Protein AF-0000000082274124 (afdb_homodimer)

Organism: NCBI:txid303405

Solvent-accessible surface area (backbone atoms only — not comparable to full-atom values): 58061 Å² total; per-residue (Å²): 136,85,80,81,84,80,82,82,83,84,85,79,74,84,73,84,72,84,70,80,84,78,76,75,82,74,79,77,74,85,68,82,72,81,80,71,84,67,80,76,71,78,72,73,79,70,74,73,76,70,66,66,64,64,64,65,63,67,66,60,66,73,63,77,67,81,76,77,70,46,85,46,71,41,86,37,71,44,46,75,88,63,61,28,41,79,73,55,61,56,21,56,36,36,30,37,36,34,62,90,28,45,43,42,59,69,52,86,64,82,61,70,56,60,49,100,53,14,58,25,37,35,40,34,40,37,40,38,100,39,46,44,70,63,52,60,73,48,31,34,37,58,52,50,46,17,53,54,55,1,17,27,42,37,34,42,39,24,72,61,25,72,78,11,55,60,62,93,61,65,83,57,64,40,72,67,44,45,53,49,51,51,51,55,50,48,53,50,50,21,58,75,67,58,27,77,73,30,51,25,37,26,27,21,46,30,70,8,3,36,46,10,47,47,42,25,46,53,33,47,77,68,22,62,21,19,39,15,21,21,20,45,46,33,61,40,21,68,90,56,22,66,89,66,76,35,55,43,39,40,43,28,30,43,45,32,52,61,40,51,72,41,85,62,24,46,58,45,52,49,51,47,39,50,52,39,43,65,32,63,82,38,69,67,44,43,51,47,48,31,60,67,46,20,36,66,52,73,70,52,37,43,96,36,47,26,29,50,49,51,36,24,56,64,51,33,38,37,58,33,34,65,50,64,55,95,84,34,53,45,34,38,55,58,53,43,34,52,53,60,61,48,93,61,91,64,49,70,68,56,32,48,27,52,40,30,25,54,52,63,68,52,46,71,87,60,67,51,51,70,74,62,84,66,51,62,76,47,64,74,90,53,37,65,39,74,61,57,61,11,50,34,15,22,31,54,52,47,64,67,52,26,27,34,42,87,34,88,87,55,29,15,83,43,76,45,53,37,80,77,38,45,65,55,53,42,48,49,22,34,74,74,69,54,25,26,61,35,57,52,53,56,22,72,59,58,34,32,59,44,32,48,51,65,41,50,30,31,36,35,33,28,12,64,43,10,34,56,30,60,34,45,71,46,68,86,41,20,52,96,55,16,64,82,43,42,36,46,61,45,78,25,72,85,20,13,54,35,47,69,38,27,44,76,54,93,58,52,52,70,62,48,54,52,48,43,51,50,49,50,53,52,51,51,48,54,51,43,53,51,46,52,54,56,53,61,73,74,105,138,85,80,82,84,80,80,85,84,84,89,76,90,82,83,84,79,90,74,84,89,83,85,78,83,72,90,75,76,82,86,85,76,81,83,72,83,66,76,70,77,82,70,84,74,87,81,79,80,70,68,69,64,65,68,68,63,68,69,60,68,74,64,79,68,81,78,76,69,46,83,46,72,41,85,37,70,45,46,75,86,63,60,28,41,78,75,53,59,54,22,56,35,37,30,37,36,33,62,90,28,45,44,43,61,70,53,85,64,83,61,69,57,60,50,99,54,14,57,28,37,34,41,33,39,38,39,37,102,41,45,44,70,63,52,60,74,49,31,32,38,58,52,49,48,18,52,55,58,1,16,28,41,37,36,42,38,22,72,62,26,72,79,11,55,59,61,93,60,65,84,58,65,39,72,66,45,46,52,47,50,53,52,55,50,47,54,49,50,21,58,77,67,58,27,77,72,31,50,26,37,28,28,20,46,30,70,9,3,37,48,10,46,47,42,24,48,54,33,46,75,70,22,61,22,19,40,16,20,20,20,44,46,34,61,40,22,66,90,56,23,66,90,68,76,36,56,43,40,40,43,28,30,44,44,33,52,61,40,50,72,42,86,62,24,44,58,46,51,49,52,49,39,49,51,40,44,68,31,61,82,39,71,68,44,43,50,48,49,32,60,66,46,19,38,67,53,72,70,52,37,46,96,38,47,26,40,55,49,50,43,24,56,65,54,34,37,38,58,32,33,64,50,64,56,95,87,35,54,45,34,38,53,59,52,43,34,52,53,62,60,47,93,60,88,63,49,71,68,57,33,49,24,51,39,30,24,56,50,63,68,53,44,72,86,60,67,51,51,69,74,62,82,63,50,81,57,75,60,72,92,52,41,65,38,72,63,56,60,10,49,34,15,21,31,54,51,46,64,69,52,25,27,34,43,87,35,88,87,55,28,16,83,43,76,45,52,38,79,77,39,44,64,57,53,42,48,51,24,34,74,74,69,55,24,27,60,36,57,52,52,56,24,74,60,59,35,32,60,44,32,48,52,64,43,50,30,30,34,36,33,27,12,66,43,10,32,54,29,61,35,48,72,46,69,86,40,20,52,95,56,17,65,82,41,43,36,46,61,45,79,24,72,87,21,13,54,35,47,67,38,28,45,75,54,92,59,53,52,69,61,49,55,52,48,43,51,51,51,50,54,52,53,50,49,53,50,43,52,50,48,53,55,55,51,60,74,74,105

InterPro domains:
  IPR008758 Peptidase S28 [PF05577] (116-518)

Structure (mmCIF, N/CA/C/O backbone):
data_AF-0000000082274124-model_v1
#
loop_
_entity.id
_entity.type
_entity.pdbx_description
1 polymer 'Serine carboxypeptidase S28'
#
loop_
_atom_site.group_PDB
_atom_site.id
_atom_site.type_symbol
_atom_site.label_atom_id
_atom_site.label_alt_id
_atom_site.label_comp_id
_atom_site.label_asym_id
_atom_site.label_entity_id
_atom_site.label_seq_id
_atom_site.pdbx_PDB_ins_code
_atom_site.Cartn_x
_atom_site.Cartn_y
_atom_site.Cartn_z
_atom_site.occupancy
_atom_site.B_iso_or_equiv
_atom_site.auth_seq_id
_atom_site.auth_comp_id
_atom_site.auth_asym_id
_atom_site.auth_atom_id
_atom_site.pdbx_PDB_model_num
ATOM 1 N N . MET A 1 1 ? -43.094 31.969 -15.344 1 19.77 1 MET A N 1
ATOM 2 C CA . MET A 1 1 ? -43.844 32.781 -14.367 1 19.77 1 MET A CA 1
ATOM 3 C C . MET A 1 1 ? -43.281 32.531 -12.961 1 19.77 1 MET A C 1
ATOM 5 O O . MET A 1 1 ? -43.062 31.391 -12.555 1 19.77 1 MET A O 1
ATOM 9 N N . TRP A 1 2 ? -42.719 33.625 -12.305 1 19.61 2 TRP A N 1
ATOM 10 C CA . TRP A 1 2 ? -41.656 33.969 -11.367 1 19.61 2 TRP A CA 1
ATOM 11 C C . TRP A 1 2 ? -42.125 33.812 -9.93 1 19.61 2 TRP A C 1
ATOM 13 O O . TRP A 1 2 ? -42.531 34.812 -9.305 1 19.61 2 TRP A O 1
ATOM 23 N N . PRO A 1 3 ? -43.062 32.812 -9.648 1 21.52 3 PRO A N 1
ATOM 24 C CA . PRO A 1 3 ? -43.875 33.094 -8.461 1 21.52 3 PRO A CA 1
ATOM 25 C C . PRO A 1 3 ? -43.031 33.156 -7.18 1 21.52 3 PRO A C 1
ATOM 27 O O . PRO A 1 3 ? -41.938 32.594 -7.125 1 21.52 3 PRO A O 1
ATOM 30 N N . VAL A 1 4 ? -43.469 34.094 -6.215 1 22.03 4 VAL A N 1
ATOM 31 C CA . VAL A 1 4 ? -43.125 34.844 -5.031 1 22.03 4 VAL A CA 1
ATOM 32 C C . VAL A 1 4 ? -43.062 33.938 -3.814 1 22.03 4 VAL A C 1
ATOM 34 O O . VAL A 1 4 ? -44 33.188 -3.527 1 22.03 4 VAL A O 1
ATOM 37 N N . PRO A 1 5 ? -41.875 33.625 -3.184 1 21.23 5 PRO A N 1
ATOM 38 C CA . PRO A 1 5 ? -41.344 32.688 -2.195 1 21.23 5 PRO A CA 1
ATOM 39 C C . PRO A 1 5 ? -41.812 32.969 -0.777 1 21.23 5 PRO A C 1
ATOM 41 O O . PRO A 1 5 ? -41.594 34.062 -0.252 1 21.23 5 PRO A O 1
ATOM 44 N N . VAL A 1 6 ? -43.094 32.531 -0.421 1 19.53 6 VAL A N 1
ATOM 45 C CA . VAL A 1 6 ? -43.75 33 0.798 1 19.53 6 VAL A CA 1
ATOM 46 C C . VAL A 1 6 ? -42.938 32.562 2.018 1 19.53 6 VAL A C 1
ATOM 48 O O . VAL A 1 6 ? -42.406 31.453 2.055 1 19.53 6 VAL A O 1
ATOM 51 N N . LEU A 1 7 ? -42.781 33.406 3.09 1 18.77 7 LEU A N 1
ATOM 52 C CA . LEU A 1 7 ? -41.906 33.781 4.219 1 18.77 7 LEU A CA 1
ATOM 53 C C . LEU A 1 7 ? -42.281 32.969 5.461 1 18.77 7 LEU A C 1
ATOM 55 O O . LEU A 1 7 ? -43.344 33.188 6.051 1 18.77 7 LEU A O 1
ATOM 59 N N . ILE A 1 8 ? -42.406 31.547 5.391 1 19.94 8 ILE A N 1
ATOM 60 C CA . ILE A 1 8 ? -43.125 30.938 6.512 1 19.94 8 ILE A CA 1
ATOM 61 C C . ILE A 1 8 ? -42.375 31.234 7.812 1 19.94 8 ILE A C 1
ATOM 63 O O . ILE A 1 8 ? -41.125 31.172 7.859 1 19.94 8 ILE A O 1
ATOM 67 N N . PRO A 1 9 ? -43.125 31.531 8.977 1 18.2 9 PRO A N 1
ATOM 68 C CA . PRO A 1 9 ? -42.969 32.156 10.289 1 18.2 9 PRO A CA 1
ATOM 69 C C . PRO A 1 9 ? -42.125 31.328 11.242 1 18.2 9 PRO A C 1
ATOM 71 O O . PRO A 1 9 ? -42 30.109 11.07 1 18.2 9 PRO A O 1
ATOM 74 N N . GLY A 1 10 ? -41.188 31.953 12.125 1 17.36 10 GLY A N 1
ATOM 75 C CA . GLY A 1 10 ? -40 31.875 12.969 1 17.36 10 GLY A CA 1
ATOM 76 C C . GLY A 1 10 ? -40.281 31.281 14.336 1 17.36 10 GLY A C 1
ATOM 77 O O . GLY A 1 10 ? -40.938 31.906 15.164 1 17.36 10 GLY A O 1
ATOM 78 N N . ILE A 1 11 ? -40.906 29.984 14.445 1 19.11 11 ILE A N 1
ATOM 79 C CA . ILE A 1 11 ? -41.406 29.453 15.703 1 19.11 11 ILE A CA 1
ATOM 80 C C . ILE A 1 11 ? -40.312 29.5 16.766 1 19.11 11 ILE A C 1
ATOM 82 O O . ILE A 1 11 ? -39.188 29.016 16.516 1 19.11 11 ILE A O 1
ATOM 86 N N . MET A 1 12 ? -40.469 30.344 17.844 1 15.99 12 MET A N 1
ATOM 87 C CA . MET A 1 12 ? -39.781 30.891 19 1 15.99 12 MET A CA 1
ATOM 88 C C . MET A 1 12 ? -39.375 29.781 19.969 1 15.99 12 MET A C 1
ATOM 90 O O . MET A 1 12 ? -40.094 28.797 20.141 1 15.99 12 MET A O 1
ATOM 94 N N . ALA A 1 13 ? -38.062 29.688 20.484 1 17.36 13 ALA A N 1
ATOM 95 C CA . ALA A 1 13 ? -37 28.922 21.172 1 17.36 13 ALA A CA 1
ATOM 96 C C . ALA A 1 13 ? -37.219 28.953 22.688 1 17.36 13 ALA A C 1
ATOM 98 O O . ALA A 1 13 ? -36.344 28.562 23.453 1 17.36 13 ALA A O 1
ATOM 99 N N . SER A 1 14 ? -38.531 28.906 23.219 1 15.7 14 SER A N 1
ATOM 100 C CA . SER A 1 14 ? -38.5 29.328 24.625 1 15.7 14 SER A CA 1
ATOM 101 C C . SER A 1 14 ? -37.625 28.375 25.453 1 15.7 14 SER A C 1
ATOM 103 O O . SER A 1 14 ? -37.812 27.156 25.375 1 15.7 14 SER A O 1
ATOM 105 N N . PHE A 1 15 ? -36.438 28.797 25.984 1 16.84 15 PHE A N 1
ATOM 106 C CA . PHE A 1 15 ? -35.219 28.344 26.703 1 16.84 15 PHE A CA 1
ATOM 107 C C . PHE A 1 15 ? -35.562 28.062 28.172 1 16.84 15 PHE A C 1
ATOM 109 O O . PHE A 1 15 ? -35.219 28.859 29.047 1 16.84 15 PHE A O 1
ATOM 116 N N . LEU A 1 16 ? -36.844 27.469 28.453 1 16.12 16 LEU A N 1
ATOM 117 C CA . LEU A 1 16 ? -37.125 27.562 29.875 1 16.12 16 LEU A CA 1
ATOM 118 C C . LEU A 1 16 ? -36 26.953 30.703 1 16.12 16 LEU A C 1
ATOM 120 O O . LEU A 1 16 ? -35.438 25.922 30.312 1 16.12 16 LEU A O 1
ATOM 124 N N . GLY A 1 17 ? -35.406 27.672 31.781 1 15.88 17 GLY A N 1
ATOM 125 C CA . GLY A 1 17 ? -34.312 27.922 32.719 1 15.88 17 GLY A CA 1
ATOM 126 C C . GLY A 1 17 ? -34.25 26.891 33.812 1 15.88 17 GLY A C 1
ATOM 127 O O . GLY A 1 17 ? -33.281 26.859 34.594 1 15.88 17 GLY A O 1
ATOM 128 N N . LEU A 1 18 ? -35.312 25.938 33.938 1 16.47 18 LEU A N 1
ATOM 129 C CA . LEU A 1 18 ? -35.531 25.797 35.375 1 16.47 18 LEU A CA 1
ATOM 130 C C . LEU A 1 18 ? -34.375 25.062 36.062 1 16.47 18 LEU A C 1
ATOM 132 O O . LEU A 1 18 ? -33.938 24.031 35.562 1 16.47 18 LEU A O 1
ATOM 136 N N . PHE A 1 19 ? -33.594 25.75 36.969 1 16.72 19 PHE A N 1
ATOM 137 C CA . PHE A 1 19 ? -32.375 25.672 37.75 1 16.72 19 PHE A CA 1
ATOM 138 C C . PHE A 1 19 ? -32.5 24.625 38.875 1 16.72 19 PHE A C 1
ATOM 140 O O . PHE A 1 19 ? -31.531 24.359 39.594 1 16.72 19 PHE A O 1
ATOM 147 N N . PRO A 1 20 ? -33.25 23.531 38.656 1 16.44 20 PRO A N 1
ATOM 148 C CA . PRO A 1 20 ? -33.594 23.125 40.031 1 16.44 20 PRO A CA 1
ATOM 149 C C . PRO A 1 20 ? -32.375 22.891 40.906 1 16.44 20 PRO A C 1
ATOM 151 O O . PRO A 1 20 ? -31.281 22.672 40.375 1 16.44 20 PRO A O 1
ATOM 154 N N . SER A 1 21 ? -32.594 22.953 42.281 1 16.28 21 SER A N 1
ATOM 155 C CA . SER A 1 21 ? -32.031 23.156 43.625 1 16.28 21 SER A CA 1
ATOM 156 C C . SER A 1 21 ? -31.094 22.016 44 1 16.28 21 SER A C 1
ATOM 158 O O . SER A 1 21 ? -31.266 20.891 43.531 1 16.28 21 SER A O 1
ATOM 160 N N . ILE A 1 22 ? -30.016 22.344 44.688 1 17.33 22 ILE A N 1
ATOM 161 C CA . ILE A 1 22 ? -28.625 22.078 45.031 1 17.33 22 ILE A CA 1
ATOM 162 C C . ILE A 1 22 ? -28.578 21.031 46.125 1 17.33 22 ILE A C 1
ATOM 164 O O . ILE A 1 22 ? -27.5 20.516 46.469 1 17.33 22 ILE A O 1
ATOM 168 N N . PRO A 1 23 ? -29.734 20.234 46.344 1 15.87 23 PRO A N 1
ATOM 169 C CA . PRO A 1 23 ? -29.641 20.062 47.812 1 15.87 23 PRO A CA 1
ATOM 170 C C . PRO A 1 23 ? -28.375 19.344 48.25 1 15.87 23 PRO A C 1
ATOM 172 O O . PRO A 1 23 ? -27.734 18.672 47.438 1 15.87 23 PRO A O 1
ATOM 175 N N . GLU A 1 24 ? -28.016 19.484 49.594 1 15.72 24 GLU A N 1
ATOM 176 C CA . GLU A 1 24 ? -26.953 19.578 50.562 1 15.72 24 GLU A CA 1
ATOM 177 C C . GLU A 1 24 ? -26.453 18.203 51 1 15.72 24 GLU A C 1
ATOM 179 O O . GLU A 1 24 ? -25.469 18.078 51.719 1 15.72 24 GLU A O 1
ATOM 184 N N . LYS A 1 25 ? -27 17.094 50.344 1 17.03 25 LYS A N 1
ATOM 185 C CA . LYS A 1 25 ? -27.062 16.031 51.344 1 17.03 25 LYS A CA 1
ATOM 186 C C . LYS A 1 25 ? -25.688 15.781 51.969 1 17.03 25 LYS A C 1
ATOM 188 O O . LYS A 1 25 ? -24.672 15.812 51.281 1 17.03 25 LYS A O 1
ATOM 193 N N . HIS A 1 26 ? -25.562 15.867 53.312 1 16.11 26 HIS A N 1
ATOM 194 C CA . HIS A 1 26 ? -24.656 15.945 54.438 1 16.11 26 HIS A CA 1
ATOM 195 C C . HIS A 1 26 ? -23.75 14.711 54.5 1 16.11 26 HIS A C 1
ATOM 197 O O . HIS A 1 26 ? -24.203 13.625 54.875 1 16.11 26 HIS A O 1
ATOM 203 N N . VAL A 1 27 ? -23.172 14.391 53.469 1 17.12 27 VAL A N 1
ATOM 204 C CA . VAL A 1 27 ? -22.438 13.133 53.562 1 17.12 27 VAL A CA 1
ATOM 205 C C . VAL A 1 27 ? -21.453 13.18 54.719 1 17.12 27 VAL A C 1
ATOM 207 O O . VAL A 1 27 ? -20.594 14.062 54.781 1 17.12 27 VAL A O 1
ATOM 210 N N . ASP A 1 28 ? -21.984 12.758 55.844 1 15.17 28 ASP A N 1
ATOM 211 C CA . ASP A 1 28 ? -21.391 12.68 57.156 1 15.17 28 ASP A CA 1
ATOM 212 C C . ASP A 1 28 ? -19.953 12.148 57.094 1 15.17 28 ASP A C 1
ATOM 214 O O . ASP A 1 28 ? -19.594 11.469 56.125 1 15.17 28 ASP A O 1
ATOM 218 N N . ASN A 1 29 ? -19.203 12.422 58.219 1 15.08 29 ASN A N 1
ATOM 219 C CA . ASN A 1 29 ? -17.938 12.82 58.812 1 15.08 29 ASN A CA 1
ATOM 220 C C . ASN A 1 29 ? -17 11.633 59 1 15.08 29 ASN A C 1
ATOM 222 O O . ASN A 1 29 ? -15.828 11.805 59.312 1 15.08 29 ASN A O 1
ATOM 226 N N . GLY A 1 30 ? -17.547 10.359 59.031 1 15.66 30 GLY A N 1
ATOM 227 C CA . GLY A 1 30 ? -16.906 9.703 60.156 1 15.66 30 GLY A CA 1
ATOM 228 C C . GLY A 1 30 ? -15.406 9.523 59.969 1 15.66 30 GLY A C 1
ATOM 229 O O . GLY A 1 30 ? -14.945 9.32 58.844 1 15.66 30 GLY A O 1
ATOM 230 N N . VAL A 1 31 ? -14.531 9.867 61.062 1 16.02 31 VAL A N 1
ATOM 231 C CA . VAL A 1 31 ? -13.203 10.273 61.5 1 16.02 31 VAL A CA 1
ATOM 232 C C . VAL A 1 31 ? -12.258 9.078 61.469 1 16.02 31 VAL A C 1
ATOM 234 O O . VAL A 1 31 ? -11.047 9.234 61.656 1 16.02 31 VAL A O 1
ATOM 237 N N . ALA A 1 32 ? -12.695 7.828 61.031 1 15.91 32 ALA A N 1
ATOM 238 C CA . ALA A 1 32 ? -11.992 6.883 61.906 1 15.91 32 ALA A CA 1
ATOM 239 C C . ALA A 1 32 ? -10.477 7.074 61.812 1 15.91 32 ALA A C 1
ATOM 241 O O . ALA A 1 32 ? -9.945 7.34 60.719 1 15.91 32 ALA A O 1
ATOM 242 N N . SER A 1 33 ? -9.766 7.16 62.938 1 15.59 33 SER A N 1
ATOM 243 C CA . SER A 1 33 ? -8.516 7.559 63.562 1 15.59 33 SER A CA 1
ATOM 244 C C . SER A 1 33 ? -7.355 6.676 63.125 1 15.59 33 SER A C 1
ATOM 246 O O . SER A 1 33 ? -6.234 6.816 63.625 1 15.59 33 SER A O 1
ATOM 248 N N . LEU A 1 34 ? -7.617 5.754 62.219 1 16.12 34 LEU A N 1
ATOM 249 C CA . LEU A 1 34 ? -6.715 4.66 62.531 1 16.12 34 LEU A CA 1
ATOM 250 C C . LEU A 1 34 ? -5.277 5.16 62.688 1 16.12 34 LEU A C 1
ATOM 252 O O . LEU A 1 34 ? -4.898 6.145 62.031 1 16.12 34 LEU A O 1
ATOM 256 N N . VAL A 1 35 ? -4.461 4.285 63.438 1 16.69 35 VAL A N 1
ATOM 257 C CA . VAL A 1 35 ? -3.338 4.145 64.375 1 16.69 35 VAL A CA 1
ATOM 258 C C . VAL A 1 35 ? -2.025 4.359 63.594 1 16.69 35 VAL A C 1
ATOM 260 O O . VAL A 1 35 ? -1.901 3.988 62.438 1 16.69 35 VAL A O 1
ATOM 263 N N . SER A 1 36 ? -1.12 5.062 64.188 1 15.86 36 SER A N 1
ATOM 264 C CA . SER A 1 36 ? 0.109 5.84 64.062 1 15.86 36 SER A CA 1
ATOM 265 C C . SER A 1 36 ? 1.305 4.941 63.781 1 15.86 36 SER A C 1
ATOM 267 O O . SER A 1 36 ? 2.449 5.402 63.812 1 15.86 36 SER A O 1
ATOM 269 N N . ARG A 1 37 ? 1.087 3.566 63.5 1 16.56 37 ARG A N 1
ATOM 270 C CA . ARG A 1 37 ? 2.301 2.879 63.938 1 16.56 37 ARG A CA 1
ATOM 271 C C . ARG A 1 37 ? 3.543 3.545 63.344 1 16.56 37 ARG A C 1
ATOM 273 O O . ARG A 1 37 ? 3.576 3.879 62.156 1 16.56 37 ARG A O 1
ATOM 280 N N . GLY A 1 38 ? 4.406 4.18 64.125 1 15.84 38 GLY A N 1
ATOM 281 C CA . GLY A 1 38 ? 5.527 5.105 64.125 1 15.84 38 GLY A CA 1
ATOM 282 C C . GLY A 1 38 ? 6.746 4.59 63.375 1 15.84 38 GLY A C 1
ATOM 283 O O . GLY A 1 38 ? 7.766 5.277 63.312 1 15.84 38 GLY A O 1
ATOM 284 N N . ASN A 1 39 ? 6.789 3.264 62.969 1 17.64 39 ASN A N 1
ATOM 285 C CA . ASN A 1 39 ? 8.156 2.799 63.188 1 17.64 39 ASN A CA 1
ATOM 286 C C . ASN A 1 39 ? 9.164 3.619 62.406 1 17.64 39 ASN A C 1
ATOM 288 O O . ASN A 1 39 ? 8.844 4.152 61.344 1 17.64 39 ASN A O 1
ATOM 292 N N . HIS A 1 40 ? 10.281 3.891 63.062 1 17.39 40 HIS A N 1
ATOM 293 C CA . HIS A 1 40 ? 11.438 4.781 63 1 17.39 40 HIS A CA 1
ATOM 294 C C . HIS A 1 40 ? 12.32 4.457 61.781 1 17.39 40 HIS A C 1
ATOM 296 O O . HIS A 1 40 ? 13.039 3.453 61.781 1 17.39 40 HIS A O 1
ATOM 302 N N . VAL A 1 41 ? 11.719 4.242 60.688 1 17.34 41 VAL A N 1
ATOM 303 C CA . VAL A 1 41 ? 12.68 3.822 59.688 1 17.34 41 VAL A CA 1
ATOM 304 C C . VAL A 1 41 ? 13.836 4.82 59.625 1 17.34 41 VAL A C 1
ATOM 306 O O . VAL A 1 41 ? 13.617 6.031 59.625 1 17.34 41 VAL A O 1
ATOM 309 N N . ARG A 1 42 ? 15.031 4.316 60.062 1 17.48 42 ARG A N 1
ATOM 310 C CA . ARG A 1 42 ? 16.359 4.938 60.094 1 17.48 42 ARG A CA 1
ATOM 311 C C . ARG A 1 42 ? 16.641 5.641 58.75 1 17.48 42 ARG A C 1
ATOM 313 O O . ARG A 1 42 ? 16.422 5.082 57.688 1 17.48 42 ARG A O 1
ATOM 320 N N . GLY A 1 43 ? 16.562 6.926 58.688 1 17.39 43 GLY A N 1
ATOM 321 C CA . GLY A 1 43 ? 16.656 7.875 57.594 1 17.39 43 GLY A CA 1
ATOM 322 C C . GLY A 1 43 ? 17.984 7.82 56.844 1 17.39 43 GLY A C 1
ATOM 323 O O . GLY A 1 43 ? 19 8.234 57.406 1 17.39 43 GLY A O 1
ATOM 324 N N . SER A 1 44 ? 18.469 6.562 56.5 1 19.2 44 SER A N 1
ATOM 325 C CA . SER A 1 44 ? 19.828 6.734 56 1 19.2 44 SER A CA 1
ATOM 326 C C . SER A 1 44 ? 19.938 7.914 55.062 1 19.2 44 SER A C 1
ATOM 328 O O . SER A 1 44 ? 18.984 8.211 54.312 1 19.2 44 SER A O 1
ATOM 330 N N . ASN A 1 45 ? 20.797 8.891 55.375 1 17.38 45 ASN A N 1
ATOM 331 C CA . ASN A 1 45 ? 21.109 10.18 54.781 1 17.38 45 ASN A CA 1
ATOM 332 C C . ASN A 1 45 ? 21.484 10.047 53.312 1 17.38 45 ASN A C 1
ATOM 334 O O . ASN A 1 45 ? 22.562 9.516 52.969 1 17.38 45 ASN A O 1
ATOM 338 N N . ARG A 1 46 ? 20.672 9.445 52.531 1 20.53 46 ARG A N 1
ATOM 339 C CA . ARG A 1 46 ? 21 9.422 51.125 1 20.53 46 ARG A CA 1
ATOM 340 C C . ARG A 1 46 ? 21.422 10.805 50.625 1 20.53 46 ARG A C 1
ATOM 342 O O . ARG A 1 46 ? 20.656 11.766 50.719 1 20.53 46 ARG A O 1
ATOM 349 N N . GLU A 1 47 ? 22.688 11.117 50.844 1 19.62 47 GLU A N 1
ATOM 350 C CA . GLU A 1 47 ? 23.234 12.328 50.219 1 19.62 47 GLU A CA 1
ATOM 351 C C . GLU A 1 47 ? 22.781 12.453 48.781 1 19.62 47 GLU A C 1
ATOM 353 O O . GLU A 1 47 ? 22.891 11.5 48 1 19.62 47 GLU A O 1
ATOM 358 N N . ASP A 1 48 ? 21.766 13.242 48.562 1 21.59 48 ASP A N 1
ATOM 359 C CA . ASP A 1 48 ? 21.141 13.594 47.312 1 21.59 48 ASP A CA 1
ATOM 360 C C . ASP A 1 48 ? 22.172 14.047 46.281 1 21.59 48 ASP A C 1
ATOM 362 O O . ASP A 1 48 ? 22.859 15.055 46.5 1 21.59 48 ASP A O 1
ATOM 366 N N . CYS A 1 49 ? 22.953 13.125 45.75 1 23.05 49 CYS A N 1
ATOM 367 C CA . CYS A 1 49 ? 23.938 13.523 44.719 1 23.05 49 CYS A CA 1
ATOM 368 C C . CYS A 1 49 ? 23.281 14.375 43.656 1 23.05 49 CYS A C 1
ATOM 370 O O . CYS A 1 49 ? 22.516 13.859 42.812 1 23.05 49 CYS A O 1
ATOM 372 N N . SER A 1 50 ? 22.922 15.57 44 1 24.44 50 SER A N 1
ATOM 373 C CA . SER A 1 50 ? 22.484 16.688 43.156 1 24.44 50 SER A CA 1
ATOM 374 C C . SER A 1 50 ? 23.406 16.906 42 1 24.44 50 SER A C 1
ATOM 376 O O . SER A 1 50 ? 23.359 17.953 41.344 1 24.44 50 SER A O 1
ATOM 378 N N . MET A 1 51 ? 24.453 16.109 41.906 1 24.52 51 MET A N 1
ATOM 379 C CA . MET A 1 51 ? 25.422 16.594 40.906 1 24.52 51 MET A CA 1
ATOM 380 C C . MET A 1 51 ? 24.812 16.562 39.5 1 24.52 51 MET A C 1
ATOM 382 O O . MET A 1 51 ? 25.5 16.891 38.531 1 24.52 51 MET A O 1
ATOM 386 N N . THR A 1 52 ? 23.812 15.727 39.375 1 26.39 52 THR A N 1
ATOM 387 C CA . THR A 1 52 ? 23.625 15.281 38 1 26.39 52 THR A CA 1
ATOM 388 C C . THR A 1 52 ? 23.094 16.406 37.125 1 26.39 52 THR A C 1
ATOM 390 O O . THR A 1 52 ? 22.875 16.219 35.938 1 26.39 52 THR A O 1
ATOM 393 N N . SER A 1 53 ? 22.641 17.484 37.781 1 27.81 53 SER A N 1
ATOM 394 C CA . SER A 1 53 ? 21.875 18.422 36.969 1 27.81 53 SER A CA 1
ATOM 395 C C . SER A 1 53 ? 22.766 19.156 35.969 1 27.81 53 SER A C 1
ATOM 397 O O . SER A 1 53 ? 22.312 19.609 34.938 1 27.81 53 SER A O 1
ATOM 399 N N . SER A 1 54 ? 24.016 19.516 36.531 1 27.12 54 SER A N 1
ATOM 400 C CA . SER A 1 54 ? 24.781 20.5 35.781 1 27.12 54 SER A CA 1
ATOM 401 C C . SER A 1 54 ? 25.328 19.922 34.469 1 27.12 54 SER A C 1
ATOM 403 O O . SER A 1 54 ? 25.688 20.656 33.562 1 27.12 54 SER A O 1
ATOM 405 N N . PHE A 1 55 ? 25.797 18.656 34.531 1 27.61 55 PHE A N 1
ATOM 406 C CA . PHE A 1 55 ? 26.484 18.094 33.375 1 27.61 55 PHE A CA 1
ATOM 407 C C . PHE A 1 55 ? 25.531 17.906 32.219 1 27.61 55 PHE A C 1
ATOM 409 O O . PHE A 1 55 ? 25.938 17.969 31.047 1 27.61 55 PHE A O 1
ATOM 416 N N . LEU A 1 56 ? 24.281 17.641 32.469 1 28.2 56 LEU A N 1
ATOM 417 C CA . LEU A 1 56 ? 23.328 17.469 31.391 1 28.2 56 LEU A CA 1
ATOM 418 C C . LEU A 1 56 ? 23.078 18.781 30.672 1 28.2 56 LEU A C 1
ATOM 420 O O . LEU A 1 56 ? 22.453 18.812 29.609 1 28.2 56 LEU A O 1
ATOM 424 N N . GLN A 1 57 ? 23.281 19.906 31.344 1 31.58 57 GLN A N 1
ATOM 425 C CA . GLN A 1 57 ? 23.062 21.203 30.719 1 31.58 57 GLN A CA 1
ATOM 426 C C . GLN A 1 57 ? 24.047 21.453 29.578 1 31.58 57 GLN A C 1
ATOM 428 O O . GLN A 1 57 ? 23.766 22.234 28.672 1 31.58 57 GLN A O 1
ATOM 433 N N . GLN A 1 58 ? 25.344 21.062 29.766 1 31.52 58 GLN A N 1
ATOM 434 C CA . GLN A 1 58 ? 26.406 21.438 28.828 1 31.52 58 GLN A CA 1
ATOM 435 C C . GLN A 1 58 ? 26.234 20.734 27.484 1 31.52 58 GLN A C 1
ATOM 437 O O . GLN A 1 58 ? 26.891 21.094 26.5 1 31.52 58 GLN A O 1
ATOM 442 N N . LEU A 1 59 ? 25.688 19.516 27.469 1 34.69 59 LEU A N 1
ATOM 443 C CA . LEU A 1 59 ? 25.938 18.734 26.266 1 34.69 59 LEU A CA 1
ATOM 444 C C . LEU A 1 59 ? 24.984 19.141 25.156 1 34.69 59 LEU A C 1
ATOM 446 O O . LEU A 1 59 ? 24.984 18.516 24.078 1 34.69 59 LEU A O 1
ATOM 450 N N . HIS A 1 60 ? 23.812 19.672 25.469 1 39.97 60 HIS A N 1
ATOM 451 C CA . HIS A 1 60 ? 23.125 19.891 24.188 1 39.97 60 HIS A CA 1
ATOM 452 C C . HIS A 1 60 ? 23.672 21.125 23.484 1 39.97 60 HIS A C 1
ATOM 454 O O . HIS A 1 60 ? 23.562 22.234 23.984 1 39.97 60 HIS A O 1
ATOM 460 N N . PRO A 1 61 ? 24.781 21.188 22.875 1 38 61 PRO A N 1
ATOM 461 C CA . PRO A 1 61 ? 25.094 22.406 22.125 1 38 61 PRO A CA 1
ATOM 462 C C . PRO A 1 61 ? 23.844 23.078 21.547 1 38 61 PRO A C 1
ATOM 464 O O . PRO A 1 61 ? 22.906 22.406 21.141 1 38 61 PRO A O 1
ATOM 467 N N . SER A 1 62 ? 23.344 24.125 22.094 1 44 62 SER A N 1
ATOM 468 C CA . SER A 1 62 ? 22.453 24.984 21.328 1 44 62 SER A CA 1
ATOM 469 C C . SER A 1 62 ? 22.734 24.906 19.844 1 44 62 SER A C 1
ATOM 471 O O . SER A 1 62 ? 23.734 25.438 19.359 1 44 62 SER A O 1
ATOM 473 N N . MET A 1 63 ? 22.688 23.859 19.188 1 49.12 63 MET A N 1
ATOM 474 C CA . MET A 1 63 ? 22.906 23.828 17.75 1 49.12 63 MET A CA 1
ATOM 475 C C . MET A 1 63 ? 22.047 24.875 17.047 1 49.12 63 MET A C 1
ATOM 477 O O . MET A 1 63 ? 20.906 24.594 16.672 1 49.12 63 MET A O 1
ATOM 481 N N . THR A 1 64 ? 22.078 26.109 17.391 1 55.38 64 THR A N 1
ATOM 482 C CA . THR A 1 64 ? 21.391 27.25 16.797 1 55.38 64 THR A CA 1
ATOM 483 C C . THR A 1 64 ? 21.672 27.328 15.297 1 55.38 64 THR A C 1
ATOM 485 O O . THR A 1 64 ? 20.984 28.047 14.57 1 55.38 64 THR A O 1
ATOM 488 N N . GLU A 1 65 ? 22.641 26.484 14.82 1 70.06 65 GLU A N 1
ATOM 489 C CA . GLU A 1 65 ? 22.906 26.766 13.406 1 70.06 65 GLU A CA 1
ATOM 490 C C . GLU A 1 65 ? 22.312 25.688 12.508 1 70.06 65 GLU A C 1
ATOM 492 O O . GLU A 1 65 ? 22.484 24.484 12.781 1 70.06 65 GLU A O 1
ATOM 497 N N . VAL A 1 66 ? 21.469 26.078 11.547 1 85.81 66 VAL A N 1
ATOM 498 C CA . VAL A 1 66 ? 20.906 25.219 10.508 1 85.81 66 VAL A CA 1
ATOM 499 C C . VAL A 1 66 ? 22.031 24.656 9.633 1 85.81 66 VAL A C 1
ATOM 501 O O . VAL A 1 66 ? 22.922 25.406 9.211 1 85.81 66 VAL A O 1
ATOM 504 N N . LEU A 1 67 ? 22.031 23.359 9.461 1 92.69 67 LEU A N 1
ATOM 505 C CA . LEU A 1 67 ? 23.047 22.703 8.648 1 92.69 67 LEU A CA 1
ATOM 506 C C . LEU A 1 67 ? 22.891 23.078 7.18 1 92.69 67 LEU A C 1
ATOM 508 O O . LEU A 1 67 ? 21.797 23.438 6.734 1 92.69 67 LEU A O 1
ATOM 512 N N . SER A 1 68 ? 24.047 23.094 6.504 1 95.38 68 SER A N 1
ATOM 513 C CA . SER A 1 68 ? 24 23.281 5.055 1 95.38 68 SER A CA 1
ATOM 514 C C . SER A 1 68 ? 23.453 22.031 4.355 1 95.38 68 SER A C 1
ATOM 516 O O . SER A 1 68 ? 23.359 20.969 4.961 1 95.38 68 SER A O 1
ATOM 518 N N . TYR A 1 69 ? 22.984 22.219 3.109 1 97.69 69 TYR A N 1
ATOM 519 C CA . TYR A 1 69 ? 22.531 21.109 2.289 1 97.69 69 TYR A CA 1
ATOM 520 C C . TYR A 1 69 ? 23 21.266 0.848 1 97.69 69 TYR A C 1
ATOM 522 O O . TYR A 1 69 ? 23.391 22.359 0.428 1 97.69 69 TYR A O 1
ATOM 530 N N . GLU A 1 70 ? 23.094 20.141 0.177 1 98.44 70 GLU A N 1
ATOM 531 C CA . GLU A 1 70 ? 23.25 20.109 -1.273 1 98.44 70 GLU A CA 1
ATOM 532 C C . GLU A 1 70 ? 21.906 19.828 -1.966 1 98.44 70 GLU A C 1
ATOM 534 O O . GLU A 1 70 ? 21.125 19 -1.513 1 98.44 70 GLU A O 1
ATOM 539 N N . THR A 1 71 ? 21.656 20.656 -2.998 1 98.56 71 THR A N 1
ATOM 540 C CA . THR A 1 71 ? 20.469 20.406 -3.816 1 98.56 71 THR A CA 1
ATOM 541 C C . THR A 1 71 ? 20.797 19.453 -4.965 1 98.56 71 THR A C 1
ATOM 543 O O . THR A 1 71 ? 21.734 19.688 -5.723 1 98.56 71 THR A O 1
ATOM 546 N N . ARG A 1 72 ? 19.984 18.375 -5.043 1 98.75 72 ARG A N 1
ATOM 547 C CA . ARG A 1 72 ? 20.156 17.391 -6.109 1 98.75 72 ARG A CA 1
ATOM 548 C C . ARG A 1 72 ? 18.828 17.125 -6.812 1 98.75 72 ARG A C 1
ATOM 550 O O . ARG A 1 72 ? 17.781 17.562 -6.355 1 98.75 72 ARG A O 1
ATOM 557 N N . TYR A 1 73 ? 18.953 16.562 -7.98 1 98.62 73 TYR A N 1
ATOM 558 C CA . TYR A 1 73 ? 17.781 16.188 -8.781 1 98.62 73 TYR A CA 1
ATOM 559 C C . TYR A 1 73 ? 17.875 14.727 -9.227 1 98.62 73 TYR A C 1
ATOM 561 O O . TYR A 1 73 ? 18.953 14.25 -9.602 1 98.62 73 TYR A O 1
ATOM 569 N N . TYR A 1 74 ? 16.828 13.961 -9.109 1 98.5 74 TYR A N 1
ATOM 570 C CA . TYR A 1 74 ? 16.688 12.57 -9.547 1 98.5 74 TYR A CA 1
ATOM 571 C C . TYR A 1 74 ? 15.641 12.445 -10.641 1 98.5 74 TYR A C 1
ATOM 573 O O . TYR A 1 74 ? 14.586 13.078 -10.57 1 98.5 74 TYR A O 1
ATOM 581 N N . ASN A 1 75 ? 15.984 11.734 -11.734 1 98.06 75 ASN A N 1
ATOM 582 C CA . ASN A 1 75 ? 15.008 11.461 -12.781 1 98.06 75 ASN A CA 1
ATOM 583 C C . ASN A 1 75 ? 13.992 10.406 -12.344 1 98.06 75 ASN A C 1
ATOM 585 O O . ASN A 1 75 ? 14.156 9.219 -12.633 1 98.06 75 ASN A O 1
ATOM 589 N N . ASN A 1 76 ? 12.891 10.875 -11.727 1 98.12 76 ASN A N 1
ATOM 590 C CA . ASN A 1 76 ? 11.914 10 -11.086 1 98.12 76 ASN A CA 1
ATOM 591 C C . ASN A 1 76 ? 10.75 9.688 -12.031 1 98.12 76 ASN A C 1
ATOM 593 O O . ASN A 1 76 ? 10.578 10.352 -13.047 1 98.12 76 ASN A O 1
ATOM 597 N N . THR A 1 77 ? 10.039 8.648 -11.758 1 96.44 77 THR A N 1
ATOM 598 C CA . THR A 1 77 ? 8.922 8.164 -12.562 1 96.44 77 THR A CA 1
ATOM 599 C C . THR A 1 77 ? 7.707 9.078 -12.414 1 96.44 77 THR A C 1
ATOM 601 O O . THR A 1 77 ? 7.375 9.492 -11.297 1 96.44 77 THR A O 1
ATOM 604 N N . VAL A 1 78 ? 7.039 9.43 -13.5 1 97.44 78 VAL A N 1
ATOM 605 C CA . VAL A 1 78 ? 5.855 10.281 -13.438 1 97.44 78 VAL A CA 1
ATOM 606 C C . VAL A 1 78 ? 4.668 9.469 -12.914 1 97.44 78 VAL A C 1
ATOM 608 O O . VAL A 1 78 ? 3.945 9.922 -12.023 1 97.44 78 VAL A O 1
ATOM 611 N N . ASP A 1 79 ? 4.457 8.32 -13.477 1 95.12 79 ASP A N 1
ATOM 612 C CA . ASP A 1 79 ? 3.352 7.449 -13.086 1 95.12 79 ASP A CA 1
ATOM 613 C C . ASP A 1 79 ? 3.865 6.109 -12.57 1 95.12 79 ASP A C 1
ATOM 615 O O . ASP A 1 79 ? 4.07 5.172 -13.344 1 95.12 79 ASP A O 1
ATOM 619 N N . HIS A 1 80 ? 3.963 6.02 -11.234 1 94.25 80 HIS A N 1
ATOM 620 C CA . HIS A 1 80 ? 4.473 4.812 -10.594 1 94.25 80 HIS A CA 1
ATOM 621 C C . HIS A 1 80 ? 3.469 3.67 -10.695 1 94.25 80 HIS A C 1
ATOM 623 O O . HIS A 1 80 ? 3.822 2.508 -10.484 1 94.25 80 HIS A O 1
ATOM 629 N N . LEU A 1 81 ? 2.254 3.955 -10.945 1 90.5 81 LEU A N 1
ATOM 630 C CA . LEU A 1 81 ? 1.178 2.973 -10.891 1 90.5 81 LEU A CA 1
ATOM 631 C C . LEU A 1 81 ? 0.953 2.338 -12.258 1 90.5 81 LEU A C 1
ATOM 633 O O . LEU A 1 81 ? 0.293 1.301 -12.367 1 90.5 81 LEU A O 1
ATOM 637 N N . ASN A 1 82 ? 1.539 2.945 -13.297 1 90.5 82 ASN A N 1
ATOM 638 C CA . ASN A 1 82 ? 1.538 2.4 -14.648 1 90.5 82 ASN A CA 1
ATOM 639 C C . ASN A 1 82 ? 2.816 2.764 -15.398 1 90.5 82 ASN A C 1
ATOM 641 O O . ASN A 1 82 ? 2.764 3.434 -16.438 1 90.5 82 ASN A O 1
ATOM 645 N N . PRO A 1 83 ? 3.936 2.227 -14.914 1 93.25 83 PRO A N 1
ATOM 646 C CA . PRO A 1 83 ? 5.215 2.561 -15.539 1 93.25 83 PRO A CA 1
ATOM 647 C C . PRO A 1 83 ? 5.582 1.612 -16.672 1 93.25 83 PRO A C 1
ATOM 649 O O . PRO A 1 83 ? 6.75 1.243 -16.828 1 93.25 83 PRO A O 1
ATOM 652 N N . PHE A 1 84 ? 4.641 1.157 -17.516 1 93.38 84 PHE A N 1
ATOM 653 C CA . PHE A 1 84 ? 4.887 -0.004 -18.359 1 93.38 84 PHE A CA 1
ATOM 654 C C . PHE A 1 84 ? 5.031 0.413 -19.812 1 93.38 84 PHE A C 1
ATOM 656 O O . PHE A 1 84 ? 5.316 -0.42 -20.672 1 93.38 84 PHE A O 1
ATOM 663 N N . SER A 1 85 ? 4.93 1.755 -20.031 1 90.12 85 SER A N 1
ATOM 664 C CA . SER A 1 85 ? 5.199 2.189 -21.406 1 90.12 85 SER A CA 1
ATOM 665 C C . SER A 1 85 ? 6.668 2.006 -21.766 1 90.12 85 SER A C 1
ATOM 667 O O . SER A 1 85 ? 7.512 1.831 -20.875 1 90.12 85 SER A O 1
ATOM 669 N N . GLU A 1 86 ? 7.039 1.908 -22.938 1 83.75 86 GLU A N 1
ATOM 670 C CA . GLU A 1 86 ? 8.406 1.676 -23.391 1 83.75 86 GLU A CA 1
ATOM 671 C C . GLU A 1 86 ? 9.344 2.773 -22.906 1 83.75 86 GLU A C 1
ATOM 673 O O . GLU A 1 86 ? 10.492 2.5 -22.547 1 83.75 86 GLU A O 1
ATOM 678 N N . ASP A 1 87 ? 8.859 3.926 -22.938 1 87.12 87 ASP A N 1
ATOM 679 C CA . ASP A 1 87 ? 9.602 5.066 -22.422 1 87.12 87 ASP A CA 1
ATOM 680 C C . ASP A 1 87 ? 8.758 5.867 -21.438 1 87.12 87 ASP A C 1
ATOM 682 O O . ASP A 1 87 ? 8.281 6.957 -21.766 1 87.12 87 ASP A O 1
ATOM 686 N N . PRO A 1 88 ? 8.68 5.23 -20.266 1 90.69 88 PRO A N 1
ATOM 687 C CA . PRO A 1 88 ? 7.812 5.934 -19.328 1 90.69 88 PRO A CA 1
ATOM 688 C C . PRO A 1 88 ? 8.328 7.332 -18.984 1 90.69 88 PRO A C 1
ATOM 690 O O . PRO A 1 88 ? 9.523 7.516 -18.75 1 90.69 88 PRO A O 1
ATOM 693 N N . PRO A 1 89 ? 7.402 8.281 -18.984 1 94.5 89 PRO A N 1
ATOM 694 C CA . PRO A 1 89 ? 7.809 9.648 -18.672 1 94.5 89 PRO A CA 1
ATOM 695 C C . PRO A 1 89 ? 8.461 9.773 -17.297 1 94.5 89 PRO A C 1
ATOM 697 O O . PRO A 1 89 ? 8.031 9.109 -16.344 1 94.5 89 PRO A O 1
ATOM 700 N N . ARG A 1 90 ? 9.453 10.578 -17.25 1 97.12 90 ARG A N 1
ATOM 701 C CA . ARG A 1 90 ? 10.172 10.883 -16.016 1 97.12 90 ARG A CA 1
ATOM 702 C C . ARG A 1 90 ? 10.203 12.391 -15.766 1 97.12 90 ARG A C 1
ATOM 704 O O . ARG A 1 90 ? 9.82 13.18 -16.641 1 97.12 90 ARG A O 1
ATOM 711 N N . PHE A 1 91 ? 10.508 12.789 -14.562 1 98.19 91 PHE A N 1
ATOM 712 C CA . PHE A 1 91 ? 10.609 14.211 -14.227 1 98.19 91 PHE A CA 1
ATOM 713 C C . PHE A 1 91 ? 11.773 14.461 -13.281 1 98.19 91 PHE A C 1
ATOM 715 O O . PHE A 1 91 ? 12.266 13.539 -12.633 1 98.19 91 PHE A O 1
ATOM 722 N N . SER A 1 92 ? 12.227 15.68 -13.297 1 98.5 92 SER A N 1
ATOM 723 C CA . SER A 1 92 ? 13.312 16.078 -12.406 1 98.5 92 SER A CA 1
ATOM 724 C C . SER A 1 92 ? 12.805 16.297 -10.984 1 98.5 92 SER A C 1
ATOM 726 O O . SER A 1 92 ? 12.148 17.297 -10.688 1 98.5 92 SER A O 1
ATOM 728 N N . HIS A 1 93 ? 13.109 15.367 -10.102 1 98.75 93 HIS A N 1
ATOM 729 C CA . HIS A 1 93 ? 12.664 15.359 -8.711 1 98.75 93 HIS A CA 1
ATOM 730 C C . HIS A 1 93 ? 13.727 15.945 -7.793 1 98.75 93 HIS A C 1
ATOM 732 O O . HIS A 1 93 ? 14.789 15.352 -7.602 1 98.75 93 HIS A O 1
ATOM 738 N N . ARG A 1 94 ? 13.422 17.094 -7.223 1 98.88 94 ARG A N 1
ATOM 739 C CA . ARG A 1 94 ? 14.375 17.781 -6.355 1 98.88 94 ARG A CA 1
ATOM 740 C C . ARG A 1 94 ? 14.414 17.141 -4.973 1 98.88 94 ARG A C 1
ATOM 742 O O . ARG A 1 94 ? 13.375 16.797 -4.414 1 98.88 94 ARG A O 1
ATOM 749 N N . TYR A 1 95 ? 15.609 17.016 -4.449 1 98.75 95 TYR A N 1
ATOM 750 C CA . TYR A 1 95 ? 15.789 16.625 -3.053 1 98.75 95 TYR A CA 1
ATOM 751 C C . TYR A 1 95 ? 17.016 17.297 -2.453 1 98.75 95 TYR A C 1
ATOM 753 O O . TYR A 1 95 ? 17.938 17.688 -3.176 1 98.75 95 TYR A O 1
ATOM 761 N N . LEU A 1 96 ? 16.953 17.562 -1.132 1 98.75 96 LEU A N 1
ATOM 762 C CA . LEU A 1 96 ? 18.078 18.094 -0.376 1 98.75 96 LEU A CA 1
ATOM 763 C C . LEU A 1 96 ? 18.797 16.984 0.378 1 98.75 96 LEU A C 1
ATOM 765 O O . LEU A 1 96 ? 18.156 16.047 0.876 1 98.75 96 LEU A O 1
ATOM 769 N N . ILE A 1 97 ? 20.125 17.078 0.414 1 98.5 97 ILE A N 1
ATOM 770 C CA . ILE A 1 97 ? 20.906 16.031 1.064 1 98.5 97 ILE A CA 1
ATOM 771 C C . ILE A 1 97 ? 22.047 16.672 1.866 1 98.5 97 ILE A C 1
ATOM 773 O O . ILE A 1 97 ? 22.562 17.719 1.489 1 98.5 97 ILE A O 1
ATOM 777 N N . ASN A 1 98 ? 22.328 16.172 3.041 1 98.38 98 ASN A N 1
ATOM 778 C CA . ASN A 1 98 ? 23.516 16.469 3.844 1 98.38 98 ASN A CA 1
ATOM 779 C C . ASN A 1 98 ? 24.188 15.203 4.352 1 98.38 98 ASN A C 1
ATOM 781 O O . ASN A 1 98 ? 23.594 14.438 5.105 1 98.38 98 ASN A O 1
ATOM 785 N N . ASP A 1 99 ? 25.375 14.953 3.873 1 97.12 99 ASP A N 1
ATOM 786 C CA . ASP A 1 99 ? 26.109 13.75 4.258 1 97.12 99 ASP A CA 1
ATOM 787 C C . ASP A 1 99 ? 27.328 14.094 5.109 1 97.12 99 ASP A C 1
ATOM 789 O O . ASP A 1 99 ? 28.219 13.258 5.277 1 97.12 99 ASP A O 1
ATOM 793 N N . THR A 1 100 ? 27.391 15.273 5.652 1 95.38 100 THR A N 1
ATOM 794 C CA . THR A 1 100 ? 28.531 15.773 6.402 1 95.38 100 THR A CA 1
ATOM 795 C C . THR A 1 100 ? 28.875 14.836 7.555 1 95.38 100 THR A C 1
ATOM 797 O O . THR A 1 100 ? 30.047 14.609 7.855 1 95.38 100 THR A O 1
ATOM 800 N N . PHE A 1 101 ? 27.875 14.25 8.164 1 92.69 101 PHE A N 1
ATOM 801 C CA . PHE A 1 101 ? 28.094 13.477 9.383 1 92.69 101 PHE A CA 1
ATOM 802 C C . PHE A 1 101 ? 27.844 11.992 9.133 1 92.69 101 PHE A C 1
ATOM 804 O O . PHE A 1 101 ? 27.953 11.18 10.047 1 92.69 101 PHE A O 1
ATOM 811 N N . PHE A 1 102 ? 27.531 11.648 7.957 1 93.06 102 PHE A N 1
ATOM 812 C CA . PHE A 1 102 ? 27.172 10.273 7.641 1 93.06 102 PHE A CA 1
ATOM 813 C C . PHE A 1 102 ? 28.312 9.32 7.957 1 93.06 102 PHE A C 1
ATOM 815 O O . PHE A 1 102 ? 29.406 9.438 7.402 1 93.06 102 PHE A O 1
ATOM 822 N N . GLY A 1 103 ? 28.062 8.523 8.859 1 87.75 103 GLY A N 1
ATOM 823 C CA . GLY A 1 103 ? 29.062 7.535 9.266 1 87.75 103 GLY A CA 1
ATOM 824 C C . GLY A 1 103 ? 30.031 8.055 10.312 1 87.75 103 GLY A C 1
ATOM 825 O O . GLY A 1 103 ? 30.922 7.332 10.742 1 87.75 103 GLY A O 1
ATOM 826 N N . LYS A 1 104 ? 29.891 9.25 10.617 1 83.62 104 LYS A N 1
ATOM 827 C CA . LYS A 1 104 ? 30.781 9.852 11.609 1 83.62 104 LYS A CA 1
ATOM 828 C C . LYS A 1 104 ? 30.094 9.961 12.969 1 83.62 104 LYS A C 1
ATOM 830 O O . LYS A 1 104 ? 29.234 10.82 13.164 1 83.62 104 LYS A O 1
ATOM 835 N N . ILE A 1 105 ? 30.188 8.844 13.734 1 70.38 105 ILE A N 1
ATOM 836 C CA . ILE A 1 105 ? 29.516 8.859 15.031 1 70.38 105 ILE A CA 1
ATOM 837 C C . ILE A 1 105 ? 30.344 9.672 16.031 1 70.38 105 ILE A C 1
ATOM 839 O O . ILE A 1 105 ? 31.562 9.492 16.125 1 70.38 105 ILE A O 1
ATOM 843 N N . SER A 1 106 ? 30 10.898 16.219 1 57.56 106 SER A N 1
ATOM 844 C CA . SER A 1 106 ? 30.75 11.766 17.125 1 57.56 106 SER A CA 1
ATOM 845 C C . SER A 1 106 ? 30.797 11.188 18.547 1 57.56 106 SER A C 1
ATOM 847 O O . SER A 1 106 ? 31.609 11.594 19.359 1 57.56 106 SER A O 1
ATOM 849 N N . HIS A 1 107 ? 29.688 10.656 19.031 1 53.12 107 HIS A N 1
ATOM 850 C CA . HIS A 1 107 ? 29.688 10.461 20.484 1 53.12 107 HIS A CA 1
ATOM 851 C C . HIS A 1 107 ? 29.969 9.008 20.844 1 53.12 107 HIS A C 1
ATOM 853 O O . HIS A 1 107 ? 29.75 8.109 20.031 1 53.12 107 HIS A O 1
ATOM 859 N N . ASP A 1 108 ? 30.812 8.875 21.906 1 47.5 108 ASP A N 1
ATOM 860 C CA . ASP A 1 108 ? 31.25 7.715 22.688 1 47.5 108 ASP A CA 1
ATOM 861 C C . ASP A 1 108 ? 30.094 6.746 22.906 1 47.5 108 ASP A C 1
ATOM 863 O O . ASP A 1 108 ? 30.188 5.828 23.734 1 47.5 108 ASP A O 1
ATOM 867 N N . ASP A 1 109 ? 28.906 7.188 22.453 1 51.09 109 ASP A N 1
ATOM 868 C CA . ASP A 1 109 ? 27.938 6.199 22.891 1 51.09 109 ASP A CA 1
ATOM 869 C C . ASP A 1 109 ? 28.062 4.898 22.109 1 51.09 109 ASP A C 1
ATOM 871 O O . ASP A 1 109 ? 28.172 4.922 20.875 1 51.09 109 ASP A O 1
ATOM 875 N N . ASN A 1 110 ? 28.797 4.02 22.641 1 47.84 110 ASN A N 1
ATOM 876 C CA . ASN A 1 110 ? 29.016 2.605 22.359 1 47.84 110 ASN A CA 1
ATOM 877 C C . ASN A 1 110 ? 27.906 2.035 21.469 1 47.84 110 ASN A C 1
ATOM 879 O O . ASN A 1 110 ? 27.438 0.918 21.703 1 47.84 110 ASN A O 1
ATOM 883 N N . ILE A 1 111 ? 27.266 2.941 20.797 1 55.22 111 ILE A N 1
ATOM 884 C CA . ILE A 1 111 ? 26.203 2.285 20.047 1 55.22 111 ILE A CA 1
ATOM 885 C C . ILE A 1 111 ? 26.766 1.688 18.75 1 55.22 111 ILE A C 1
ATOM 887 O O . ILE A 1 111 ? 27.391 2.396 17.953 1 55.22 111 ILE A O 1
ATOM 891 N N . ASP A 1 112 ? 27.016 0.59 18.828 1 59.34 112 ASP A N 1
ATOM 892 C CA . ASP A 1 112 ? 27.391 -0.196 17.656 1 59.34 112 ASP A CA 1
ATOM 893 C C . ASP A 1 112 ? 26.375 -0.027 16.531 1 59.34 112 ASP A C 1
ATOM 895 O O . ASP A 1 112 ? 25.516 -0.893 16.328 1 59.34 112 ASP A O 1
ATOM 899 N N . MET A 1 113 ? 26.25 1.222 16.031 1 62.78 113 MET A N 1
ATOM 900 C CA . MET A 1 113 ? 25.359 1.5 14.906 1 62.78 113 MET A CA 1
ATOM 901 C C . MET A 1 113 ? 26.109 1.427 13.586 1 62.78 113 MET A C 1
ATOM 903 O O . MET A 1 113 ? 25.891 2.244 12.688 1 62.78 113 MET A O 1
ATOM 907 N N . GLN A 1 114 ? 27.156 0.687 13.57 1 63.38 114 GLN A N 1
ATOM 908 C CA . GLN A 1 114 ? 27.891 0.512 12.32 1 63.38 114 GLN A CA 1
ATOM 909 C C . GLN A 1 114 ? 28.125 -0.966 12.023 1 63.38 114 GLN A C 1
ATOM 911 O O . GLN A 1 114 ? 28.312 -1.77 12.938 1 63.38 114 GLN A O 1
ATOM 916 N N . SER A 1 115 ? 27.562 -1.187 10.867 1 66.12 115 SER A N 1
ATOM 917 C CA . SER A 1 115 ? 27.969 -2.477 10.32 1 66.12 115 SER A CA 1
ATOM 918 C C . SER A 1 115 ? 28.797 -2.305 9.047 1 66.12 115 SER A C 1
ATOM 920 O O . SER A 1 115 ? 28.875 -1.207 8.492 1 66.12 115 SER A O 1
ATOM 922 N N . ASP A 1 116 ? 29.562 -3.252 8.711 1 64.62 116 ASP A N 1
ATOM 923 C CA . ASP A 1 116 ? 30.438 -3.207 7.547 1 64.62 116 ASP A CA 1
ATOM 924 C C . ASP A 1 116 ? 29.688 -2.752 6.301 1 64.62 116 ASP A C 1
ATOM 926 O O . ASP A 1 116 ? 30.266 -2.105 5.422 1 64.62 116 ASP A O 1
ATOM 930 N N . ASN A 1 117 ? 28.422 -2.861 6.391 1 76.06 117 ASN A N 1
ATOM 931 C CA . ASN A 1 117 ? 27.703 -2.541 5.164 1 76.06 117 ASN A CA 1
ATOM 932 C C . ASN A 1 117 ? 26.703 -1.398 5.375 1 76.06 117 ASN A C 1
ATOM 934 O O . ASN A 1 117 ? 25.812 -1.181 4.555 1 76.06 117 ASN A O 1
ATOM 938 N N . CYS A 1 118 ? 26.953 -0.63 6.5 1 87 118 CYS A N 1
ATOM 939 C CA . CYS A 1 118 ? 26.078 0.496 6.805 1 87 118 CYS A CA 1
ATOM 940 C C . CYS A 1 118 ? 26.828 1.586 7.555 1 87 118 CYS A C 1
ATOM 942 O O . CYS A 1 118 ? 27.109 1.447 8.75 1 87 118 CYS A O 1
ATOM 944 N N . PRO A 1 119 ? 27.141 2.715 6.895 1 87.56 119 PRO A N 1
ATOM 945 C CA . PRO A 1 119 ? 27.875 3.795 7.559 1 87.56 119 PRO A CA 1
ATOM 946 C C . PRO A 1 119 ? 27.062 4.473 8.656 1 87.56 119 PRO A C 1
ATOM 948 O O . PRO A 1 119 ? 27.625 4.953 9.641 1 87.56 119 PRO A O 1
ATOM 951 N N . GLY A 1 120 ? 25.797 4.547 8.5 1 91.56 120 GLY A N 1
ATOM 952 C CA . GLY A 1 120 ? 24.891 5.203 9.43 1 91.56 120 GLY A CA 1
ATOM 953 C C . GLY A 1 120 ? 23.438 5.18 8.977 1 91.56 120 GLY A C 1
ATOM 954 O O . GLY A 1 120 ? 23.141 4.762 7.855 1 91.56 120 GLY A O 1
ATOM 955 N N . PRO A 1 121 ? 22.594 5.656 9.828 1 94.56 121 PRO A N 1
ATOM 956 C CA . PRO A 1 121 ? 21.188 5.664 9.461 1 94.56 121 PRO A CA 1
ATOM 957 C C . PRO A 1 121 ? 20.844 6.758 8.445 1 94.56 121 PRO A C 1
ATOM 959 O O . PRO A 1 121 ? 21.578 7.738 8.32 1 94.56 121 PRO A O 1
ATOM 962 N N . ILE A 1 122 ? 19.812 6.547 7.75 1 97.44 122 ILE A N 1
ATOM 963 C CA . ILE A 1 122 ? 19.25 7.559 6.863 1 97.44 122 ILE A CA 1
ATOM 964 C C . ILE A 1 122 ? 18.031 8.203 7.523 1 97.44 122 ILE A C 1
ATOM 966 O O . ILE A 1 122 ? 17.109 7.5 7.965 1 97.44 122 ILE A O 1
ATOM 970 N N . LEU A 1 123 ? 18.078 9.477 7.676 1 98.62 123 LEU A N 1
ATOM 971 C CA . LEU A 1 123 ? 16.953 10.242 8.188 1 98.62 123 LEU A CA 1
ATOM 972 C C . LEU A 1 123 ? 16.219 10.953 7.055 1 98.62 123 LEU A C 1
ATOM 974 O O . LEU A 1 123 ? 16.734 11.922 6.492 1 98.62 123 LEU A O 1
ATOM 978 N N . LEU A 1 124 ? 15.016 10.453 6.754 1 98.88 124 LEU A N 1
ATOM 979 C CA . LEU A 1 124 ? 14.242 10.93 5.609 1 98.88 124 LEU A CA 1
ATOM 980 C C . LEU A 1 124 ? 13.086 11.812 6.062 1 98.88 124 LEU A C 1
ATOM 982 O O . LEU A 1 124 ? 12.266 11.398 6.883 1 98.88 124 LEU A O 1
ATOM 986 N N . TYR A 1 125 ? 13.07 13.039 5.613 1 98.75 125 TYR A N 1
ATOM 987 C CA . TYR A 1 125 ? 11.914 13.891 5.844 1 98.75 125 TYR A CA 1
ATOM 988 C C . TYR A 1 125 ? 10.914 13.781 4.699 1 98.75 125 TYR A C 1
ATOM 990 O O . TYR A 1 125 ? 11.266 14.008 3.537 1 98.75 125 TYR A O 1
ATOM 998 N N . ALA A 1 126 ? 9.68 13.492 5.027 1 98.5 126 ALA A N 1
ATOM 999 C CA . ALA A 1 126 ? 8.633 13.406 4.008 1 98.5 126 ALA A CA 1
ATOM 1000 C C . ALA A 1 126 ? 8.188 14.789 3.559 1 98.5 126 ALA A C 1
ATOM 1002 O O . ALA A 1 126 ? 7.246 15.359 4.125 1 98.5 126 ALA A O 1
ATOM 1003 N N . GLY A 1 127 ? 8.828 15.258 2.506 1 95.81 127 GLY A N 1
ATOM 1004 C CA . GLY A 1 127 ? 8.414 16.547 1.99 1 95.81 127 GLY A CA 1
ATOM 1005 C C . GLY A 1 127 ? 6.922 16.625 1.699 1 95.81 127 GLY A C 1
ATOM 1006 O O . GLY A 1 127 ? 6.305 15.633 1.326 1 95.81 127 GLY A O 1
ATOM 1007 N N . ASN A 1 128 ? 6.434 17.797 1.819 1 92.31 128 ASN A N 1
ATOM 1008 C CA . ASN A 1 128 ? 4.984 17.938 1.721 1 92.31 128 ASN A CA 1
ATOM 1009 C C . ASN A 1 128 ? 4.59 19.297 1.141 1 92.31 128 ASN A C 1
ATOM 1011 O O . ASN A 1 128 ? 5.23 19.781 0.213 1 92.31 128 ASN A O 1
ATOM 1015 N N . GLU A 1 129 ? 3.49 19.891 1.532 1 89.81 129 GLU A N 1
ATOM 1016 C CA . GLU A 1 129 ? 2.758 20.922 0.811 1 89.81 129 GLU A CA 1
ATOM 1017 C C . GLU A 1 129 ? 3.535 22.234 0.788 1 89.81 129 GLU A C 1
ATOM 1019 O O . GLU A 1 129 ? 3.025 23.266 1.221 1 89.81 129 GLU A O 1
ATOM 1024 N N . GLY A 1 130 ? 4.73 22.219 0.2 1 92 130 GLY A N 1
ATOM 1025 C CA . GLY A 1 130 ? 5.516 23.438 0.081 1 92 130 GLY A CA 1
ATOM 1026 C C . GLY A 1 130 ? 6.902 23.203 -0.48 1 92 130 GLY A C 1
ATOM 1027 O O . GLY A 1 130 ? 7.266 22.062 -0.805 1 92 130 GLY A O 1
ATOM 1028 N N . ASP A 1 131 ? 7.688 24.312 -0.642 1 94.31 131 ASP A N 1
ATOM 1029 C CA . ASP A 1 131 ? 9.086 24.234 -1.051 1 94.31 131 ASP A CA 1
ATOM 1030 C C . ASP A 1 131 ? 9.922 23.5 -0.004 1 94.31 131 ASP A C 1
ATOM 1032 O O . ASP A 1 131 ? 9.852 23.812 1.186 1 94.31 131 ASP A O 1
ATOM 1036 N N . ILE A 1 132 ? 10.695 22.547 -0.453 1 97 132 ILE A N 1
ATOM 1037 C CA . ILE A 1 132 ? 11.375 21.641 0.464 1 97 132 ILE A CA 1
ATOM 1038 C C . ILE A 1 132 ? 12.383 22.406 1.311 1 97 132 ILE A C 1
ATOM 1040 O O . ILE A 1 132 ? 12.719 22 2.422 1 97 132 ILE A O 1
ATOM 1044 N N . THR A 1 133 ? 12.898 23.578 0.896 1 95.62 133 THR A N 1
ATOM 1045 C CA . THR A 1 133 ? 13.891 24.344 1.639 1 95.62 133 THR A CA 1
ATOM 1046 C C . THR A 1 133 ? 13.281 24.922 2.912 1 95.62 133 THR A C 1
ATOM 1048 O O . THR A 1 133 ? 13.977 25.109 3.91 1 95.62 133 THR A O 1
ATOM 1051 N N . GLU A 1 134 ? 11.984 25.172 2.895 1 90.88 134 GLU A N 1
ATOM 1052 C CA . GLU A 1 134 ? 11.305 25.703 4.078 1 90.88 134 GLU A CA 1
ATOM 1053 C C . GLU A 1 134 ? 11.234 24.656 5.184 1 90.88 134 GLU A C 1
ATOM 1055 O O . GLU A 1 134 ? 11.336 24.984 6.367 1 90.88 134 GLU A O 1
ATOM 1060 N N . PHE A 1 135 ? 11.133 23.438 4.789 1 93.81 135 PHE A N 1
ATOM 1061 C CA . PHE A 1 135 ? 11.047 22.359 5.766 1 93.81 135 PHE A CA 1
ATOM 1062 C C . PHE A 1 135 ? 12.422 22.047 6.352 1 93.81 135 PHE A C 1
ATOM 1064 O O . PHE A 1 135 ? 12.531 21.656 7.516 1 93.81 135 PHE A O 1
ATOM 1071 N N . TRP A 1 136 ? 13.453 22.188 5.539 1 95.25 136 TRP A N 1
ATOM 1072 C CA . TRP A 1 136 ? 14.805 21.984 6.035 1 95.25 136 TRP A CA 1
ATOM 1073 C C . TRP A 1 136 ? 15.086 22.859 7.246 1 95.25 136 TRP A C 1
ATOM 1075 O O . TRP A 1 136 ? 15.594 22.391 8.266 1 95.25 136 TRP A O 1
ATOM 1085 N N . ASN A 1 137 ? 14.641 24.078 7.223 1 89.56 137 ASN A N 1
ATOM 1086 C CA . ASN A 1 137 ? 14.906 25.062 8.266 1 89.56 137 ASN A CA 1
ATOM 1087 C C . ASN A 1 137 ? 14.094 24.781 9.523 1 89.56 137 ASN A C 1
ATOM 1089 O O . ASN A 1 137 ? 14.484 25.188 10.625 1 89.56 137 ASN A O 1
ATOM 1093 N N . ALA A 1 138 ? 13.023 24.047 9.352 1 90.75 138 ALA A N 1
ATOM 1094 C CA . ALA A 1 138 ? 12.094 23.844 10.461 1 90.75 138 ALA A CA 1
ATOM 1095 C C . ALA A 1 138 ? 12.32 22.484 11.117 1 90.75 138 ALA A C 1
ATOM 1097 O O . ALA A 1 138 ? 11.57 22.094 12.016 1 90.75 138 ALA A O 1
ATOM 1098 N N . ASN A 1 139 ? 13.359 21.781 10.742 1 95.12 139 ASN A N 1
ATOM 1099 C CA . ASN A 1 139 ? 13.555 20.422 11.234 1 95.12 139 ASN A CA 1
ATOM 1100 C C . ASN A 1 139 ? 14.914 20.25 11.914 1 95.12 139 ASN A C 1
ATOM 1102 O O . ASN A 1 139 ? 15.68 19.344 11.57 1 95.12 139 ASN A O 1
ATOM 1106 N N . GLY A 1 140 ? 15.102 21.109 12.961 1 95.31 140 GLY A N 1
ATOM 1107 C CA . GLY A 1 140 ? 16.359 21.062 13.703 1 95.31 140 GLY A CA 1
ATOM 1108 C C . GLY A 1 140 ? 16.547 19.781 14.477 1 95.31 140 GLY A C 1
ATOM 1109 O O . GLY A 1 140 ? 17.672 19.359 14.727 1 95.31 140 GLY A O 1
ATOM 1110 N N . PHE A 1 141 ? 15.516 19.078 14.922 1 97.12 141 PHE A N 1
ATOM 1111 C CA . PHE A 1 141 ? 15.609 17.828 15.656 1 97.12 141 PHE A CA 1
ATOM 1112 C C . PHE A 1 141 ? 16.266 16.75 14.812 1 97.12 141 PHE A C 1
ATOM 1114 O O . PHE A 1 141 ? 17.141 16.016 15.297 1 97.12 141 PHE A O 1
ATOM 1121 N N . MET A 1 142 ? 15.875 16.672 13.5 1 97.12 142 MET A N 1
ATOM 1122 C CA . MET A 1 142 ? 16.484 15.711 12.586 1 97.12 142 MET A CA 1
ATOM 1123 C C . MET A 1 142 ? 17.969 16 12.406 1 97.12 142 MET A C 1
ATOM 1125 O O . MET A 1 142 ? 18.797 15.086 12.352 1 97.12 142 MET A O 1
ATOM 1129 N N . GLN A 1 143 ? 18.25 17.234 12.219 1 95.94 143 GLN A N 1
ATOM 1130 C CA . GLN A 1 143 ? 19.641 17.641 12.047 1 95.94 143 GLN A CA 1
ATOM 1131 C C . GLN A 1 143 ? 20.469 17.312 13.289 1 95.94 143 GLN A C 1
ATOM 1133 O O . GLN A 1 143 ? 21.594 16.828 13.172 1 95.94 143 GLN A O 1
ATOM 1138 N N . TYR A 1 144 ? 19.844 17.547 14.438 1 94.81 144 TYR A N 1
ATOM 1139 C CA . TYR A 1 144 ? 20.469 17.172 15.703 1 94.81 144 TYR A CA 1
ATOM 1140 C C . TYR A 1 144 ? 20.766 15.672 15.75 1 94.81 144 TYR A C 1
ATOM 1142 O O . TYR A 1 144 ? 21.859 15.266 16.125 1 94.81 144 TYR A O 1
ATOM 1150 N N . LEU A 1 145 ? 19.828 14.852 15.32 1 95.19 145 LEU A N 1
ATOM 1151 C CA . LEU A 1 145 ? 20.016 13.398 15.32 1 95.19 145 LEU A CA 1
ATOM 1152 C C . LEU A 1 145 ? 21.125 12.992 14.352 1 95.19 145 LEU A C 1
ATOM 1154 O O . LEU A 1 145 ? 21.891 12.078 14.633 1 95.19 145 LEU A O 1
ATOM 1158 N N . ALA A 1 146 ? 21.156 13.664 13.203 1 95.25 146 ALA A N 1
ATOM 1159 C CA . ALA A 1 146 ? 22.172 13.352 12.211 1 95.25 146 ALA A CA 1
ATOM 1160 C C . ALA A 1 146 ? 23.578 13.609 12.758 1 95.25 146 ALA A C 1
ATOM 1162 O O . ALA A 1 146 ? 24.484 12.797 12.57 1 95.25 146 ALA A O 1
ATOM 1163 N N . VAL A 1 147 ? 23.75 14.734 13.414 1 93.56 147 VAL A N 1
ATOM 1164 C CA . VAL A 1 147 ? 25.047 15.102 13.984 1 93.56 147 VAL A CA 1
ATOM 1165 C C . VAL A 1 147 ? 25.438 14.109 15.078 1 93.56 147 VAL A C 1
ATOM 1167 O O . VAL A 1 147 ? 26.578 13.625 15.109 1 93.56 147 VAL A O 1
ATOM 1170 N N . LYS A 1 148 ? 24.453 13.797 15.883 1 91.81 148 LYS A N 1
ATOM 1171 C CA . LYS A 1 148 ? 24.75 13 17.078 1 91.81 148 LYS A CA 1
ATOM 1172 C C . LYS A 1 148 ? 24.969 11.531 16.703 1 91.81 148 LYS A C 1
ATOM 1174 O O . LYS A 1 148 ? 25.781 10.852 17.328 1 91.81 148 LYS A O 1
ATOM 1179 N N . TYR A 1 149 ? 24.297 11 15.633 1 92 149 TYR A N 1
ATOM 1180 C CA . TYR A 1 149 ? 24.297 9.555 15.422 1 92 149 TYR A CA 1
ATOM 1181 C C . TYR A 1 149 ? 24.828 9.203 14.039 1 92 149 TYR A C 1
ATOM 1183 O O . TYR A 1 149 ? 24.719 8.062 13.594 1 92 149 TYR A O 1
ATOM 1191 N N . GLY A 1 150 ? 25.375 10.188 13.375 1 92.06 150 GLY A N 1
ATOM 1192 C CA . GLY A 1 150 ? 26 9.922 12.094 1 92.06 150 GLY A CA 1
ATOM 1193 C C . GLY A 1 150 ? 25 9.633 10.984 1 92.06 150 GLY A C 1
ATOM 1194 O O . GLY A 1 150 ? 25.172 8.68 10.219 1 92.06 150 GLY A O 1
ATOM 1195 N N . GLY A 1 151 ? 23.984 10.438 10.938 1 94.94 151 GLY A N 1
ATOM 1196 C CA . GLY A 1 151 ? 22.906 10.18 10 1 94.94 151 GLY A CA 1
ATOM 1197 C C . GLY A 1 151 ? 23.078 10.898 8.672 1 94.94 151 GLY A C 1
ATOM 1198 O O . GLY A 1 151 ? 23.734 11.938 8.609 1 94.94 151 GLY A O 1
ATOM 1199 N N . LEU A 1 152 ? 22.547 10.289 7.605 1 97.25 152 LEU A N 1
ATOM 1200 C CA . LEU A 1 152 ? 22.344 10.938 6.312 1 97.25 152 LEU A CA 1
ATOM 1201 C C . LEU A 1 152 ? 21 11.641 6.266 1 97.25 152 LEU A C 1
ATOM 1203 O O . LEU A 1 152 ? 19.969 11.023 6.52 1 97.25 152 LEU A O 1
ATOM 1207 N N . LEU A 1 153 ? 21.062 12.961 6.008 1 98.44 153 LEU A N 1
ATOM 1208 C CA . LEU A 1 153 ? 19.797 13.695 5.887 1 98.44 153 LEU A CA 1
ATOM 1209 C C . LEU A 1 153 ? 19.312 13.695 4.441 1 98.44 153 LEU A C 1
ATOM 1211 O O . LEU A 1 153 ? 20.062 14.039 3.525 1 98.44 153 LEU A O 1
ATOM 1215 N N . LEU A 1 154 ? 18.062 13.25 4.246 1 98.81 154 LEU A N 1
ATOM 1216 C CA . LEU A 1 154 ? 17.438 13.188 2.938 1 98.81 154 LEU A CA 1
ATOM 1217 C C . LEU A 1 154 ? 16.062 13.867 2.963 1 98.81 154 LEU A C 1
ATOM 1219 O O . LEU A 1 154 ? 15.164 13.43 3.676 1 98.81 154 LEU A O 1
ATOM 1223 N N . PHE A 1 155 ? 15.945 14.992 2.221 1 98.81 155 PHE A N 1
ATOM 1224 C CA . PHE A 1 155 ? 14.703 15.75 2.143 1 98.81 155 PHE A CA 1
ATOM 1225 C C . PHE A 1 155 ? 14.164 15.766 0.716 1 98.81 155 PHE A C 1
ATOM 1227 O O . PHE A 1 155 ? 14.422 16.703 -0.037 1 98.81 155 PHE A O 1
ATOM 1234 N N . PRO A 1 156 ? 13.398 14.742 0.334 1 98.88 156 PRO A N 1
ATOM 1235 C CA . PRO A 1 156 ? 12.758 14.805 -0.98 1 98.88 156 PRO A CA 1
ATOM 1236 C C . PRO A 1 156 ? 11.617 15.82 -1.036 1 98.88 156 PRO A C 1
ATOM 1238 O O . PRO A 1 156 ? 10.867 15.969 -0.069 1 98.88 156 PRO A O 1
ATOM 1241 N N . GLU A 1 157 ? 11.562 16.547 -2.154 1 98.75 157 GLU A N 1
ATOM 1242 C CA . GLU A 1 157 ? 10.453 17.469 -2.393 1 98.75 157 GLU A CA 1
ATOM 1243 C C . GLU A 1 157 ? 9.219 16.734 -2.916 1 98.75 157 GLU A C 1
ATOM 1245 O O . GLU A 1 157 ? 9.344 15.812 -3.727 1 98.75 157 GLU A O 1
ATOM 1250 N N . GLU A 1 158 ? 8.086 17.062 -2.408 1 98.25 158 GLU A N 1
ATOM 1251 C CA . GLU A 1 158 ? 6.871 16.438 -2.936 1 98.25 158 GLU A CA 1
ATOM 1252 C C . GLU A 1 158 ? 6.625 16.859 -4.383 1 98.25 158 GLU A C 1
ATOM 1254 O O . GLU A 1 158 ? 6.879 18 -4.758 1 98.25 158 GLU A O 1
ATOM 1259 N N . ARG A 1 159 ? 6.141 15.914 -5.176 1 98.31 159 ARG A N 1
ATOM 1260 C CA . ARG A 1 159 ? 5.75 16.25 -6.543 1 98.31 159 ARG A CA 1
ATOM 1261 C C . ARG A 1 159 ? 4.727 17.375 -6.559 1 98.31 159 ARG A C 1
ATOM 1263 O O . ARG A 1 159 ? 3.877 17.469 -5.672 1 98.31 159 ARG A O 1
ATOM 1270 N N . TYR A 1 160 ? 4.824 18.312 -7.602 1 97.19 160 TYR A N 1
ATOM 1271 C CA . TYR A 1 160 ? 3.947 19.438 -7.895 1 97.19 160 TYR A CA 1
ATOM 1272 C C . TYR A 1 160 ? 4.133 20.562 -6.871 1 97.19 160 TYR A C 1
ATOM 1274 O O . TYR A 1 160 ? 3.273 21.422 -6.727 1 97.19 160 TYR A O 1
ATOM 1282 N N . TYR A 1 161 ? 5.211 20.516 -6.133 1 96 161 TYR A N 1
ATOM 1283 C CA . TYR A 1 161 ? 5.625 21.609 -5.258 1 96 161 TYR A CA 1
ATOM 1284 C C . TYR A 1 161 ? 7.059 22.031 -5.555 1 96 161 TYR A C 1
ATOM 1286 O O . TYR A 1 161 ? 7.824 21.266 -6.156 1 96 161 TYR A O 1
ATOM 1294 N N . GLY A 1 162 ? 7.387 23.266 -5.156 1 95.94 162 GLY A N 1
ATOM 1295 C CA . GLY A 1 162 ? 8.742 23.75 -5.375 1 95.94 162 GLY A CA 1
ATOM 1296 C C . GLY A 1 162 ? 9.18 23.672 -6.824 1 95.94 162 GLY A C 1
ATOM 1297 O O . GLY A 1 162 ? 8.531 24.219 -7.711 1 95.94 162 GLY A O 1
ATOM 1298 N N . LYS A 1 163 ? 10.188 22.828 -7.039 1 97.38 163 LYS A N 1
ATOM 1299 C CA . LYS A 1 163 ? 10.75 22.703 -8.383 1 97.38 163 LYS A CA 1
ATOM 1300 C C . LYS A 1 163 ? 10.492 21.312 -8.961 1 97.38 163 LYS A C 1
ATOM 1302 O O . LYS A 1 163 ? 10.922 21 -10.07 1 97.38 163 LYS A O 1
ATOM 1307 N N . SER A 1 164 ? 9.727 20.531 -8.25 1 98.19 164 SER A N 1
ATOM 1308 C CA . SER A 1 164 ? 9.469 19.156 -8.648 1 98.19 164 SER A CA 1
ATOM 1309 C C . SER A 1 164 ? 8.125 19.016 -9.344 1 98.19 164 SER A C 1
ATOM 1311 O O . SER A 1 164 ? 7.105 18.766 -8.695 1 98.19 164 SER A O 1
ATOM 1313 N N . PHE A 1 165 ? 8.156 19.078 -10.703 1 97.19 165 PHE A N 1
ATOM 1314 C CA . PHE A 1 165 ? 6.902 19.062 -11.445 1 97.19 165 PHE A CA 1
ATOM 1315 C C . PHE A 1 165 ? 6.93 17.969 -12.516 1 97.19 165 PHE A C 1
ATOM 1317 O O . PHE A 1 165 ? 7.535 18.156 -13.578 1 97.19 165 PHE A O 1
ATOM 1324 N N . PRO A 1 166 ? 6.172 16.906 -12.305 1 96 166 PRO A N 1
ATOM 1325 C CA . PRO A 1 166 ? 6.152 15.805 -13.273 1 96 166 PRO A CA 1
ATOM 1326 C C . PRO A 1 166 ? 5.5 16.203 -14.602 1 96 166 PRO A C 1
ATOM 1328 O O . PRO A 1 166 ? 5.883 15.688 -15.656 1 96 166 PRO A O 1
ATOM 1331 N N . SER A 1 167 ? 4.391 16.938 -14.547 1 92.94 167 SER A N 1
ATOM 1332 C CA . SER A 1 167 ? 3.625 17.312 -15.734 1 92.94 167 SER A CA 1
ATOM 1333 C C . SER A 1 167 ? 2.625 18.422 -15.414 1 92.94 167 SER A C 1
ATOM 1335 O O . SER A 1 167 ? 2.48 18.812 -14.258 1 92.94 167 SER A O 1
ATOM 1337 N N . THR A 1 168 ? 1.975 18.906 -16.5 1 91.94 168 THR A N 1
ATOM 1338 C CA . THR A 1 168 ? 0.903 19.875 -16.281 1 91.94 168 THR A CA 1
ATOM 1339 C C . THR A 1 168 ? -0.384 19.172 -15.859 1 91.94 168 THR A C 1
ATOM 1341 O O . THR A 1 168 ? -1.32 19.812 -15.383 1 91.94 168 THR A O 1
ATOM 1344 N N . ASP A 1 169 ? -0.368 17.922 -16.047 1 92.62 169 ASP A N 1
ATOM 1345 C CA . ASP A 1 169 ? -1.515 17.109 -15.648 1 92.62 169 ASP A CA 1
ATOM 1346 C C . ASP A 1 169 ? -1.467 16.781 -14.164 1 92.62 169 ASP A C 1
ATOM 1348 O O . ASP A 1 169 ? -0.609 16 -13.719 1 92.62 169 ASP A O 1
ATOM 1352 N N . MET A 1 170 ? -2.402 17.234 -13.352 1 94.06 170 MET A N 1
ATOM 1353 C CA . MET A 1 170 ? -2.375 17.109 -11.898 1 94.06 170 MET A CA 1
ATOM 1354 C C . MET A 1 170 ? -2.9 15.742 -11.461 1 94.06 170 MET A C 1
ATOM 1356 O O . MET A 1 170 ? -2.822 15.391 -10.281 1 94.06 170 MET A O 1
ATOM 1360 N N . ARG A 1 171 ? -3.365 14.938 -12.453 1 93.25 171 ARG A N 1
ATOM 1361 C CA . ARG A 1 171 ? -3.91 13.633 -12.109 1 93.25 171 ARG A CA 1
ATOM 1362 C C . ARG A 1 171 ? -2.852 12.75 -11.453 1 93.25 171 ARG A C 1
ATOM 1364 O O . ARG A 1 171 ? -3.18 11.75 -10.812 1 93.25 171 ARG A O 1
ATOM 1371 N N . TYR A 1 172 ? -1.516 13.117 -11.547 1 96 172 TYR A N 1
ATOM 1372 C CA . TYR A 1 172 ? -0.424 12.344 -10.977 1 96 172 TYR A CA 1
ATOM 1373 C C . TYR A 1 172 ? -0.078 12.836 -9.578 1 96 172 TYR A C 1
ATOM 1375 O O . TYR A 1 172 ? 0.903 12.391 -8.977 1 96 172 TYR A O 1
ATOM 1383 N N . LEU A 1 173 ? -0.885 13.758 -9.078 1 96.56 173 LEU A N 1
ATOM 1384 C CA . LEU A 1 173 ? -0.717 14.203 -7.703 1 96.56 173 LEU A CA 1
ATOM 1385 C C . LEU A 1 173 ? -1.673 13.461 -6.77 1 96.56 173 LEU A C 1
ATOM 1387 O O . LEU A 1 173 ? -2.732 13.984 -6.418 1 96.56 173 LEU A O 1
ATOM 1391 N N . THR A 1 174 ? -1.251 12.25 -6.418 1 95.81 174 THR A N 1
ATOM 1392 C CA . THR A 1 174 ? -1.934 11.461 -5.406 1 95.81 174 THR A CA 1
ATOM 1393 C C . THR A 1 174 ? -0.969 11.055 -4.293 1 95.81 174 THR A C 1
ATOM 1395 O O . THR A 1 174 ? 0.245 11.008 -4.504 1 95.81 174 THR A O 1
ATOM 1398 N N . THR A 1 175 ? -1.509 10.789 -3.166 1 95.94 175 THR A N 1
ATOM 1399 C CA . THR A 1 175 ? -0.698 10.359 -2.031 1 95.94 175 THR A CA 1
ATOM 1400 C C . THR A 1 175 ? 0.121 9.125 -2.391 1 95.94 175 THR A C 1
ATOM 1402 O O . THR A 1 175 ? 1.295 9.023 -2.029 1 95.94 175 THR A O 1
ATOM 1405 N N . GLN A 1 176 ? -0.428 8.203 -3.105 1 95.06 176 GLN A N 1
ATOM 1406 C CA . GLN A 1 176 ? 0.283 6.988 -3.488 1 95.06 176 GLN A CA 1
ATOM 1407 C C . GLN A 1 176 ? 1.485 7.309 -4.371 1 95.06 176 GLN A C 1
ATOM 1409 O O . GLN A 1 176 ? 2.564 6.742 -4.191 1 95.06 176 GLN A O 1
ATOM 1414 N N . GLN A 1 177 ? 1.28 8.18 -5.387 1 96.56 177 GLN A N 1
ATOM 1415 C CA . GLN A 1 177 ? 2.385 8.602 -6.242 1 96.56 177 GLN A CA 1
ATOM 1416 C C . GLN A 1 177 ? 3.494 9.258 -5.43 1 96.56 177 GLN A C 1
ATOM 1418 O O . GLN A 1 177 ? 4.68 9.023 -5.684 1 96.56 177 GLN A O 1
ATOM 1423 N N . VAL A 1 178 ? 3.086 10.031 -4.457 1 98.06 178 VAL A N 1
ATOM 1424 C CA . VAL A 1 178 ? 4.047 10.734 -3.615 1 98.06 178 VAL A CA 1
ATOM 1425 C C . VAL A 1 178 ? 4.883 9.727 -2.83 1 98.06 178 VAL A C 1
ATOM 1427 O O . VAL A 1 178 ? 6.109 9.828 -2.779 1 98.06 178 VAL A O 1
ATOM 1430 N N . LEU A 1 179 ? 4.25 8.75 -2.223 1 97.56 179 LEU A N 1
ATOM 1431 C CA . LEU A 1 179 ? 4.957 7.734 -1.45 1 97.56 179 LEU A CA 1
ATOM 1432 C C . LEU A 1 179 ? 5.934 6.965 -2.334 1 97.56 179 LEU A C 1
ATOM 1434 O O . LEU A 1 179 ? 7.07 6.703 -1.93 1 97.56 179 LEU A O 1
ATOM 1438 N N . GLU A 1 180 ? 5.496 6.641 -3.521 1 96.81 180 GLU A N 1
ATOM 1439 C CA . GLU A 1 180 ? 6.348 5.898 -4.445 1 96.81 180 GLU A CA 1
ATOM 1440 C C . GLU A 1 180 ? 7.547 6.73 -4.883 1 96.81 180 GLU A C 1
ATOM 1442 O O . GLU A 1 180 ? 8.633 6.191 -5.125 1 96.81 180 GLU A O 1
ATOM 1447 N N . ASP A 1 181 ? 7.344 8.078 -5.066 1 98.38 181 ASP A N 1
ATOM 1448 C CA . ASP A 1 181 ? 8.477 8.961 -5.344 1 98.38 181 ASP A CA 1
ATOM 1449 C C . ASP A 1 181 ? 9.578 8.781 -4.301 1 98.38 181 ASP A C 1
ATOM 1451 O O . ASP A 1 181 ? 10.758 8.656 -4.652 1 98.38 181 ASP A O 1
ATOM 1455 N N . TYR A 1 182 ? 9.141 8.82 -3.062 1 98.56 182 TYR A N 1
ATOM 1456 C CA . TYR A 1 182 ? 10.102 8.789 -1.961 1 98.56 182 TYR A CA 1
ATOM 1457 C C . TYR A 1 182 ? 10.812 7.445 -1.893 1 98.56 182 TYR A C 1
ATOM 1459 O O . TYR A 1 182 ? 12.016 7.387 -1.629 1 98.56 182 TYR A O 1
ATOM 1467 N N . ILE A 1 183 ? 10.117 6.367 -2.152 1 97.06 183 ILE A N 1
ATOM 1468 C CA . ILE A 1 183 ? 10.711 5.031 -2.084 1 97.06 183 ILE A CA 1
ATOM 1469 C C . ILE A 1 183 ? 11.703 4.848 -3.229 1 97.06 183 ILE A C 1
ATOM 1471 O O . ILE A 1 183 ? 12.805 4.328 -3.025 1 97.06 183 ILE A O 1
ATOM 1475 N N . GLU A 1 184 ? 11.305 5.262 -4.453 1 96.56 184 GLU A N 1
ATOM 1476 C CA . GLU A 1 184 ? 12.227 5.145 -5.582 1 96.56 184 GLU A CA 1
ATOM 1477 C C . GLU A 1 184 ? 13.484 5.973 -5.355 1 96.56 184 GLU A C 1
ATOM 1479 O O . GLU A 1 184 ? 14.602 5.504 -5.613 1 96.56 184 GLU A O 1
ATOM 1484 N N . LEU A 1 185 ? 13.289 7.176 -4.91 1 98.38 185 LEU A N 1
ATOM 1485 C CA . LEU A 1 185 ? 14.43 8.039 -4.633 1 98.38 185 LEU A CA 1
ATOM 1486 C C . LEU A 1 185 ? 15.305 7.453 -3.527 1 98.38 185 LEU A C 1
ATOM 1488 O O . LEU A 1 185 ? 16.531 7.5 -3.607 1 98.38 185 LEU A O 1
ATOM 1492 N N . LEU A 1 186 ? 14.688 6.984 -2.455 1 97.81 186 LEU A N 1
ATOM 1493 C CA . LEU A 1 186 ? 15.422 6.371 -1.354 1 97.81 186 LEU A CA 1
ATOM 1494 C C . LEU A 1 186 ? 16.281 5.219 -1.854 1 97.81 186 LEU A C 1
ATOM 1496 O O . LEU A 1 186 ? 17.438 5.086 -1.447 1 97.81 186 LEU A O 1
ATOM 1500 N N . ASP A 1 187 ? 15.734 4.387 -2.711 1 94.38 187 ASP A N 1
ATOM 1501 C CA . ASP A 1 187 ? 16.484 3.275 -3.279 1 94.38 187 ASP A CA 1
ATOM 1502 C C . ASP A 1 187 ? 17.719 3.777 -4.043 1 94.38 187 ASP A C 1
ATOM 1504 O O . ASP A 1 187 ? 18.797 3.195 -3.943 1 94.38 187 ASP A O 1
ATOM 1508 N N . HIS A 1 188 ? 17.5 4.816 -4.793 1 96.56 188 HIS A N 1
ATOM 1509 C CA . HIS A 1 188 ? 18.609 5.422 -5.527 1 96.56 188 HIS A CA 1
ATOM 1510 C C . HIS A 1 188 ? 19.688 5.926 -4.578 1 96.56 188 HIS A C 1
ATOM 1512 O O . HIS A 1 188 ? 20.875 5.648 -4.777 1 96.56 188 HIS A O 1
ATOM 1518 N N . VAL A 1 189 ? 19.281 6.617 -3.549 1 97.94 189 VAL A N 1
ATOM 1519 C CA . VAL A 1 189 ? 20.219 7.203 -2.592 1 97.94 189 VAL A CA 1
ATOM 1520 C C . VAL A 1 189 ? 20.953 6.094 -1.849 1 97.94 189 VAL A C 1
ATOM 1522 O O . VAL A 1 189 ? 22.172 6.18 -1.645 1 97.94 189 VAL A O 1
ATOM 1525 N N . LYS A 1 190 ? 20.234 5.086 -1.486 1 95.38 190 LYS A N 1
ATOM 1526 C CA . LYS A 1 190 ? 20.859 3.959 -0.794 1 95.38 190 LYS A CA 1
ATOM 1527 C C . LYS A 1 190 ? 21.922 3.297 -1.666 1 95.38 190 LYS A C 1
ATOM 1529 O O . LYS A 1 190 ? 22.984 2.893 -1.171 1 95.38 190 LYS A O 1
ATOM 1534 N N . THR A 1 191 ? 21.641 3.191 -2.91 1 93.62 191 THR A N 1
ATOM 1535 C CA . THR A 1 191 ? 22.609 2.607 -3.838 1 93.62 191 THR A CA 1
ATOM 1536 C C . THR A 1 191 ? 23.828 3.516 -3.998 1 93.62 191 THR A C 1
ATOM 1538 O O . THR A 1 191 ? 24.969 3.053 -3.934 1 93.62 191 THR A O 1
ATOM 1541 N N . GLU A 1 192 ? 23.594 4.773 -4.172 1 95.88 192 GLU A N 1
ATOM 1542 C CA . GLU A 1 192 ? 24.656 5.746 -4.383 1 95.88 192 GLU A CA 1
ATOM 1543 C C . GLU A 1 192 ? 25.609 5.809 -3.182 1 95.88 192 GLU A C 1
ATOM 1545 O O . GLU A 1 192 ? 26.812 5.945 -3.342 1 95.88 192 GLU A O 1
ATOM 1550 N N . TYR A 1 193 ? 25.047 5.652 -1.983 1 95.06 193 TYR A N 1
ATOM 1551 C CA . TYR A 1 193 ? 25.844 5.805 -0.764 1 95.06 193 TYR A CA 1
ATOM 1552 C C . TYR A 1 193 ? 26.266 4.445 -0.215 1 95.06 193 TYR A C 1
ATOM 1554 O O . TYR A 1 193 ? 26.797 4.355 0.894 1 95.06 193 TYR A O 1
ATOM 1562 N N . GLN A 1 194 ? 25.969 3.344 -1.021 1 90.94 194 GLN A N 1
ATOM 1563 C CA . GLN A 1 194 ? 26.25 1.99 -0.558 1 90.94 194 GLN A CA 1
ATOM 1564 C C . GLN A 1 194 ? 25.672 1.747 0.832 1 90.94 194 GLN A C 1
ATOM 1566 O O . GLN A 1 194 ? 26.375 1.259 1.725 1 90.94 194 GLN A O 1
ATOM 1571 N N . ALA A 1 195 ? 24.406 2.166 0.966 1 93.06 195 ALA A N 1
ATOM 1572 C CA . ALA A 1 195 ? 23.703 2.133 2.25 1 93.06 195 ALA A CA 1
ATOM 1573 C C . ALA A 1 195 ? 22.453 1.268 2.17 1 93.06 195 ALA A C 1
ATOM 1575 O O . ALA A 1 195 ? 21.469 1.524 2.865 1 93.06 195 ALA A O 1
ATOM 1576 N N . THR A 1 196 ? 22.406 0.241 1.331 1 88.5 196 THR A N 1
ATOM 1577 C CA . THR A 1 196 ? 21.234 -0.58 1.087 1 88.5 196 THR A CA 1
ATOM 1578 C C . THR A 1 196 ? 20.844 -1.37 2.338 1 88.5 196 THR A C 1
ATOM 1580 O O . THR A 1 196 ? 19.688 -1.747 2.514 1 88.5 196 THR A O 1
ATOM 1583 N N . SER A 1 197 ? 21.797 -1.511 3.248 1 86.25 197 SER A N 1
ATOM 1584 C CA . SER A 1 197 ? 21.531 -2.275 4.465 1 86.25 197 SER A CA 1
ATOM 1585 C C . SER A 1 197 ? 21.359 -1.354 5.668 1 86.25 197 SER A C 1
ATOM 1587 O O . SER A 1 197 ? 21.344 -1.813 6.812 1 86.25 197 SER A O 1
ATOM 1589 N N . CYS A 1 198 ? 21.234 -0.095 5.43 1 92.62 198 CYS A N 1
ATOM 1590 C CA . CYS A 1 198 ? 21.094 0.86 6.523 1 92.62 198 CYS A CA 1
ATOM 1591 C C . CYS A 1 198 ? 19.625 1.16 6.812 1 92.62 198 CYS A C 1
ATOM 1593 O O . CYS A 1 198 ? 18.812 1.193 5.898 1 92.62 198 CYS A O 1
ATOM 1595 N N . PRO A 1 199 ? 19.312 1.352 8.109 1 94.38 199 PRO A N 1
ATOM 1596 C CA . PRO A 1 199 ? 17.922 1.702 8.445 1 94.38 199 PRO A CA 1
ATOM 1597 C C . PRO A 1 199 ? 17.562 3.119 8.008 1 94.38 199 PRO A C 1
ATOM 1599 O O . PRO A 1 199 ? 18.406 4.016 8.023 1 94.38 199 PRO A O 1
ATOM 1602 N N . THR A 1 200 ? 16.375 3.262 7.621 1 97.56 200 THR A N 1
ATOM 1603 C CA . THR A 1 200 ? 15.812 4.574 7.309 1 97.56 200 THR A CA 1
ATOM 1604 C C . THR A 1 200 ? 14.688 4.926 8.281 1 97.56 200 THR A C 1
ATOM 1606 O O . THR A 1 200 ? 13.773 4.129 8.5 1 97.56 200 THR A O 1
ATOM 1609 N N . ILE A 1 201 ? 14.789 6.074 8.891 1 98.69 201 ILE A N 1
ATOM 1610 C CA . ILE A 1 201 ? 13.727 6.621 9.734 1 98.69 201 ILE A CA 1
ATOM 1611 C C . ILE A 1 201 ? 13.039 7.77 9.008 1 98.69 201 ILE A C 1
ATOM 1613 O O . ILE A 1 201 ? 13.688 8.711 8.555 1 98.69 201 ILE A O 1
ATOM 1617 N N . ALA A 1 202 ? 11.703 7.668 8.898 1 98.88 202 ALA A N 1
ATOM 1618 C CA . ALA A 1 202 ? 10.93 8.719 8.25 1 98.88 202 ALA A CA 1
ATOM 1619 C C . ALA A 1 202 ? 10.398 9.719 9.266 1 98.88 202 ALA A C 1
ATOM 1621 O O . ALA A 1 202 ? 9.953 9.336 10.352 1 98.88 202 ALA A O 1
ATOM 1622 N N . PHE A 1 203 ? 10.539 10.984 8.938 1 98.88 203 PHE A N 1
ATOM 1623 C CA . PHE A 1 203 ? 10.016 12.086 9.734 1 98.88 203 PHE A CA 1
ATOM 1624 C C . PHE A 1 203 ? 9.031 12.914 8.93 1 98.88 203 PHE A C 1
ATOM 1626 O O . PHE A 1 203 ? 9.133 12.992 7.699 1 98.88 203 PHE A O 1
ATOM 1633 N N . GLY A 1 204 ? 8.086 13.531 9.617 1 98.12 204 GLY A N 1
ATOM 1634 C CA . GLY A 1 204 ? 7.207 14.477 8.953 1 98.12 204 GLY A CA 1
ATOM 1635 C C . GLY A 1 204 ? 6.301 15.227 9.914 1 98.12 204 GLY A C 1
ATOM 1636 O O . GLY A 1 204 ? 6 14.734 11 1 98.12 204 GLY A O 1
ATOM 1637 N N . GLY A 1 205 ? 5.941 16.375 9.547 1 96.56 205 GLY A N 1
ATOM 1638 C CA . GLY A 1 205 ? 4.973 17.188 10.258 1 96.56 205 GLY A CA 1
ATOM 1639 C C . GLY A 1 205 ? 3.721 17.469 9.445 1 96.56 205 GLY A C 1
ATOM 1640 O O . GLY A 1 205 ? 3.789 17.656 8.227 1 96.56 205 GLY A O 1
ATOM 1641 N N . SER A 1 206 ? 2.645 17.469 10.109 1 94.38 206 SER A N 1
ATOM 1642 C CA . SER A 1 206 ? 1.392 17.781 9.43 1 94.38 206 SER A CA 1
ATOM 1643 C C . SER A 1 206 ? 1.068 16.75 8.359 1 94.38 206 SER A C 1
ATOM 1645 O O . SER A 1 206 ? 1.039 15.555 8.633 1 94.38 206 SER A O 1
ATOM 1647 N N . TYR A 1 207 ? 0.828 17.281 7.145 1 94.62 207 TYR A N 1
ATOM 1648 C CA . TYR A 1 207 ? 0.651 16.344 6.027 1 94.62 207 TYR A CA 1
ATOM 1649 C C . TYR A 1 207 ? 1.885 15.477 5.844 1 94.62 207 TYR A C 1
ATOM 1651 O O . TYR A 1 207 ? 1.77 14.289 5.531 1 94.62 207 TYR A O 1
ATOM 1659 N N . GLY A 1 208 ? 3.047 16.016 6.098 1 96.94 208 GLY A N 1
ATOM 1660 C CA . GLY A 1 208 ? 4.266 15.234 6.09 1 96.94 208 GLY A CA 1
ATOM 1661 C C . GLY A 1 208 ? 4.281 14.148 7.152 1 96.94 208 GLY A C 1
ATOM 1662 O O . GLY A 1 208 ? 4.852 13.07 6.941 1 96.94 208 GLY A O 1
ATOM 1663 N N . GLY A 1 209 ? 3.707 14.492 8.312 1 97.56 209 GLY A N 1
ATOM 1664 C CA . GLY A 1 209 ? 3.549 13.461 9.328 1 97.56 209 GLY A CA 1
ATOM 1665 C C . GLY A 1 209 ? 2.66 12.32 8.883 1 97.56 209 GLY A C 1
ATOM 1666 O O . GLY A 1 209 ? 2.949 11.156 9.172 1 97.56 209 GLY A O 1
ATOM 1667 N N . THR A 1 210 ? 1.582 12.656 8.188 1 96.94 210 THR A N 1
ATOM 1668 C CA . THR A 1 210 ? 0.71 11.648 7.594 1 96.94 210 THR A CA 1
ATOM 1669 C C . THR A 1 210 ? 1.482 10.773 6.605 1 96.94 210 THR A C 1
ATOM 1671 O O . THR A 1 210 ? 1.367 9.547 6.629 1 96.94 210 THR A O 1
ATOM 1674 N N . LEU A 1 211 ? 2.311 11.422 5.793 1 98.06 211 LEU A N 1
ATOM 1675 C CA . LEU A 1 211 ? 3.109 10.695 4.809 1 98.06 211 LEU A CA 1
ATOM 1676 C C . LEU A 1 211 ? 4.125 9.789 5.496 1 98.06 211 LEU A C 1
ATOM 1678 O O . LEU A 1 211 ? 4.359 8.664 5.051 1 98.06 211 LEU A O 1
ATOM 1682 N N . ALA A 1 212 ? 4.727 10.242 6.586 1 98.56 212 ALA A N 1
ATOM 1683 C CA . ALA A 1 212 ? 5.688 9.43 7.324 1 98.56 212 ALA A CA 1
ATOM 1684 C C . ALA A 1 212 ? 5.023 8.18 7.887 1 98.56 212 ALA A C 1
ATOM 1686 O O . ALA A 1 212 ? 5.586 7.082 7.816 1 98.56 212 ALA A O 1
ATOM 1687 N N . ALA A 1 213 ? 3.857 8.375 8.414 1 98 213 ALA A N 1
ATOM 1688 C CA . ALA A 1 213 ? 3.104 7.234 8.93 1 98 213 ALA A CA 1
ATOM 1689 C C . ALA A 1 213 ? 2.773 6.242 7.812 1 98 213 ALA A C 1
ATOM 1691 O O . ALA A 1 213 ? 2.898 5.031 7.996 1 98 213 ALA A O 1
ATOM 1692 N N . PHE A 1 214 ? 2.381 6.789 6.668 1 97.12 214 PHE A N 1
ATOM 1693 C CA . PHE A 1 214 ? 2.033 5.934 5.539 1 97.12 214 PHE A CA 1
ATOM 1694 C C . PHE A 1 214 ? 3.266 5.219 5.004 1 97.12 214 PHE A C 1
ATOM 1696 O O . PHE A 1 214 ? 3.195 4.047 4.621 1 97.12 214 PHE A O 1
ATOM 1703 N N . LEU A 1 215 ? 4.379 5.91 4.98 1 97.75 215 LEU A N 1
ATOM 1704 C CA . LEU A 1 215 ? 5.617 5.297 4.516 1 97.75 215 LEU A CA 1
ATOM 1705 C C . LEU A 1 215 ? 5.965 4.074 5.359 1 97.75 215 LEU A C 1
ATOM 1707 O O . LEU A 1 215 ? 6.297 3.018 4.824 1 97.75 215 LEU A O 1
ATOM 1711 N N . ARG A 1 216 ? 5.84 4.223 6.648 1 97.25 216 ARG A N 1
ATOM 1712 C CA . ARG A 1 216 ? 6.176 3.107 7.531 1 97.25 216 ARG A CA 1
ATOM 1713 C C . ARG A 1 216 ? 5.152 1.983 7.402 1 97.25 216 ARG A C 1
ATOM 1715 O O . ARG A 1 216 ? 5.52 0.808 7.348 1 97.25 216 ARG A O 1
ATOM 1722 N N . SER A 1 217 ? 3.938 2.346 7.359 1 95.25 217 SER A N 1
ATOM 1723 C CA . SER A 1 217 ? 2.879 1.341 7.371 1 95.25 217 SER A CA 1
ATOM 1724 C C . SER A 1 217 ? 2.83 0.576 6.051 1 95.25 217 SER A C 1
ATOM 1726 O O . SER A 1 217 ? 2.646 -0.643 6.039 1 95.25 217 SER A O 1
ATOM 1728 N N . ALA A 1 218 ? 3.029 1.23 4.977 1 94.19 218 ALA A N 1
ATOM 1729 C CA . ALA A 1 218 ? 2.855 0.616 3.664 1 94.19 218 ALA A CA 1
ATOM 1730 C C . ALA A 1 218 ? 4.168 0.029 3.154 1 94.19 218 ALA A C 1
ATOM 1732 O O . ALA A 1 218 ? 4.168 -0.916 2.361 1 94.19 218 ALA A O 1
ATOM 1733 N N . TYR A 1 219 ? 5.328 0.604 3.562 1 94.94 219 TYR A N 1
ATOM 1734 C CA . TYR A 1 219 ? 6.633 0.164 3.078 1 94.94 219 TYR A CA 1
ATOM 1735 C C . TYR A 1 219 ? 7.559 -0.174 4.238 1 94.94 219 TYR A C 1
ATOM 1737 O O . TYR A 1 219 ? 8.68 0.328 4.309 1 94.94 219 TYR A O 1
ATOM 1745 N N . PRO A 1 220 ? 7.117 -1.036 5.059 1 93.56 220 PRO A N 1
ATOM 1746 C CA . PRO A 1 220 ? 7.91 -1.344 6.25 1 93.56 220 PRO A CA 1
ATOM 1747 C C . PRO A 1 220 ? 9.258 -1.99 5.914 1 93.56 220 PRO A C 1
ATOM 1749 O O . PRO A 1 220 ? 10.164 -1.993 6.746 1 93.56 220 PRO A O 1
ATOM 1752 N N . PHE A 1 221 ? 9.469 -2.48 4.742 1 90.5 221 PHE A N 1
ATOM 1753 C CA . PHE A 1 221 ? 10.727 -3.09 4.309 1 90.5 221 PHE A CA 1
ATOM 1754 C C . PHE A 1 221 ? 11.742 -2.021 3.922 1 90.5 221 PHE A C 1
ATOM 1756 O O . PHE A 1 221 ? 12.938 -2.295 3.854 1 90.5 221 PHE A O 1
ATOM 1763 N N . SER A 1 222 ? 11.227 -0.826 3.682 1 93.88 222 SER A N 1
ATOM 1764 C CA . SER A 1 222 ? 12.102 0.275 3.291 1 93.88 222 SER A CA 1
ATOM 1765 C C . SER A 1 222 ? 12.266 1.279 4.426 1 93.88 222 SER A C 1
ATOM 1767 O O . SER A 1 222 ? 13.258 2.014 4.473 1 93.88 222 SER A O 1
ATOM 1769 N N . ILE A 1 223 ? 11.312 1.311 5.324 1 96.94 223 ILE A N 1
ATOM 1770 C CA . ILE A 1 223 ? 11.281 2.303 6.391 1 96.94 223 ILE A CA 1
ATOM 1771 C C . ILE A 1 223 ? 11.266 1.603 7.746 1 96.94 223 ILE A C 1
ATOM 1773 O O . ILE A 1 223 ? 10.273 0.968 8.117 1 96.94 223 ILE A O 1
ATOM 1777 N N . GLN A 1 224 ? 12.266 1.809 8.547 1 96.06 224 GLN A N 1
ATOM 1778 C CA . GLN A 1 224 ? 12.445 1.122 9.82 1 96.06 224 GLN A CA 1
ATOM 1779 C C . GLN A 1 224 ? 11.547 1.725 10.898 1 96.06 224 GLN A C 1
ATOM 1781 O O . GLN A 1 224 ? 11.094 1.019 11.805 1 96.06 224 GLN A O 1
ATOM 1786 N N . GLY A 1 225 ? 11.328 2.943 10.789 1 98.12 225 GLY A N 1
ATOM 1787 C CA . GLY A 1 225 ? 10.492 3.65 11.742 1 98.12 225 GLY A CA 1
ATOM 1788 C C . GLY A 1 225 ? 10.062 5.023 11.258 1 98.12 225 GLY A C 1
ATOM 1789 O O . GLY A 1 225 ? 10.539 5.5 10.227 1 98.12 225 GLY A O 1
ATOM 1790 N N . ALA A 1 226 ? 9.102 5.617 12.055 1 98.81 226 ALA A N 1
ATOM 1791 C CA . ALA A 1 226 ? 8.594 6.918 11.617 1 98.81 226 ALA A CA 1
ATOM 1792 C C . ALA A 1 226 ? 8.188 7.777 12.812 1 98.81 226 ALA A C 1
ATOM 1794 O O . ALA A 1 226 ? 7.699 7.258 13.82 1 98.81 226 ALA A O 1
ATOM 1795 N N . LEU A 1 227 ? 8.484 9.016 12.719 1 98.88 227 LEU A N 1
ATOM 1796 C CA . LEU A 1 227 ? 7.922 10.023 13.602 1 98.88 227 LEU A CA 1
ATOM 1797 C C . LEU A 1 227 ? 6.918 10.898 12.859 1 98.88 227 LEU A C 1
ATOM 1799 O O . LEU A 1 227 ? 7.305 11.734 12.031 1 98.88 227 LEU A O 1
ATOM 1803 N N . ALA A 1 228 ? 5.664 10.695 13.156 1 98.5 228 ALA A N 1
ATOM 1804 C CA . ALA A 1 228 ? 4.555 11.445 12.57 1 98.5 228 ALA A CA 1
ATOM 1805 C C . ALA A 1 228 ? 4.074 12.539 13.516 1 98.5 228 ALA A C 1
ATOM 1807 O O . ALA A 1 228 ? 3.189 12.312 14.344 1 98.5 228 ALA A O 1
ATOM 1808 N N . SER A 1 229 ? 4.605 13.75 13.289 1 98.19 229 SER A N 1
ATOM 1809 C CA . SER A 1 229 ? 4.293 14.859 14.18 1 98.19 229 SER A CA 1
ATOM 1810 C C . SER A 1 229 ? 3.133 15.688 13.633 1 98.19 229 SER A C 1
ATOM 1812 O O . SER A 1 229 ? 3.148 16.109 12.477 1 98.19 229 SER A O 1
ATOM 1814 N N . SER A 1 230 ? 2.105 15.922 14.445 1 96.75 230 SER A N 1
ATOM 1815 C CA . SER A 1 230 ? 0.944 16.734 14.109 1 96.75 230 SER A CA 1
ATOM 1816 C C . SER A 1 230 ? 0.249 16.219 12.852 1 96.75 230 SER A C 1
ATOM 1818 O O . SER A 1 230 ? -0.184 17.016 12.008 1 96.75 230 SER A O 1
ATOM 1820 N N . SER A 1 231 ? 0.222 14.914 12.719 1 95.44 231 SER A N 1
ATOM 1821 C CA . SER A 1 231 ? -0.44 14.297 11.578 1 95.44 231 SER A CA 1
ATOM 1822 C C . SER A 1 231 ? -1.94 14.57 11.586 1 95.44 231 SER A C 1
ATOM 1824 O O . SER A 1 231 ? -2.57 14.547 12.648 1 95.44 231 SER A O 1
ATOM 1826 N N . GLU A 1 232 ? -2.486 14.773 10.406 1 91.5 232 GLU A N 1
ATOM 1827 C CA . GLU A 1 232 ? -3.92 15.023 10.273 1 91.5 232 GLU A CA 1
ATOM 1828 C C . GLU A 1 232 ? -4.676 13.734 9.969 1 91.5 232 GLU A C 1
ATOM 1830 O O . GLU A 1 232 ? -5.859 13.766 9.633 1 91.5 232 GLU A O 1
ATOM 1835 N N . LEU A 1 233 ? -4.121 12.656 10.078 1 92.31 233 LEU A N 1
ATOM 1836 C CA . LEU A 1 233 ? -4.637 11.359 9.648 1 92.31 233 LEU A CA 1
ATOM 1837 C C . LEU A 1 233 ? -6.023 11.109 10.227 1 92.31 233 LEU A C 1
ATOM 1839 O O . LEU A 1 233 ? -6.906 10.602 9.531 1 92.31 233 LEU A O 1
ATOM 1843 N N . GLY A 1 234 ? -6.242 11.453 11.453 1 94.5 234 GLY A N 1
ATOM 1844 C CA . GLY A 1 234 ? -7.531 11.234 12.094 1 94.5 234 GLY A CA 1
ATOM 1845 C C . GLY A 1 234 ? -8.656 12.039 11.461 1 94.5 234 GLY A C 1
ATOM 1846 O O . GLY A 1 234 ? -9.812 11.609 11.461 1 94.5 234 GLY A O 1
ATOM 1847 N N . TYR A 1 235 ? -8.305 13.203 10.945 1 93.56 235 TYR A N 1
ATOM 1848 C CA . TYR A 1 235 ? -9.305 14.062 10.328 1 93.56 235 TYR A CA 1
ATOM 1849 C C . TYR A 1 235 ? -9.781 13.484 9 1 93.56 235 TYR A C 1
ATOM 1851 O O . TYR A 1 235 ? -10.828 13.875 8.484 1 93.56 235 TYR A O 1
ATOM 1859 N N . TYR A 1 236 ? -9.094 12.492 8.43 1 92.81 236 TYR A N 1
ATOM 1860 C CA . TYR A 1 236 ? -9.484 11.867 7.172 1 92.81 236 TYR A CA 1
ATOM 1861 C C . TYR A 1 236 ? -10.32 10.625 7.418 1 92.81 236 TYR A C 1
ATOM 1863 O O . TYR A 1 236 ? -10.719 9.93 6.477 1 92.81 236 TYR A O 1
ATOM 1871 N N . ASP A 1 237 ? -10.617 10.328 8.648 1 94.19 237 ASP A N 1
ATOM 1872 C CA . ASP A 1 237 ? -11.445 9.18 9.008 1 94.19 237 ASP A CA 1
ATOM 1873 C C . ASP A 1 237 ? -12.695 9.633 9.766 1 94.19 237 ASP A C 1
ATOM 1875 O O . ASP A 1 237 ? -12.844 9.336 10.953 1 94.19 237 ASP A O 1
ATOM 1879 N N . ILE A 1 238 ? -13.617 10.141 9.039 1 92 238 ILE A N 1
ATOM 1880 C CA . ILE A 1 238 ? -14.805 10.766 9.609 1 92 238 ILE A CA 1
ATOM 1881 C C . ILE A 1 238 ? -15.633 9.719 10.344 1 92 238 ILE A C 1
ATOM 1883 O O . ILE A 1 238 ? -16.219 10 11.398 1 92 238 ILE A O 1
ATOM 1887 N N . ASN A 1 239 ? -15.641 8.523 9.836 1 88.31 239 ASN A N 1
ATOM 1888 C CA . ASN A 1 239 ? -16.438 7.465 10.438 1 88.31 239 ASN A CA 1
ATOM 1889 C C . ASN A 1 239 ? -15.945 7.117 11.836 1 88.31 239 ASN A C 1
ATOM 1891 O O . ASN A 1 239 ? -16.688 6.559 12.641 1 88.31 239 ASN A O 1
ATOM 1895 N N . GLY A 1 240 ? -14.711 7.492 12.172 1 92.44 240 GLY A N 1
ATOM 1896 C CA . GLY A 1 240 ? -14.148 7.191 13.477 1 92.44 240 GLY A CA 1
ATOM 1897 C C . GLY A 1 240 ? -14.289 8.328 14.469 1 92.44 240 GLY A C 1
ATOM 1898 O O . GLY A 1 240 ? -13.914 8.195 15.633 1 92.44 240 GLY A O 1
ATOM 1899 N N . TRP A 1 241 ? -14.867 9.43 14.094 1 94.94 241 TRP A N 1
ATOM 1900 C CA . TRP A 1 241 ? -14.891 10.648 14.891 1 94.94 241 TRP A CA 1
ATOM 1901 C C . TRP A 1 241 ? -15.758 10.477 16.125 1 94.94 241 TRP A C 1
ATOM 1903 O O . TRP A 1 241 ? -15.297 10.695 17.25 1 94.94 241 TRP A O 1
ATOM 1913 N N . GLU A 1 242 ? -16.891 9.953 15.961 1 94.12 242 GLU A N 1
ATOM 1914 C CA . GLU A 1 242 ? -17.875 9.922 17.047 1 94.12 242 GLU A CA 1
ATOM 1915 C C . GLU A 1 242 ? -17.344 9.117 18.234 1 94.12 242 GLU A C 1
ATOM 1917 O O . GLU A 1 242 ? -17.406 9.578 19.375 1 94.12 242 GLU A O 1
ATOM 1922 N N . SER A 1 243 ? -16.781 7.984 17.969 1 91.25 243 SER A N 1
ATOM 1923 C CA . SER A 1 243 ? -16.312 7.098 19.031 1 91.25 243 SER A CA 1
ATOM 1924 C C . SER A 1 243 ? -15.102 7.68 19.734 1 91.25 243 SER A C 1
ATOM 1926 O O . SER A 1 243 ? -14.719 7.207 20.812 1 91.25 243 SER A O 1
ATOM 1928 N N . ARG A 1 244 ? -14.617 8.797 19.25 1 94.56 244 ARG A N 1
ATOM 1929 C CA . ARG A 1 244 ? -13.406 9.383 19.812 1 94.56 244 ARG A CA 1
ATOM 1930 C C . ARG A 1 244 ? -13.672 10.789 20.328 1 94.56 244 ARG A C 1
ATOM 1932 O O . ARG A 1 244 ? -12.734 11.523 20.656 1 94.56 244 ARG A O 1
ATOM 1939 N N . GLY A 1 245 ? -14.914 11.172 20.266 1 93.75 245 GLY A N 1
ATOM 1940 C CA . GLY A 1 245 ? -15.281 12.5 20.719 1 93.75 245 GLY A CA 1
ATOM 1941 C C . GLY A 1 245 ? -14.844 13.602 19.781 1 93.75 245 GLY A C 1
ATOM 1942 O O . GLY A 1 245 ? -14.656 14.75 20.203 1 93.75 245 GLY A O 1
ATOM 1943 N N . ILE A 1 246 ? -14.594 13.258 18.594 1 94.88 246 ILE A N 1
ATOM 1944 C CA . ILE A 1 246 ? -14.219 14.211 17.547 1 94.88 246 ILE A CA 1
ATOM 1945 C C . ILE A 1 246 ? -15.453 14.609 16.75 1 94.88 246 ILE A C 1
ATOM 1947 O O . ILE A 1 246 ? -16.359 13.797 16.547 1 94.88 246 ILE A O 1
ATOM 1951 N N . SER A 1 247 ? -15.562 15.828 16.391 1 93.56 247 SER A N 1
ATOM 1952 C CA . SER A 1 247 ? -16.641 16.328 15.539 1 93.56 247 SER A CA 1
ATOM 1953 C C . SER A 1 247 ? -16.125 17.344 14.523 1 93.56 247 SER A C 1
ATOM 1955 O O . SER A 1 247 ? -14.953 17.703 14.539 1 93.56 247 SER A O 1
ATOM 1957 N N . GLU A 1 248 ? -17.047 17.812 13.664 1 91.81 248 GLU A N 1
ATOM 1958 C CA . GLU A 1 248 ? -16.703 18.828 12.672 1 91.81 248 GLU A CA 1
ATOM 1959 C C . GLU A 1 248 ? -16.312 20.141 13.328 1 91.81 248 GLU A C 1
ATOM 1961 O O . GLU A 1 248 ? -15.727 21.016 12.68 1 91.81 248 GLU A O 1
ATOM 1966 N N . TYR A 1 249 ? -16.531 20.281 14.664 1 93 249 TYR A N 1
ATOM 1967 C CA . TYR A 1 249 ? -16.266 21.531 15.375 1 93 249 TYR A CA 1
ATOM 1968 C C . TYR A 1 249 ? -14.953 21.453 16.141 1 93 249 TYR A C 1
ATOM 1970 O O . TYR A 1 249 ? -14.461 22.484 16.625 1 93 249 TYR A O 1
ATOM 1978 N N . THR A 1 250 ? -14.375 20.281 16.219 1 94.25 250 THR A N 1
ATOM 1979 C CA . THR A 1 250 ? -13.219 20.031 17.078 1 94.25 250 THR A CA 1
ATOM 1980 C C . THR A 1 250 ? -12.086 20.984 16.734 1 94.25 250 THR A C 1
ATOM 1982 O O . THR A 1 250 ? -11.477 21.594 17.625 1 94.25 250 THR A O 1
ATOM 1985 N N . PHE A 1 251 ? -11.797 21.188 15.539 1 93.38 251 PHE A N 1
ATOM 1986 C CA . PHE A 1 251 ? -10.734 22.062 15.094 1 93.38 251 PHE A CA 1
ATOM 1987 C C . PHE A 1 251 ? -10.969 23.484 15.586 1 93.38 251 PHE A C 1
ATOM 1989 O O . PHE A 1 251 ? -10.094 24.094 16.203 1 93.38 251 PHE A O 1
ATOM 1996 N N . ALA A 1 252 ? -12.148 23.984 15.336 1 93.31 252 ALA A N 1
ATOM 1997 C CA . ALA A 1 252 ? -12.516 25.344 15.703 1 93.31 252 ALA A CA 1
ATOM 1998 C C . ALA A 1 252 ? -12.531 25.531 17.219 1 93.31 252 ALA A C 1
ATOM 2000 O O . ALA A 1 252 ? -12.188 26.594 17.719 1 93.31 252 ALA A O 1
ATOM 2001 N N . GLU A 1 253 ? -12.992 24.516 17.906 1 94.5 253 GLU A N 1
ATOM 2002 C CA . GLU A 1 253 ? -13.047 24.578 19.359 1 94.5 253 GLU A CA 1
ATOM 2003 C C . GLU A 1 253 ? -11.656 24.719 19.953 1 94.5 253 GLU A C 1
ATOM 2005 O O . GLU A 1 253 ? -11.461 25.453 20.922 1 94.5 253 GLU A O 1
ATOM 2010 N N . ILE A 1 254 ? -10.727 24 19.406 1 94.81 254 ILE A N 1
ATOM 2011 C CA . ILE A 1 254 ? -9.359 24.094 19.906 1 94.81 254 ILE A CA 1
ATOM 2012 C C . ILE A 1 254 ? -8.812 25.5 19.656 1 94.81 254 ILE A C 1
ATOM 2014 O O . ILE A 1 254 ? -8.148 26.078 20.516 1 94.81 254 ILE A O 1
ATOM 2018 N N . VAL A 1 255 ? -9.125 26.062 18.531 1 95.25 255 VAL A N 1
ATOM 2019 C CA . VAL A 1 255 ? -8.711 27.438 18.219 1 95.25 255 VAL A CA 1
ATOM 2020 C C . VAL A 1 255 ? -9.281 28.391 19.266 1 95.25 255 VAL A C 1
ATOM 2022 O O . VAL A 1 255 ? -8.539 29.188 19.859 1 95.25 255 VAL A O 1
ATOM 2025 N N . ALA A 1 256 ? -10.555 28.328 19.5 1 95.94 256 ALA A N 1
ATOM 2026 C CA . ALA A 1 256 ? -11.227 29.203 20.453 1 95.94 256 ALA A CA 1
ATOM 2027 C C . ALA A 1 256 ? -10.656 29.047 21.859 1 95.94 256 ALA A C 1
ATOM 2029 O O . ALA A 1 256 ? -10.492 30.016 22.578 1 95.94 256 ALA A O 1
ATOM 2030 N N . THR A 1 257 ? -10.422 27.812 22.188 1 95 257 THR A N 1
ATOM 2031 C CA . THR A 1 257 ? -9.898 27.516 23.516 1 95 257 THR A CA 1
ATOM 2032 C C . THR A 1 257 ? -8.562 28.219 23.75 1 95 257 THR A C 1
ATOM 2034 O O . THR A 1 257 ? -8.281 28.672 24.859 1 95 257 THR A O 1
ATOM 2037 N N . GLN A 1 258 ? -7.746 28.312 22.75 1 96.5 258 GLN A N 1
ATOM 2038 C CA . GLN A 1 258 ? -6.453 28.969 22.906 1 96.5 258 GLN A CA 1
ATOM 2039 C C . GLN A 1 258 ? -6.625 30.453 23.219 1 96.5 258 GLN A C 1
ATOM 2041 O O . GLN A 1 258 ? -5.906 31 24.062 1 96.5 258 GLN A O 1
ATOM 2046 N N . TYR A 1 259 ? -7.535 31.078 22.609 1 96.94 259 TYR A N 1
ATOM 2047 C CA . TYR A 1 259 ? -7.773 32.5 22.859 1 96.94 259 TYR A CA 1
ATOM 2048 C C . TYR A 1 259 ? -8.492 32.719 24.188 1 96.94 259 TYR A C 1
ATOM 2050 O O . TYR A 1 259 ? -8.359 33.75 24.797 1 96.94 259 TYR A O 1
ATOM 2058 N N . ASN A 1 260 ? -9.211 31.734 24.578 1 95.25 260 ASN A N 1
ATOM 2059 C CA . ASN A 1 260 ? -9.961 31.844 25.828 1 95.25 260 ASN A CA 1
ATOM 2060 C C . ASN A 1 260 ? -9.039 31.719 27.031 1 95.25 260 ASN A C 1
ATOM 2062 O O . ASN A 1 260 ? -9.453 31.984 28.172 1 95.25 260 ASN A O 1
ATOM 2066 N N . LYS A 1 261 ? -7.828 31.344 26.891 1 94.94 261 LYS A N 1
ATOM 2067 C CA . LYS A 1 261 ? -6.863 31.234 27.969 1 94.94 261 LYS A CA 1
ATOM 2068 C C . LYS A 1 261 ? -6.527 32.625 28.547 1 94.94 261 LYS A C 1
ATOM 2070 O O . LYS A 1 261 ? -6.129 32.75 29.703 1 94.94 261 LYS A O 1
ATOM 2075 N N . THR A 1 262 ? -6.609 33.594 27.719 1 95.56 262 THR A N 1
ATOM 2076 C CA . THR A 1 262 ? -6.477 34.969 28.156 1 95.56 262 THR A CA 1
ATOM 2077 C C . THR A 1 262 ? -7.844 35.594 28.438 1 95.56 262 THR A C 1
ATOM 2079 O O . THR A 1 262 ? -8.695 35.656 27.547 1 95.56 262 THR A O 1
ATOM 2082 N N . GLU A 1 263 ? -7.957 36.062 29.641 1 95.19 263 GLU A N 1
ATOM 2083 C CA . GLU A 1 263 ? -9.258 36.562 30.047 1 95.19 263 GLU A CA 1
ATOM 2084 C C . GLU A 1 263 ? -9.75 37.688 29.109 1 95.19 263 GLU A C 1
ATOM 2086 O O . GLU A 1 263 ? -9.023 38.625 28.844 1 95.19 263 GLU A O 1
ATOM 2091 N N . GLY A 1 264 ? -10.945 37.406 28.531 1 94.38 264 GLY A N 1
ATOM 2092 C CA . GLY A 1 264 ? -11.617 38.406 27.75 1 94.38 264 GLY A CA 1
ATOM 2093 C C . GLY A 1 264 ? -11.203 38.406 26.281 1 94.38 264 GLY A C 1
ATOM 2094 O O . GLY A 1 264 ? -11.836 39.062 25.453 1 94.38 264 GLY A O 1
ATOM 2095 N N . CYS A 1 265 ? -10.219 37.719 25.953 1 96.62 265 CYS A N 1
ATOM 2096 C CA . CYS A 1 265 ? -9.664 37.781 24.594 1 96.62 265 CYS A CA 1
ATOM 2097 C C . CYS A 1 265 ? -10.664 37.25 23.578 1 96.62 265 CYS A C 1
ATOM 2099 O O . CYS A 1 265 ? -10.906 37.906 22.547 1 96.62 265 CYS A O 1
ATOM 2101 N N . LEU A 1 266 ? -11.234 36.062 23.797 1 96.31 266 LEU A N 1
ATOM 2102 C CA . LEU A 1 266 ? -12.195 35.5 22.859 1 96.31 266 LEU A CA 1
ATOM 2103 C C . LEU A 1 266 ? -13.391 36.406 22.672 1 96.31 266 LEU A C 1
ATOM 2105 O O . LEU A 1 266 ? -13.859 36.594 21.547 1 96.31 266 LEU A O 1
ATOM 2109 N N . LYS A 1 267 ? -13.867 36.969 23.734 1 94 267 LYS A N 1
ATOM 2110 C CA . LYS A 1 267 ? -14.969 37.938 23.656 1 94 267 LYS A CA 1
ATOM 2111 C C . LYS A 1 267 ? -14.57 39.156 22.828 1 94 267 LYS A C 1
ATOM 2113 O O . LYS A 1 267 ? -15.367 39.625 22.016 1 94 267 LYS A O 1
ATOM 2118 N N . ALA A 1 268 ? -13.391 39.594 23.094 1 95.62 268 ALA A N 1
ATOM 2119 C CA . ALA A 1 268 ? -12.898 40.75 22.328 1 95.62 268 ALA A CA 1
ATOM 2120 C C . ALA A 1 268 ? -12.836 40.438 20.844 1 95.62 268 ALA A C 1
ATOM 2122 O O . ALA A 1 268 ? -13.102 41.281 20 1 95.62 268 ALA A O 1
ATOM 2123 N N . ILE A 1 269 ? -12.453 39.219 20.484 1 97.12 269 ILE A N 1
ATOM 2124 C CA . ILE A 1 269 ? -12.398 38.812 19.094 1 97.12 269 ILE A CA 1
ATOM 2125 C C . ILE A 1 269 ? -13.797 38.844 18.484 1 97.12 269 ILE A C 1
ATOM 2127 O O . ILE A 1 269 ? -13.984 39.375 17.391 1 97.12 269 ILE A O 1
ATOM 2131 N N . TRP A 1 270 ? -14.781 38.375 19.188 1 95.94 270 TRP A N 1
ATOM 2132 C CA . TRP A 1 270 ? -16.156 38.344 18.703 1 95.94 270 TRP A CA 1
ATOM 2133 C C . TRP A 1 270 ? -16.688 39.781 18.547 1 95.94 270 TRP A C 1
ATOM 2135 O O . TRP A 1 270 ? -17.344 40.094 17.547 1 95.94 270 TRP A O 1
ATOM 2145 N N . GLU A 1 271 ? -16.422 40.531 19.453 1 95.12 271 GLU A N 1
ATOM 2146 C CA . GLU A 1 271 ? -16.875 41.938 19.391 1 95.12 271 GLU A CA 1
ATOM 2147 C C . GLU A 1 271 ? -16.219 42.688 18.25 1 95.12 271 GLU A C 1
ATOM 2149 O O . GLU A 1 271 ? -16.875 43.5 17.578 1 95.12 271 GLU A O 1
ATOM 2154 N N . THR A 1 272 ? -15.008 42.406 18.125 1 96.88 272 THR A N 1
ATOM 2155 C CA . THR A 1 272 ? -14.289 43.062 17.016 1 96.88 272 THR A CA 1
ATOM 2156 C C . THR A 1 272 ? -14.883 42.625 15.68 1 96.88 272 THR A C 1
ATOM 2158 O O . THR A 1 272 ? -15.109 43.469 14.797 1 96.88 272 THR A O 1
ATOM 2161 N N . ALA A 1 273 ? -15.078 41.344 15.477 1 95.69 273 ALA A N 1
ATOM 2162 C CA . ALA A 1 273 ? -15.672 40.812 14.242 1 95.69 273 ALA A CA 1
ATOM 2163 C C . ALA A 1 273 ? -17.031 41.469 13.984 1 95.69 273 ALA A C 1
ATOM 2165 O O . ALA A 1 273 ? -17.344 41.844 12.852 1 95.69 273 ALA A O 1
ATOM 2166 N N . GLU A 1 274 ? -17.812 41.625 14.992 1 94.69 274 GLU A N 1
ATOM 2167 C CA . GLU A 1 274 ? -19.141 42.25 14.883 1 94.69 274 GLU A CA 1
ATOM 2168 C C . GLU A 1 274 ? -19.016 43.719 14.469 1 94.69 274 GLU A C 1
ATOM 2170 O O . GLU A 1 274 ? -19.797 44.188 13.641 1 94.69 274 GLU A O 1
ATOM 2175 N N . LEU A 1 275 ? -18.125 44.344 15.109 1 95.75 275 LEU A N 1
ATOM 2176 C CA . LEU A 1 275 ? -17.891 45.75 14.789 1 95.75 275 LEU A CA 1
ATOM 2177 C C . LEU A 1 275 ? -17.547 45.906 13.312 1 95.75 275 LEU A C 1
ATOM 2179 O O . LEU A 1 275 ? -18.141 46.75 12.625 1 95.75 275 LEU A O 1
ATOM 2183 N N . LEU A 1 276 ? -16.609 45.125 12.852 1 96.75 276 LEU A N 1
ATOM 2184 C CA . LEU A 1 276 ? -16.188 45.188 11.461 1 96.75 276 LEU A CA 1
ATOM 2185 C C . LEU A 1 276 ? -17.344 44.906 10.516 1 96.75 276 LEU A C 1
ATOM 2187 O O . LEU A 1 276 ? -17.547 45.625 9.531 1 96.75 276 LEU A O 1
ATOM 2191 N N . ASP A 1 277 ? -18.078 43.906 10.828 1 95.44 277 ASP A N 1
ATOM 2192 C CA . ASP A 1 277 ? -19.172 43.531 9.953 1 95.44 277 ASP A CA 1
ATOM 2193 C C . ASP A 1 277 ? -20.281 44.562 9.953 1 95.44 277 ASP A C 1
ATOM 2195 O O . ASP A 1 277 ? -20.953 44.75 8.938 1 95.44 277 ASP A O 1
ATOM 2199 N N . ALA A 1 278 ? -20.484 45.219 11.039 1 95 278 ALA A N 1
ATOM 2200 C CA . ALA A 1 278 ? -21.5 46.25 11.133 1 95 278 ALA A CA 1
ATOM 2201 C C . ALA A 1 278 ? -21.109 47.469 10.281 1 95 278 ALA A C 1
ATOM 2203 O O . ALA A 1 278 ? -21.969 48.219 9.859 1 95 278 ALA A O 1
ATOM 2204 N N . MET A 1 279 ? -19.859 47.594 10.023 1 94.44 279 MET A N 1
ATOM 2205 C CA . MET A 1 279 ? -19.344 48.719 9.25 1 94.44 279 MET A CA 1
ATOM 2206 C C . MET A 1 279 ? -19.453 48.438 7.754 1 94.44 279 MET A C 1
ATOM 2208 O O . MET A 1 279 ? -19.094 49.312 6.941 1 94.44 279 MET A O 1
ATOM 2212 N N . SER A 1 280 ? -20.062 47.375 7.359 1 90 280 SER A N 1
ATOM 2213 C CA . SER A 1 280 ? -20.109 46.938 5.965 1 90 280 SER A CA 1
ATOM 2214 C C . SER A 1 280 ? -21.078 47.812 5.16 1 90 280 SER A C 1
ATOM 2216 O O . SER A 1 280 ? -20.906 47.969 3.949 1 90 280 SER A O 1
ATOM 2218 N N . ASP A 1 281 ? -22.047 48.406 5.754 1 88.31 281 ASP A N 1
ATOM 2219 C CA . ASP A 1 281 ? -23.172 49 5.027 1 88.31 281 ASP A CA 1
ATOM 2220 C C . ASP A 1 281 ? -22.844 50.438 4.613 1 88.31 281 ASP A C 1
ATOM 2222 O O . ASP A 1 281 ? -23.469 50.969 3.688 1 88.31 281 ASP A O 1
ATOM 2226 N N . SER A 1 282 ? -21.906 51.094 5.25 1 91.81 282 SER A N 1
ATOM 2227 C CA . SER A 1 282 ? -21.531 52.469 4.965 1 91.81 282 SER A CA 1
ATOM 2228 C C . SER A 1 282 ? -20.281 52.531 4.113 1 91.81 282 SER A C 1
ATOM 2230 O O . SER A 1 282 ? -19.25 51.969 4.477 1 91.81 282 SER A O 1
ATOM 2232 N N . ALA A 1 283 ? -20.359 53.281 3.041 1 93.06 283 ALA A N 1
ATOM 2233 C CA . ALA A 1 283 ? -19.188 53.469 2.188 1 93.06 283 ALA A CA 1
ATOM 2234 C C . ALA A 1 283 ? -18.062 54.125 2.955 1 93.06 283 ALA A C 1
ATOM 2236 O O . ALA A 1 283 ? -16.891 53.812 2.764 1 93.06 283 ALA A O 1
ATOM 2237 N N . ASP A 1 284 ? -18.453 55.062 3.781 1 94.88 284 ASP A N 1
ATOM 2238 C CA . ASP A 1 284 ? -17.453 55.781 4.582 1 94.88 284 ASP A CA 1
ATOM 2239 C C . ASP A 1 284 ? -16.766 54.812 5.566 1 94.88 284 ASP A C 1
ATOM 2241 O O . ASP A 1 284 ? -15.555 54.906 5.758 1 94.88 284 ASP A O 1
ATOM 2245 N N . ASP A 1 285 ? -17.578 54 6.137 1 95.94 285 ASP A N 1
ATOM 2246 C CA . ASP A 1 285 ? -17.031 53.031 7.098 1 95.94 285 ASP A CA 1
ATOM 2247 C C . ASP A 1 285 ? -16.125 52.031 6.414 1 95.94 285 ASP A C 1
ATOM 2249 O O . ASP A 1 285 ? -15.086 51.656 6.961 1 95.94 285 ASP A O 1
ATOM 2253 N N . ARG A 1 286 ? -16.531 51.594 5.242 1 96.44 286 ARG A N 1
ATOM 2254 C CA . ARG A 1 286 ? -15.695 50.656 4.48 1 96.44 286 ARG A CA 1
ATOM 2255 C C . ARG A 1 286 ? -14.344 51.312 4.137 1 96.44 286 ARG A C 1
ATOM 2257 O O . ARG A 1 286 ? -13.305 50.656 4.25 1 96.44 286 ARG A O 1
ATOM 2264 N N . THR A 1 287 ? -14.414 52.531 3.715 1 96.25 287 THR A N 1
ATOM 2265 C CA . THR A 1 287 ? -13.188 53.25 3.404 1 96.25 287 THR A CA 1
ATOM 2266 C C . THR A 1 287 ? -12.305 53.406 4.641 1 96.25 287 THR A C 1
ATOM 2268 O O . THR A 1 287 ? -11.086 53.312 4.551 1 96.25 287 THR A O 1
ATOM 2271 N N . MET A 1 288 ? -12.961 53.625 5.781 1 96.62 288 MET A N 1
ATOM 2272 C CA . MET A 1 288 ? -12.234 53.719 7.043 1 96.62 288 MET A CA 1
ATOM 2273 C C . MET A 1 288 ? -11.508 52.438 7.379 1 96.62 288 MET A C 1
ATOM 2275 O O . MET A 1 288 ? -10.367 52.469 7.836 1 96.62 288 MET A O 1
ATOM 2279 N N . ILE A 1 289 ? -12.18 51.281 7.191 1 97.56 289 ILE A N 1
ATOM 2280 C CA . ILE A 1 289 ? -11.547 50 7.453 1 97.56 289 ILE A CA 1
ATOM 2281 C C . ILE A 1 289 ? -10.336 49.812 6.535 1 97.56 289 ILE A C 1
ATOM 2283 O O . ILE A 1 289 ? -9.242 49.469 6.996 1 97.56 289 ILE A O 1
ATOM 2287 N N . ILE A 1 290 ? -10.508 50.094 5.227 1 96.75 290 ILE A N 1
ATOM 2288 C CA . ILE A 1 290 ? -9.461 49.906 4.234 1 96.75 290 ILE A CA 1
ATOM 2289 C C . ILE A 1 290 ? -8.234 50.719 4.605 1 96.75 290 ILE A C 1
ATOM 2291 O O . ILE A 1 290 ? -7.105 50.25 4.551 1 96.75 290 ILE A O 1
ATOM 2295 N N . LYS A 1 291 ? -8.508 51.906 5.035 1 96.38 291 LYS A N 1
ATOM 2296 C CA . LYS A 1 291 ? -7.418 52.812 5.391 1 96.38 291 LYS A CA 1
ATOM 2297 C C . LYS A 1 291 ? -6.75 52.375 6.691 1 96.38 291 LYS A C 1
ATOM 2299 O O . LYS A 1 291 ? -5.523 52.312 6.773 1 96.38 291 LYS A O 1
ATOM 2304 N N . THR A 1 292 ? -7.551 52.094 7.715 1 97.31 292 THR A N 1
ATOM 2305 C CA . THR A 1 292 ? -7.031 51.781 9.039 1 97.31 292 THR A CA 1
ATOM 2306 C C . THR A 1 292 ? -6.234 50.469 8.992 1 97.31 292 THR A C 1
ATOM 2308 O O . THR A 1 292 ? -5.223 50.312 9.68 1 97.31 292 THR A O 1
ATOM 2311 N N . PHE A 1 293 ? -6.695 49.5 8.172 1 97.69 293 PHE A N 1
ATOM 2312 C CA . PHE A 1 293 ? -6.066 48.188 8.086 1 97.69 293 PHE A CA 1
ATOM 2313 C C . PHE A 1 293 ? -5.004 48.188 6.996 1 97.69 293 PHE A C 1
ATOM 2315 O O . PHE A 1 293 ? -4.262 47.219 6.863 1 97.69 293 PHE A O 1
ATOM 2322 N N . ASN A 1 294 ? -4.902 49.219 6.219 1 97.56 294 ASN A N 1
ATOM 2323 C CA . ASN A 1 294 ? -3.988 49.312 5.086 1 97.56 294 ASN A CA 1
ATOM 2324 C C . ASN A 1 294 ? -4.25 48.188 4.078 1 97.56 294 ASN A C 1
ATOM 2326 O O . ASN A 1 294 ? -3.318 47.5 3.65 1 97.56 294 ASN A O 1
ATOM 2330 N N . PHE A 1 295 ? -5.508 47.938 3.787 1 95.5 295 PHE A N 1
ATOM 2331 C CA . PHE A 1 295 ? -5.891 47.031 2.719 1 95.5 295 PHE A CA 1
ATOM 2332 C C . PHE A 1 295 ? -5.754 47.688 1.356 1 95.5 295 PHE A C 1
ATOM 2334 O O . PHE A 1 295 ? -5.855 48.906 1.245 1 95.5 295 PHE A O 1
ATOM 2341 N N . CYS A 1 296 ? -5.484 46.906 0.322 1 94.94 296 CYS A N 1
ATOM 2342 C CA . CYS A 1 296 ? -5.262 47.5 -1 1 94.94 296 CYS A CA 1
ATOM 2343 C C . CYS A 1 296 ? -6.574 47.969 -1.622 1 94.94 296 CYS A C 1
ATOM 2345 O O . CYS A 1 296 ? -6.605 48.938 -2.359 1 94.94 296 CYS A O 1
ATOM 2347 N N . ASP A 1 297 ? -7.621 47.156 -1.416 1 91.69 297 ASP A N 1
ATOM 2348 C CA . ASP A 1 297 ? -8.906 47.5 -2.014 1 91.69 297 ASP A CA 1
ATOM 2349 C C . ASP A 1 297 ? -10.062 46.844 -1.277 1 91.69 297 ASP A C 1
ATOM 2351 O O . ASP A 1 297 ? -9.859 46.219 -0.223 1 91.69 297 ASP A O 1
ATOM 2355 N N . GLU A 1 298 ? -11.273 46.938 -1.791 1 91.06 298 GLU A N 1
ATOM 2356 C CA . GLU A 1 298 ? -12.492 46.5 -1.12 1 91.06 298 GLU A CA 1
ATOM 2357 C C . GLU A 1 298 ? -12.641 45 -1.159 1 91.06 298 GLU A C 1
ATOM 2359 O O . GLU A 1 298 ? -13.453 44.438 -0.42 1 91.06 298 GLU A O 1
ATOM 2364 N N . SER A 1 299 ? -11.891 44.281 -1.968 1 88.19 299 SER A N 1
ATOM 2365 C CA . SER A 1 299 ? -11.961 42.812 -2.002 1 88.19 299 SER A CA 1
ATOM 2366 C C . SER A 1 299 ? -11.57 42.219 -0.655 1 88.19 299 SER A C 1
ATOM 2368 O O . SER A 1 299 ? -11.992 41.094 -0.323 1 88.19 299 SER A O 1
ATOM 2370 N N . ALA A 1 300 ? -10.836 42.938 0.084 1 90 300 ALA A N 1
ATOM 2371 C CA . ALA A 1 300 ? -10.398 42.5 1.403 1 90 300 ALA A CA 1
ATOM 2372 C C . ALA A 1 300 ? -11.57 42.438 2.379 1 90 300 ALA A C 1
ATOM 2374 O O . ALA A 1 300 ? -11.469 41.844 3.449 1 90 300 ALA A O 1
ATOM 2375 N N . LEU A 1 301 ? -12.664 43.062 1.989 1 91.25 301 LEU A N 1
ATOM 2376 C CA . LEU A 1 301 ? -13.828 43.125 2.873 1 91.25 301 LEU A CA 1
ATOM 2377 C C . LEU A 1 301 ? -14.828 42 2.535 1 91.25 301 LEU A C 1
ATOM 2379 O O . LEU A 1 301 ? -15.914 41.969 3.104 1 91.25 301 LEU A O 1
ATOM 2383 N N . GLN A 1 302 ? -14.438 41.125 1.596 1 85.06 302 GLN A N 1
ATOM 2384 C CA . GLN A 1 302 ? -15.305 40.031 1.197 1 85.06 302 GLN A CA 1
ATOM 2385 C C . GLN A 1 302 ? -14.844 38.719 1.825 1 85.06 302 GLN A C 1
ATOM 2387 O O . GLN A 1 302 ? -13.648 38.5 2.031 1 85.06 302 GLN A O 1
ATOM 2392 N N . PRO A 1 303 ? -15.781 37.781 2.066 1 82.44 303 PRO A N 1
ATOM 2393 C CA . PRO A 1 303 ? -17.234 37.938 2.004 1 82.44 303 PRO A CA 1
ATOM 2394 C C . PRO A 1 303 ? -17.781 38.875 3.096 1 82.44 303 PRO A C 1
ATOM 2396 O O . PRO A 1 303 ? -18.891 39.375 2.973 1 82.44 303 PRO A O 1
ATOM 2399 N N . PHE A 1 304 ? -17.016 38.969 4.238 1 88.75 304 PHE A N 1
ATOM 2400 C CA . PHE A 1 304 ? -17.344 39.906 5.301 1 88.75 304 PHE A CA 1
ATOM 2401 C C . PHE A 1 304 ? -16.141 40.781 5.656 1 88.75 304 PHE A C 1
ATOM 2403 O O . PHE A 1 304 ? -15 40.312 5.547 1 88.75 304 PHE A O 1
ATOM 2410 N N . PRO A 1 305 ? -16.359 41.969 6.125 1 93 305 PRO A N 1
ATOM 2411 C CA . PRO A 1 305 ? -15.242 42.812 6.512 1 93 305 PRO A CA 1
ATOM 2412 C C . PRO A 1 305 ? -14.359 42.188 7.59 1 93 305 PRO A C 1
ATOM 2414 O O . PRO A 1 305 ? -13.18 42.531 7.695 1 93 305 PRO A O 1
ATOM 2417 N N . SER A 1 306 ? -14.898 41.219 8.352 1 93.31 306 SER A N 1
ATOM 2418 C CA . SER A 1 306 ? -14.141 40.594 9.43 1 93.31 306 SER A CA 1
ATOM 24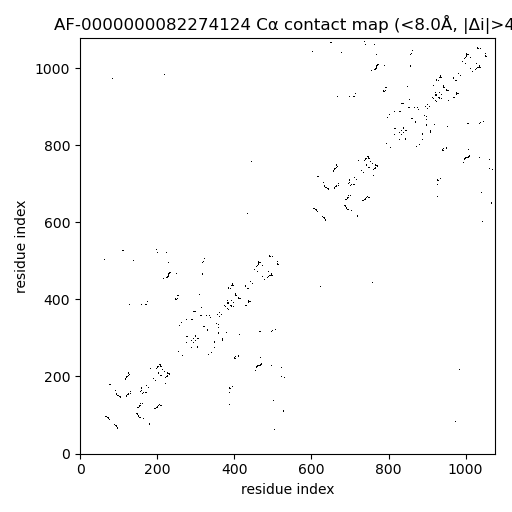19 C C . SER A 1 306 ? -13.359 39.406 8.93 1 93.31 306 SER A C 1
ATOM 2421 O O . SER A 1 306 ? -12.57 38.812 9.672 1 93.31 306 SER A O 1
ATOM 2423 N N . SER A 1 307 ? -13.477 39.031 7.676 1 88.38 307 SER A N 1
ATOM 2424 C CA . SER A 1 307 ? -12.992 37.75 7.168 1 88.38 307 SER A CA 1
ATOM 2425 C C . SER A 1 307 ? -11.477 37.625 7.316 1 88.38 307 SER A C 1
ATOM 2427 O O . SER A 1 307 ? -10.969 36.625 7.797 1 88.38 307 SER A O 1
ATOM 2429 N N . LEU A 1 308 ? -10.773 38.656 6.973 1 89.25 308 LEU A N 1
ATOM 2430 C CA . LEU A 1 308 ? -9.312 38.594 7.035 1 89.25 308 LEU A CA 1
ATOM 2431 C C . LEU A 1 308 ? -8.828 38.625 8.477 1 89.25 308 LEU A C 1
ATOM 2433 O O . LEU A 1 308 ? -7.816 38.031 8.82 1 89.25 308 LEU A O 1
ATOM 2437 N N . PHE A 1 309 ? -9.617 39.406 9.352 1 93.56 309 PHE A N 1
ATOM 2438 C CA . PHE A 1 309 ? -9.32 39.5 10.781 1 93.56 309 PHE A CA 1
ATOM 2439 C C . PHE A 1 309 ? -9.398 38.125 11.43 1 93.56 309 PHE A C 1
ATOM 2441 O O . PHE A 1 309 ? -8.453 37.688 12.094 1 93.56 309 PHE A O 1
ATOM 2448 N N . VAL A 1 310 ? -10.414 37.406 11.125 1 91.81 310 VAL A N 1
ATOM 2449 C CA . VAL A 1 310 ? -10.641 36.125 11.758 1 91.81 310 VAL A CA 1
ATOM 2450 C C . VAL A 1 310 ? -9.742 35.062 11.102 1 91.81 310 VAL A C 1
ATOM 2452 O O . VAL A 1 310 ? -9.273 34.125 11.766 1 91.81 310 VAL A O 1
ATOM 2455 N N . TYR A 1 311 ? -9.516 35.188 9.836 1 88 311 TYR A N 1
ATOM 2456 C CA . TYR A 1 311 ? -8.656 34.25 9.109 1 88 311 TYR A CA 1
ATOM 2457 C C . TYR A 1 311 ? -7.258 34.219 9.711 1 88 311 TYR A C 1
ATOM 2459 O O . TYR A 1 311 ? -6.719 33.125 9.984 1 88 311 TYR A O 1
ATOM 2467 N N . GLY A 1 312 ? -6.691 35.344 9.867 1 90 312 GLY A N 1
ATOM 2468 C CA . GLY A 1 312 ? -5.379 35.438 10.484 1 90 312 GLY A CA 1
ATOM 2469 C C . GLY A 1 312 ? -5.332 34.812 11.867 1 90 312 GLY A C 1
ATOM 2470 O O . GLY A 1 312 ? -4.375 34.125 12.219 1 90 312 GLY A O 1
ATOM 2471 N N . LEU A 1 313 ? -6.352 35.062 12.633 1 94.31 313 LEU A N 1
ATOM 2472 C CA . LEU A 1 313 ? -6.395 34.594 14.016 1 94.31 313 LEU A CA 1
ATOM 2473 C C . LEU A 1 313 ? -6.586 33.094 14.078 1 94.31 313 LEU A C 1
ATOM 2475 O O . LEU A 1 313 ? -6.07 32.406 14.977 1 94.31 313 LEU A O 1
ATOM 2479 N N . GLU A 1 314 ? -7.285 32.531 13.172 1 91.69 314 GLU A N 1
ATOM 2480 C CA . GLU A 1 314 ? -7.527 31.094 13.156 1 91.69 314 GLU A CA 1
ATOM 2481 C C . GLU A 1 314 ? -6.238 30.312 12.906 1 91.69 314 GLU A C 1
ATOM 2483 O O . GLU A 1 314 ? -6.094 29.188 13.359 1 91.69 314 GLU A O 1
ATOM 2488 N N . GLY A 1 315 ? -5.281 30.906 12.289 1 89.94 315 GLY A N 1
ATOM 2489 C CA . GLY A 1 315 ? -4.031 30.234 11.961 1 89.94 315 GLY A CA 1
ATOM 2490 C C . GLY A 1 315 ? -2.98 30.359 13.047 1 89.94 315 GLY A C 1
ATOM 2491 O O . GLY A 1 315 ? -2.012 29.594 13.07 1 89.94 315 GLY A O 1
ATOM 2492 N N . LEU A 1 316 ? -3.16 31.203 13.992 1 93.81 316 LEU A N 1
ATOM 2493 C CA . LEU A 1 316 ? -2.09 31.562 14.914 1 93.81 316 LEU A CA 1
ATOM 2494 C C . LEU A 1 316 ? -1.847 30.438 15.922 1 93.81 316 LEU A C 1
ATOM 2496 O O . LEU A 1 316 ? -0.706 30.188 16.312 1 93.81 316 LEU A O 1
ATOM 2500 N N . PRO A 1 317 ? -2.889 29.781 16.375 1 95 317 PRO A N 1
ATOM 2501 C CA . PRO A 1 317 ? -2.625 28.734 17.359 1 95 317 PRO A CA 1
ATOM 2502 C C . PRO A 1 317 ? -1.646 27.672 16.875 1 95 317 PRO A C 1
ATOM 2504 O O . PRO A 1 317 ? -0.815 27.188 17.641 1 95 317 PRO A O 1
ATOM 2507 N N . GLN A 1 318 ? -1.687 27.297 15.625 1 93.75 318 GLN A N 1
ATOM 2508 C CA . GLN A 1 318 ? -0.747 26.312 15.094 1 93.75 318 GLN A CA 1
ATOM 2509 C C . GLN A 1 318 ? 0.679 26.859 15.102 1 93.75 318 GLN A C 1
ATOM 2511 O O . GLN A 1 318 ? 1.642 26.094 15.148 1 93.75 318 GLN A O 1
ATOM 2516 N N . GLN A 1 319 ? 0.786 28.172 15.125 1 94.94 319 GLN A N 1
ATOM 2517 C CA . GLN A 1 319 ? 2.098 28.812 15.102 1 94.94 319 GLN A CA 1
ATOM 2518 C C . GLN A 1 319 ? 2.467 29.375 16.469 1 94.94 319 GLN A C 1
ATOM 2520 O O . GLN A 1 319 ? 3.352 30.219 16.594 1 94.94 319 GLN A O 1
ATOM 2525 N N . ASN A 1 320 ? 1.766 28.922 17.453 1 97.12 320 ASN A N 1
ATOM 2526 C CA . ASN A 1 320 ? 1.985 29.453 18.797 1 97.12 320 ASN A CA 1
ATOM 2527 C C . ASN A 1 320 ? 3.27 28.906 19.422 1 97.12 320 ASN A C 1
ATOM 2529 O O . ASN A 1 320 ? 3.246 28.359 20.516 1 97.12 320 ASN A O 1
ATOM 2533 N N . TYR A 1 321 ? 4.41 29.219 18.812 1 97 321 TYR A N 1
ATOM 2534 C CA . TYR A 1 321 ? 5.727 28.75 19.219 1 97 321 TYR A CA 1
ATOM 2535 C C . TYR A 1 321 ? 6.281 29.609 20.359 1 97 321 TYR A C 1
ATOM 2537 O O . TYR A 1 321 ? 5.918 30.781 20.484 1 97 321 TYR A O 1
ATOM 2545 N N . PRO A 1 322 ? 7.168 29.062 21.156 1 97.38 322 PRO A N 1
ATOM 2546 C CA . PRO A 1 322 ? 7.723 29.781 22.312 1 97.38 322 PRO A CA 1
ATOM 2547 C C . PRO A 1 322 ? 8.867 30.719 21.938 1 97.38 322 PRO A C 1
ATOM 2549 O O . PRO A 1 322 ? 9.477 31.344 22.797 1 97.38 322 PRO A O 1
ATOM 2552 N N . TYR A 1 323 ? 9.227 30.844 20.719 1 95.94 323 TYR A N 1
ATOM 2553 C CA . TYR A 1 323 ? 10.219 31.766 20.172 1 95.94 323 TYR A CA 1
ATOM 2554 C C . TYR A 1 323 ? 9.758 32.344 18.828 1 95.94 323 TYR A C 1
ATOM 2556 O O . TYR A 1 323 ? 8.844 31.797 18.203 1 95.94 323 TYR A O 1
ATOM 2564 N N . PRO A 1 324 ? 10.281 33.5 18.422 1 94.56 324 PRO A N 1
ATOM 2565 C CA . PRO A 1 324 ? 9.828 34.125 17.172 1 94.56 324 PRO A CA 1
ATOM 2566 C C . PRO A 1 324 ? 10.094 33.25 15.945 1 94.56 324 PRO A C 1
ATOM 2568 O O . PRO A 1 324 ? 11.18 32.656 15.812 1 94.56 324 PRO A O 1
ATOM 2571 N N . VAL A 1 325 ? 9.117 33.094 15.148 1 90.88 325 VAL A N 1
ATOM 2572 C CA . VAL A 1 325 ? 9.211 32.344 13.906 1 90.88 325 VAL A CA 1
ATOM 2573 C C . VAL A 1 325 ? 8.445 33.062 12.797 1 90.88 325 VAL A C 1
ATOM 2575 O O . VAL A 1 325 ? 7.301 33.5 13 1 90.88 325 VAL A O 1
ATOM 2578 N N . GLY A 1 326 ? 9.07 33.312 11.648 1 87.06 326 GLY A N 1
ATOM 2579 C CA . GLY A 1 326 ? 8.398 33.812 10.461 1 87.06 326 GLY A CA 1
ATOM 2580 C C . GLY A 1 326 ? 7.797 35.188 10.664 1 87.06 326 GLY A C 1
ATOM 2581 O O . GLY A 1 326 ? 6.684 35.469 10.211 1 87.06 326 GLY A O 1
ATOM 2582 N N . GLY A 1 327 ? 8.273 35.938 11.383 1 89.25 327 GLY A N 1
ATOM 2583 C CA . GLY A 1 327 ? 7.797 37.312 11.578 1 89.25 327 GLY A CA 1
ATOM 2584 C C . GLY A 1 327 ? 6.816 37.438 12.727 1 89.25 327 GLY A C 1
ATOM 2585 O O . GLY A 1 327 ? 6.352 38.562 13.031 1 89.25 327 GLY A O 1
ATOM 2586 N N . LEU A 1 328 ? 6.535 36.344 13.359 1 95.31 328 LEU A N 1
ATOM 2587 C CA . LEU A 1 328 ? 5.648 36.375 14.523 1 95.31 328 LEU A CA 1
ATOM 2588 C C . LEU A 1 328 ? 6.453 36.406 15.82 1 95.31 328 LEU A C 1
ATOM 2590 O O . LEU A 1 328 ? 7.539 35.812 15.891 1 95.31 328 LEU A O 1
ATOM 2594 N N . PRO A 1 329 ? 6 37.062 16.812 1 97 329 PRO A N 1
ATOM 2595 C CA . PRO A 1 329 ? 6.652 37 18.125 1 97 329 PRO A CA 1
ATOM 2596 C C . PRO A 1 329 ? 6.457 35.656 18.797 1 97 329 PRO A C 1
ATOM 2598 O O . PRO A 1 329 ? 5.664 34.812 18.344 1 97 329 PRO A O 1
ATOM 2601 N N . ALA A 1 330 ? 7.328 35.438 19.844 1 97.5 330 ALA A N 1
ATOM 2602 C CA . ALA A 1 330 ? 7.051 34.281 20.703 1 97.5 330 ALA A CA 1
ATOM 2603 C C . ALA A 1 330 ? 5.637 34.344 21.266 1 97.5 330 ALA A C 1
ATOM 2605 O O . ALA A 1 330 ? 5.16 35.406 21.641 1 97.5 330 ALA A O 1
ATOM 2606 N N . TRP A 1 331 ? 4.996 33.219 21.234 1 97.75 331 TRP A N 1
ATOM 2607 C CA . TRP A 1 331 ? 3.641 33.094 21.75 1 97.75 331 TRP A CA 1
ATOM 2608 C C . TRP A 1 331 ? 2.721 34.125 21.125 1 97.75 331 TRP A C 1
ATOM 2610 O O . TRP A 1 331 ? 2.133 34.969 21.844 1 97.75 331 TRP A O 1
ATOM 2620 N N . PRO A 1 332 ? 2.518 34.062 19.859 1 97.81 332 PRO A N 1
ATOM 2621 C CA . PRO A 1 332 ? 1.758 35.094 19.141 1 97.81 332 PRO A CA 1
ATOM 2622 C C . PRO A 1 332 ? 0.3 35.156 19.594 1 97.81 332 PRO A C 1
ATOM 2624 O O . PRO A 1 332 ? -0.327 36.219 19.484 1 97.81 332 PRO A O 1
ATOM 2627 N N . VAL A 1 333 ? -0.309 34.062 20.062 1 98.12 333 VAL A N 1
ATOM 2628 C CA . VAL A 1 333 ? -1.681 34.094 20.562 1 98.12 333 VAL A CA 1
ATOM 2629 C C . VAL A 1 333 ? -1.773 35.062 21.75 1 98.12 333 VAL A C 1
ATOM 2631 O O . VAL A 1 333 ? -2.688 35.875 21.828 1 98.12 333 VAL A O 1
ATOM 2634 N N . GLN A 1 334 ? -0.848 34.906 22.656 1 97.5 334 GLN A N 1
ATOM 2635 C CA . GLN A 1 334 ? -0.803 35.812 23.797 1 97.5 334 GLN A CA 1
ATOM 2636 C C . GLN A 1 334 ? -0.577 37.25 23.344 1 97.5 334 GLN A C 1
ATOM 2638 O O . GLN A 1 334 ? -1.187 38.188 23.875 1 97.5 334 GLN A O 1
ATOM 2643 N N . ALA A 1 335 ? 0.267 37.438 22.391 1 97.62 335 ALA A N 1
ATOM 2644 C CA . ALA A 1 335 ? 0.585 38.781 21.891 1 97.62 335 ALA A CA 1
ATOM 2645 C C . ALA A 1 335 ? -0.66 39.469 21.344 1 97.62 335 ALA A C 1
ATOM 2647 O O . ALA A 1 335 ? -0.909 40.625 21.625 1 97.62 335 ALA A O 1
ATOM 2648 N N . VAL A 1 336 ? -1.416 38.781 20.547 1 97.94 336 VAL A N 1
ATOM 2649 C CA . VAL A 1 336 ? -2.594 39.375 19.953 1 97.94 336 VAL A CA 1
ATOM 2650 C C . VAL A 1 336 ? -3.654 39.625 21.016 1 97.94 336 VAL A C 1
ATOM 2652 O O . VAL A 1 336 ? -4.406 40.625 20.938 1 97.94 336 VAL A O 1
ATOM 2655 N N . CYS A 1 337 ? -3.775 38.719 21.969 1 98.06 337 CYS A N 1
ATOM 2656 C CA . CYS A 1 337 ? -4.734 38.906 23.047 1 98.06 337 CYS A CA 1
ATOM 2657 C C . CYS A 1 337 ? -4.395 40.125 23.891 1 98.06 337 CYS A C 1
ATOM 2659 O O . CYS A 1 337 ? -5.289 40.875 24.297 1 98.06 337 CYS A O 1
ATOM 2661 N N . GLU A 1 338 ? -3.127 40.344 24.094 1 97.19 338 GLU A N 1
ATOM 2662 C CA . GLU A 1 338 ? -2.691 41.5 24.844 1 97.19 338 GLU A CA 1
ATOM 2663 C C . GLU A 1 338 ? -3.041 42.812 24.109 1 97.19 338 GLU A C 1
ATOM 2665 O O . GLU A 1 338 ? -3.443 43.781 24.734 1 97.19 338 GLU A O 1
ATOM 2670 N N . ILE A 1 339 ? -2.939 42.75 22.812 1 97.38 339 ILE A N 1
ATOM 2671 C CA . ILE A 1 339 ? -3.273 43.938 22.016 1 97.38 339 ILE A CA 1
ATOM 2672 C C . ILE A 1 339 ? -4.777 44.188 22.078 1 97.38 339 ILE A C 1
ATOM 2674 O O . ILE A 1 339 ? -5.203 45.344 22.312 1 97.38 339 ILE A O 1
ATOM 2678 N N . LEU A 1 340 ? -5.559 43.188 21.938 1 96.69 340 LEU A N 1
ATOM 2679 C CA . LEU A 1 340 ? -7.004 43.344 21.812 1 96.69 340 LEU A CA 1
ATOM 2680 C C . LEU A 1 340 ? -7.629 43.75 23.156 1 96.69 340 LEU A C 1
ATOM 2682 O O . LEU A 1 340 ? -8.641 44.438 23.188 1 96.69 340 LEU A O 1
ATOM 2686 N N . THR A 1 341 ? -7.035 43.25 24.234 1 95.38 341 THR A N 1
ATOM 2687 C CA . THR A 1 341 ? -7.641 43.469 25.547 1 95.38 341 THR A CA 1
ATOM 2688 C C . THR A 1 341 ? -6.969 44.625 26.266 1 95.38 341 THR A C 1
ATOM 2690 O O . THR A 1 341 ? -7.305 44.938 27.406 1 95.38 341 THR A O 1
ATOM 2693 N N . ALA A 1 342 ? -6.102 45.219 25.609 1 92.12 342 ALA A N 1
ATOM 2694 C CA . ALA A 1 342 ? -5.352 46.312 26.234 1 92.12 342 ALA A CA 1
ATOM 2695 C C . ALA A 1 342 ? -6.262 47.5 26.547 1 92.12 342 ALA A C 1
ATOM 2697 O O . ALA A 1 342 ? -7.184 47.781 25.781 1 92.12 342 ALA A O 1
ATOM 2698 N N . GLU A 1 343 ? -6.012 48.094 27.703 1 89.81 343 GLU A N 1
ATOM 2699 C CA . GLU A 1 343 ? -6.621 49.375 28.016 1 89.81 343 GLU A CA 1
ATOM 2700 C C . GLU A 1 343 ? -5.762 50.531 27.516 1 89.81 343 GLU A C 1
ATOM 2702 O O . GLU A 1 343 ? -4.871 51 28.219 1 89.81 343 GLU A O 1
ATOM 2707 N N . THR A 1 344 ? -5.973 50.844 26.297 1 88.44 344 THR A N 1
ATOM 2708 C CA . THR A 1 344 ? -5.172 51.875 25.656 1 88.44 344 THR A CA 1
ATOM 2709 C C . THR A 1 344 ? -6.066 52.938 25.047 1 88.44 344 THR A C 1
ATOM 2711 O O . THR A 1 344 ? -7.293 52.844 25.094 1 88.44 344 THR A O 1
ATOM 2714 N N . SER A 1 345 ? -5.379 53.906 24.484 1 91.19 345 SER A N 1
ATOM 2715 C CA . SER A 1 345 ? -6.086 55 23.797 1 91.19 345 SER A CA 1
ATOM 2716 C C . SER A 1 345 ? -6.539 54.562 22.406 1 91.19 345 SER A C 1
ATOM 2718 O O . SER A 1 345 ? -7.406 55.188 21.812 1 91.19 345 SER A O 1
ATOM 2720 N N . ASP A 1 346 ? -6.035 53.469 21.953 1 91.62 346 ASP A N 1
ATOM 2721 C CA . ASP A 1 346 ? -6.445 52.969 20.641 1 91.62 346 ASP A CA 1
ATOM 2722 C C . ASP A 1 346 ? -7.902 52.5 20.656 1 91.62 346 ASP A C 1
ATOM 2724 O O . ASP A 1 346 ? -8.352 51.906 21.625 1 91.62 346 ASP A O 1
ATOM 2728 N N . SER A 1 347 ? -8.547 52.906 19.562 1 93.56 347 SER A N 1
ATOM 2729 C CA . SER A 1 347 ? -9.891 52.375 19.391 1 93.56 347 SER A CA 1
ATOM 2730 C C . SER A 1 347 ? -9.844 50.875 19.109 1 93.56 347 SER A C 1
ATOM 2732 O O . SER A 1 347 ? -8.789 50.312 18.781 1 93.56 347 SER A O 1
ATOM 2734 N N . LEU A 1 348 ? -10.945 50.25 19.297 1 94.62 348 LEU A N 1
ATOM 2735 C CA . LEU A 1 348 ? -11.039 48.844 18.984 1 94.62 348 LEU A CA 1
ATOM 2736 C C . LEU A 1 348 ? -10.672 48.562 17.516 1 94.62 348 LEU A C 1
ATOM 2738 O O . LEU A 1 348 ? -10.07 47.531 17.203 1 94.62 348 LEU A O 1
ATOM 2742 N N . LEU A 1 349 ? -11.078 49.469 16.625 1 95.81 349 LEU A N 1
ATOM 2743 C CA . LEU A 1 349 ? -10.758 49.344 15.203 1 95.81 349 LEU A CA 1
ATOM 2744 C C . LEU A 1 349 ? -9.25 49.375 14.977 1 95.81 349 LEU A C 1
ATOM 2746 O O . LEU A 1 349 ? -8.727 48.594 14.188 1 95.81 349 LEU A O 1
ATOM 2750 N N . GLN A 1 350 ? -8.617 50.25 15.648 1 96.69 350 GLN A N 1
ATOM 2751 C CA . GLN A 1 350 ? -7.164 50.375 15.523 1 96.69 350 GLN A CA 1
ATOM 2752 C C . GLN A 1 350 ? -6.465 49.156 16.078 1 96.69 350 GLN A C 1
ATOM 2754 O O . GLN A 1 350 ? -5.492 48.656 15.492 1 96.69 350 GLN A O 1
ATOM 2759 N N . ARG A 1 351 ? -6.91 48.625 17.203 1 97.62 351 ARG A N 1
ATOM 2760 C CA . ARG A 1 351 ? -6.348 47.406 17.781 1 97.62 351 ARG A CA 1
ATOM 2761 C C . ARG A 1 351 ? -6.586 46.188 16.859 1 97.62 351 ARG A C 1
ATOM 2763 O O . ARG A 1 351 ? -5.711 45.344 16.688 1 97.62 351 ARG A O 1
ATOM 2770 N N . ALA A 1 352 ? -7.781 46.188 16.281 1 97.62 352 ALA A N 1
ATOM 2771 C CA . ALA A 1 352 ? -8.102 45.125 15.312 1 97.62 352 ALA A CA 1
ATOM 2772 C C . ALA A 1 352 ? -7.133 45.156 14.133 1 97.62 352 ALA A C 1
ATOM 2774 O O . ALA A 1 352 ? -6.711 44.125 13.641 1 97.62 352 ALA A O 1
ATOM 2775 N N . ALA A 1 353 ? -6.836 46.344 13.641 1 97.88 353 ALA A N 1
ATOM 2776 C CA . ALA A 1 353 ? -5.902 46.5 12.531 1 97.88 353 ALA A CA 1
ATOM 2777 C C . ALA A 1 353 ? -4.512 45.969 12.906 1 97.88 353 ALA A C 1
ATOM 2779 O O . ALA A 1 353 ? -3.857 45.312 12.102 1 97.88 353 ALA A O 1
ATOM 2780 N N . LYS A 1 354 ? -4.074 46.281 14.102 1 97.31 354 LYS A N 1
ATOM 2781 C CA . LYS A 1 354 ? -2.771 45.844 14.578 1 97.31 354 LYS A CA 1
ATOM 2782 C C . LYS A 1 354 ? -2.719 44.312 14.656 1 97.31 354 LYS A C 1
ATOM 2784 O O . LYS A 1 354 ? -1.724 43.688 14.258 1 97.31 354 LYS A O 1
ATOM 2789 N N . VAL A 1 355 ? -3.756 43.781 15.164 1 97.75 355 VAL A N 1
ATOM 2790 C CA . VAL A 1 355 ? -3.85 42.312 15.305 1 97.75 355 VAL A CA 1
ATOM 2791 C C . VAL A 1 355 ? -3.867 41.656 13.922 1 97.75 355 VAL A C 1
ATOM 2793 O O . VAL A 1 355 ? -3.211 40.656 13.703 1 97.75 355 VAL A O 1
ATOM 2796 N N . THR A 1 356 ? -4.629 42.219 12.984 1 96.12 356 THR A N 1
ATOM 2797 C CA . THR A 1 356 ? -4.691 41.688 11.633 1 96.12 356 THR A CA 1
ATOM 2798 C C . THR A 1 356 ? -3.324 41.781 10.953 1 96.12 356 THR A C 1
ATOM 2800 O O . THR A 1 356 ? -2.887 40.844 10.297 1 96.12 356 THR A O 1
ATOM 2803 N N . ALA A 1 357 ? -2.666 42.906 11.109 1 95.81 357 ALA A N 1
ATOM 2804 C CA . ALA A 1 357 ? -1.337 43.094 10.531 1 95.81 357 ALA A CA 1
ATOM 2805 C C . ALA A 1 357 ? -0.351 42.062 11.086 1 95.81 357 ALA A C 1
ATOM 2807 O O . ALA A 1 357 ? 0.454 41.5 10.336 1 95.81 357 ALA A O 1
ATOM 2808 N N . LEU A 1 358 ? -0.437 41.844 12.375 1 95.75 358 LEU A N 1
ATOM 2809 C CA . LEU A 1 358 ? 0.444 40.875 13.016 1 95.75 358 LEU A CA 1
ATOM 2810 C C . LEU A 1 358 ? 0.146 39.469 12.516 1 95.75 358 LEU A C 1
ATOM 2812 O O . LEU A 1 358 ? 1.058 38.719 12.117 1 95.75 358 LEU A O 1
ATOM 2816 N N . SER A 1 359 ? -1.122 39.062 12.539 1 93.75 359 SER A N 1
ATOM 2817 C CA . SER A 1 359 ? -1.507 37.688 12.211 1 93.75 359 SER A CA 1
ATOM 2818 C C . SER A 1 359 ? -1.307 37.406 10.727 1 93.75 359 SER A C 1
ATOM 2820 O O . SER A 1 359 ? -1.014 36.281 10.344 1 93.75 359 SER A O 1
ATOM 2822 N N . MET A 1 360 ? -1.435 38.375 9.859 1 90.81 360 MET A N 1
ATOM 2823 C CA . MET A 1 360 ? -1.288 38.219 8.422 1 90.81 360 MET A CA 1
ATOM 2824 C C . MET A 1 360 ? 0.111 38.625 7.965 1 90.81 360 MET A C 1
ATOM 2826 O O . MET A 1 360 ? 0.43 38.531 6.777 1 90.81 360 MET A O 1
ATOM 2830 N N . ARG A 1 361 ? 0.913 39.125 8.812 1 90.75 361 ARG A N 1
ATOM 2831 C CA . ARG A 1 361 ? 2.332 39.406 8.609 1 90.75 361 ARG A CA 1
ATOM 2832 C C . ARG A 1 361 ? 2.535 40.5 7.566 1 90.75 361 ARG A C 1
ATOM 2834 O O . ARG A 1 361 ? 3.271 40.312 6.594 1 90.75 361 ARG A O 1
ATOM 2841 N N . TYR A 1 362 ? 1.882 41.594 7.828 1 92.44 362 TYR A N 1
ATOM 2842 C CA . TYR A 1 362 ? 2.098 42.781 7.004 1 92.44 362 TYR A CA 1
ATOM 2843 C C . TYR A 1 362 ? 2.201 44.031 7.863 1 92.44 362 TYR A C 1
ATOM 2845 O O . TYR A 1 362 ? 2.09 43.969 9.086 1 92.44 362 TYR A O 1
ATOM 2853 N N . SER A 1 363 ? 2.596 45.094 7.211 1 93.56 363 SER A N 1
ATOM 2854 C CA . SER A 1 363 ? 2.797 46.344 7.941 1 93.56 363 SER A CA 1
ATOM 2855 C C . SER A 1 363 ? 1.661 47.312 7.684 1 93.56 363 SER A C 1
ATOM 2857 O O . SER A 1 363 ? 1.178 47.438 6.559 1 93.56 363 SER A O 1
ATOM 2859 N N . LEU A 1 364 ? 1.295 47.969 8.75 1 95.62 364 LEU A N 1
ATOM 2860 C CA . LEU A 1 364 ? 0.248 49 8.625 1 95.62 364 LEU A CA 1
ATOM 2861 C C . LEU A 1 364 ? 0.781 50.25 7.949 1 95.62 364 LEU A C 1
ATOM 2863 O O . LEU A 1 364 ? 0.004 51.062 7.457 1 95.62 364 LEU A O 1
ATOM 2867 N N . ASP A 1 365 ? 2.123 50.375 7.938 1 93.19 365 ASP A N 1
ATOM 2868 C CA . ASP A 1 365 ? 2.744 51.594 7.367 1 93.19 365 ASP A CA 1
ATOM 2869 C C . ASP A 1 365 ? 3.518 51.25 6.094 1 93.19 365 ASP A C 1
ATOM 2871 O O . ASP A 1 365 ? 4.301 52.062 5.602 1 93.19 365 ASP A O 1
ATOM 2875 N N . GLY A 1 366 ? 3.363 50.156 5.57 1 92.88 366 GLY A N 1
ATOM 2876 C CA . GLY A 1 366 ? 4.082 49.719 4.387 1 92.88 366 GLY A CA 1
ATOM 2877 C C . GLY A 1 366 ? 3.17 49.438 3.211 1 92.88 366 GLY A C 1
ATOM 2878 O O . GLY A 1 366 ? 2.256 50.219 2.92 1 92.88 366 GLY A O 1
ATOM 2879 N N . THR A 1 367 ? 3.504 48.406 2.48 1 93.94 367 THR A N 1
ATOM 2880 C CA . THR A 1 367 ? 2.701 47.969 1.348 1 93.94 367 THR A CA 1
ATOM 2881 C C . THR A 1 367 ? 1.351 47.438 1.817 1 93.94 367 THR A C 1
ATOM 2883 O O . THR A 1 367 ? 1.273 46.688 2.814 1 93.94 367 THR A O 1
ATOM 2886 N N . CYS A 1 368 ? 0.373 47.781 1.151 1 94.44 368 CYS A N 1
ATOM 2887 C CA . CYS A 1 368 ? -0.973 47.375 1.515 1 94.44 368 CYS A CA 1
ATOM 2888 C C . CYS A 1 368 ? -1.116 45.844 1.392 1 94.44 368 CYS A C 1
ATOM 2890 O O . CYS A 1 368 ? -0.38 45.219 0.637 1 94.44 368 CYS A O 1
ATOM 2892 N N . LEU A 1 369 ? -2.07 45.281 2.17 1 92.62 369 LEU A N 1
ATOM 2893 C CA . LEU A 1 369 ? -2.326 43.844 2.129 1 92.62 369 LEU A CA 1
ATOM 2894 C C . LEU A 1 369 ? -3.254 43.5 0.973 1 92.62 369 LEU A C 1
ATOM 2896 O O . LEU A 1 369 ? -4.387 43.969 0.908 1 92.62 369 LEU A O 1
ATOM 2900 N N . SER A 1 370 ? -2.729 42.719 0.053 1 85.69 370 SER A N 1
ATOM 2901 C CA . SER A 1 370 ? -3.568 42.094 -0.967 1 85.69 370 SER A CA 1
ATOM 2902 C C . SER A 1 370 ? -4.148 40.75 -0.478 1 85.69 370 SER A C 1
ATOM 2904 O O . SER A 1 370 ? -3.5 40.031 0.276 1 85.69 370 SER A O 1
ATOM 2906 N N . ILE A 1 371 ? -5.32 40.406 -0.901 1 78.88 371 ILE A N 1
ATOM 2907 C CA . ILE A 1 371 ? -5.977 39.156 -0.468 1 78.88 371 ILE A CA 1
ATOM 2908 C C . ILE A 1 371 ? -5.156 37.969 -0.909 1 78.88 371 ILE A C 1
ATOM 2910 O O . ILE A 1 371 ? -4.633 37.938 -2.025 1 78.88 371 ILE A O 1
ATOM 2914 N N . PRO A 1 372 ? -5.004 37 0.011 1 72.75 372 PRO A N 1
ATOM 2915 C CA . PRO A 1 372 ? -4.316 35.75 -0.385 1 72.75 372 PRO A CA 1
ATOM 2916 C C . PRO A 1 372 ? -5.066 35 -1.472 1 72.75 372 PRO A C 1
ATOM 2918 O O . PRO A 1 372 ? -6.301 35 -1.51 1 72.75 372 PRO A O 1
ATOM 2921 N N . PRO A 1 373 ? -4.312 34.438 -2.332 1 62.53 373 PRO A N 1
ATOM 2922 C CA . PRO A 1 373 ? -4.926 33.719 -3.451 1 62.53 373 PRO A CA 1
ATOM 2923 C C . PRO A 1 373 ? -5.891 32.656 -2.994 1 62.53 373 PRO A C 1
ATOM 2925 O O . PRO A 1 373 ? -6.848 32.312 -3.701 1 62.53 373 PRO A O 1
ATOM 2928 N N . GLU A 1 374 ? -5.516 31.906 -1.957 1 58.81 374 GLU A N 1
ATOM 2929 C CA . GLU A 1 374 ? -6.363 30.797 -1.518 1 58.81 374 GLU A CA 1
ATOM 2930 C C . GLU A 1 374 ? -7.715 31.312 -1.021 1 58.81 374 GLU A C 1
ATOM 2932 O O . GLU A 1 374 ? -8.664 30.531 -0.89 1 58.81 374 GLU A O 1
ATOM 2937 N N . GLY A 1 375 ? -8 32.531 -1.074 1 51.19 375 GLY A N 1
ATOM 2938 C CA . GLY A 1 375 ? -9.227 33.188 -0.667 1 51.19 375 GLY A CA 1
ATOM 2939 C C . GLY A 1 375 ? -9.438 33.188 0.835 1 51.19 375 GLY A C 1
ATOM 2940 O O . GLY A 1 375 ? -8.742 32.5 1.564 1 51.19 375 GLY A O 1
ATOM 2941 N N . PRO A 1 376 ? -10.094 34.219 1.454 1 41.25 376 PRO A N 1
ATOM 2942 C CA . PRO A 1 376 ? -10.367 34.344 2.887 1 41.25 376 PRO A CA 1
ATOM 2943 C C . PRO A 1 376 ? -11.273 33.25 3.414 1 41.25 376 PRO A C 1
ATOM 2945 O O . PRO A 1 376 ? -11.602 33.219 4.602 1 41.25 376 PRO A O 1
ATOM 2948 N N . GLY A 1 377 ? -12.016 32.562 2.713 1 41.59 377 GLY A N 1
ATOM 2949 C CA . GLY A 1 377 ? -13.188 31.844 3.182 1 41.59 377 GLY A CA 1
ATOM 2950 C C . GLY A 1 377 ? -12.867 30.484 3.768 1 41.59 377 GLY A C 1
ATOM 2951 O O . GLY A 1 377 ? -13.703 29.875 4.449 1 41.59 377 GLY A O 1
ATOM 2952 N N . ASN A 1 378 ? -12.156 29.578 3.213 1 46.41 378 ASN A N 1
ATOM 2953 C CA . ASN A 1 378 ? -12.219 28.203 3.682 1 46.41 378 ASN A CA 1
ATOM 2954 C C . ASN A 1 378 ? -11.266 27.969 4.848 1 46.41 378 ASN A C 1
ATOM 2956 O O . ASN A 1 378 ? -10.523 28.875 5.242 1 46.41 378 ASN A O 1
ATOM 2960 N N . VAL A 1 379 ? -11.516 26.938 5.648 1 47.53 379 VAL A N 1
ATOM 2961 C CA . VAL A 1 379 ? -10.586 26.609 6.723 1 47.53 379 VAL A CA 1
ATOM 2962 C C . VAL A 1 379 ? -9.195 27.156 6.379 1 47.53 379 VAL A C 1
ATOM 2964 O O . VAL A 1 379 ? -8.688 26.906 5.281 1 47.53 379 VAL A O 1
ATOM 2967 N N . PRO A 1 380 ? -8.945 28.422 7.066 1 45.66 380 PRO A N 1
ATOM 2968 C CA . PRO A 1 380 ? -7.598 28.922 6.781 1 45.66 380 PRO A CA 1
ATOM 2969 C C . PRO A 1 380 ? -6.66 27.844 6.266 1 45.66 380 PRO A C 1
ATOM 2971 O O . PRO A 1 380 ? -6.32 26.906 7.008 1 45.66 380 PRO A O 1
ATOM 2974 N N . GLY A 1 381 ? -6.262 27.906 5.004 1 48.03 381 GLY A N 1
ATOM 2975 C CA . GLY A 1 381 ? -5.125 27.25 4.391 1 48.03 381 GLY A CA 1
ATOM 2976 C C . GLY A 1 381 ? -5.426 25.812 3.967 1 48.03 381 GLY A C 1
ATOM 2977 O O . GLY A 1 381 ? -4.602 25.172 3.318 1 48.03 381 GLY A O 1
ATOM 2978 N N . ASP A 1 382 ? -6.672 25.25 4.383 1 59.97 382 ASP A N 1
ATOM 2979 C CA . ASP A 1 382 ? -6.512 23.828 4.145 1 59.97 382 ASP A CA 1
ATOM 2980 C C . ASP A 1 382 ? -7.711 23.25 3.385 1 59.97 382 ASP A C 1
ATOM 2982 O O . ASP A 1 382 ? -8.125 22.125 3.629 1 59.97 382 ASP A O 1
ATOM 2986 N N . GLY A 1 383 ? -8.359 24.281 2.467 1 67.44 383 GLY A N 1
ATOM 2987 C CA . GLY A 1 383 ? -9.398 23.719 1.62 1 67.44 383 GLY A CA 1
ATOM 2988 C C . GLY A 1 383 ? -9.109 23.859 0.139 1 67.44 383 GLY A C 1
ATOM 2989 O O . GLY A 1 383 ? -7.992 24.203 -0.249 1 67.44 383 GLY A O 1
ATOM 2990 N N . PRO A 1 384 ? -10.156 23.562 -0.696 1 72.62 384 PRO A N 1
ATOM 2991 C CA . PRO A 1 384 ? -10.016 23.641 -2.152 1 72.62 384 PRO A CA 1
ATOM 2992 C C . PRO A 1 384 ? -9.641 25.047 -2.637 1 72.62 384 PRO A C 1
ATOM 2994 O O . PRO A 1 384 ? -10.117 26.031 -2.09 1 72.62 384 PRO A O 1
ATOM 2997 N N . GLY A 1 385 ? -8.625 25.203 -3.371 1 71.44 385 GLY A N 1
ATOM 2998 C CA . GLY A 1 385 ? -8.125 26.438 -3.965 1 71.44 385 GLY A CA 1
ATOM 2999 C C . GLY A 1 385 ? -7.152 26.188 -5.105 1 71.44 385 GLY A C 1
ATOM 3000 O O . GLY A 1 385 ? -7.094 25.094 -5.66 1 71.44 385 GLY A O 1
ATOM 3001 N N . GLN A 1 386 ? -6.609 27.219 -5.508 1 76.75 386 GLN A N 1
ATOM 3002 C CA . GLN A 1 386 ? -5.656 27.109 -6.605 1 76.75 386 GLN A CA 1
ATOM 3003 C C . GLN A 1 386 ? -4.371 26.438 -6.152 1 76.75 386 GLN A C 1
ATOM 3005 O O . GLN A 1 386 ? -4.055 26.422 -4.961 1 76.75 386 GLN A O 1
ATOM 3010 N N . GLY A 1 387 ? -3.779 25.797 -7.078 1 86.56 387 GLY A N 1
ATOM 3011 C CA . GLY A 1 387 ? -2.473 25.234 -6.797 1 86.56 387 GLY A CA 1
ATOM 3012 C C . GLY A 1 387 ? -2.535 23.766 -6.391 1 86.56 387 GLY A C 1
ATOM 3013 O O . GLY A 1 387 ? -3.605 23.156 -6.418 1 86.56 387 GLY A O 1
ATOM 3014 N N . SER A 1 388 ? -1.368 23.234 -5.977 1 91.69 388 SER A N 1
ATOM 3015 C CA . SER A 1 388 ? -1.217 21.797 -5.727 1 91.69 388 SER A CA 1
ATOM 3016 C C . SER A 1 388 ? -2.018 21.375 -4.504 1 91.69 388 SER A C 1
ATOM 3018 O O . SER A 1 388 ? -2.689 20.328 -4.527 1 91.69 388 SER A O 1
ATOM 3020 N N . TRP A 1 389 ? -1.946 22.156 -3.523 1 90.94 389 TRP A N 1
ATOM 3021 C CA . TRP A 1 389 ? -2.707 21.781 -2.332 1 90.94 389 TRP A CA 1
ATOM 3022 C C . TRP A 1 389 ? -4.207 21.844 -2.604 1 90.94 389 TRP A C 1
ATOM 3024 O O . TRP A 1 389 ? -4.973 21.031 -2.084 1 90.94 389 TRP A O 1
ATOM 3034 N N . GLY A 1 390 ? -4.645 22.938 -3.309 1 88.44 390 GLY A N 1
ATOM 3035 C CA . GLY A 1 390 ? -6.043 23 -3.707 1 88.44 390 GLY A CA 1
ATOM 3036 C C . GLY A 1 390 ? -6.516 21.766 -4.43 1 88.44 390 GLY A C 1
ATOM 3037 O O . GLY A 1 390 ? -7.613 21.266 -4.168 1 88.44 390 GLY A O 1
ATOM 3038 N N . TYR A 1 391 ? -5.688 21.25 -5.324 1 92.12 391 TYR A N 1
ATOM 3039 C CA . TYR A 1 391 ? -6.027 20.031 -6.047 1 92.12 391 TYR A CA 1
ATOM 3040 C C . TYR A 1 391 ? -6.121 18.844 -5.098 1 92.12 391 TYR A C 1
ATOM 3042 O O . TYR A 1 391 ? -7.066 18.047 -5.168 1 92.12 391 TYR A O 1
ATOM 3050 N N . GLN A 1 392 ? -5.156 18.719 -4.223 1 93.31 392 GLN A N 1
ATOM 3051 C CA . GLN A 1 392 ? -5.168 17.625 -3.266 1 93.31 392 GLN A CA 1
ATOM 3052 C C . GLN A 1 392 ? -6.402 17.688 -2.369 1 93.31 392 GLN A C 1
ATOM 3054 O O . GLN A 1 392 ? -6.992 16.656 -2.039 1 93.31 392 GLN A O 1
ATOM 3059 N N . SER A 1 393 ? -6.75 18.859 -1.953 1 91.06 393 SER A N 1
ATOM 3060 C CA . SER A 1 393 ? -7.965 19.031 -1.161 1 91.06 393 SER A CA 1
ATOM 3061 C C . SER A 1 393 ? -9.195 18.594 -1.937 1 91.06 393 SER A C 1
ATOM 3063 O O . SER A 1 393 ? -10.141 18.047 -1.355 1 91.06 393 SER A O 1
ATOM 3065 N N . CYS A 1 394 ? -9.188 18.891 -3.209 1 91.5 394 CYS A N 1
ATOM 3066 C CA . CYS A 1 394 ? -10.32 18.578 -4.074 1 91.5 394 CYS A CA 1
ATOM 3067 C C . CYS A 1 394 ? -10.359 17.094 -4.41 1 91.5 394 CYS A C 1
ATOM 3069 O O . CYS A 1 394 ? -11.328 16.609 -5.004 1 91.5 394 CYS A O 1
ATOM 3071 N N . THR A 1 395 ? -9.336 16.312 -3.969 1 94.44 395 THR A N 1
ATOM 3072 C CA . THR A 1 395 ? -9.328 14.906 -4.324 1 94.44 395 THR A CA 1
ATOM 3073 C C . THR A 1 395 ? -9.297 14.031 -3.072 1 94.44 395 THR A C 1
ATOM 3075 O O . THR A 1 395 ? -10.211 13.25 -2.832 1 94.44 395 THR A O 1
ATOM 3078 N N . GLU A 1 396 ? -8.258 14.258 -2.227 1 94 396 GLU A N 1
ATOM 3079 C CA . GLU A 1 396 ? -8.023 13.227 -1.215 1 94 396 GLU A CA 1
ATOM 3080 C C . GLU A 1 396 ? -8.086 13.82 0.191 1 94 396 GLU A C 1
ATOM 3082 O O . GLU A 1 396 ? -8.258 13.086 1.169 1 94 396 GLU A O 1
ATOM 3087 N N . THR A 1 397 ? -7.953 15.164 0.349 1 91.31 397 THR A N 1
ATOM 3088 C CA . THR A 1 397 ? -7.668 15.68 1.683 1 91.31 397 THR A CA 1
ATOM 3089 C C . THR A 1 397 ? -8.656 16.781 2.055 1 91.31 397 THR A C 1
ATOM 3091 O O . THR A 1 397 ? -8.281 17.766 2.695 1 91.31 397 THR A O 1
ATOM 3094 N N . LEU A 1 398 ? -9.836 16.688 1.557 1 88.81 398 LEU A N 1
ATOM 3095 C CA . LEU A 1 398 ? -10.836 17.672 1.955 1 88.81 398 LEU A CA 1
ATOM 3096 C C . LEU A 1 398 ? -11.164 17.531 3.439 1 88.81 398 LEU A C 1
ATOM 3098 O O . LEU A 1 398 ? -11.5 16.453 3.916 1 88.81 398 LEU A O 1
ATOM 3102 N N . HIS A 1 399 ? -11.008 18.609 4.137 1 86.75 399 HIS A N 1
ATOM 3103 C CA . HIS A 1 399 ? -11.336 18.625 5.559 1 86.75 399 HIS A CA 1
ATOM 3104 C C . HIS A 1 399 ? -12.805 18.984 5.777 1 86.75 399 HIS A C 1
ATOM 3106 O O . HIS A 1 399 ? -13.344 19.859 5.102 1 86.75 399 HIS A O 1
ATOM 3112 N N . SER A 1 400 ? -13.43 18.297 6.691 1 87 400 SER A N 1
ATOM 3113 C CA . SER A 1 400 ? -14.852 18.484 7 1 87 400 SER A CA 1
ATOM 3114 C C . SER A 1 400 ? -15.031 19.219 8.32 1 87 400 SER A C 1
ATOM 3116 O O . SER A 1 400 ? -15.508 18.641 9.297 1 87 400 SER A O 1
ATOM 3118 N N . PHE A 1 401 ? -14.773 20.516 8.266 1 89.31 401 PHE A N 1
ATOM 3119 C CA . PHE A 1 401 ? -14.805 21.281 9.508 1 89.31 401 PHE A CA 1
ATOM 3120 C C . PHE A 1 401 ? -15.984 22.234 9.516 1 89.31 401 PHE A C 1
ATOM 3122 O O . PHE A 1 401 ? -16.438 22.688 8.453 1 89.31 401 PHE A O 1
ATOM 3129 N N . SER A 1 402 ? -16.516 22.516 10.672 1 90 402 SER A N 1
ATOM 3130 C CA . SER A 1 402 ? -17.5 23.547 10.961 1 90 402 SER A CA 1
ATOM 3131 C C . SER A 1 402 ? -17.062 24.406 12.148 1 90 402 SER A C 1
ATOM 3133 O O . SER A 1 402 ? -16.125 24.062 12.867 1 90 402 SER A O 1
ATOM 3135 N N . SER A 1 403 ? -17.594 25.547 12.195 1 90.94 403 SER A N 1
ATOM 3136 C CA . SER A 1 403 ? -17.312 26.469 13.281 1 90.94 403 SER A CA 1
ATOM 3137 C C . SER A 1 403 ? -18.531 27.328 13.617 1 90.94 403 SER A C 1
ATOM 3139 O O . SER A 1 403 ? -19.281 27.719 12.727 1 90.94 403 SER A O 1
ATOM 3141 N N . VAL A 1 404 ? -18.812 27.562 14.891 1 89.88 404 VAL A N 1
ATOM 3142 C CA . VAL A 1 404 ? -19.859 28.453 15.359 1 89.88 404 VAL A CA 1
ATOM 3143 C C . VAL A 1 404 ? -19.25 29.516 16.281 1 89.88 404 VAL A C 1
ATOM 3145 O O . VAL A 1 404 ? -18.641 29.188 17.297 1 89.88 404 VAL A O 1
ATOM 3148 N N . ALA A 1 405 ? -19.5 30.703 15.812 1 88.12 405 ALA A N 1
ATOM 3149 C CA . ALA A 1 405 ? -19.047 31.797 16.672 1 88.12 405 ALA A CA 1
ATOM 3150 C C . ALA A 1 405 ? -19.953 31.969 17.875 1 88.12 405 ALA A C 1
ATOM 3152 O O . ALA A 1 405 ? -21.172 31.734 17.781 1 88.12 405 ALA A O 1
ATOM 3153 N N . ARG A 1 406 ? -19.484 32.375 19 1 81.75 406 ARG A N 1
ATOM 3154 C CA . ARG A 1 406 ? -20.203 32.844 20.203 1 81.75 406 ARG A CA 1
ATOM 3155 C C . ARG A 1 406 ? -21.109 31.734 20.75 1 81.75 406 ARG A C 1
ATOM 3157 O O . ARG A 1 406 ? -22.156 32.031 21.312 1 81.75 406 ARG A O 1
ATOM 3164 N N . ASP A 1 407 ? -20.781 30.547 20.312 1 75.44 407 ASP A N 1
ATOM 3165 C CA . ASP A 1 407 ? -21.484 29.422 20.922 1 75.44 407 ASP A CA 1
ATOM 3166 C C . ASP A 1 407 ? -20.891 29.078 22.297 1 75.44 407 ASP A C 1
ATOM 3168 O O . ASP A 1 407 ? -19.672 29.094 22.469 1 75.44 407 ASP A O 1
ATOM 3172 N N . SER A 1 408 ? -21.766 28.953 23.203 1 72.69 408 SER A N 1
ATOM 3173 C CA . SER A 1 408 ? -21.312 28.719 24.562 1 72.69 408 SER A CA 1
ATOM 3174 C C . SER A 1 408 ? -20.734 27.312 24.719 1 72.69 408 SER A C 1
ATOM 3176 O O . SER A 1 408 ? -19.844 27.094 25.531 1 72.69 408 SER A O 1
ATOM 3178 N N . SER A 1 409 ? -21.219 26.438 23.984 1 76.75 409 SER A N 1
ATOM 3179 C CA . SER A 1 409 ? -20.812 25.062 24.203 1 76.75 409 SER A CA 1
ATOM 3180 C C . SER A 1 409 ? -19.672 24.672 23.25 1 76.75 409 SER A C 1
ATOM 3182 O O . SER A 1 409 ? -18.797 23.891 23.625 1 76.75 409 SER A O 1
ATOM 3184 N N . ARG A 1 410 ? -19.656 25.203 22.062 1 80.12 410 ARG A N 1
ATOM 3185 C CA . ARG A 1 410 ? -18.641 24.844 21.062 1 80.12 410 ARG A CA 1
ATOM 3186 C C . ARG A 1 410 ? -18.156 26.078 20.312 1 80.12 410 ARG A C 1
ATOM 3188 O O . ARG A 1 410 ? -18.359 26.188 19.094 1 80.12 410 ARG A O 1
ATOM 3195 N N . PRO A 1 411 ? -17.391 26.844 21.062 1 85.81 411 PRO A N 1
ATOM 3196 C CA . PRO A 1 411 ? -17.078 28.141 20.453 1 85.81 411 PRO A CA 1
ATOM 3197 C C . PRO A 1 411 ? -16 28.047 19.375 1 85.81 411 PRO A C 1
ATOM 3199 O O . PRO A 1 411 ? -15.047 27.281 19.516 1 85.81 411 PRO A O 1
ATOM 3202 N N . GLY A 1 412 ? -16.234 28.719 18.281 1 91.31 412 GLY A N 1
ATOM 3203 C CA . GLY A 1 412 ? -15.258 29.062 17.266 1 91.31 412 GLY A CA 1
ATOM 3204 C C . GLY A 1 412 ? -15.109 30.562 17.062 1 91.31 412 GLY A C 1
ATOM 3205 O O . GLY A 1 412 ? -15.633 31.344 17.859 1 91.31 412 GLY A O 1
ATOM 3206 N N . LEU A 1 413 ? -14.258 30.891 16.141 1 89.75 413 LEU A N 1
ATOM 3207 C CA . LEU A 1 413 ? -14.039 32.312 15.93 1 89.75 413 LEU A CA 1
ATOM 3208 C C . LEU A 1 413 ? -15.078 32.875 14.961 1 89.75 413 LEU A C 1
ATOM 3210 O O . LEU A 1 413 ? -15.375 34.094 15 1 89.75 413 LEU A O 1
ATOM 3214 N N . ARG A 1 414 ? -15.523 32.062 14.094 1 87.62 414 ARG A N 1
ATOM 3215 C CA . ARG A 1 414 ? -16.484 32.469 13.078 1 87.62 414 ARG A CA 1
ATOM 3216 C C . ARG A 1 414 ? -17.484 31.375 12.789 1 87.62 414 ARG A C 1
ATOM 3218 O O . ARG A 1 414 ? -17.359 30.25 13.297 1 87.62 414 ARG A O 1
ATOM 3225 N N . ASN A 1 415 ? -18.484 31.781 11.938 1 85.31 415 ASN A N 1
ATOM 3226 C CA . ASN A 1 415 ? -19.5 30.812 11.555 1 85.31 415 ASN A CA 1
ATOM 3227 C C . ASN A 1 415 ? -19.203 30.203 10.18 1 85.31 415 ASN A C 1
ATOM 3229 O O . ASN A 1 415 ? -18.953 30.938 9.219 1 85.31 415 ASN A O 1
ATOM 3233 N N . TYR A 1 416 ? -19.109 28.938 10.094 1 82.44 416 TYR A N 1
ATOM 3234 C CA . TYR A 1 416 ? -19.141 28.203 8.836 1 82.44 416 TYR A CA 1
ATOM 3235 C C . TYR A 1 416 ? -19.625 26.781 9.055 1 82.44 416 TYR A C 1
ATOM 3237 O O . TYR A 1 416 ? -19.344 26.172 10.086 1 82.44 416 TYR A O 1
ATOM 3245 N N . ASP A 1 417 ? -20.375 26.266 8.102 1 85.88 417 ASP A N 1
ATOM 3246 C CA . ASP A 1 417 ? -21 24.938 8.156 1 85.88 417 ASP A CA 1
ATOM 3247 C C . ASP A 1 417 ? -20.609 24.109 6.938 1 85.88 417 ASP A C 1
ATOM 3249 O O . ASP A 1 417 ? -21.062 24.375 5.82 1 85.88 417 ASP A O 1
ATOM 3253 N N . ILE A 1 418 ? -19.953 23 7.223 1 83.75 418 ILE A N 1
ATOM 3254 C CA . ILE A 1 418 ? -19.406 22.172 6.145 1 83.75 418 ILE A CA 1
ATOM 3255 C C . ILE A 1 418 ? -20.547 21.516 5.383 1 83.75 418 ILE A C 1
ATOM 3257 O O . ILE A 1 418 ? -20.453 21.297 4.168 1 83.75 418 ILE A O 1
ATOM 3261 N N . VAL A 1 419 ? -21.562 21.078 6.039 1 79.06 419 VAL A N 1
ATOM 3262 C CA . VAL A 1 419 ? -22.688 20.438 5.367 1 79.06 419 VAL A CA 1
ATOM 3263 C C . VAL A 1 419 ? -23.328 21.406 4.375 1 79.06 419 VAL A C 1
ATOM 3265 O O . VAL A 1 419 ? -23.641 21.016 3.246 1 79.06 419 VAL A O 1
ATOM 3268 N N . GLN A 1 420 ? -23.406 22.594 4.785 1 76 420 GLN A N 1
ATOM 3269 C CA . GLN A 1 420 ? -24.016 23.625 3.939 1 76 420 GLN A CA 1
ATOM 3270 C C . GLN A 1 420 ? -23.078 24.016 2.795 1 76 420 GLN A C 1
ATOM 3272 O O . GLN A 1 420 ? -23.547 24.359 1.704 1 76 420 GLN A O 1
ATOM 3277 N N . GLU A 1 421 ? -21.875 23.812 3.102 1 78.75 421 GLU A N 1
ATOM 3278 C CA . GLU A 1 421 ? -20.906 24.312 2.129 1 78.75 421 GLU A CA 1
ATOM 3279 C C . GLU A 1 421 ? -20.422 23.188 1.211 1 78.75 421 GLU A C 1
ATOM 3281 O O . GLU A 1 421 ? -19.719 23.453 0.234 1 78.75 421 GLU A O 1
ATOM 3286 N N . SER A 1 422 ? -20.812 22.016 1.519 1 80.5 422 SER A N 1
ATOM 3287 C CA . SER A 1 422 ? -20.312 20.859 0.795 1 80.5 422 SER A CA 1
ATOM 3288 C C . SER A 1 422 ? -20.562 20.984 -0.703 1 80.5 422 SER A C 1
ATOM 3290 O O . SER A 1 422 ? -19.688 20.672 -1.515 1 80.5 422 SER A O 1
ATOM 3292 N N . SER A 1 423 ? -21.75 21.422 -1.026 1 81.69 423 SER A N 1
ATOM 3293 C CA . SER A 1 423 ? -22.078 21.562 -2.441 1 81.69 423 SER A CA 1
ATOM 3294 C C . SER A 1 423 ? -21.203 22.625 -3.105 1 81.69 423 SER A C 1
ATOM 3296 O O . SER A 1 423 ? -20.781 22.453 -4.254 1 81.69 423 SER A O 1
ATOM 3298 N N . ASN A 1 424 ? -20.984 23.688 -2.402 1 82.88 424 ASN A N 1
ATOM 3299 C CA . ASN A 1 424 ? -20.141 24.75 -2.926 1 82.88 424 ASN A CA 1
ATOM 3300 C C . ASN A 1 424 ? -18.688 24.281 -3.115 1 82.88 424 ASN A C 1
ATOM 3302 O O . ASN A 1 424 ? -18.047 24.625 -4.109 1 82.88 424 ASN A O 1
ATOM 3306 N N . LEU A 1 425 ? -18.234 23.625 -2.158 1 83.62 425 LEU A N 1
ATOM 3307 C CA . LEU A 1 425 ? -16.875 23.109 -2.244 1 83.62 425 LEU A CA 1
ATOM 3308 C C . LEU A 1 425 ? -16.719 22.156 -3.42 1 83.62 425 LEU A C 1
ATOM 3310 O O . LEU A 1 425 ? -15.719 22.188 -4.133 1 83.62 425 LEU A O 1
ATOM 3314 N N . LYS A 1 426 ? -17.672 21.328 -3.643 1 85 426 LYS A N 1
ATOM 3315 C CA . LYS A 1 426 ? -17.656 20.406 -4.777 1 85 426 LYS A CA 1
ATOM 3316 C C . LYS A 1 426 ? -17.672 21.172 -6.102 1 85 426 LYS A C 1
ATOM 3318 O O . LYS A 1 426 ? -17.031 20.766 -7.066 1 85 426 LYS A O 1
ATOM 3323 N N . ARG A 1 427 ? -18.469 22.234 -6.125 1 86.94 427 ARG A N 1
ATOM 3324 C CA . ARG A 1 427 ? -18.531 23.062 -7.324 1 86.94 427 ARG A CA 1
ATOM 3325 C C . ARG A 1 427 ? -17.188 23.719 -7.609 1 86.94 427 ARG A C 1
ATOM 3327 O O . ARG A 1 427 ? -16.75 23.781 -8.766 1 86.94 427 ARG A O 1
ATOM 3334 N N . ILE A 1 428 ? -16.531 24.172 -6.547 1 85.62 428 ILE A N 1
ATOM 3335 C CA . ILE A 1 428 ? -15.203 24.766 -6.695 1 85.62 428 ILE A CA 1
ATOM 3336 C C . ILE A 1 428 ? -14.242 23.734 -7.277 1 85.62 428 ILE A C 1
ATOM 3338 O O . ILE A 1 428 ? -13.477 24.047 -8.195 1 85.62 428 ILE A O 1
ATOM 3342 N N . CYS A 1 429 ? -14.297 22.531 -6.777 1 90.94 429 CYS A N 1
ATOM 3343 C CA . CYS A 1 429 ? -13.438 21.453 -7.25 1 90.94 429 CYS A CA 1
ATOM 3344 C C . CYS A 1 429 ? -13.727 21.125 -8.711 1 90.94 429 CYS A C 1
ATOM 3346 O O . CYS A 1 429 ? -12.805 20.938 -9.508 1 90.94 429 CYS A O 1
ATOM 3348 N N . HIS A 1 430 ? -14.992 21.125 -9.078 1 91.31 430 HIS A N 1
ATOM 3349 C CA . HIS A 1 430 ? -15.391 20.891 -10.461 1 91.31 430 HIS A CA 1
ATOM 3350 C C . HIS A 1 430 ? -14.898 22 -11.375 1 91.31 430 HIS A C 1
ATOM 3352 O O . HIS A 1 430 ? -14.328 21.734 -12.438 1 91.31 430 HIS A O 1
ATOM 3358 N N . ASP A 1 431 ? -15.102 23.219 -10.953 1 90.5 431 ASP A N 1
ATOM 3359 C CA . ASP A 1 431 ? -14.789 24.375 -11.789 1 90.5 431 ASP A CA 1
ATOM 3360 C C . ASP A 1 431 ? -13.281 24.516 -12 1 90.5 431 ASP A C 1
ATOM 3362 O O . ASP A 1 431 ? -12.828 24.859 -13.086 1 90.5 431 ASP A O 1
ATOM 3366 N N . LEU A 1 432 ? -12.57 24.219 -10.938 1 88.25 432 LEU A N 1
ATOM 3367 C CA . LEU A 1 432 ? -11.133 24.453 -11.008 1 88.25 432 LEU A CA 1
ATOM 3368 C C . LEU A 1 432 ? -10.422 23.281 -11.664 1 88.25 432 LEU A C 1
ATOM 3370 O O . LEU A 1 432 ? -9.461 23.484 -12.414 1 88.25 432 LEU A O 1
ATOM 3374 N N . TYR A 1 433 ? -10.922 22.031 -11.344 1 91.81 433 TYR A N 1
ATOM 3375 C CA . TYR A 1 433 ? -10.07 20.906 -11.703 1 91.81 433 TYR A CA 1
ATOM 3376 C C . TYR A 1 433 ? -10.883 19.828 -12.406 1 91.81 433 TYR A C 1
ATOM 3378 O O . TYR A 1 433 ? -10.312 18.859 -12.93 1 91.81 433 TYR A O 1
ATOM 3386 N N . GLY A 1 434 ? -12.211 19.938 -12.422 1 92.94 434 GLY A N 1
ATOM 3387 C CA . GLY A 1 434 ? -13.047 18.891 -13.008 1 92.94 434 GLY A CA 1
ATOM 3388 C C . GLY A 1 434 ? -13.055 17.609 -12.203 1 92.94 434 GLY A C 1
ATOM 3389 O O . GLY A 1 434 ? -13.148 16.516 -12.773 1 92.94 434 GLY A O 1
ATOM 3390 N N . VAL A 1 435 ? -12.797 17.75 -10.875 1 94.25 435 VAL A N 1
ATOM 3391 C CA . VAL A 1 435 ? -12.711 16.578 -10.016 1 94.25 435 VAL A CA 1
ATOM 3392 C C . VAL A 1 435 ? -13.734 16.688 -8.883 1 94.25 435 VAL A C 1
ATOM 3394 O O . VAL A 1 435 ? -14.406 17.719 -8.75 1 94.25 435 VAL A O 1
ATOM 3397 N N . GLN A 1 436 ? -13.906 15.57 -8.203 1 92.62 436 GLN A N 1
ATOM 3398 C CA . GLN A 1 436 ? -14.711 15.5 -6.988 1 92.62 436 GLN A CA 1
ATOM 3399 C C . GLN A 1 436 ? -13.938 14.859 -5.844 1 92.62 436 GLN A C 1
ATOM 3401 O O . GLN A 1 436 ? -13.211 13.883 -6.047 1 92.62 436 GLN A O 1
ATOM 3406 N N . PRO A 1 437 ? -14.133 15.406 -4.688 1 91.06 437 PRO A N 1
ATOM 3407 C CA . PRO A 1 437 ? -13.398 14.859 -3.551 1 91.06 437 PRO A CA 1
ATOM 3408 C C . PRO A 1 437 ? -13.875 13.461 -3.164 1 91.06 437 PRO A C 1
ATOM 3410 O O . PRO A 1 437 ? -15.07 13.172 -3.217 1 91.06 437 PRO A O 1
ATOM 3413 N N . ASN A 1 438 ? -12.945 12.586 -2.893 1 91.31 438 ASN A N 1
ATOM 3414 C CA . ASN A 1 438 ? -13.188 11.312 -2.227 1 91.31 438 ASN A CA 1
ATOM 3415 C C . ASN A 1 438 ? -12.648 11.312 -0.801 1 91.31 438 ASN A C 1
ATOM 3417 O O . ASN A 1 438 ? -11.484 10.961 -0.574 1 91.31 438 ASN A O 1
ATOM 3421 N N . ILE A 1 439 ? -13.477 11.539 0.147 1 87.19 439 ILE A N 1
ATOM 3422 C CA . ILE A 1 439 ? -13.062 11.852 1.511 1 87.19 439 ILE A CA 1
ATOM 3423 C C . ILE A 1 439 ? -12.688 10.562 2.238 1 87.19 439 ILE A C 1
ATOM 3425 O O . ILE A 1 439 ? -12.094 10.602 3.318 1 87.19 439 ILE A O 1
ATOM 3429 N N . ASN A 1 440 ? -12.891 9.383 1.65 1 88.31 440 ASN A N 1
ATOM 3430 C CA . ASN A 1 440 ? -12.656 8.117 2.338 1 88.31 440 ASN A CA 1
ATOM 3431 C C . ASN A 1 440 ? -11.43 7.398 1.789 1 88.31 440 ASN A C 1
ATOM 3433 O O . ASN A 1 440 ? -10.992 6.387 2.346 1 88.31 440 ASN A O 1
ATOM 3437 N N . ILE A 1 441 ? -10.844 7.918 0.794 1 91.94 441 ILE A N 1
ATOM 3438 C CA . ILE A 1 441 ? -9.859 7.164 0.02 1 91.94 441 ILE A CA 1
ATOM 3439 C C . ILE A 1 441 ? -8.633 6.879 0.879 1 91.94 441 ILE A C 1
ATOM 3441 O O . ILE A 1 441 ? -8.055 5.789 0.815 1 91.94 441 ILE A O 1
ATOM 3445 N N . LEU A 1 442 ? -8.18 7.797 1.683 1 93.56 442 LEU A N 1
ATOM 3446 C CA . LEU A 1 442 ? -6.98 7.594 2.486 1 93.56 442 LEU A CA 1
ATOM 3447 C C . LEU A 1 442 ? -7.238 6.594 3.607 1 93.56 442 LEU A C 1
ATOM 3449 O O . LEU A 1 442 ? -6.375 5.77 3.92 1 93.56 442 LEU A O 1
ATOM 3453 N N . LYS A 1 443 ? -8.414 6.719 4.184 1 92.12 443 LYS A N 1
ATOM 3454 C CA . LYS A 1 443 ? -8.781 5.73 5.195 1 92.12 443 LYS A CA 1
ATOM 3455 C C . LYS A 1 443 ? -8.852 4.328 4.598 1 92.12 443 LYS A C 1
ATOM 3457 O O . LYS A 1 443 ? -8.352 3.371 5.191 1 92.12 443 LYS A O 1
ATOM 3462 N N . SER A 1 444 ? -9.438 4.246 3.457 1 88.56 444 SER A N 1
ATOM 3463 C CA . SER A 1 444 ? -9.617 2.949 2.818 1 88.56 444 SER A CA 1
ATOM 3464 C C . SER A 1 444 ? -8.273 2.324 2.447 1 88.56 444 SER A C 1
ATOM 3466 O O . SER A 1 444 ? -8.102 1.108 2.557 1 88.56 444 SER A O 1
ATOM 3468 N N . ARG A 1 445 ? -7.336 3.102 2.105 1 91.31 445 ARG A N 1
ATOM 3469 C CA . ARG A 1 445 ? -6.07 2.582 1.603 1 91.31 445 ARG A CA 1
ATOM 3470 C C . ARG A 1 445 ? -5.066 2.393 2.736 1 91.31 445 ARG A C 1
ATOM 3472 O O . ARG A 1 445 ? -4.266 1.454 2.717 1 91.31 445 ARG A O 1
ATOM 3479 N N . TYR A 1 446 ? -5.16 3.297 3.742 1 93.5 446 TYR A N 1
ATOM 3480 C CA . TYR A 1 446 ? -4.062 3.287 4.703 1 93.5 446 TYR A CA 1
ATOM 3481 C C . TYR A 1 446 ? -4.582 3.074 6.121 1 93.5 446 TYR A C 1
ATOM 3483 O O . TYR A 1 446 ? -3.805 3.066 7.078 1 93.5 446 TYR A O 1
ATOM 3491 N N . GLY A 1 447 ? -5.895 3.043 6.301 1 91.5 447 GLY A N 1
ATOM 3492 C CA . GLY A 1 447 ? -6.426 2.494 7.539 1 91.5 447 GLY A CA 1
ATOM 3493 C C . GLY A 1 447 ? -7.016 3.551 8.453 1 91.5 447 GLY A C 1
ATOM 3494 O O . GLY A 1 447 ? -7.758 3.23 9.383 1 91.5 447 GLY A O 1
ATOM 3495 N N . GLY A 1 448 ? -6.758 4.906 8.266 1 93.56 448 GLY A N 1
ATOM 3496 C CA . GLY A 1 448 ? -7.234 5.914 9.195 1 93.56 448 GLY A CA 1
ATOM 3497 C C . GLY A 1 448 ? -6.707 5.719 10.609 1 93.56 448 GLY A C 1
ATOM 3498 O O . GLY A 1 448 ? -5.504 5.535 10.805 1 93.56 448 GLY A O 1
ATOM 3499 N N . PHE A 1 449 ? -7.621 5.707 11.562 1 94.94 449 PHE A N 1
ATOM 3500 C CA . PHE A 1 449 ? -7.238 5.496 12.953 1 94.94 449 PHE A CA 1
ATOM 3501 C C . PHE A 1 449 ? -6.656 4.098 13.141 1 94.94 449 PHE A C 1
ATOM 3503 O O . PHE A 1 449 ? -5.793 3.895 14 1 94.94 449 PHE A O 1
ATOM 3510 N N . ASP A 1 450 ? -6.996 3.127 12.352 1 92.25 450 ASP A N 1
ATOM 3511 C CA . ASP A 1 450 ? -6.602 1.729 12.5 1 92.25 450 ASP A CA 1
ATOM 3512 C C . ASP A 1 450 ? -5.133 1.527 12.133 1 92.25 450 ASP A C 1
ATOM 3514 O O . ASP A 1 450 ? -4.547 0.49 12.445 1 92.25 450 ASP A O 1
ATOM 3518 N N . VAL A 1 451 ? -4.535 2.512 11.523 1 95.06 451 VAL A N 1
ATOM 3519 C CA . VAL A 1 451 ? -3.119 2.402 11.188 1 95.06 451 VAL A CA 1
ATOM 3520 C C . VAL A 1 451 ? -2.303 2.145 12.445 1 95.06 451 VAL A C 1
ATOM 3522 O O . VAL A 1 451 ? -1.315 1.407 12.422 1 95.06 451 VAL A O 1
ATOM 3525 N N . ALA A 1 452 ? -2.754 2.695 13.578 1 94.88 452 ALA A N 1
ATOM 3526 C CA . ALA A 1 452 ? -2.02 2.574 14.836 1 94.88 452 ALA A CA 1
ATOM 3527 C C . ALA A 1 452 ? -2.105 1.154 15.383 1 94.88 452 ALA A C 1
ATOM 3529 O O . ALA A 1 452 ? -1.245 0.73 16.156 1 94.88 452 ALA A O 1
ATOM 3530 N N . LYS A 1 453 ? -3.076 0.422 14.984 1 91.56 453 LYS A N 1
ATOM 3531 C CA . LYS A 1 453 ? -3.254 -0.95 15.453 1 91.56 453 LYS A CA 1
ATOM 3532 C C . LYS A 1 453 ? -2.387 -1.919 14.656 1 91.56 453 LYS A C 1
ATOM 3534 O O . LYS A 1 453 ? -2.09 -3.021 15.117 1 91.56 453 LYS A O 1
ATOM 3539 N N . THR A 1 454 ? -2.018 -1.47 13.516 1 91.38 454 THR A N 1
ATOM 3540 C CA . THR A 1 454 ? -1.447 -2.465 12.617 1 91.38 454 THR A CA 1
ATOM 3541 C C . THR A 1 454 ? -0.012 -2.098 12.242 1 91.38 454 THR A C 1
ATOM 3543 O O . THR A 1 454 ? 0.757 -2.953 11.797 1 91.38 454 THR A O 1
ATOM 3546 N N . THR A 1 455 ? 0.39 -0.831 12.391 1 95.19 455 THR A N 1
ATOM 3547 C CA . THR A 1 455 ? 1.755 -0.417 12.086 1 95.19 455 THR A CA 1
ATOM 3548 C C . THR A 1 455 ? 2.705 -0.81 13.211 1 95.19 455 THR A C 1
ATOM 3550 O O . THR A 1 455 ? 2.293 -1.439 14.188 1 95.19 455 THR A O 1
ATOM 3553 N N . SER A 1 456 ? 3.996 -0.614 13.023 1 94.62 456 SER A N 1
ATOM 3554 C CA . SER A 1 456 ? 5.055 -0.79 14.008 1 94.62 456 SER A CA 1
ATOM 3555 C C . SER A 1 456 ? 6.066 0.353 13.945 1 94.62 456 SER A C 1
ATOM 3557 O O . SER A 1 456 ? 6.035 1.163 13.016 1 94.62 456 SER A O 1
ATOM 3559 N N . ASN A 1 457 ? 6.855 0.53 14.969 1 97.62 457 ASN A N 1
ATOM 3560 C CA . ASN A 1 457 ? 7.938 1.507 15.031 1 97.62 457 ASN A CA 1
ATOM 3561 C C . ASN A 1 457 ? 7.488 2.877 14.539 1 97.62 457 ASN A C 1
ATOM 3563 O O . ASN A 1 457 ? 8.086 3.432 13.609 1 97.62 457 ASN A O 1
ATOM 3567 N N . THR A 1 458 ? 6.426 3.367 15.156 1 98.62 458 THR A N 1
ATOM 3568 C CA . THR A 1 458 ? 5.871 4.656 14.758 1 98.62 458 THR A CA 1
ATOM 3569 C C . THR A 1 458 ? 5.543 5.508 15.984 1 98.62 458 THR A C 1
ATOM 3571 O O . THR A 1 458 ? 4.949 5.016 16.938 1 98.62 458 THR A O 1
ATOM 3574 N N . ILE A 1 459 ? 6.016 6.703 15.984 1 98.81 459 ILE A N 1
ATOM 3575 C CA . ILE A 1 459 ? 5.629 7.688 16.984 1 98.81 459 ILE A CA 1
ATOM 3576 C C . ILE A 1 459 ? 4.574 8.633 16.406 1 98.81 459 ILE A C 1
ATOM 3578 O O . ILE A 1 459 ? 4.789 9.242 15.359 1 98.81 459 ILE A O 1
ATOM 3582 N N . PHE A 1 460 ? 3.439 8.703 17.062 1 98.5 460 PHE A N 1
ATOM 3583 C CA . PHE A 1 460 ? 2.455 9.742 16.797 1 98.5 460 PHE A CA 1
ATOM 3584 C C . PHE A 1 460 ? 2.527 10.836 17.859 1 98.5 460 PHE A C 1
ATOM 3586 O O . PHE A 1 460 ? 2.293 10.57 19.047 1 98.5 460 PHE A O 1
ATOM 3593 N N . SER A 1 461 ? 2.887 12.062 17.453 1 98.38 461 SER A N 1
ATOM 3594 C CA . SER A 1 461 ? 2.973 13.172 18.391 1 98.38 461 SER A CA 1
ATOM 3595 C C . SER A 1 461 ? 2.129 14.359 17.922 1 98.38 461 SER A C 1
ATOM 3597 O O . SER A 1 461 ? 1.913 14.531 16.719 1 98.38 461 SER A O 1
ATOM 3599 N N . SER A 1 462 ? 1.585 15.078 18.891 1 96.5 462 SER A N 1
ATOM 3600 C CA . SER A 1 462 ? 0.815 16.281 18.578 1 96.5 462 SER A CA 1
ATOM 3601 C C . SER A 1 462 ? 0.905 17.297 19.703 1 96.5 462 SER A C 1
ATOM 3603 O O . SER A 1 462 ? 1.21 16.938 20.844 1 96.5 462 SER A O 1
ATOM 3605 N N . GLY A 1 463 ? 0.743 18.547 19.391 1 96.81 463 GLY A N 1
ATOM 3606 C CA . GLY A 1 463 ? 0.653 19.594 20.375 1 96.81 463 GLY A CA 1
ATOM 3607 C C . GLY A 1 463 ? -0.775 19.953 20.75 1 96.81 463 GLY A C 1
ATOM 3608 O O . GLY A 1 463 ? -1.656 19.984 19.891 1 96.81 463 GLY A O 1
ATOM 3609 N N . ALA A 1 464 ? -0.953 20.234 21.984 1 96.31 464 ALA A N 1
ATOM 3610 C CA . ALA A 1 464 ? -2.295 20.547 22.453 1 96.31 464 ALA A CA 1
ATOM 3611 C C . ALA A 1 464 ? -2.713 21.953 22.016 1 96.31 464 ALA A C 1
ATOM 3613 O O . ALA A 1 464 ? -3.904 22.266 21.984 1 96.31 464 ALA A O 1
ATOM 3614 N N . LEU A 1 465 ? -1.75 22.766 21.672 1 97.19 465 LEU A N 1
ATOM 3615 C CA . LEU A 1 465 ? -2.064 24.109 21.188 1 97.19 465 LEU A CA 1
ATOM 3616 C C . LEU A 1 465 ? -2.488 24.078 19.719 1 97.19 465 LEU A C 1
ATOM 3618 O O . LEU A 1 465 ? -3.057 25.031 19.219 1 97.19 465 LEU A O 1
ATOM 3622 N N . ASP A 1 466 ? -2.139 22.984 19.031 1 95.38 466 ASP A N 1
ATOM 3623 C CA . ASP A 1 466 ? -2.311 22.766 17.594 1 95.38 466 ASP A CA 1
ATOM 3624 C C . ASP A 1 466 ? -3.711 22.25 17.281 1 95.38 466 ASP A C 1
ATOM 3626 O O . ASP A 1 466 ? -4.062 21.125 17.656 1 95.38 466 ASP A O 1
ATOM 3630 N N . PRO A 1 467 ? -4.484 23.031 16.562 1 94.31 467 PRO A N 1
ATOM 3631 C CA . PRO A 1 467 ? -5.824 22.531 16.25 1 94.31 467 PRO A CA 1
ATOM 3632 C C . PRO A 1 467 ? -5.797 21.25 15.422 1 94.31 467 PRO A C 1
ATOM 3634 O O . PRO A 1 467 ? -6.742 20.453 15.477 1 94.31 467 PRO A O 1
ATOM 3637 N N . TRP A 1 468 ? -4.762 21.016 14.719 1 92.38 468 TRP A N 1
ATOM 3638 C CA . TRP A 1 468 ? -4.637 19.797 13.914 1 92.38 468 TRP A CA 1
ATOM 3639 C C . TRP A 1 468 ? -4.516 18.562 14.797 1 92.38 468 TRP A C 1
ATOM 3641 O O . TRP A 1 468 ? -4.77 17.453 14.352 1 92.38 468 TRP A O 1
ATOM 3651 N N . GLY A 1 469 ? -4.156 18.812 16.031 1 91 469 GLY A N 1
ATOM 3652 C CA . GLY A 1 469 ? -4.016 17.719 16.984 1 91 469 GLY A CA 1
ATOM 3653 C C . GLY A 1 469 ? -5.348 17.219 17.5 1 91 469 GLY A C 1
ATOM 3654 O O . GLY A 1 469 ? -5.398 16.219 18.234 1 91 469 GLY A O 1
ATOM 3655 N N . GLY A 1 470 ? -6.43 17.812 17.078 1 92.88 470 GLY A N 1
ATOM 3656 C CA . GLY A 1 470 ? -7.738 17.453 17.578 1 92.88 470 GLY A CA 1
ATOM 3657 C C . GLY A 1 470 ? -8.148 16.031 17.203 1 92.88 470 GLY A C 1
ATOM 3658 O O . GLY A 1 470 ? -8.977 15.422 17.891 1 92.88 470 GLY A O 1
ATOM 3659 N N . ALA A 1 471 ? -7.574 15.523 16.109 1 93.62 471 ALA A N 1
ATOM 3660 C CA . ALA A 1 471 ? -7.863 14.156 15.68 1 93.62 471 ALA A CA 1
ATOM 3661 C C . ALA A 1 471 ? -6.598 13.305 15.672 1 93.62 471 ALA A C 1
ATOM 3663 O O . ALA A 1 471 ? -6.438 12.43 14.82 1 93.62 471 ALA A O 1
ATOM 3664 N N . GLU A 1 472 ? -5.754 13.609 16.547 1 91.69 472 GLU A N 1
ATOM 3665 C CA . GLU A 1 472 ? -4.52 12.836 16.656 1 91.69 472 GLU A CA 1
ATOM 3666 C C . GLU A 1 472 ? -4.797 11.422 17.141 1 91.69 472 GLU A C 1
ATOM 3668 O O . GLU A 1 472 ? -5.75 11.188 17.891 1 91.69 472 GLU A O 1
ATOM 3673 N N . LEU A 1 473 ? -3.984 10.555 16.734 1 96.12 473 LEU A N 1
ATOM 3674 C CA . LEU A 1 473 ? -4.047 9.188 17.25 1 96.12 473 LEU A CA 1
ATOM 3675 C C . LEU A 1 473 ? -3.521 9.117 18.672 1 96.12 473 LEU A C 1
ATOM 3677 O O . LEU A 1 473 ? -2.531 9.773 19 1 96.12 473 LEU A O 1
ATOM 3681 N N . THR A 1 474 ? -4.234 8.352 19.5 1 94.94 474 THR A N 1
ATOM 3682 C CA . THR A 1 474 ? -3.885 8.227 20.906 1 94.94 474 THR A CA 1
ATOM 3683 C C . THR A 1 474 ? -3.619 6.77 21.281 1 94.94 474 THR A C 1
ATOM 3685 O O . THR A 1 474 ? -3.727 5.879 20.438 1 94.94 474 THR A O 1
ATOM 3688 N N . VAL A 1 475 ? -3.277 6.578 22.5 1 93.94 475 VAL A N 1
ATOM 3689 C CA . VAL A 1 475 ? -2.963 5.25 23 1 93.94 475 VAL A CA 1
ATOM 3690 C C . VAL A 1 475 ? -4.164 4.324 22.828 1 93.94 475 VAL A C 1
ATOM 3692 O O . VAL A 1 475 ? -4.004 3.127 22.578 1 93.94 475 VAL A O 1
ATOM 3695 N N . ASN A 1 476 ? -5.324 4.891 22.781 1 91.56 476 ASN A N 1
ATOM 3696 C CA . ASN A 1 476 ? -6.543 4.098 22.625 1 91.56 476 ASN A CA 1
ATOM 3697 C C . ASN A 1 476 ? -6.672 3.543 21.219 1 91.56 476 ASN A C 1
ATOM 3699 O O . ASN A 1 476 ? -7.445 2.613 20.984 1 91.56 476 ASN A O 1
ATOM 3703 N N . ASP A 1 477 ? -5.922 4.047 20.344 1 93.5 477 ASP A N 1
ATOM 3704 C CA . ASP A 1 477 ? -6.008 3.611 18.953 1 93.5 477 ASP A CA 1
ATOM 3705 C C . ASP A 1 477 ? -5.008 2.496 18.656 1 93.5 477 ASP A C 1
ATOM 3707 O O . ASP A 1 477 ? -5.121 1.799 17.641 1 93.5 477 ASP A O 1
ATOM 3711 N N . GLY A 1 478 ? -4.008 2.273 19.438 1 92.56 478 GLY A N 1
ATOM 3712 C CA . GLY A 1 478 ? -2.891 1.391 19.156 1 92.56 478 GLY A CA 1
ATOM 3713 C C . GLY A 1 478 ? -3.162 -0.057 19.516 1 92.56 478 GLY A C 1
ATOM 3714 O O . GLY A 1 478 ? -2.504 -0.966 19 1 92.56 478 GLY A O 1
ATOM 3715 N N . GLY A 1 479 ? -4.129 -0.302 20.344 1 86.06 479 GLY A N 1
ATOM 3716 C CA . GLY A 1 479 ? -4.344 -1.647 20.859 1 86.06 479 GLY A CA 1
ATOM 3717 C C . GLY A 1 479 ? -3.459 -1.985 22.047 1 86.06 479 GLY A C 1
ATOM 3718 O O . GLY A 1 479 ? -2.59 -1.198 22.422 1 86.06 479 GLY A O 1
ATOM 3719 N N . PRO A 1 480 ? -3.617 -3.166 22.641 1 85.75 480 PRO A N 1
ATOM 3720 C CA . PRO A 1 480 ? -2.912 -3.525 23.875 1 85.75 480 PRO A CA 1
ATOM 3721 C C . PRO A 1 480 ? -1.432 -3.818 23.641 1 85.75 480 PRO A C 1
ATOM 3723 O O . PRO A 1 480 ? -0.627 -3.719 24.562 1 85.75 480 PRO A O 1
ATOM 3726 N N . ASP A 1 481 ? -1.054 -4.09 22.406 1 88.69 481 ASP A N 1
ATOM 3727 C CA . ASP A 1 481 ? 0.33 -4.465 22.141 1 88.69 481 ASP A CA 1
ATOM 3728 C C . ASP A 1 481 ? 1.083 -3.332 21.438 1 88.69 481 ASP A C 1
ATOM 3730 O O . ASP A 1 481 ? 2.125 -3.559 20.828 1 88.69 481 ASP A O 1
ATOM 3734 N N . ALA A 1 482 ? 0.578 -2.139 21.5 1 93.69 482 ALA A N 1
ATOM 3735 C CA . ALA A 1 482 ? 1.163 -1.002 20.797 1 93.69 482 ALA A CA 1
ATOM 3736 C C . ALA A 1 482 ? 2.625 -0.808 21.172 1 93.69 482 ALA A C 1
ATOM 3738 O O . ALA A 1 482 ? 3.492 -0.676 20.312 1 93.69 482 ALA A O 1
ATOM 3739 N N . LYS A 1 483 ? 2.914 -0.851 22.469 1 93.75 483 LYS A N 1
ATOM 3740 C CA . LYS A 1 483 ? 4.277 -0.629 22.938 1 93.75 483 LYS A CA 1
ATOM 3741 C C . LYS A 1 483 ? 5.215 -1.732 22.453 1 93.75 483 LYS A C 1
ATOM 3743 O O . LYS A 1 483 ? 6.355 -1.464 22.078 1 93.75 483 LYS A O 1
ATOM 3748 N N . GLU A 1 484 ? 4.719 -2.936 22.484 1 91.31 484 GLU A N 1
ATOM 3749 C CA . GLU A 1 484 ? 5.52 -4.066 22.016 1 91.31 484 GLU A CA 1
ATOM 3750 C C . GLU A 1 484 ? 5.832 -3.949 20.531 1 91.31 484 GLU A C 1
ATOM 3752 O O . GLU A 1 484 ? 6.902 -4.367 20.078 1 91.31 484 GLU A O 1
ATOM 3757 N N . ARG A 1 485 ? 4.934 -3.346 19.797 1 93.12 485 ARG A N 1
ATOM 3758 C CA . ARG A 1 485 ? 5.137 -3.168 18.359 1 93.12 485 ARG A CA 1
ATOM 3759 C C . ARG A 1 485 ? 5.945 -1.908 18.078 1 93.12 485 ARG A C 1
ATOM 3761 O O . ARG A 1 485 ? 6.191 -1.575 16.906 1 93.12 485 ARG A O 1
ATOM 3768 N N . GLY A 1 486 ? 6.324 -1.143 19.109 1 96 486 GLY A N 1
ATOM 3769 C CA . GLY A 1 486 ? 7.102 0.075 18.938 1 96 486 GLY A CA 1
ATOM 3770 C C . GLY A 1 486 ? 6.254 1.274 18.562 1 96 486 GLY A C 1
ATOM 3771 O O . GLY A 1 486 ? 6.758 2.229 17.969 1 96 486 GLY A O 1
ATOM 3772 N N . VAL A 1 487 ? 4.973 1.216 18.859 1 97.81 487 VAL A N 1
ATOM 3773 C CA . VAL A 1 487 ? 4.078 2.324 18.547 1 97.81 487 VAL A CA 1
ATOM 3774 C C . VAL A 1 487 ? 3.863 3.186 19.781 1 97.81 487 VAL A C 1
ATOM 3776 O O . VAL A 1 487 ? 3.465 2.68 20.844 1 97.81 487 VAL A O 1
ATOM 3779 N N . HIS A 1 488 ? 4.164 4.5 19.656 1 98.5 488 HIS A N 1
ATOM 3780 C CA . HIS A 1 488 ? 4.121 5.422 20.797 1 98.5 488 HIS A CA 1
ATOM 3781 C C . HIS A 1 488 ? 3.281 6.652 20.469 1 98.5 488 HIS A C 1
ATOM 3783 O O . HIS A 1 488 ? 3.172 7.043 19.297 1 98.5 488 HIS A O 1
ATOM 3789 N N . PHE A 1 489 ? 2.686 7.199 21.531 1 98.19 489 PHE A N 1
ATOM 3790 C CA . PHE A 1 489 ? 1.803 8.352 21.406 1 98.19 489 PHE A CA 1
ATOM 3791 C C . PHE A 1 489 ? 2.199 9.445 22.375 1 98.19 489 PHE A C 1
ATOM 3793 O O . PHE A 1 489 ? 2.379 9.188 23.578 1 98.19 489 PHE A O 1
ATOM 3800 N N . PHE A 1 490 ? 2.389 10.664 21.859 1 98.12 490 PHE A N 1
ATOM 3801 C CA . PHE A 1 490 ? 2.744 11.797 22.719 1 98.12 490 PHE A CA 1
ATOM 3802 C C . PHE A 1 490 ? 1.831 12.984 22.453 1 98.12 490 PHE A C 1
ATOM 3804 O O . PHE A 1 490 ? 1.752 13.469 21.312 1 98.12 490 PHE A O 1
ATOM 3811 N N . LEU A 1 491 ? 1.128 13.461 23.422 1 96.44 491 LEU A N 1
ATOM 3812 C CA . LEU A 1 491 ? 0.455 14.758 23.406 1 96.44 491 LEU A CA 1
ATOM 3813 C C . LEU A 1 491 ? 1.245 15.797 24.203 1 96.44 491 LEU A C 1
ATOM 3815 O O . LEU A 1 491 ? 1.408 15.664 25.406 1 96.44 491 LEU A O 1
ATOM 3819 N N . ILE A 1 492 ? 1.676 16.797 23.562 1 98.06 492 ILE A N 1
ATOM 3820 C CA . ILE A 1 492 ? 2.51 17.812 24.188 1 98.06 492 ILE A CA 1
ATOM 3821 C C . ILE A 1 492 ? 1.646 19 24.609 1 98.06 492 ILE A C 1
ATOM 3823 O O . ILE A 1 492 ? 1.24 19.812 23.766 1 98.06 492 ILE A O 1
ATOM 3827 N N . ALA A 1 493 ? 1.484 19.203 25.844 1 97.06 493 ALA A N 1
ATOM 3828 C CA . ALA A 1 493 ? 0.536 20.172 26.359 1 97.06 493 ALA A CA 1
ATOM 3829 C C . ALA A 1 493 ? 0.835 21.578 25.828 1 97.06 493 ALA A C 1
ATOM 3831 O O . ALA A 1 493 ? -0.082 22.328 25.5 1 97.06 493 ALA A O 1
ATOM 3832 N N . ASN A 1 494 ? 2.068 21.906 25.781 1 97.44 494 ASN A N 1
ATOM 3833 C CA . ASN A 1 494 ? 2.465 23.25 25.344 1 97.44 494 ASN A CA 1
ATOM 3834 C C . ASN A 1 494 ? 3.092 23.203 23.953 1 97.44 494 ASN A C 1
ATOM 3836 O O . ASN A 1 494 ? 3.916 24.062 23.609 1 97.44 494 ASN A O 1
ATOM 3840 N N . GLY A 1 495 ? 2.729 22.188 23.203 1 97.62 495 GLY A N 1
ATOM 3841 C CA . GLY A 1 495 ? 3.264 22.047 21.859 1 97.62 495 GLY A CA 1
ATOM 3842 C C . GLY A 1 495 ? 2.369 22.641 20.797 1 97.62 495 GLY A C 1
ATOM 3843 O O . GLY A 1 495 ? 1.171 22.359 20.75 1 97.62 495 GLY A O 1
ATOM 3844 N N . ALA A 1 496 ? 2.955 23.531 19.969 1 96.69 496 ALA A N 1
ATOM 3845 C CA . ALA A 1 496 ? 2.295 24 18.75 1 96.69 496 ALA A CA 1
ATOM 3846 C C . ALA A 1 496 ? 2.504 23.016 17.609 1 96.69 496 ALA A C 1
ATOM 3848 O O . ALA A 1 496 ? 2.846 21.844 17.828 1 96.69 496 ALA A O 1
ATOM 3849 N N . HIS A 1 497 ? 2.17 23.438 16.406 1 95.56 497 HIS A N 1
ATOM 3850 C CA . HIS A 1 497 ? 2.213 22.594 15.219 1 95.56 497 HIS A CA 1
ATOM 3851 C C . HIS A 1 497 ? 3.621 22.078 14.961 1 95.56 497 HIS A C 1
ATOM 3853 O O . HIS A 1 497 ? 4.531 22.844 14.648 1 95.56 497 HIS A O 1
ATOM 3859 N N . HIS A 1 498 ? 3.854 20.703 15.172 1 95 498 HIS A N 1
ATOM 3860 C CA . HIS A 1 498 ? 5.074 19.922 15.055 1 95 498 HIS A CA 1
ATOM 3861 C C . HIS A 1 498 ? 6.27 20.656 15.648 1 95 498 HIS A C 1
ATOM 3863 O O . HIS A 1 498 ? 7.328 20.734 15.016 1 95 498 HIS A O 1
ATOM 3869 N N . LEU A 1 499 ? 6.004 21.234 16.781 1 97.31 499 LEU A N 1
ATOM 3870 C CA . LEU A 1 499 ? 7.07 21.922 17.516 1 97.31 499 LEU A CA 1
ATOM 3871 C C . LEU A 1 499 ? 8.195 20.953 17.859 1 97.31 499 LEU A C 1
ATOM 3873 O O . LEU A 1 499 ? 9.367 21.328 17.891 1 97.31 499 LEU A O 1
ATOM 3877 N N . ASP A 1 500 ? 7.91 19.703 18.062 1 97.56 500 ASP A N 1
ATOM 3878 C CA . ASP A 1 500 ? 8.898 18.703 18.469 1 97.56 500 ASP A CA 1
ATOM 3879 C C . ASP A 1 500 ? 9.891 18.438 17.328 1 97.56 500 ASP A C 1
ATOM 3881 O O . ASP A 1 500 ? 10.969 17.875 17.562 1 97.56 500 ASP A O 1
ATOM 3885 N N . LEU A 1 501 ? 9.562 18.812 16.109 1 97.5 501 LEU A N 1
ATOM 3886 C CA . LEU A 1 501 ? 10.477 18.594 15.008 1 97.5 501 LEU A CA 1
ATOM 3887 C C . LEU A 1 501 ? 11.469 19.75 14.883 1 97.5 501 LEU A C 1
ATOM 3889 O O . LEU A 1 501 ? 12.484 19.625 14.195 1 97.5 501 LEU A O 1
ATOM 3893 N N . ARG A 1 502 ? 11.133 20.875 15.5 1 95.38 502 ARG A N 1
ATOM 3894 C CA . ARG A 1 502 ? 12.062 22 15.453 1 95.38 502 ARG A CA 1
ATOM 3895 C C . ARG A 1 502 ? 13.289 21.734 16.312 1 95.38 502 ARG A C 1
ATOM 3897 O O . ARG A 1 502 ? 13.305 20.781 17.109 1 95.38 502 ARG A O 1
ATOM 3904 N N . GLY A 1 503 ? 14.328 22.531 16.156 1 92.62 503 GLY A N 1
ATOM 3905 C CA . GLY A 1 503 ? 15.555 22.359 16.922 1 92.62 503 GLY A CA 1
ATOM 3906 C C . GLY A 1 503 ? 15.406 22.719 18.375 1 92.62 503 GLY A C 1
ATOM 3907 O O . GLY A 1 503 ? 14.438 23.359 18.766 1 92.62 503 GLY A O 1
ATOM 3908 N N . TRP A 1 504 ? 16.312 22.266 19.109 1 93.19 504 TRP A N 1
ATOM 3909 C CA . TRP A 1 504 ? 16.344 22.562 20.531 1 93.19 504 TRP A CA 1
ATOM 3910 C C . TRP A 1 504 ? 16.484 24.062 20.766 1 93.19 504 TRP A C 1
ATOM 3912 O O . TRP A 1 504 ? 17.219 24.75 20.047 1 93.19 504 TRP A O 1
ATOM 3922 N N . SER A 1 505 ? 15.711 24.547 21.656 1 93.44 505 SER A N 1
ATOM 3923 C CA . SER A 1 505 ? 15.758 25.953 22.078 1 93.44 505 SER A CA 1
ATOM 3924 C C . SER A 1 505 ? 15.633 26.078 23.594 1 93.44 505 SER A C 1
ATOM 3926 O O . SER A 1 505 ? 14.945 25.281 24.234 1 93.44 505 SER A O 1
ATOM 3928 N N . TYR A 1 506 ? 16.312 27.094 24.125 1 94.12 506 TYR A N 1
ATOM 3929 C CA . TYR A 1 506 ? 16.188 27.375 25.547 1 94.12 506 TYR A CA 1
ATOM 3930 C C . TYR A 1 506 ? 14.75 27.766 25.906 1 94.12 506 TYR A C 1
ATOM 3932 O O . TYR A 1 506 ? 14.297 27.531 27.031 1 94.12 506 TYR A O 1
ATOM 3940 N N . ALA A 1 507 ? 14.055 28.25 24.953 1 96.5 507 ALA A N 1
ATOM 3941 C CA . ALA A 1 507 ? 12.695 28.734 25.188 1 96.5 507 ALA A CA 1
ATOM 3942 C C . ALA A 1 507 ? 11.688 27.578 25.109 1 96.5 507 ALA A C 1
ATOM 3944 O O . ALA A 1 507 ? 10.516 27.766 25.422 1 96.5 507 ALA A O 1
ATOM 3945 N N . ASP A 1 508 ? 12.156 26.422 24.766 1 97 508 ASP A N 1
ATOM 3946 C CA . ASP A 1 508 ? 11.242 25.281 24.703 1 97 508 ASP A CA 1
ATOM 3947 C C . ASP A 1 508 ? 10.617 25 26.062 1 97 508 ASP A C 1
ATOM 3949 O O . ASP A 1 508 ? 11.328 24.906 27.062 1 97 508 ASP A O 1
ATOM 3953 N N . PRO A 1 509 ? 9.32 24.844 26.062 1 97.5 509 PRO A N 1
ATOM 3954 C CA . PRO A 1 509 ? 8.711 24.359 27.312 1 97.5 509 PRO A CA 1
ATOM 3955 C C . PRO A 1 509 ? 9.266 23.016 27.766 1 97.5 509 PRO A C 1
ATOM 3957 O O . PRO A 1 509 ? 9.766 22.234 26.938 1 97.5 509 PRO A O 1
ATOM 3960 N N . ALA A 1 510 ? 9.117 22.703 29.078 1 97.69 510 ALA A N 1
ATOM 3961 C CA . ALA A 1 510 ? 9.703 21.5 29.672 1 97.69 510 ALA A CA 1
ATOM 3962 C C . ALA A 1 510 ? 9.125 20.234 29.031 1 97.69 510 ALA A C 1
ATOM 3964 O O . ALA A 1 510 ? 9.836 19.266 28.812 1 97.69 510 ALA A O 1
ATOM 3965 N N . ASP A 1 511 ? 7.859 20.219 28.781 1 98 511 ASP A N 1
ATOM 3966 C CA . ASP A 1 511 ? 7.223 19.031 28.234 1 98 511 ASP A CA 1
ATOM 3967 C C . ASP A 1 511 ? 7.656 18.781 26.797 1 98 511 ASP A C 1
ATOM 3969 O O . ASP A 1 511 ? 7.684 17.641 26.344 1 98 511 ASP A O 1
ATOM 3973 N N . VAL A 1 512 ? 8.016 19.828 26.016 1 97.88 512 VAL A N 1
ATOM 3974 C CA . VAL A 1 512 ? 8.562 19.672 24.672 1 97.88 512 VAL A CA 1
ATOM 3975 C C . VAL A 1 512 ? 9.938 19 24.75 1 97.88 512 VAL A C 1
ATOM 3977 O O . VAL A 1 512 ? 10.219 18.078 24 1 97.88 512 VAL A O 1
ATOM 3980 N N . LYS A 1 513 ? 10.766 19.469 25.641 1 97.38 513 LYS A N 1
ATOM 3981 C CA . LYS A 1 513 ? 12.094 18.906 25.828 1 97.38 513 LYS A CA 1
ATOM 3982 C C . LYS A 1 513 ? 12.016 17.438 26.234 1 97.38 513 LYS A C 1
ATOM 3984 O O . LYS A 1 513 ? 12.75 16.594 25.703 1 97.38 513 LYS A O 1
ATOM 3989 N N . GLU A 1 514 ? 11.117 17.188 27.109 1 98.06 514 GLU A N 1
ATOM 3990 C CA . GLU A 1 514 ? 10.945 15.812 27.578 1 98.06 514 GLU A CA 1
ATOM 3991 C C . GLU A 1 514 ? 10.484 14.891 26.453 1 98.06 514 GLU A C 1
ATOM 3993 O O . GLU A 1 514 ? 10.977 13.766 26.328 1 98.06 514 GLU A O 1
ATOM 3998 N N . THR A 1 515 ? 9.555 15.344 25.703 1 98.25 515 THR A N 1
ATOM 3999 C CA . THR A 1 515 ? 9.047 14.547 24.594 1 98.25 515 THR A CA 1
ATOM 4000 C C . THR A 1 515 ? 10.141 14.273 23.578 1 98.25 515 THR A C 1
ATOM 4002 O O . THR A 1 515 ? 10.281 13.148 23.078 1 98.25 515 THR A O 1
ATOM 4005 N N . ARG A 1 516 ? 10.945 15.281 23.266 1 97.81 516 ARG A N 1
ATOM 4006 C CA . ARG A 1 516 ? 12.047 15.109 22.312 1 97.81 516 ARG A CA 1
ATOM 4007 C C . ARG A 1 516 ? 13.039 14.062 22.812 1 97.81 516 ARG A C 1
ATOM 4009 O O . ARG A 1 516 ? 13.555 13.266 22.031 1 97.81 516 ARG A O 1
ATOM 4016 N N . GLN A 1 517 ? 13.289 14.102 24.062 1 97.69 517 GLN A N 1
ATOM 4017 C CA . GLN A 1 517 ? 14.195 13.117 24.641 1 97.69 517 GLN A CA 1
ATOM 4018 C C . GLN A 1 517 ? 13.633 11.703 24.5 1 97.69 517 GLN A C 1
ATOM 4020 O O . GLN A 1 517 ? 14.367 10.773 24.156 1 97.69 517 GLN A O 1
ATOM 4025 N N . LYS A 1 518 ? 12.375 11.57 24.75 1 98.38 518 LYS A N 1
ATOM 4026 C CA . LYS A 1 518 ? 11.742 10.258 24.594 1 98.38 518 LYS A CA 1
ATOM 4027 C C . LYS A 1 518 ? 11.742 9.812 23.141 1 98.38 518 LYS A C 1
ATOM 4029 O O . LYS A 1 518 ? 12 8.641 22.844 1 98.38 518 LYS A O 1
ATOM 4034 N N . GLU A 1 519 ? 11.438 10.719 22.25 1 98.62 519 GLU A N 1
ATOM 4035 C CA . GLU A 1 519 ? 11.461 10.414 20.828 1 98.62 519 GLU A CA 1
ATOM 4036 C C . GLU A 1 519 ? 12.852 9.945 20.391 1 98.62 519 GLU A C 1
ATOM 4038 O O . GLU A 1 519 ? 12.977 8.969 19.656 1 98.62 519 GLU A O 1
ATOM 4043 N N . GLU A 1 520 ? 13.875 10.68 20.859 1 97.44 520 GLU A N 1
ATOM 4044 C CA . GLU A 1 520 ? 15.25 10.297 20.547 1 97.44 520 GLU A CA 1
ATOM 4045 C C . GLU A 1 520 ? 15.555 8.883 21.031 1 97.44 520 GLU A C 1
ATOM 4047 O O . GLU A 1 520 ? 16.109 8.07 20.281 1 97.44 520 GLU A O 1
ATOM 4052 N N . GLU A 1 521 ? 15.18 8.602 22.25 1 97.31 521 GLU A N 1
ATOM 4053 C CA . GLU A 1 521 ? 15.445 7.285 22.828 1 97.31 521 GLU A CA 1
ATOM 4054 C C . GLU A 1 521 ? 14.766 6.18 22.031 1 97.31 521 GLU A C 1
ATOM 4056 O O . GLU A 1 521 ? 15.367 5.137 21.766 1 97.31 521 GLU A O 1
ATOM 4061 N N . ILE A 1 522 ? 13.578 6.367 21.625 1 98.12 522 ILE A N 1
ATOM 4062 C CA . ILE A 1 522 ? 12.789 5.379 20.891 1 98.12 522 ILE A CA 1
ATOM 4063 C C . ILE A 1 522 ? 13.398 5.168 19.516 1 98.12 522 ILE A C 1
ATOM 4065 O O . ILE A 1 522 ? 13.609 4.027 19.094 1 98.12 522 ILE A O 1
ATOM 4069 N N . ILE A 1 523 ? 13.68 6.25 18.828 1 97.81 523 ILE A N 1
ATOM 4070 C CA . ILE A 1 523 ? 14.211 6.188 17.469 1 97.81 523 ILE A CA 1
ATOM 4071 C C . ILE A 1 523 ? 15.57 5.492 17.484 1 97.81 523 ILE A C 1
ATOM 4073 O O . ILE A 1 523 ? 15.844 4.641 16.625 1 97.81 523 ILE A O 1
ATOM 4077 N N . VAL A 1 524 ? 16.375 5.859 18.453 1 94.44 524 VAL A N 1
ATOM 4078 C CA . VAL A 1 524 ? 17.688 5.227 18.578 1 94.44 524 VAL A CA 1
ATOM 4079 C C . VAL A 1 524 ? 17.516 3.734 18.844 1 94.44 524 VAL A C 1
ATOM 4081 O O . VAL A 1 524 ? 18.281 2.914 18.344 1 94.44 524 VAL A O 1
ATOM 4084 N N . GLY A 1 525 ? 16.516 3.387 19.609 1 93.88 525 GLY A N 1
ATOM 4085 C CA . GLY A 1 525 ? 16.219 1.983 19.844 1 93.88 525 GLY A CA 1
ATOM 4086 C C . GLY A 1 525 ? 15.891 1.231 18.562 1 93.88 525 GLY A C 1
ATOM 4087 O O . GLY A 1 525 ? 16.359 0.106 18.359 1 93.88 525 GLY A O 1
ATOM 4088 N N . TRP A 1 526 ? 15.102 1.837 17.672 1 94.19 526 TRP A N 1
ATOM 4089 C CA . TRP A 1 526 ? 14.766 1.22 16.406 1 94.19 526 TRP A CA 1
ATOM 4090 C C . TRP A 1 526 ? 16.016 1.005 15.555 1 94.19 526 TRP A C 1
ATOM 4092 O O . TRP A 1 526 ? 16.156 -0.025 14.891 1 94.19 526 TRP A O 1
ATOM 4102 N N . MET A 1 527 ? 16.875 1.997 15.555 1 91.56 527 MET A N 1
ATOM 4103 C CA . MET A 1 527 ? 18.109 1.913 14.781 1 91.56 527 MET A CA 1
ATOM 4104 C C . MET A 1 527 ? 19.016 0.798 15.305 1 91.56 527 MET A C 1
ATOM 4106 O O . MET A 1 527 ? 19.562 0.024 14.531 1 91.56 527 MET A O 1
ATOM 4110 N N . LYS A 1 528 ? 19.062 0.666 16.578 1 88 528 LYS A N 1
ATOM 4111 C CA . LYS A 1 528 ? 19.875 -0.376 17.203 1 88 528 LYS A CA 1
ATOM 4112 C C . LYS A 1 528 ? 19.344 -1.765 16.875 1 88 528 LYS A C 1
ATOM 4114 O O . LYS A 1 528 ? 20.125 -2.684 16.594 1 88 528 LYS A O 1
ATOM 4119 N N . ASP A 1 529 ? 18.078 -1.88 16.922 1 85.69 529 ASP A N 1
ATOM 4120 C CA . ASP A 1 529 ? 17.453 -3.158 16.609 1 85.69 529 ASP A CA 1
ATOM 4121 C C . ASP A 1 529 ? 17.781 -3.582 15.172 1 85.69 529 ASP A C 1
ATOM 4123 O O . ASP A 1 529 ? 17.984 -4.766 14.906 1 85.69 529 ASP A O 1
ATOM 4127 N N . TRP A 1 530 ? 17.812 -2.666 14.289 1 85.56 530 TRP A N 1
ATOM 4128 C CA . TRP A 1 530 ? 18.125 -2.951 12.891 1 85.56 530 TRP A CA 1
ATOM 4129 C C . TRP A 1 530 ? 19.562 -3.459 12.758 1 85.56 530 TRP A C 1
ATOM 4131 O O . TRP A 1 530 ? 19.812 -4.453 12.07 1 85.56 530 TRP A O 1
ATOM 4141 N N . PHE A 1 531 ? 20.438 -2.816 13.367 1 77.75 531 PHE A N 1
ATOM 4142 C CA . PHE A 1 531 ? 21.859 -3.16 13.258 1 77.75 531 PHE A CA 1
ATOM 4143 C C . PHE A 1 531 ? 22.141 -4.5 13.93 1 77.75 531 PHE A C 1
ATOM 4145 O O . PHE A 1 531 ? 22.969 -5.273 13.453 1 77.75 531 PHE A O 1
ATOM 4152 N N . GLN A 1 532 ? 21.375 -4.816 14.945 1 75.5 532 GLN A N 1
ATOM 4153 C CA . GLN A 1 532 ? 21.547 -6.098 15.625 1 75.5 532 GLN A CA 1
ATOM 4154 C C . GLN A 1 532 ? 21 -7.242 14.781 1 75.5 532 GLN A C 1
ATOM 4156 O O . GLN A 1 532 ? 21.594 -8.328 14.734 1 75.5 532 GLN A O 1
ATOM 4161 N N . ALA A 1 533 ? 19.938 -7.051 14.148 1 72.5 533 ALA A N 1
ATOM 4162 C CA . ALA A 1 533 ? 19.344 -8.078 13.305 1 72.5 533 ALA A CA 1
ATOM 4163 C C . ALA A 1 533 ? 20.219 -8.383 12.094 1 72.5 533 ALA A C 1
ATOM 4165 O O . ALA A 1 533 ? 20.25 -9.516 11.609 1 72.5 533 ALA A O 1
ATOM 4166 N N . SER A 1 534 ? 20.906 -7.434 11.633 1 65.81 534 SER A N 1
ATOM 4167 C CA . SER A 1 534 ? 21.75 -7.586 10.461 1 65.81 534 SER A CA 1
ATOM 4168 C C . SER A 1 534 ? 23.016 -8.391 10.797 1 65.81 534 SER A C 1
ATOM 4170 O O . SER A 1 534 ? 23.562 -9.078 9.93 1 65.81 534 SER A O 1
ATOM 4172 N N . ILE A 1 535 ? 23.422 -8.312 12.07 1 53.41 535 ILE A N 1
ATOM 4173 C CA . ILE A 1 535 ? 24.609 -9.047 12.523 1 53.41 535 ILE A CA 1
ATOM 4174 C C . ILE A 1 535 ? 24.266 -10.531 12.664 1 53.41 535 ILE A C 1
ATOM 4176 O O . ILE A 1 535 ? 25.047 -11.391 12.266 1 53.41 535 ILE A O 1
ATOM 4180 N N . VAL A 1 536 ? 23.094 -10.875 13.07 1 48.72 536 VAL A N 1
ATOM 4181 C CA . VAL A 1 536 ? 22.688 -12.258 13.281 1 48.72 536 VAL A CA 1
ATOM 4182 C C . VAL A 1 536 ? 22.484 -12.945 11.938 1 48.72 536 VAL A C 1
ATOM 4184 O O . VAL A 1 536 ? 22.781 -14.125 11.781 1 48.72 536 VAL A O 1
ATOM 4187 N N . ALA A 1 537 ? 22.094 -12.25 10.945 1 50.53 537 ALA A N 1
ATOM 4188 C CA . ALA A 1 537 ? 21.828 -12.828 9.633 1 50.53 537 ALA A CA 1
ATOM 4189 C C . ALA A 1 537 ? 23.141 -13.18 8.922 1 50.53 537 ALA A C 1
ATOM 4191 O O . ALA A 1 537 ? 23.172 -14.094 8.102 1 50.53 537 ALA A O 1
ATOM 4192 N N . THR A 1 538 ? 24.234 -12.539 9.227 1 42.78 538 THR A N 1
ATOM 4193 C CA . THR A 1 538 ? 25.531 -12.781 8.602 1 42.78 538 THR A CA 1
ATOM 4194 C C . THR A 1 538 ? 26.328 -13.828 9.375 1 42.78 538 THR A C 1
ATOM 4196 O O . THR A 1 538 ? 27.234 -14.461 8.828 1 42.78 538 THR A O 1
ATOM 4199 N N . GLU A 1 539 ? 25.938 -14.102 10.562 1 37.53 539 GLU A N 1
ATOM 4200 C CA . GLU A 1 539 ? 26.641 -15.141 11.32 1 37.53 539 GLU A CA 1
ATOM 4201 C C . GLU A 1 539 ? 25.984 -16.5 11.109 1 37.53 539 GLU A C 1
ATOM 4203 O O . GLU A 1 539 ? 26.688 -17.516 11 1 37.53 539 GLU A O 1
ATOM 4208 N N . MET B 1 1 ? 24.391 1.982 -50.219 1 18.14 1 MET B N 1
ATOM 4209 C CA . MET B 1 1 ? 25.344 1.025 -50.781 1 18.14 1 MET B CA 1
ATOM 4210 C C . MET B 1 1 ? 25.672 -0.064 -49.75 1 18.14 1 MET B C 1
ATOM 4212 O O . MET B 1 1 ? 26.047 0.232 -48.625 1 18.14 1 MET B O 1
ATOM 4216 N N . TRP B 1 2 ? 25.094 -1.34 -49.906 1 17.28 2 TRP B N 1
ATOM 4217 C CA . TRP B 1 2 ? 24.531 -2.484 -49.188 1 17.28 2 TRP B CA 1
ATOM 4218 C C . TRP B 1 2 ? 25.625 -3.475 -48.812 1 17.28 2 TRP B C 1
ATOM 4220 O O . TRP B 1 2 ? 25.953 -4.375 -49.594 1 17.28 2 TRP B O 1
ATOM 4230 N N . PRO B 1 3 ? 26.859 -3.031 -48.281 1 19.64 3 PRO B N 1
ATOM 4231 C CA . PRO B 1 3 ? 27.938 -3.977 -48.531 1 19.64 3 PRO B CA 1
ATOM 4232 C C . PRO B 1 3 ? 27.844 -5.23 -47.688 1 19.64 3 PRO B C 1
ATOM 4234 O O . PRO B 1 3 ? 27.172 -5.219 -46.625 1 19.64 3 PRO B O 1
ATOM 4237 N N . VAL B 1 4 ? 28.328 -6.438 -48.156 1 19.7 4 VAL B N 1
ATOM 4238 C CA . VAL B 1 4 ? 28.328 -7.898 -48.156 1 19.7 4 VAL B CA 1
ATOM 4239 C C . VAL B 1 4 ? 29.156 -8.414 -47 1 19.7 4 VAL B C 1
ATOM 4241 O O . VAL B 1 4 ? 30.375 -8.219 -46.938 1 19.7 4 VAL B O 1
ATOM 4244 N N . PRO B 1 5 ? 28.625 -8.352 -45.688 1 18.97 5 PRO B N 1
ATOM 4245 C CA . PRO B 1 5 ? 29.359 -8.656 -44.438 1 18.97 5 PRO B CA 1
ATOM 4246 C C . PRO B 1 5 ? 29.844 -10.102 -44.406 1 18.97 5 PRO B C 1
ATOM 4248 O O . PRO B 1 5 ? 29.062 -11.023 -44.625 1 18.97 5 PRO B O 1
ATOM 4251 N N . VAL B 1 6 ? 31.141 -10.359 -44.438 1 17.64 6 VAL B N 1
ATOM 4252 C CA . VAL B 1 6 ? 31.922 -11.562 -44.719 1 17.64 6 VAL B CA 1
ATOM 4253 C C . VAL B 1 6 ? 31.844 -12.523 -43.531 1 17.64 6 VAL B C 1
ATOM 4255 O O . VAL B 1 6 ? 31.719 -12.094 -42.406 1 17.64 6 VAL B O 1
ATOM 4258 N N . LEU B 1 7 ? 32.094 -13.867 -43.656 1 16.92 7 LEU B N 1
ATOM 4259 C CA . LEU B 1 7 ? 31.766 -15.242 -43.281 1 16.92 7 LEU B CA 1
ATOM 4260 C C . LEU B 1 7 ? 32.719 -15.758 -42.219 1 16.92 7 LEU B C 1
ATOM 4262 O O . LEU B 1 7 ? 33.094 -16.938 -42.25 1 16.92 7 LEU B O 1
ATOM 4266 N N . ILE B 1 8 ? 33.312 -14.898 -41.188 1 17.44 8 ILE B N 1
ATOM 4267 C CA . ILE B 1 8 ? 34.594 -15.531 -40.875 1 17.44 8 ILE B CA 1
ATOM 4268 C C . ILE B 1 8 ? 34.344 -16.844 -40.125 1 17.44 8 ILE B C 1
ATOM 4270 O O . ILE B 1 8 ? 33.406 -16.922 -39.312 1 17.44 8 ILE B O 1
ATOM 4274 N N . PRO B 1 9 ? 35.375 -17.828 -40 1 16.56 9 PRO B N 1
ATOM 4275 C CA . PRO B 1 9 ? 35.562 -19.281 -39.969 1 16.56 9 PRO B CA 1
ATOM 4276 C C . PRO B 1 9 ? 35.5 -19.844 -38.562 1 16.56 9 PRO B C 1
ATOM 4278 O O . PRO B 1 9 ? 35.688 -19.109 -37.562 1 16.56 9 PRO B O 1
ATOM 4281 N N . GLY B 1 10 ? 35.031 -21.188 -38.281 1 16.73 10 GLY B N 1
ATOM 4282 C CA . GLY B 1 10 ? 34.438 -22.219 -37.438 1 16.73 10 GLY B CA 1
ATOM 4283 C C . GLY B 1 10 ? 35.438 -22.906 -36.531 1 16.73 10 GLY B C 1
ATOM 4284 O O . GLY B 1 10 ? 36.125 -23.844 -36.969 1 16.73 10 GLY B O 1
ATOM 4285 N N . ILE B 1 11 ? 36.375 -22.125 -35.75 1 16.47 11 ILE B N 1
ATOM 4286 C CA . ILE B 1 11 ? 37.531 -22.891 -35.25 1 16.47 11 ILE B CA 1
ATOM 4287 C C . ILE B 1 11 ? 37.031 -23.984 -34.281 1 16.47 11 ILE B C 1
ATOM 4289 O O . ILE B 1 11 ? 36.281 -23.703 -33.344 1 16.47 11 ILE B O 1
ATOM 4293 N N . MET B 1 12 ? 37.406 -25.281 -34.406 1 15.19 12 MET B N 1
ATOM 4294 C CA . MET B 1 12 ? 37.031 -26.688 -34.156 1 15.19 12 MET B CA 1
ATOM 4295 C C . MET B 1 12 ? 37.406 -27.109 -32.75 1 15.19 12 MET B C 1
ATOM 4297 O O . MET B 1 12 ? 36.594 -27.734 -32.062 1 15.19 12 MET B O 1
ATOM 4301 N N . ALA B 1 13 ? 38.688 -27.047 -32.094 1 15.48 13 ALA B N 1
ATOM 4302 C CA . ALA B 1 13 ? 39.312 -28.344 -31.891 1 15.48 13 ALA B CA 1
ATOM 4303 C C . ALA B 1 13 ? 38.875 -28.969 -30.578 1 15.48 13 ALA B C 1
ATOM 4305 O O . ALA B 1 13 ? 38.312 -28.281 -29.719 1 15.48 13 ALA B O 1
ATOM 4306 N N . SER B 1 14 ? 39.938 -29.531 -29.703 1 14.86 14 SER B N 1
ATOM 4307 C CA . SER B 1 14 ? 40.375 -30.859 -29.297 1 14.86 14 SER B CA 1
ATOM 4308 C C . SER B 1 14 ? 39.969 -31.172 -27.859 1 14.86 14 SER B C 1
ATOM 4310 O O . SER B 1 14 ? 40.188 -30.359 -26.953 1 14.86 14 SER B O 1
ATOM 4312 N N . PHE B 1 15 ? 39.156 -32.25 -27.516 1 15.77 15 PHE B N 1
ATOM 4313 C CA . PHE B 1 15 ? 38.312 -32.875 -26.5 1 15.77 15 PHE B CA 1
ATOM 4314 C C . PHE B 1 15 ? 39.156 -33.562 -25.453 1 15.77 15 PHE B C 1
ATOM 4316 O O . PHE B 1 15 ? 38.625 -34.344 -24.641 1 15.77 15 PHE B O 1
ATOM 4323 N N . LEU B 1 16 ? 40.531 -33.188 -25.266 1 15.12 16 LEU B N 1
ATOM 4324 C CA . LEU B 1 16 ? 41.25 -34.406 -24.828 1 15.12 16 LEU B CA 1
ATOM 4325 C C . LEU B 1 16 ? 40.688 -34.906 -23.5 1 15.12 16 LEU B C 1
ATOM 4327 O O . LEU B 1 16 ? 40.094 -34.156 -22.75 1 15.12 16 LEU B O 1
ATOM 4331 N N . GLY B 1 17 ? 41.219 -36.188 -22.984 1 14.84 17 GLY B N 1
ATOM 4332 C CA . GLY B 1 17 ? 40.938 -37.562 -22.547 1 14.84 17 GLY B CA 1
ATOM 4333 C C . GLY B 1 17 ? 40.906 -37.688 -21.031 1 14.84 17 GLY B C 1
ATOM 4334 O O . GLY B 1 17 ? 40.062 -38.438 -20.5 1 14.84 17 GLY B O 1
ATOM 4335 N N . LEU B 1 18 ? 41.875 -37.094 -20.188 1 15.32 18 LEU B N 1
ATOM 4336 C CA . LEU B 1 18 ? 42.594 -38.094 -19.406 1 15.32 18 LEU B CA 1
ATOM 4337 C C . LEU B 1 18 ? 41.844 -38.406 -18.109 1 15.32 18 LEU B C 1
ATOM 4339 O O . LEU B 1 18 ? 41.469 -37.531 -17.375 1 15.32 18 LEU B O 1
ATOM 4343 N N . PHE B 1 19 ? 41.438 -39.781 -17.859 1 15.41 19 PHE B N 1
ATOM 4344 C CA . PHE B 1 19 ? 40.531 -40.562 -17.031 1 15.41 19 PHE B CA 1
ATOM 4345 C C . PHE B 1 19 ? 41.094 -40.75 -15.625 1 15.41 19 PHE B C 1
ATOM 4347 O O . PHE B 1 19 ? 40.344 -41.031 -14.68 1 15.41 19 PHE B O 1
ATOM 4354 N N . PRO B 1 20 ? 42.344 -40.375 -15.148 1 15.06 20 PRO B N 1
ATOM 4355 C CA . PRO B 1 20 ? 42.844 -41.594 -14.5 1 15.06 20 PRO B CA 1
ATOM 4356 C C . PRO B 1 20 ? 42.031 -41.969 -13.273 1 15.06 20 PRO B C 1
ATOM 4358 O O . PRO B 1 20 ? 41.25 -41.188 -12.758 1 15.06 20 PRO B O 1
ATOM 4361 N N . SER B 1 21 ? 42.594 -43.125 -12.492 1 14.7 21 SER B N 1
ATOM 4362 C CA . SER B 1 21 ? 42.406 -44.375 -11.82 1 14.7 21 SER B CA 1
ATOM 4363 C C . SER B 1 21 ? 41.938 -44.188 -10.375 1 14.7 21 SER B C 1
ATOM 4365 O O . SER B 1 21 ? 42.031 -43.062 -9.844 1 14.7 21 SER B O 1
ATOM 4367 N N . ILE B 1 22 ? 42.438 -45.156 -9.477 1 15.02 22 ILE B N 1
ATOM 4368 C CA . ILE B 1 22 ? 41.844 -46.281 -8.758 1 15.02 22 ILE B CA 1
ATOM 4369 C C . ILE B 1 22 ? 41.688 -45.906 -7.285 1 15.02 22 ILE B C 1
ATOM 4371 O O . ILE B 1 22 ? 40.594 -46.062 -6.719 1 15.02 22 ILE B O 1
ATOM 4375 N N . PRO B 1 23 ? 42.781 -45.656 -6.445 1 14.83 23 PRO B N 1
ATOM 4376 C CA . PRO B 1 23 ? 43 -46.75 -5.512 1 14.83 23 PRO B CA 1
ATOM 4377 C C . PRO B 1 23 ? 42.156 -46.625 -4.238 1 14.83 23 PRO B C 1
ATOM 4379 O O . PRO B 1 23 ? 41.688 -45.531 -3.924 1 14.83 23 PRO B O 1
ATOM 4382 N N . GLU B 1 24 ? 42.188 -47.75 -3.312 1 14.05 24 GLU B N 1
ATOM 4383 C CA . GLU B 1 24 ? 41.5 -48.625 -2.369 1 14.05 24 GLU B CA 1
ATOM 4384 C C . GLU B 1 24 ? 41.594 -48.094 -0.945 1 14.05 24 GLU B C 1
ATOM 4386 O O . GLU B 1 24 ? 40.938 -48.625 -0.032 1 14.05 24 GLU B O 1
ATOM 4391 N N . LYS B 1 25 ? 42.219 -46.938 -0.723 1 15.52 25 LYS B N 1
ATOM 4392 C CA . LYS B 1 25 ? 42.938 -47.062 0.529 1 15.52 25 LYS B CA 1
ATOM 4393 C C . LYS B 1 25 ? 42.031 -47.531 1.657 1 15.52 25 LYS B C 1
ATOM 4395 O O . LYS B 1 25 ? 40.906 -47.062 1.777 1 15.52 25 LYS B O 1
ATOM 4400 N N . HIS B 1 26 ? 42.5 -48.562 2.488 1 14.52 26 HIS B N 1
ATOM 4401 C CA . HIS B 1 26 ? 42.188 -49.594 3.457 1 14.52 26 HIS B CA 1
ATOM 4402 C C . HIS B 1 26 ? 41.688 -49 4.777 1 14.52 26 HIS B C 1
ATOM 4404 O O . HIS B 1 26 ? 40.906 -49.625 5.492 1 14.52 26 HIS B O 1
ATOM 4410 N N . VAL B 1 27 ? 42.094 -47.844 5.18 1 14.88 27 VAL B N 1
ATOM 4411 C CA . VAL B 1 27 ? 42.688 -47.969 6.508 1 14.88 27 VAL B CA 1
ATOM 4412 C C . VAL B 1 27 ? 41.594 -48.312 7.527 1 14.88 27 VAL B C 1
ATOM 4414 O O . VAL B 1 27 ? 40.594 -47.625 7.605 1 14.88 27 VAL B O 1
ATOM 4417 N N . ASP B 1 28 ? 41.75 -49.469 8.125 1 14.07 28 ASP B N 1
ATOM 4418 C CA . ASP B 1 28 ? 41.125 -50.469 9.008 1 14.07 28 ASP B CA 1
ATOM 4419 C C . ASP B 1 28 ? 40.688 -49.812 10.32 1 14.07 28 ASP B C 1
ATOM 4421 O O . ASP B 1 28 ? 39.531 -50 10.75 1 14.07 28 ASP B O 1
ATOM 4425 N N . ASN B 1 29 ? 41.719 -49.562 11.195 1 13.97 29 ASN B N 1
ATOM 4426 C CA . ASN B 1 29 ? 41.812 -50.469 12.336 1 13.97 29 ASN B CA 1
ATOM 4427 C C . ASN B 1 29 ? 40.875 -50.062 13.453 1 13.97 29 ASN B C 1
ATOM 4429 O O . ASN B 1 29 ? 40.094 -50.875 13.945 1 13.97 29 ASN B O 1
ATOM 4433 N N . GLY B 1 30 ? 41.406 -49.281 14.398 1 14.27 30 GLY B N 1
ATOM 4434 C CA . GLY B 1 30 ? 41.625 -49.812 15.734 1 14.27 30 GLY B CA 1
ATOM 4435 C C . GLY B 1 30 ? 40.375 -49.688 16.625 1 14.27 30 GLY B C 1
ATOM 4436 O O . GLY B 1 30 ? 39.812 -50.688 17.031 1 14.27 30 GLY B O 1
ATOM 4437 N N . VAL B 1 31 ? 40.594 -48.938 17.781 1 15.25 31 VAL B N 1
ATOM 4438 C CA . VAL B 1 31 ? 40.656 -49.438 19.156 1 15.25 31 VAL B CA 1
ATOM 4439 C C . VAL B 1 31 ? 39.25 -49.469 19.75 1 15.25 31 VAL B C 1
ATOM 4441 O O . VAL B 1 31 ? 38.344 -48.844 19.25 1 15.25 31 VAL B O 1
ATOM 4444 N N . ALA B 1 32 ? 39.219 -49.312 21.141 1 15.23 32 ALA B N 1
ATOM 4445 C CA . ALA B 1 32 ? 38.969 -50.094 22.359 1 15.23 32 ALA B CA 1
ATOM 4446 C C . ALA B 1 32 ? 37.562 -49.875 22.875 1 15.23 32 ALA B C 1
ATOM 4448 O O . ALA B 1 32 ? 36.906 -48.875 22.562 1 15.23 32 ALA B O 1
ATOM 4449 N N . SER B 1 33 ? 37.312 -50.5 23.984 1 14.26 33 SER B N 1
ATOM 4450 C CA . SER B 1 33 ? 36.406 -51.344 24.75 1 14.26 33 SER B CA 1
ATOM 4451 C C . SER B 1 33 ? 35.406 -50.5 25.531 1 14.26 33 SER B C 1
ATOM 4453 O O . SER B 1 33 ? 34.5 -51.062 26.188 1 14.26 33 SER B O 1
ATOM 4455 N N . LEU B 1 34 ? 35.719 -49.188 25.734 1 15.12 34 LEU B N 1
ATOM 4456 C CA . LEU B 1 34 ? 35.469 -49.031 27.172 1 15.12 34 LEU B CA 1
ATOM 4457 C C . LEU B 1 34 ? 34.031 -49.375 27.5 1 15.12 34 LEU B C 1
ATOM 4459 O O . LEU B 1 34 ? 33.125 -49.188 26.656 1 15.12 34 LEU B O 1
ATOM 4463 N N . VAL B 1 35 ? 33.812 -49.406 28.844 1 14.88 35 VAL B N 1
ATOM 4464 C CA . VAL B 1 35 ? 33.188 -50.188 29.906 1 14.88 35 VAL B CA 1
ATOM 4465 C C . VAL B 1 35 ? 31.672 -49.906 29.922 1 14.88 35 VAL B C 1
ATOM 4467 O O . VAL B 1 35 ? 31.219 -48.906 29.359 1 14.88 35 VAL B O 1
ATOM 4470 N N . SER B 1 36 ? 31.25 -49.906 31.141 1 14.21 36 SER B N 1
ATOM 4471 C CA . SER B 1 36 ? 30.328 -50.781 31.875 1 14.21 36 SER B CA 1
ATOM 4472 C C . SER B 1 36 ? 28.906 -50.219 31.828 1 14.21 36 SER B C 1
ATOM 4474 O O . SER B 1 36 ? 27.953 -50.938 31.578 1 14.21 36 SER B O 1
ATOM 4476 N N . ARG B 1 37 ? 28.812 -49.062 32.562 1 15.7 37 ARG B N 1
ATOM 4477 C CA . ARG B 1 37 ? 27.953 -49.156 33.719 1 15.7 37 ARG B CA 1
ATOM 4478 C C . ARG B 1 37 ? 26.484 -49.062 33.344 1 15.7 37 ARG B C 1
ATOM 4480 O O . ARG B 1 37 ? 26.031 -48.031 32.812 1 15.7 37 ARG B O 1
ATOM 4487 N N . GLY B 1 38 ? 25.891 -50.062 32.781 1 15.67 38 GLY B N 1
ATOM 4488 C CA . GLY B 1 38 ? 24.531 -50.125 32.281 1 15.67 38 GLY B CA 1
ATOM 4489 C C . GLY B 1 38 ? 23.484 -49.875 33.344 1 15.67 38 GLY B C 1
ATOM 4490 O O . GLY B 1 38 ? 23.156 -50.781 34.125 1 15.67 38 GLY B O 1
ATOM 4491 N N . ASN B 1 39 ? 23.75 -48.844 34.219 1 16.39 39 ASN B N 1
ATOM 4492 C CA . ASN B 1 39 ? 22.75 -49 35.25 1 16.39 39 ASN B CA 1
ATOM 4493 C C . ASN B 1 39 ? 21.359 -49.25 34.688 1 16.39 39 ASN B C 1
ATOM 4495 O O . ASN B 1 39 ? 21.031 -48.75 33.594 1 16.39 39 ASN B O 1
ATOM 4499 N N . HIS B 1 40 ? 20.734 -50.219 35.281 1 16.11 40 HIS B N 1
ATOM 4500 C CA . HIS B 1 40 ? 19.516 -51 35.062 1 16.11 40 HIS B CA 1
ATOM 4501 C C . HIS B 1 40 ? 18.281 -50.094 35.125 1 16.11 40 HIS B C 1
ATOM 4503 O O . HIS B 1 40 ? 17.156 -50.594 35.031 1 16.11 40 HIS B O 1
ATOM 4509 N N . VAL B 1 41 ? 18.453 -48.781 35.094 1 16.47 41 VAL B N 1
ATOM 4510 C CA . VAL B 1 41 ? 17.234 -48.375 35.75 1 16.47 41 VAL B CA 1
ATOM 4511 C C . VAL B 1 41 ? 16.031 -49.094 35.156 1 16.47 41 VAL B C 1
ATOM 4513 O O . VAL B 1 41 ? 16.062 -49.5 34 1 16.47 41 VAL B O 1
ATOM 4516 N N . ARG B 1 42 ? 14.945 -49 36.062 1 16.38 42 ARG B N 1
ATOM 4517 C CA . ARG B 1 42 ? 13.656 -49.594 36.375 1 16.38 42 ARG B CA 1
ATOM 4518 C C . ARG B 1 42 ? 12.68 -49.438 35.188 1 16.38 42 ARG B C 1
ATOM 4520 O O . ARG B 1 42 ? 12.602 -48.375 34.594 1 16.38 42 ARG B O 1
ATOM 4527 N N . GLY B 1 43 ? 12.219 -50.5 34.562 1 16.22 43 GLY B N 1
ATOM 4528 C CA . GLY B 1 43 ? 11.359 -50.844 33.438 1 16.22 43 GLY B CA 1
ATOM 4529 C C . GLY B 1 43 ? 9.945 -50.344 33.594 1 16.22 43 GLY B C 1
ATOM 4530 O O . GLY B 1 43 ? 9.031 -50.812 32.906 1 16.22 43 GLY B O 1
ATOM 4531 N N . SER B 1 44 ? 9.719 -49.188 34.25 1 18.14 44 SER B N 1
ATOM 4532 C CA . SER B 1 44 ? 8.289 -49.219 34.562 1 18.14 44 SER B CA 1
ATOM 4533 C C . SER B 1 44 ? 7.469 -49.531 33.312 1 18.14 44 SER B C 1
ATOM 4535 O O . 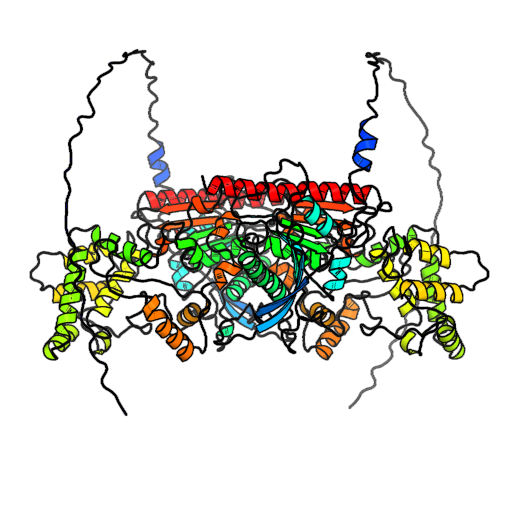SER B 1 44 ? 7.766 -49 32.219 1 18.14 44 SER B O 1
ATOM 4537 N N . ASN B 1 45 ? 6.59 -50.531 33.312 1 16.73 45 ASN B N 1
ATOM 4538 C CA . ASN B 1 45 ? 5.789 -51.312 32.344 1 16.73 45 ASN B CA 1
ATOM 4539 C C . ASN B 1 45 ? 4.836 -50.406 31.578 1 16.73 45 ASN B C 1
ATOM 4541 O O . ASN B 1 45 ? 4.727 -50.5 30.359 1 16.73 45 ASN B O 1
ATOM 4545 N N . ARG B 1 46 ? 3.67 -49.844 32.219 1 20.06 46 ARG B N 1
ATOM 4546 C CA . ARG B 1 46 ? 2.324 -50.25 31.812 1 20.06 46 ARG B CA 1
ATOM 4547 C C . ARG B 1 46 ? 2.012 -49.75 30.391 1 20.06 46 ARG B C 1
ATOM 4549 O O . ARG B 1 46 ? 2.709 -48.875 29.875 1 20.06 46 ARG B O 1
ATOM 4556 N N . GLU B 1 47 ? 0.575 -49.719 30.109 1 19.47 47 GLU B N 1
ATOM 4557 C CA . GLU B 1 47 ? -0.459 -50 29.125 1 19.47 47 GLU B CA 1
ATOM 4558 C C . GLU B 1 47 ? -0.65 -48.844 28.156 1 19.47 47 GLU B C 1
ATOM 4560 O O . GLU B 1 47 ? -0.801 -47.688 28.562 1 19.47 47 GLU B O 1
ATOM 4565 N N . ASP B 1 48 ? -0.235 -49.031 27 1 20.27 48 ASP B N 1
ATOM 4566 C CA . ASP B 1 48 ? -0.294 -48.188 25.812 1 20.27 48 ASP B CA 1
ATOM 4567 C C . ASP B 1 48 ? -1.735 -47.812 25.484 1 20.27 48 ASP B C 1
ATOM 4569 O O . ASP B 1 48 ? -2.559 -48.656 25.172 1 20.27 48 ASP B O 1
ATOM 4573 N N . CYS B 1 49 ? -2.373 -46.875 26.188 1 21.34 49 CYS B N 1
ATOM 4574 C CA . CYS B 1 49 ? -3.73 -46.469 25.844 1 21.34 49 CYS B CA 1
ATOM 4575 C C . CYS B 1 49 ? -3.838 -46.094 24.375 1 21.34 49 CYS B C 1
ATOM 4577 O O . CYS B 1 49 ? -3.32 -45.031 23.953 1 21.34 49 CYS B O 1
ATOM 4579 N N . SER B 1 50 ? -3.838 -47.125 23.531 1 23.47 50 SER B N 1
ATOM 4580 C CA . SER B 1 50 ? -4.074 -47.125 22.078 1 23.47 50 SER B CA 1
ATOM 4581 C C . SER B 1 50 ? -5.395 -46.438 21.734 1 23.47 50 SER B C 1
ATOM 4583 O O . SER B 1 50 ? -5.887 -46.562 20.625 1 23.47 50 SER B O 1
ATOM 4585 N N . MET B 1 51 ? -6.219 -46 22.719 1 23.52 51 MET B N 1
ATOM 4586 C CA . MET B 1 51 ? -7.586 -45.75 22.281 1 23.52 51 MET B CA 1
ATOM 4587 C C . MET B 1 51 ? -7.637 -44.594 21.297 1 23.52 51 MET B C 1
ATOM 4589 O O . MET B 1 51 ? -8.711 -44.188 20.859 1 23.52 51 MET B O 1
ATOM 4593 N N . THR B 1 52 ? -6.629 -43.75 21.312 1 25.08 52 THR B N 1
ATOM 4594 C CA . THR B 1 52 ? -6.949 -42.406 20.844 1 25.08 52 THR B CA 1
ATOM 4595 C C . THR B 1 52 ? -7.148 -42.406 19.328 1 25.08 52 THR B C 1
ATOM 4597 O O . THR B 1 52 ? -7.43 -41.375 18.734 1 25.08 52 THR B O 1
ATOM 4600 N N . SER B 1 53 ? -6.773 -43.531 18.656 1 27.77 53 SER B N 1
ATOM 4601 C CA . SER B 1 53 ? -6.656 -43.375 17.203 1 27.77 53 SER B CA 1
ATOM 4602 C C . SER B 1 53 ? -8.031 -43.281 16.547 1 27.77 53 SER B C 1
ATOM 4604 O O . SER B 1 53 ? -8.164 -42.75 15.445 1 27.77 53 SER B O 1
ATOM 4606 N N . SER B 1 54 ? -9.023 -44.125 17.125 1 27.59 54 SER B N 1
ATOM 4607 C CA . SER B 1 54 ? -10.219 -44.375 16.328 1 27.59 54 SER B CA 1
ATOM 4608 C C . SER B 1 54 ? -11.086 -43.125 16.234 1 27.59 54 SER B C 1
ATOM 4610 O O . SER B 1 54 ? -11.914 -43 15.328 1 27.59 54 SER B O 1
ATOM 4612 N N . PHE B 1 55 ? -11.219 -42.375 17.344 1 27.95 55 PHE B N 1
ATOM 4613 C CA . PHE B 1 55 ? -12.203 -41.312 17.391 1 27.95 55 PHE B CA 1
ATOM 4614 C C . PHE B 1 55 ? -11.836 -40.188 16.422 1 27.95 55 PHE B C 1
ATOM 4616 O O . PHE B 1 55 ? -12.719 -39.5 15.922 1 27.95 55 PHE B O 1
ATOM 4623 N N . LEU B 1 56 ? -10.578 -40 16.156 1 28.27 56 LEU B N 1
ATOM 4624 C CA . LEU B 1 56 ? -10.203 -38.906 15.266 1 28.27 56 LEU B CA 1
ATOM 4625 C C . LEU B 1 56 ? -10.586 -39.25 13.82 1 28.27 56 LEU B C 1
ATOM 4627 O O . LEU B 1 56 ? -10.492 -38.375 12.938 1 28.27 56 LEU B O 1
ATOM 4631 N N . GLN B 1 57 ? -10.758 -40.5 13.484 1 31.89 57 GLN B N 1
ATOM 4632 C CA . GLN B 1 57 ? -11.094 -40.906 12.117 1 31.89 57 GLN B CA 1
ATOM 4633 C C . GLN B 1 57 ? -12.5 -40.438 11.742 1 31.89 57 GLN B C 1
ATOM 4635 O O . GLN B 1 57 ? -12.812 -40.281 10.562 1 31.89 57 GLN B O 1
ATOM 4640 N N . GLN B 1 58 ? -13.516 -40.5 12.672 1 32.03 58 GLN B N 1
ATOM 4641 C CA . GLN B 1 58 ? -14.922 -40.312 12.344 1 32.03 58 GLN B CA 1
ATOM 4642 C C . GLN B 1 58 ? -15.195 -38.844 11.992 1 32.03 58 GLN B C 1
ATOM 4644 O O . GLN B 1 58 ? -16.25 -38.531 11.445 1 32.03 58 GLN B O 1
ATOM 4649 N N . LEU B 1 59 ? -14.484 -37.906 12.562 1 34.91 59 LEU B N 1
ATOM 4650 C CA . LEU B 1 59 ? -15.047 -36.562 12.531 1 34.91 59 LEU B CA 1
ATOM 4651 C C . LEU B 1 59 ? -14.758 -35.875 11.203 1 34.91 59 LEU B C 1
ATOM 4653 O O . LEU B 1 59 ? -15.07 -34.688 11.016 1 34.91 59 LEU B O 1
ATOM 4657 N N . HIS B 1 60 ? -13.719 -36.25 10.453 1 40.56 60 HIS B N 1
ATOM 4658 C CA . HIS B 1 60 ? -13.688 -35.375 9.281 1 40.56 60 HIS B CA 1
ATOM 4659 C C . HIS B 1 60 ? -14.703 -35.812 8.234 1 40.56 60 HIS B C 1
ATOM 4661 O O . HIS B 1 60 ? -14.602 -36.906 7.684 1 40.56 60 HIS B O 1
ATOM 4667 N N . PRO B 1 61 ? -15.953 -35.625 8.297 1 38.44 61 PRO B N 1
ATOM 4668 C CA . PRO B 1 61 ? -16.781 -36 7.145 1 38.44 61 PRO B CA 1
ATOM 4669 C C . PRO B 1 61 ? -16.047 -35.812 5.816 1 38.44 61 PRO B C 1
ATOM 4671 O O . PRO B 1 61 ? -15.258 -34.875 5.664 1 38.44 61 PRO B O 1
ATOM 4674 N N . SER B 1 62 ? -15.578 -36.781 5.16 1 44.16 62 SER B N 1
ATOM 4675 C CA . SER B 1 62 ? -15.273 -36.688 3.74 1 44.16 62 SER B CA 1
ATOM 4676 C C . SER B 1 62 ? -16.141 -35.625 3.062 1 44.16 62 SER B C 1
ATOM 4678 O O . SER B 1 62 ? -17.328 -35.875 2.834 1 44.16 62 SER B O 1
ATOM 4680 N N . MET B 1 63 ? -16.188 -34.438 3.391 1 49.03 63 MET B N 1
ATOM 4681 C CA . MET B 1 63 ? -16.984 -33.438 2.686 1 49.03 63 MET B CA 1
ATOM 4682 C C . MET B 1 63 ? -16.719 -33.5 1.186 1 49.03 63 MET B C 1
ATOM 4684 O O . MET B 1 63 ? -15.805 -32.844 0.693 1 49.03 63 MET B O 1
ATOM 4688 N N . THR B 1 64 ? -16.844 -34.594 0.513 1 55.38 64 THR B N 1
ATOM 4689 C CA . THR B 1 64 ? -16.719 -34.812 -0.924 1 55.38 64 THR B CA 1
ATOM 4690 C C . THR B 1 64 ? -17.609 -33.844 -1.698 1 55.38 64 THR B C 1
ATOM 4692 O O . THR B 1 64 ? -17.453 -33.688 -2.908 1 55.38 64 THR B O 1
ATOM 4695 N N . GLU B 1 65 ? -18.5 -33.125 -0.968 1 69.88 65 GLU B N 1
ATOM 4696 C CA . GLU B 1 65 ? -19.391 -32.375 -1.838 1 69.88 65 GLU B CA 1
ATOM 4697 C C . GLU B 1 65 ? -19.047 -30.875 -1.836 1 69.88 65 GLU B C 1
ATOM 4699 O O . GLU B 1 65 ? -18.828 -30.297 -0.776 1 69.88 65 GLU B O 1
ATOM 4704 N N . VAL B 1 66 ? -18.797 -30.312 -3.027 1 85.69 66 VAL B N 1
ATOM 4705 C CA . VAL B 1 66 ? -18.562 -28.891 -3.256 1 85.69 66 VAL B CA 1
ATOM 4706 C C . VAL B 1 66 ? -19.812 -28.094 -2.887 1 85.69 66 VAL B C 1
ATOM 4708 O O . VAL B 1 66 ? -20.922 -28.469 -3.275 1 85.69 66 VAL B O 1
ATOM 4711 N N . LEU B 1 67 ? -19.641 -27.094 -2.057 1 92.62 67 LEU B N 1
ATOM 4712 C CA . LEU B 1 67 ? -20.75 -26.25 -1.626 1 92.62 67 LEU B CA 1
ATOM 4713 C C . LEU B 1 67 ? -21.312 -25.453 -2.795 1 92.62 67 LEU B C 1
ATOM 4715 O O . LEU B 1 67 ? -20.594 -25.172 -3.76 1 92.62 67 LEU B O 1
ATOM 4719 N N . SER B 1 68 ? -22.609 -25.203 -2.697 1 95.31 68 SER B N 1
ATOM 4720 C CA . SER B 1 68 ? -23.219 -24.297 -3.67 1 95.31 68 SER B CA 1
ATOM 4721 C C . SER B 1 68 ? -22.797 -22.859 -3.42 1 95.31 68 SER B C 1
ATOM 4723 O O . SER B 1 68 ? -22.25 -22.531 -2.363 1 95.31 68 SER B O 1
ATOM 4725 N N . TYR B 1 69 ? -22.938 -22.016 -4.461 1 97.69 69 TYR B N 1
ATOM 4726 C CA . TYR B 1 69 ? -22.672 -20.594 -4.332 1 97.69 69 TYR B CA 1
ATOM 4727 C C . TYR B 1 69 ? -23.719 -19.766 -5.066 1 97.69 69 TYR B C 1
ATOM 4729 O O . TYR B 1 69 ? -24.438 -20.297 -5.918 1 97.69 69 TYR B O 1
ATOM 4737 N N . GLU B 1 70 ? -23.859 -18.531 -4.621 1 98.44 70 GLU B N 1
ATOM 4738 C CA . GLU B 1 70 ? -24.609 -17.516 -5.363 1 98.44 70 GLU B CA 1
ATOM 4739 C C . GLU B 1 70 ? -23.656 -16.594 -6.125 1 98.44 70 GLU B C 1
ATOM 4741 O O . GLU B 1 70 ? -22.625 -16.188 -5.605 1 98.44 70 GLU B O 1
ATOM 4746 N N . THR B 1 71 ? -24.031 -16.391 -7.406 1 98.56 71 THR B N 1
ATOM 4747 C CA . THR B 1 71 ? -23.281 -15.422 -8.203 1 98.56 71 THR B CA 1
ATOM 4748 C C . THR B 1 71 ? -23.859 -14.023 -8.047 1 98.56 71 THR B C 1
ATOM 4750 O O . THR B 1 71 ? -25.062 -13.828 -8.242 1 98.56 71 THR B O 1
ATOM 4753 N N . ARG B 1 72 ? -22.984 -13.07 -7.66 1 98.75 72 ARG B N 1
ATOM 4754 C CA . ARG B 1 72 ? -23.391 -11.68 -7.504 1 98.75 72 ARG B CA 1
ATOM 4755 C C . ARG B 1 72 ? -22.469 -10.742 -8.266 1 98.75 72 ARG B C 1
ATOM 4757 O O . ARG B 1 72 ? -21.406 -11.164 -8.75 1 98.75 72 ARG B O 1
ATOM 4764 N N . TYR B 1 73 ? -22.953 -9.562 -8.492 1 98.62 73 TYR B N 1
ATOM 4765 C CA . TYR B 1 73 ? -22.188 -8.523 -9.172 1 98.62 73 TYR B CA 1
ATOM 4766 C C . TYR B 1 73 ? -22.188 -7.234 -8.359 1 98.62 73 TYR B C 1
ATOM 4768 O O . TYR B 1 73 ? -23.203 -6.852 -7.785 1 98.62 73 TYR B O 1
ATOM 4776 N N . TYR B 1 74 ? -21.047 -6.598 -8.195 1 98.5 74 TYR B N 1
ATOM 4777 C CA . TYR B 1 74 ? -20.859 -5.32 -7.523 1 98.5 74 TYR B CA 1
ATOM 4778 C C . TYR B 1 74 ? -20.359 -4.262 -8.5 1 98.5 74 TYR B C 1
ATOM 4780 O O . TYR B 1 74 ? -19.516 -4.543 -9.352 1 98.5 74 TYR B O 1
ATOM 4788 N N . ASN B 1 75 ? -21 -3.064 -8.461 1 98 75 ASN B N 1
ATOM 4789 C CA . ASN B 1 75 ? -20.531 -1.95 -9.281 1 98 75 ASN B CA 1
ATOM 4790 C C . ASN B 1 75 ? -19.234 -1.347 -8.719 1 98 75 ASN B C 1
ATOM 4792 O O . ASN B 1 75 ? -19.281 -0.366 -7.977 1 98 75 ASN B O 1
ATOM 4796 N N . ASN B 1 76 ? -18.078 -1.897 -9.164 1 98.12 76 ASN B N 1
ATOM 4797 C CA . ASN B 1 76 ? -16.781 -1.562 -8.594 1 98.12 76 ASN B CA 1
ATOM 4798 C C . ASN B 1 76 ? -16.094 -0.462 -9.398 1 98.12 76 ASN B C 1
ATOM 4800 O O . ASN B 1 76 ? -16.484 -0.165 -10.523 1 98.12 76 ASN B O 1
ATOM 4804 N N . THR B 1 77 ? -15.141 0.195 -8.805 1 96.5 77 THR B N 1
ATOM 4805 C CA . THR B 1 77 ? -14.406 1.306 -9.398 1 96.5 77 THR B CA 1
ATOM 4806 C C . THR B 1 77 ? -13.438 0.805 -10.469 1 96.5 77 THR B C 1
ATOM 4808 O O . THR B 1 77 ? -12.75 -0.199 -10.266 1 96.5 77 THR B O 1
ATOM 4811 N N . VAL B 1 78 ? -13.359 1.459 -11.609 1 97.44 78 VAL B N 1
ATOM 4812 C CA . VAL B 1 78 ? -12.438 1.057 -12.672 1 97.44 78 VAL B CA 1
ATOM 4813 C C . VAL B 1 78 ? -11.016 1.466 -12.297 1 97.44 78 VAL B C 1
ATOM 4815 O O . VAL B 1 78 ? -10.086 0.664 -12.414 1 97.44 78 VAL B O 1
ATOM 4818 N N . ASP B 1 79 ? -10.844 2.693 -11.898 1 95.19 79 ASP B N 1
ATOM 4819 C CA . ASP B 1 79 ? -9.531 3.223 -11.523 1 95.19 79 ASP B CA 1
ATOM 4820 C C . ASP B 1 79 ? -9.516 3.674 -10.07 1 95.19 79 ASP B C 1
ATOM 4822 O O . ASP B 1 79 ? -9.844 4.824 -9.766 1 95.19 79 ASP B O 1
ATOM 4826 N N . HIS B 1 80 ? -9.039 2.762 -9.211 1 94.31 80 HIS B N 1
ATOM 4827 C CA . HIS B 1 80 ? -8.992 3.035 -7.777 1 94.31 80 HIS B CA 1
ATOM 4828 C C . HIS B 1 80 ? -7.93 4.078 -7.449 1 94.31 80 HIS B C 1
ATOM 4830 O O . HIS B 1 80 ? -7.938 4.66 -6.359 1 94.31 80 HIS B O 1
ATOM 4836 N N . LEU B 1 81 ? -7.008 4.285 -8.305 1 90.88 81 LEU B N 1
ATOM 4837 C CA . LEU B 1 81 ? -5.84 5.117 -8.031 1 90.88 81 LEU B CA 1
ATOM 4838 C C . LEU B 1 81 ? -6.09 6.559 -8.461 1 90.88 81 LEU B C 1
ATOM 4840 O O . LEU B 1 81 ? -5.352 7.465 -8.07 1 90.88 81 LEU B O 1
ATOM 4844 N N . ASN B 1 82 ? -7.16 6.773 -9.234 1 90.69 82 ASN B N 1
ATOM 4845 C CA . ASN B 1 82 ? -7.621 8.102 -9.625 1 90.69 82 ASN B CA 1
ATOM 4846 C C . ASN B 1 82 ? -9.141 8.148 -9.773 1 90.69 82 ASN B C 1
ATOM 4848 O O . ASN B 1 82 ? -9.656 8.43 -10.859 1 90.69 82 ASN B O 1
ATOM 4852 N N . PRO B 1 83 ? -9.836 7.957 -8.641 1 93.25 83 PRO B N 1
ATOM 4853 C CA . PRO B 1 83 ? -11.297 7.93 -8.695 1 93.25 83 PRO B CA 1
ATOM 4854 C C . PRO B 1 83 ? -11.914 9.312 -8.523 1 93.25 83 PRO B C 1
ATOM 4856 O O . PRO B 1 83 ? -12.945 9.453 -7.859 1 93.25 83 PRO B O 1
ATOM 4859 N N . PHE B 1 84 ? -11.352 10.398 -9.078 1 93.44 84 PHE B N 1
ATOM 4860 C CA . PHE B 1 84 ? -11.703 11.742 -8.633 1 93.44 84 PHE B CA 1
ATOM 4861 C C . PHE B 1 84 ? -12.516 12.461 -9.703 1 93.44 84 PHE B C 1
ATOM 4863 O O . PHE B 1 84 ? -12.969 13.586 -9.492 1 93.44 84 PHE B O 1
ATOM 4870 N N . SER B 1 85 ? -12.773 11.727 -10.812 1 90.06 85 SER B N 1
ATOM 4871 C CA . SER B 1 85 ? -13.672 12.344 -11.789 1 90.06 85 SER B CA 1
ATOM 4872 C C . SER B 1 85 ? -15.094 12.445 -11.25 1 90.06 85 SER B C 1
ATOM 4874 O O . SER B 1 85 ? -15.438 11.781 -10.266 1 90.06 85 SER B O 1
ATOM 4876 N N . GLU B 1 86 ? -15.891 13.258 -11.688 1 83.94 86 GLU B N 1
ATOM 4877 C CA . GLU B 1 86 ? -17.25 13.484 -11.219 1 83.94 86 GLU B CA 1
ATOM 4878 C C . GLU B 1 86 ? -18.094 12.211 -11.32 1 83.94 86 GLU B C 1
ATOM 4880 O O . GLU B 1 86 ? -18.922 11.938 -10.445 1 83.94 86 GLU B O 1
ATOM 4885 N N . ASP B 1 87 ? -17.875 11.547 -12.367 1 87.31 87 ASP B N 1
ATOM 4886 C CA . ASP B 1 87 ? -18.547 10.258 -12.555 1 87.31 87 ASP B CA 1
ATOM 4887 C C . ASP B 1 87 ? -17.531 9.172 -12.914 1 87.31 87 ASP B C 1
ATOM 4889 O O . ASP B 1 87 ? -17.453 8.742 -14.062 1 87.31 87 ASP B O 1
ATOM 4893 N N . PRO B 1 88 ? -16.859 8.797 -11.828 1 90.75 88 PRO B N 1
ATOM 4894 C CA . PRO B 1 88 ? -15.828 7.805 -12.148 1 90.75 88 PRO B CA 1
ATOM 4895 C C . PRO B 1 88 ? -16.406 6.512 -12.719 1 90.75 88 PRO B C 1
ATOM 4897 O O . PRO B 1 88 ? -17.406 6 -12.219 1 90.75 88 PRO B O 1
ATOM 4900 N N . PRO B 1 89 ? -15.773 6.051 -13.766 1 94.56 89 PRO B N 1
ATOM 4901 C CA . PRO B 1 89 ? -16.266 4.812 -14.383 1 94.56 89 PRO B CA 1
ATOM 4902 C C . PRO B 1 89 ? -16.281 3.639 -13.406 1 94.56 89 PRO B C 1
ATOM 4904 O O . PRO B 1 89 ? -15.375 3.502 -12.578 1 94.56 89 PRO B O 1
ATOM 4907 N N . ARG B 1 90 ? -17.297 2.859 -13.547 1 97.12 90 ARG B N 1
ATOM 4908 C CA . ARG B 1 90 ? -17.469 1.644 -12.766 1 97.12 90 ARG B CA 1
ATOM 4909 C C . ARG B 1 90 ? -17.688 0.433 -13.672 1 97.12 90 ARG B C 1
ATOM 4911 O O . ARG B 1 90 ? -17.859 0.58 -14.883 1 97.12 90 ARG B O 1
ATOM 4918 N N . PHE B 1 91 ? -17.531 -0.744 -13.141 1 98.25 91 PHE B N 1
ATOM 4919 C CA . PHE B 1 91 ? -17.75 -1.963 -13.906 1 98.25 91 PHE B CA 1
ATOM 4920 C C . PHE B 1 91 ? -18.438 -3.027 -13.062 1 98.25 91 PHE B C 1
ATOM 4922 O O . PHE B 1 91 ? -18.422 -2.951 -11.828 1 98.25 91 PHE B O 1
ATOM 4929 N N . SER B 1 92 ? -19.062 -3.945 -13.734 1 98.5 92 SER B N 1
ATOM 4930 C CA . SER B 1 92 ? -19.719 -5.059 -13.062 1 98.5 92 SER B CA 1
ATOM 4931 C C . SER B 1 92 ? -18.719 -6.105 -12.609 1 98.5 92 SER B C 1
ATOM 4933 O O . SER B 1 92 ? -18.188 -6.867 -13.422 1 98.5 92 SER B O 1
ATOM 4935 N N . HIS B 1 93 ? -18.438 -6.152 -11.32 1 98.75 93 HIS B N 1
ATOM 4936 C CA . HIS B 1 93 ? -17.469 -7.043 -10.711 1 98.75 93 HIS B CA 1
ATOM 4937 C C . HIS B 1 93 ? -18.125 -8.297 -10.156 1 98.75 93 HIS B C 1
ATOM 4939 O O . HIS B 1 93 ? -18.875 -8.227 -9.18 1 98.75 93 HIS B O 1
ATOM 4945 N N . ARG B 1 94 ? -17.828 -9.422 -10.758 1 98.88 94 ARG B N 1
ATOM 4946 C CA . ARG B 1 94 ? -18.438 -10.68 -10.352 1 98.88 94 ARG B CA 1
ATOM 4947 C C . ARG B 1 94 ? -17.766 -11.227 -9.094 1 98.88 94 ARG B C 1
ATOM 4949 O O . ARG B 1 94 ? -16.547 -11.18 -8.969 1 98.88 94 ARG B O 1
ATOM 4956 N N . TYR B 1 95 ? -18.578 -11.734 -8.211 1 98.75 95 TYR B N 1
ATOM 4957 C CA . TYR B 1 95 ? -18.078 -12.492 -7.07 1 98.75 95 TYR B CA 1
ATOM 4958 C C . TYR B 1 95 ? -19.047 -13.609 -6.684 1 98.75 95 TYR B C 1
ATOM 4960 O O . TYR B 1 95 ? -20.234 -13.539 -6.984 1 98.75 95 TYR B O 1
ATOM 4968 N N . LEU B 1 96 ? -18.484 -14.695 -6.137 1 98.75 96 LEU B N 1
ATOM 4969 C CA . LEU B 1 96 ? -19.266 -15.805 -5.602 1 98.75 96 LEU B CA 1
ATOM 4970 C C . LEU B 1 96 ? -19.375 -15.711 -4.086 1 98.75 96 LEU B C 1
ATOM 4972 O O . LEU B 1 96 ? -18.422 -15.312 -3.412 1 98.75 96 LEU B O 1
ATOM 4976 N N . ILE B 1 97 ? -20.562 -16.062 -3.578 1 98.5 97 ILE B N 1
ATOM 4977 C CA . ILE B 1 97 ? -20.781 -15.961 -2.141 1 98.5 97 ILE B CA 1
ATOM 4978 C C . ILE B 1 97 ? -21.578 -17.172 -1.651 1 98.5 97 ILE B C 1
ATOM 4980 O O . ILE B 1 97 ? -22.391 -17.719 -2.385 1 98.5 97 ILE B O 1
ATOM 4984 N N . ASN B 1 98 ? -21.234 -17.719 -0.508 1 98.38 98 ASN B N 1
ATOM 4985 C CA . ASN B 1 98 ? -22 -18.703 0.23 1 98.38 98 ASN B CA 1
ATOM 4986 C C . ASN B 1 98 ? -22.156 -18.328 1.699 1 98.38 98 ASN B C 1
ATOM 4988 O O . ASN B 1 98 ? -21.156 -18.219 2.424 1 98.38 98 ASN B O 1
ATOM 4992 N N . ASP B 1 99 ? -23.359 -18.047 2.1 1 97.06 99 ASP B N 1
ATOM 4993 C CA . ASP B 1 99 ? -23.625 -17.625 3.475 1 97.06 99 ASP B CA 1
ATOM 4994 C C . ASP B 1 99 ? -24.406 -18.688 4.234 1 97.06 99 ASP B C 1
ATOM 4996 O O . ASP B 1 99 ? -24.969 -18.422 5.293 1 97.06 99 ASP B O 1
ATOM 5000 N N . THR B 1 100 ? -24.453 -19.891 3.738 1 95.31 100 THR B N 1
ATOM 5001 C CA . THR B 1 100 ? -25.25 -20.984 4.297 1 95.31 100 THR B CA 1
ATOM 5002 C C . THR B 1 100 ? -24.891 -21.219 5.762 1 95.31 100 THR B C 1
ATOM 5004 O O . THR B 1 100 ? -25.766 -21.5 6.582 1 95.31 100 THR B O 1
ATOM 5007 N N . PHE B 1 101 ? -23.625 -21.062 6.102 1 92.62 101 PHE B N 1
ATOM 5008 C CA . PHE B 1 101 ? -23.172 -21.422 7.438 1 92.62 101 PHE B CA 1
ATOM 5009 C C . PHE B 1 101 ? -22.781 -20.188 8.234 1 92.62 101 PHE B C 1
ATOM 5011 O O . PHE B 1 101 ? -22.344 -20.297 9.383 1 92.62 101 PHE B O 1
ATOM 5018 N N . PHE B 1 102 ? -22.938 -19.078 7.672 1 92.94 102 PHE B N 1
ATOM 5019 C CA . PHE B 1 102 ? -22.484 -17.844 8.305 1 92.94 102 PHE B CA 1
ATOM 5020 C C . PHE B 1 102 ? -23.188 -17.625 9.641 1 92.94 102 PHE B C 1
ATOM 5022 O O . PHE B 1 102 ? -24.406 -17.516 9.695 1 92.94 102 PHE B O 1
ATOM 5029 N N . GLY B 1 103 ? -22.453 -17.672 10.609 1 87.62 103 GLY B N 1
ATOM 5030 C CA . GLY B 1 103 ? -22.984 -17.469 11.953 1 87.62 103 GLY B CA 1
ATOM 5031 C C . GLY B 1 103 ? -23.5 -18.75 12.586 1 87.62 103 GLY B C 1
ATOM 5032 O O . GLY B 1 103 ? -24 -18.719 13.719 1 87.62 103 GLY B O 1
ATOM 5033 N N . LYS B 1 104 ? -23.484 -19.75 11.859 1 83.06 104 LYS B N 1
ATOM 5034 C CA . LYS B 1 104 ? -23.969 -21.031 12.375 1 83.06 104 LYS B CA 1
ATOM 5035 C C . LYS B 1 104 ? -22.812 -21.938 12.789 1 83.06 104 LYS B C 1
ATOM 5037 O O . LYS B 1 104 ? -22.125 -22.5 11.938 1 83.06 104 LYS B O 1
ATOM 5042 N N . ILE B 1 105 ? -22.375 -21.719 14.039 1 69.81 105 ILE B N 1
ATOM 5043 C CA . ILE B 1 105 ? -21.234 -22.516 14.492 1 69.81 105 ILE B CA 1
ATOM 5044 C C . ILE B 1 105 ? -21.703 -23.938 14.836 1 69.81 105 ILE B C 1
ATOM 5046 O O . ILE B 1 105 ? -22.703 -24.109 15.539 1 69.81 105 ILE B O 1
ATOM 5050 N N . SER B 1 106 ? -21.531 -24.844 13.93 1 57.25 106 SER B N 1
ATOM 5051 C CA . SER B 1 106 ? -21.984 -26.219 14.164 1 57.25 106 SER B CA 1
ATOM 5052 C C . SER B 1 106 ? -21.312 -26.797 15.406 1 57.25 106 SER B C 1
ATOM 5054 O O . SER B 1 106 ? -21.766 -27.812 15.938 1 57.25 106 SER B O 1
ATOM 5056 N N . HIS B 1 107 ? -20.031 -26.609 15.594 1 52.72 107 HIS B N 1
ATOM 5057 C CA . HIS B 1 107 ? -19.375 -27.5 16.547 1 52.72 107 HIS B CA 1
ATOM 5058 C C . HIS B 1 107 ? -19.203 -26.812 17.906 1 52.72 107 HIS B C 1
ATOM 5060 O O . HIS B 1 107 ? -19.188 -25.578 17.984 1 52.72 107 HIS B O 1
ATOM 5066 N N . ASP B 1 108 ? -19.453 -27.625 18.969 1 47.47 108 ASP B N 1
ATOM 5067 C CA . ASP B 1 108 ? -19.266 -27.469 20.406 1 47.47 108 ASP B CA 1
ATOM 5068 C C . ASP B 1 108 ? -17.969 -26.734 20.719 1 47.47 108 ASP B C 1
ATOM 5070 O O . ASP B 1 108 ? -17.516 -26.719 21.859 1 47.47 108 ASP B O 1
ATOM 5074 N N . ASP B 1 109 ? -17.219 -26.469 19.625 1 51.28 109 ASP B N 1
ATOM 5075 C CA . ASP B 1 109 ? -15.969 -25.922 20.156 1 51.28 109 ASP B CA 1
ATOM 5076 C C . ASP B 1 109 ? -16.188 -24.5 20.703 1 51.28 109 ASP B C 1
ATOM 5078 O O . ASP B 1 109 ? -16.812 -23.672 20.047 1 51.28 109 ASP B O 1
ATOM 5082 N N . ASN B 1 110 ? -16.453 -24.438 21.938 1 48 110 ASN B N 1
ATOM 5083 C CA . ASN B 1 110 ? -16.484 -23.312 22.891 1 48 110 ASN B CA 1
ATOM 5084 C C . ASN B 1 110 ? -15.766 -22.094 22.328 1 48 110 ASN B C 1
ATOM 5086 O O . ASN B 1 110 ? -15.047 -21.406 23.062 1 48 110 ASN B O 1
ATOM 5090 N N . ILE B 1 111 ? -15.641 -22.109 21.047 1 55.28 111 ILE B N 1
ATOM 5091 C CA . ILE B 1 111 ? -14.883 -20.938 20.641 1 55.28 111 ILE B CA 1
ATOM 5092 C C . ILE B 1 111 ? -15.805 -19.719 20.547 1 55.28 111 ILE B C 1
ATOM 5094 O O . ILE B 1 111 ? -16.812 -19.75 19.844 1 55.28 111 ILE B O 1
ATOM 5098 N N . ASP B 1 112 ? -15.797 -19.062 21.469 1 59.31 112 ASP B N 1
ATOM 5099 C CA . ASP B 1 112 ? -16.469 -17.766 21.5 1 59.31 112 ASP B CA 1
ATOM 5100 C C . ASP B 1 112 ? -16.078 -16.906 20.297 1 59.31 112 ASP B C 1
ATOM 5102 O O . ASP B 1 112 ? -15.234 -16.016 20.422 1 59.31 112 ASP B O 1
ATOM 5106 N N . MET B 1 113 ? -16.422 -17.406 19.094 1 62.81 113 MET B N 1
ATOM 5107 C CA . MET B 1 113 ? -16.156 -16.641 17.875 1 62.81 113 MET B CA 1
ATOM 5108 C C . MET B 1 113 ? -17.375 -15.797 17.484 1 62.81 113 MET B C 1
ATOM 5110 O O . MET B 1 113 ? -17.719 -15.688 16.312 1 62.81 113 MET B O 1
ATOM 5114 N N . GLN B 1 114 ? -18.172 -15.477 18.438 1 63.44 114 GLN B N 1
ATOM 5115 C CA . GLN B 1 114 ? -19.312 -14.617 18.156 1 63.44 114 GLN B CA 1
ATOM 5116 C C . GLN B 1 114 ? -19.359 -13.438 19.125 1 63.44 114 GLN B C 1
ATOM 5118 O O . GLN B 1 114 ? -18.984 -13.57 20.297 1 63.44 114 GLN B O 1
ATOM 5123 N N . SER B 1 115 ? -19.312 -12.367 18.391 1 66.12 115 SER B N 1
ATOM 5124 C CA . SER B 1 115 ? -19.656 -11.172 19.156 1 66.12 115 SER B CA 1
ATOM 5125 C C . SER B 1 115 ? -20.953 -10.555 18.672 1 66.12 115 SER B C 1
ATOM 5127 O O . SER B 1 115 ? -21.469 -10.922 17.609 1 66.12 115 SER B O 1
ATOM 5129 N N . ASP B 1 116 ? -21.594 -9.805 19.469 1 64.62 116 ASP B N 1
ATOM 5130 C CA . ASP B 1 116 ? -22.859 -9.18 19.141 1 64.62 116 ASP B CA 1
ATOM 5131 C C . ASP B 1 116 ? -22.797 -8.469 17.797 1 64.62 116 ASP B C 1
ATOM 5133 O O . ASP B 1 116 ? -23.797 -8.398 17.078 1 64.62 116 ASP B O 1
ATOM 5137 N N . ASN B 1 117 ? -21.625 -8.219 17.391 1 75.75 117 ASN B N 1
ATOM 5138 C CA . ASN B 1 117 ? -21.562 -7.434 16.156 1 75.75 117 ASN B CA 1
ATOM 5139 C C . ASN B 1 117 ? -20.812 -8.188 15.055 1 75.75 117 ASN B C 1
ATOM 5141 O O . ASN B 1 117 ? -20.406 -7.586 14.055 1 75.75 117 ASN B O 1
ATOM 5145 N N . CYS B 1 118 ? -20.703 -9.547 15.25 1 86.94 118 CYS B N 1
ATOM 5146 C CA . CYS B 1 118 ? -20.016 -10.367 14.258 1 86.94 118 CYS B CA 1
ATOM 5147 C C . CYS B 1 118 ? -20.578 -11.781 14.234 1 86.94 118 CYS B C 1
ATOM 5149 O O . CYS B 1 118 ? -20.312 -12.578 15.133 1 86.94 118 CYS B O 1
ATOM 5151 N N . PRO B 1 119 ? -21.344 -12.141 13.188 1 87.56 119 PRO B N 1
ATOM 5152 C CA . PRO B 1 119 ? -21.922 -13.477 13.109 1 87.56 119 PRO B CA 1
ATOM 5153 C C . PRO B 1 119 ? -20.875 -14.57 12.922 1 87.56 119 PRO B C 1
ATOM 5155 O O . PRO B 1 119 ? -21.062 -15.695 13.383 1 87.56 119 PRO B O 1
ATOM 5158 N N . GLY B 1 120 ? -19.828 -14.266 12.25 1 91.56 120 GLY B N 1
ATOM 5159 C CA . GLY B 1 120 ? -18.75 -15.203 11.938 1 91.56 120 GLY B CA 1
ATOM 5160 C C . GLY B 1 120 ? -17.656 -14.602 11.094 1 91.56 120 GLY B C 1
ATOM 5161 O O . GLY B 1 120 ? -17.766 -13.461 10.633 1 91.56 120 GLY B O 1
ATOM 5162 N N . PRO B 1 121 ? -16.641 -15.383 10.891 1 94.56 121 PRO B N 1
ATOM 5163 C CA . PRO B 1 121 ? -15.539 -14.859 10.078 1 94.56 121 PRO B CA 1
ATOM 5164 C C . PRO B 1 121 ? -15.875 -14.828 8.586 1 94.56 121 PRO B C 1
ATOM 5166 O O . PRO B 1 121 ? -16.766 -15.547 8.133 1 94.56 121 PRO B O 1
ATOM 5169 N N . ILE B 1 122 ? -15.211 -13.992 7.91 1 97.38 122 ILE B N 1
ATOM 5170 C CA . ILE B 1 122 ? -15.273 -13.961 6.453 1 97.38 122 ILE B CA 1
ATOM 5171 C C . ILE B 1 122 ? -14.031 -14.633 5.867 1 97.38 122 ILE B C 1
ATOM 5173 O O . ILE B 1 122 ? -12.906 -14.297 6.238 1 97.38 122 ILE B O 1
ATOM 5177 N N . LEU B 1 123 ? -14.258 -15.609 5.062 1 98.62 123 LEU B N 1
ATOM 5178 C CA . LEU B 1 123 ? -13.18 -16.281 4.34 1 98.62 123 LEU B CA 1
ATOM 5179 C C . LEU B 1 123 ? -13.141 -15.828 2.883 1 98.62 123 LEU B C 1
ATOM 5181 O O . LEU B 1 123 ? -14.016 -16.203 2.092 1 98.62 123 LEU B O 1
ATOM 5185 N N . LEU B 1 124 ? -12.109 -15.047 2.568 1 98.88 124 LEU B N 1
ATOM 5186 C CA . LEU B 1 124 ? -12 -14.414 1.256 1 98.88 124 LEU B CA 1
ATOM 5187 C C . LEU B 1 124 ? -10.945 -15.117 0.403 1 98.88 124 LEU B C 1
ATOM 5189 O O . LEU B 1 124 ? -9.797 -15.258 0.819 1 98.88 124 LEU B O 1
ATOM 5193 N N . TYR B 1 125 ? -11.352 -15.633 -0.732 1 98.75 125 TYR B N 1
ATOM 5194 C CA . TYR B 1 125 ? -10.383 -16.156 -1.692 1 98.75 125 TYR B CA 1
ATOM 5195 C C . TYR B 1 125 ? -9.961 -15.078 -2.686 1 98.75 125 TYR B C 1
ATOM 5197 O O . TYR B 1 125 ? -10.805 -14.484 -3.355 1 98.75 125 TYR B O 1
ATOM 5205 N N . ALA B 1 126 ? -8.672 -14.883 -2.822 1 98.5 126 ALA B N 1
ATOM 5206 C CA . ALA B 1 126 ? -8.156 -13.906 -3.781 1 98.5 126 ALA B CA 1
ATOM 5207 C C . ALA B 1 126 ? -8.211 -14.453 -5.203 1 98.5 126 ALA B C 1
ATOM 5209 O O . ALA B 1 126 ? -7.258 -15.078 -5.676 1 98.5 126 ALA B O 1
ATOM 5210 N N . GLY B 1 127 ? -9.305 -14.148 -5.859 1 95.5 127 GLY B N 1
ATOM 5211 C CA . GLY B 1 127 ? -9.406 -14.586 -7.242 1 95.5 127 GLY B CA 1
ATOM 5212 C C . GLY B 1 127 ? -8.227 -14.156 -8.094 1 95.5 127 GLY B C 1
ATOM 5213 O O . GLY B 1 127 ? -7.645 -13.094 -7.863 1 95.5 127 GLY B O 1
ATOM 5214 N N . ASN B 1 128 ? -7.977 -14.945 -9.062 1 92.12 128 ASN B N 1
ATOM 5215 C CA . ASN B 1 128 ? -6.758 -14.695 -9.828 1 92.12 128 ASN B CA 1
ATOM 5216 C C . ASN B 1 128 ? -6.91 -15.141 -11.281 1 92.12 128 ASN B C 1
ATOM 5218 O O . ASN B 1 128 ? -7.961 -14.938 -11.891 1 92.12 128 ASN B O 1
ATOM 5222 N N . GLU B 1 129 ? -5.883 -15.625 -11.914 1 89.56 129 GLU B N 1
ATOM 5223 C CA . GLU B 1 129 ? -5.723 -15.688 -13.367 1 89.56 129 GLU B CA 1
ATOM 5224 C C . GLU B 1 129 ? -6.668 -16.703 -13.984 1 89.56 129 GLU B C 1
ATOM 5226 O O . GLU B 1 129 ? -6.23 -17.625 -14.688 1 89.56 129 GLU B O 1
ATOM 5231 N N . GLY B 1 130 ? -7.969 -16.516 -13.805 1 91.81 130 GLY B N 1
ATOM 5232 C CA . GLY B 1 130 ? -8.945 -17.406 -14.406 1 91.81 130 GLY B CA 1
ATOM 5233 C C . GLY B 1 130 ? -10.367 -17.109 -13.969 1 91.81 130 GLY B C 1
ATOM 5234 O O . GLY B 1 130 ? -10.609 -16.172 -13.203 1 91.81 130 GLY B O 1
ATOM 5235 N N . ASP B 1 131 ? -11.344 -17.906 -14.531 1 94.38 131 ASP B N 1
ATOM 5236 C CA . ASP B 1 131 ? -12.742 -17.828 -14.109 1 94.38 131 ASP B CA 1
ATOM 5237 C C . ASP B 1 131 ? -12.906 -18.234 -12.648 1 94.38 131 ASP B C 1
ATOM 5239 O O . ASP B 1 131 ? -12.398 -19.266 -12.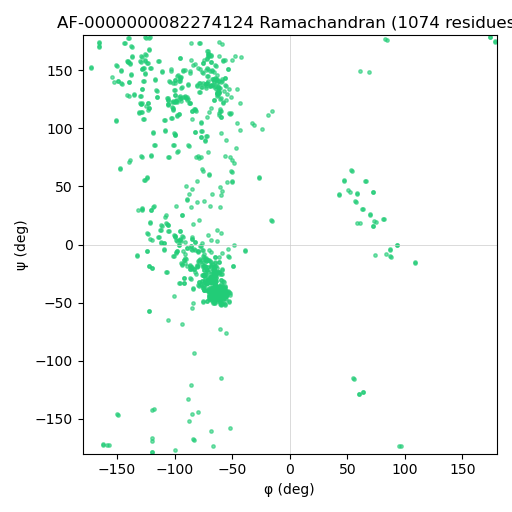219 1 94.38 131 ASP B O 1
ATOM 5243 N N . ILE B 1 132 ? -13.594 -17.422 -11.906 1 96.94 132 ILE B N 1
ATOM 5244 C CA . ILE B 1 132 ? -13.641 -17.562 -10.453 1 96.94 132 ILE B CA 1
ATOM 5245 C C . ILE B 1 132 ? -14.32 -18.891 -10.094 1 96.94 132 ILE B C 1
ATOM 5247 O O . ILE B 1 132 ? -14.078 -19.453 -9.023 1 96.94 132 ILE B O 1
ATOM 5251 N N . THR B 1 133 ? -15.172 -19.484 -10.93 1 95.62 133 THR B N 1
ATOM 5252 C CA . THR B 1 133 ? -15.883 -20.719 -10.641 1 95.62 133 THR B CA 1
ATOM 5253 C C . THR B 1 133 ? -14.914 -21.891 -10.578 1 95.62 133 THR B C 1
ATOM 5255 O O . THR B 1 133 ? -15.141 -22.859 -9.844 1 95.62 133 THR B O 1
ATOM 5258 N N . GLU B 1 134 ? -13.812 -21.797 -11.305 1 90.69 134 GLU B N 1
ATOM 5259 C CA . GLU B 1 134 ? -12.805 -22.859 -11.281 1 90.69 134 GLU B CA 1
ATOM 5260 C C . GLU B 1 134 ? -12.086 -22.906 -9.938 1 90.69 134 GLU B C 1
ATOM 5262 O O . GLU B 1 134 ? -11.734 -24 -9.453 1 90.69 134 GLU B O 1
ATOM 5267 N N . PHE B 1 135 ? -11.938 -21.797 -9.344 1 93.62 135 PHE B N 1
ATOM 5268 C CA . PHE B 1 135 ? -11.25 -21.719 -8.062 1 93.62 135 PHE B CA 1
ATOM 5269 C C . PHE B 1 135 ? -12.156 -22.188 -6.934 1 93.62 135 PHE B C 1
ATOM 5271 O O . PHE B 1 135 ? -11.688 -22.766 -5.949 1 93.62 135 PHE B O 1
ATOM 5278 N N . TRP B 1 136 ? -13.445 -21.906 -7.074 1 95.19 136 TRP B N 1
ATOM 5279 C CA . TRP B 1 136 ? -14.398 -22.375 -6.074 1 95.19 136 TRP B CA 1
ATOM 5280 C C . TRP B 1 136 ? -14.305 -23.891 -5.887 1 95.19 136 TRP B C 1
ATOM 5282 O O . TRP B 1 136 ? -14.234 -24.375 -4.758 1 95.19 136 TRP B O 1
ATOM 5292 N N . ASN B 1 137 ? -14.141 -24.609 -6.941 1 89.31 137 ASN B N 1
ATOM 5293 C CA . ASN B 1 137 ? -14.125 -26.062 -6.934 1 89.31 137 ASN B CA 1
ATOM 5294 C C . ASN B 1 137 ? -12.82 -26.609 -6.363 1 89.31 137 ASN B C 1
ATOM 5296 O O . ASN B 1 137 ? -12.781 -27.734 -5.852 1 89.31 137 ASN B O 1
ATOM 5300 N N . ALA B 1 138 ? -11.82 -25.797 -6.395 1 90.5 138 ALA B N 1
ATOM 5301 C CA . ALA B 1 138 ? -10.484 -26.25 -6.008 1 90.5 138 ALA B CA 1
ATOM 5302 C C . ALA B 1 138 ? -10.156 -25.828 -4.578 1 90.5 138 ALA B C 1
ATOM 5304 O O . ALA B 1 138 ? -9.031 -26.031 -4.109 1 90.5 138 ALA B O 1
ATOM 5305 N N . ASN B 1 139 ? -11.102 -25.281 -3.852 1 94.94 139 ASN B N 1
ATOM 5306 C CA . ASN B 1 139 ? -10.812 -24.734 -2.531 1 94.94 139 ASN B CA 1
ATOM 5307 C C . ASN B 1 139 ? -11.695 -25.359 -1.456 1 94.94 139 ASN B C 1
ATOM 5309 O O . ASN B 1 139 ? -12.352 -24.656 -0.689 1 94.94 139 ASN B O 1
ATOM 5313 N N . GLY B 1 140 ? -11.602 -26.719 -1.372 1 95.25 140 GLY B N 1
ATOM 5314 C CA . GLY B 1 140 ? -12.383 -27.453 -0.393 1 95.25 140 GLY B CA 1
ATOM 5315 C C . GLY B 1 140 ? -11.984 -27.156 1.039 1 95.25 140 GLY B C 1
ATOM 5316 O O . GLY B 1 140 ? -12.805 -27.25 1.954 1 95.25 140 GLY B O 1
ATOM 5317 N N . PHE B 1 141 ? -10.75 -26.797 1.344 1 97.06 141 PHE B N 1
ATOM 5318 C CA . PHE B 1 141 ? -10.281 -26.469 2.688 1 97.06 141 PHE B CA 1
ATOM 5319 C C . PHE B 1 141 ? -11.023 -25.266 3.246 1 97.06 141 PHE B C 1
ATOM 5321 O O . PHE B 1 141 ? -11.461 -25.281 4.398 1 97.06 141 PHE B O 1
ATOM 5328 N N . MET B 1 142 ? -11.203 -24.219 2.391 1 97.06 142 MET B N 1
ATOM 5329 C CA . MET B 1 142 ? -11.953 -23.031 2.797 1 97.06 142 MET B CA 1
ATOM 5330 C C . MET B 1 142 ? -13.406 -23.391 3.115 1 97.06 142 MET B C 1
ATOM 5332 O O . MET B 1 142 ? -13.977 -22.875 4.078 1 97.06 142 MET B O 1
ATOM 5336 N N . GLN B 1 143 ? -13.961 -24.156 2.258 1 95.88 143 GLN B N 1
ATOM 5337 C CA . GLN B 1 143 ? -15.336 -24.578 2.459 1 95.88 143 GLN B CA 1
ATOM 5338 C C . GLN B 1 143 ? -15.484 -25.375 3.752 1 95.88 143 GLN B C 1
ATOM 5340 O O . GLN B 1 143 ? -16.453 -25.188 4.496 1 95.88 143 GLN B O 1
ATOM 5345 N N . TYR B 1 144 ? -14.5 -26.219 3.986 1 94.75 144 TYR B N 1
ATOM 5346 C CA . TYR B 1 144 ? -14.453 -26.969 5.23 1 94.75 144 TYR B CA 1
ATOM 5347 C C . TYR B 1 144 ? -14.414 -26.047 6.434 1 94.75 144 TYR B C 1
ATOM 5349 O O . TYR B 1 144 ? -15.156 -26.234 7.402 1 94.75 144 TYR B O 1
ATOM 5357 N N . LEU B 1 145 ? -13.609 -25 6.379 1 95.12 145 LEU B N 1
ATOM 5358 C CA . LEU B 1 145 ? -13.5 -24.047 7.469 1 95.12 145 LEU B CA 1
ATOM 5359 C C . LEU B 1 145 ? -14.812 -23.297 7.672 1 95.12 145 LEU B C 1
ATOM 5361 O O . LEU B 1 145 ? -15.203 -23.016 8.805 1 95.12 145 LEU B O 1
ATOM 5365 N N . ALA B 1 146 ? -15.453 -22.969 6.555 1 95.19 146 ALA B N 1
ATOM 5366 C CA . ALA B 1 146 ? -16.719 -22.234 6.641 1 95.19 146 ALA B CA 1
ATOM 5367 C C . ALA B 1 146 ? -17.781 -23.062 7.359 1 95.19 146 ALA B C 1
ATOM 5369 O O . ALA B 1 146 ? -18.516 -22.547 8.203 1 95.19 146 ALA B O 1
ATOM 5370 N N . VAL B 1 147 ? -17.875 -24.328 7.02 1 93.44 147 VAL B N 1
ATOM 5371 C CA . VAL B 1 147 ? -18.844 -25.219 7.629 1 93.44 147 VAL B CA 1
ATOM 5372 C C . VAL B 1 147 ? -18.547 -25.375 9.117 1 93.44 147 VAL B C 1
ATOM 5374 O O . VAL B 1 147 ? -19.453 -25.297 9.953 1 93.44 147 VAL B O 1
ATOM 5377 N N . LYS B 1 148 ? -17.281 -25.547 9.383 1 91.69 148 LYS B N 1
ATOM 5378 C CA . LYS B 1 148 ? -16.891 -25.891 10.742 1 91.69 148 LYS B CA 1
ATOM 5379 C C . LYS B 1 148 ? -16.953 -24.672 11.664 1 91.69 148 LYS B C 1
ATOM 5381 O O . LYS B 1 148 ? -17.297 -24.797 12.844 1 91.69 148 LYS B O 1
ATOM 5386 N N . TYR B 1 149 ? -16.703 -23.438 11.148 1 91.88 149 TYR B N 1
ATOM 5387 C CA . TYR B 1 149 ? -16.516 -22.297 12.039 1 91.88 149 TYR B CA 1
ATOM 5388 C C . TYR B 1 149 ? -17.516 -21.188 11.719 1 91.88 149 TYR B C 1
ATOM 5390 O O . TYR B 1 149 ? -17.375 -20.062 12.227 1 91.88 149 TYR B O 1
ATOM 5398 N N . GLY B 1 150 ? -18.453 -21.5 10.875 1 91.94 150 GLY B N 1
ATOM 5399 C CA . GLY B 1 150 ? -19.5 -20.531 10.586 1 91.94 150 GLY B CA 1
ATOM 5400 C C . GLY B 1 150 ? -19.031 -19.359 9.742 1 91.94 150 GLY B C 1
ATOM 5401 O O . GLY B 1 150 ? -19.328 -18.203 10.047 1 91.94 150 GLY B O 1
ATOM 5402 N N . GLY B 1 151 ? -18.297 -19.703 8.719 1 94.88 151 GLY B N 1
ATOM 5403 C CA . GLY B 1 151 ? -17.688 -18.656 7.91 1 94.88 151 GLY B CA 1
ATOM 5404 C C . GLY B 1 151 ? -18.531 -18.25 6.719 1 94.88 151 GLY B C 1
ATOM 5405 O O . GLY B 1 151 ? -19.344 -19.031 6.23 1 94.88 151 GLY B O 1
ATOM 5406 N N . LEU B 1 152 ? -18.406 -16.969 6.328 1 97.25 152 LEU B N 1
ATOM 5407 C CA . LEU B 1 152 ? -18.891 -16.469 5.043 1 97.25 152 LEU B CA 1
ATOM 5408 C C . LEU B 1 152 ? -17.844 -16.656 3.955 1 97.25 152 LEU B C 1
ATOM 5410 O O . LEU B 1 152 ? -16.703 -16.219 4.102 1 97.25 152 LEU B O 1
ATOM 5414 N N . LEU B 1 153 ? -18.25 -17.391 2.902 1 98.44 153 LEU B N 1
ATOM 5415 C CA . LEU B 1 153 ? -17.344 -17.562 1.785 1 98.44 153 LEU B CA 1
ATOM 5416 C C . LEU B 1 153 ? -17.5 -16.453 0.758 1 98.44 153 LEU B C 1
ATOM 5418 O O . LEU B 1 153 ? -18.625 -16.172 0.304 1 98.44 153 LEU B O 1
ATOM 5422 N N . LEU B 1 154 ? -16.391 -15.766 0.445 1 98.81 154 LEU B N 1
ATOM 5423 C CA . LEU B 1 154 ? -16.375 -14.68 -0.524 1 98.81 154 LEU B CA 1
ATOM 5424 C C . LEU B 1 154 ? -15.273 -14.898 -1.563 1 98.81 154 LEU B C 1
ATOM 5426 O O . LEU B 1 154 ? -14.094 -14.922 -1.227 1 98.81 154 LEU B O 1
ATOM 5430 N N . PHE B 1 155 ? -15.695 -15.117 -2.834 1 98.81 155 PHE B N 1
ATOM 5431 C CA . PHE B 1 155 ? -14.766 -15.344 -3.934 1 98.81 155 PHE B CA 1
ATOM 5432 C C . PHE B 1 155 ? -14.891 -14.25 -4.984 1 98.81 155 PHE B C 1
ATOM 5434 O O . PHE B 1 155 ? -15.609 -14.414 -5.977 1 98.81 155 PHE B O 1
ATOM 5441 N N . PRO B 1 156 ? -14.18 -13.141 -4.801 1 98.88 156 PRO B N 1
ATOM 5442 C CA . PRO B 1 156 ? -14.172 -12.125 -5.863 1 98.88 156 PRO B CA 1
ATOM 5443 C C . PRO B 1 156 ? -13.375 -12.57 -7.09 1 98.88 156 PRO B C 1
ATOM 5445 O O . PRO B 1 156 ? -12.328 -13.203 -6.957 1 98.88 156 PRO B O 1
ATOM 5448 N N . GLU B 1 157 ? -13.938 -12.266 -8.266 1 98.75 157 GLU B N 1
ATOM 5449 C CA . GLU B 1 157 ? -13.227 -12.516 -9.516 1 98.75 157 GLU B CA 1
ATOM 5450 C C . GLU B 1 157 ? -12.219 -11.406 -9.805 1 98.75 157 GLU B C 1
ATOM 5452 O O . GLU B 1 157 ? -12.5 -10.227 -9.57 1 98.75 157 GLU B O 1
ATOM 5457 N N . GLU B 1 158 ? -11.055 -11.781 -10.242 1 98.25 158 GLU B N 1
ATOM 5458 C CA . GLU B 1 158 ? -10.094 -10.75 -10.617 1 98.25 158 GLU B CA 1
ATOM 5459 C C . GLU B 1 158 ? -10.562 -9.969 -11.836 1 98.25 158 GLU B C 1
ATOM 5461 O O . GLU B 1 158 ? -11.148 -10.539 -12.758 1 98.25 158 GLU B O 1
ATOM 5466 N N . ARG B 1 159 ? -10.289 -8.672 -11.828 1 98.31 159 ARG B N 1
ATOM 5467 C CA . ARG B 1 159 ? -10.586 -7.863 -13.008 1 98.31 159 ARG B CA 1
ATOM 5468 C C . ARG B 1 159 ? -9.891 -8.43 -14.25 1 98.31 159 ARG B C 1
ATOM 5470 O O . ARG B 1 159 ? -8.781 -8.953 -14.164 1 98.31 159 ARG B O 1
ATOM 5477 N N . TYR B 1 160 ? -10.594 -8.352 -15.461 1 97.19 160 TYR B N 1
ATOM 5478 C CA . TYR B 1 160 ? -10.156 -8.75 -16.797 1 97.19 160 TYR B CA 1
ATOM 5479 C C . TYR B 1 160 ? -10.102 -10.266 -16.922 1 97.19 160 TYR B C 1
ATOM 5481 O O . TYR B 1 160 ? -9.445 -10.797 -17.812 1 97.19 160 TYR B O 1
ATOM 5489 N N . TYR B 1 161 ? -10.734 -10.961 -16.016 1 96 161 TYR B N 1
ATOM 5490 C CA . TYR B 1 161 ? -10.938 -12.398 -16.109 1 96 161 TYR B CA 1
ATOM 5491 C C . TYR B 1 161 ? -12.414 -12.758 -15.977 1 96 161 TYR B C 1
ATOM 5493 O O . TYR B 1 161 ? -13.203 -11.953 -15.461 1 96 161 TYR B O 1
ATOM 5501 N N . GLY B 1 162 ? -12.781 -13.945 -16.484 1 95.94 162 GLY B N 1
ATOM 5502 C CA . GLY B 1 162 ? -14.164 -14.375 -16.375 1 95.94 162 GLY B CA 1
ATOM 5503 C C . GLY B 1 162 ? -15.148 -13.383 -16.969 1 95.94 162 GLY B C 1
ATOM 5504 O O . GLY B 1 162 ? -15.055 -13.016 -18.141 1 95.94 162 GLY B O 1
ATOM 5505 N N . LYS B 1 163 ? -15.977 -12.844 -16.078 1 97.44 163 LYS B N 1
ATOM 5506 C CA . LYS B 1 163 ? -17.016 -11.914 -16.516 1 97.44 163 LYS B CA 1
ATOM 5507 C C . LYS B 1 163 ? -16.766 -10.508 -15.977 1 97.44 163 LYS B C 1
ATOM 5509 O O . LYS B 1 163 ? -17.562 -9.602 -16.203 1 97.44 163 LYS B O 1
ATOM 5514 N N . SER B 1 164 ? -15.633 -10.328 -15.336 1 98.25 164 SER B N 1
ATOM 5515 C CA . SER B 1 164 ? -15.32 -9.062 -14.695 1 98.25 164 SER B CA 1
ATOM 5516 C C . SER B 1 164 ? -14.391 -8.219 -15.562 1 98.25 164 SER B C 1
ATOM 5518 O O . SER B 1 164 ? -13.164 -8.305 -15.438 1 98.25 164 SER B O 1
ATOM 5520 N N . PHE B 1 165 ? -14.992 -7.312 -16.375 1 97.25 165 PHE B N 1
ATOM 5521 C CA . PHE B 1 165 ? -14.195 -6.535 -17.312 1 97.25 165 PHE B CA 1
ATOM 5522 C C . PHE B 1 165 ? -14.461 -5.043 -17.141 1 97.25 165 PHE B C 1
ATOM 5524 O O . PHE B 1 165 ? -15.477 -4.535 -17.625 1 97.25 165 PHE B O 1
ATOM 5531 N N . PRO B 1 166 ? -13.5 -4.32 -16.578 1 96.12 166 PRO B N 1
ATOM 5532 C CA . PRO B 1 166 ? -13.68 -2.883 -16.375 1 96.12 166 PRO B CA 1
ATOM 5533 C C . PRO B 1 166 ? -13.734 -2.094 -17.672 1 96.12 166 PRO B C 1
ATOM 5535 O O . PRO B 1 166 ? -14.414 -1.069 -17.75 1 96.12 166 PRO B O 1
ATOM 5538 N N . SER B 1 167 ? -12.859 -2.432 -18.625 1 93.12 167 SER B N 1
ATOM 5539 C CA . SER B 1 167 ? -12.742 -1.708 -19.891 1 93.12 167 SER B CA 1
ATOM 5540 C C . SER B 1 167 ? -11.938 -2.502 -20.906 1 93.12 167 SER B C 1
ATOM 5542 O O . SER B 1 167 ? -11.406 -3.566 -20.594 1 93.12 167 SER B O 1
ATOM 5544 N N . THR B 1 168 ? -11.914 -1.943 -22.141 1 92.06 168 THR B N 1
ATOM 5545 C CA . THR B 1 168 ? -11.055 -2.547 -23.156 1 92.06 168 THR B CA 1
ATOM 5546 C C . THR B 1 168 ? -9.602 -2.123 -22.953 1 92.06 168 THR B C 1
ATOM 5548 O O . THR B 1 168 ? -8.688 -2.727 -23.531 1 92.06 168 THR B O 1
ATOM 5551 N N . ASP B 1 169 ? -9.461 -1.134 -22.172 1 92.75 169 ASP B N 1
ATOM 5552 C CA . ASP B 1 169 ? -8.125 -0.641 -21.844 1 92.75 169 ASP B CA 1
ATOM 5553 C C . ASP B 1 169 ? -7.477 -1.476 -20.75 1 92.75 169 ASP B C 1
ATOM 5555 O O . ASP B 1 169 ? -7.906 -1.428 -19.594 1 92.75 169 ASP B O 1
ATOM 5559 N N . MET B 1 170 ? -6.398 -2.186 -21 1 94.12 170 MET B N 1
ATOM 5560 C CA . MET B 1 170 ? -5.785 -3.131 -20.078 1 94.12 170 MET B CA 1
ATOM 5561 C C . MET B 1 170 ? -4.879 -2.408 -19.078 1 94.12 170 MET B C 1
ATOM 5563 O O . MET B 1 170 ? -4.395 -3.012 -18.125 1 94.12 170 MET B O 1
ATOM 5567 N N . ARG B 1 171 ? -4.73 -1.069 -19.281 1 93.31 171 ARG B N 1
ATOM 5568 C CA . ARG B 1 171 ? -3.852 -0.316 -18.391 1 93.31 171 ARG B CA 1
ATOM 5569 C C . ARG B 1 171 ? -4.348 -0.381 -16.953 1 93.31 171 ARG B C 1
ATOM 5571 O O . ARG B 1 171 ? -3.6 -0.089 -16.016 1 93.31 171 ARG B O 1
ATOM 5578 N N . TYR B 1 172 ? -5.645 -0.82 -16.703 1 95.94 172 TYR B N 1
ATOM 5579 C CA . TYR B 1 172 ? -6.223 -0.9 -15.375 1 95.94 172 TYR B CA 1
ATOM 5580 C C . TYR B 1 172 ? -6.035 -2.291 -14.781 1 95.94 172 TYR B C 1
ATOM 5582 O O . TYR B 1 172 ? -6.57 -2.594 -13.711 1 95.94 172 TYR B O 1
ATOM 5590 N N . LEU B 1 173 ? -5.277 -3.105 -15.484 1 96.56 173 LEU B N 1
ATOM 5591 C CA . LEU B 1 173 ? -4.938 -4.418 -14.945 1 96.56 173 LEU B CA 1
ATOM 5592 C C . LEU B 1 173 ? -3.561 -4.398 -14.289 1 96.56 173 LEU B C 1
ATOM 5594 O O . LEU B 1 173 ? -2.576 -4.82 -14.898 1 96.56 173 LEU B O 1
ATOM 5598 N N . THR B 1 174 ? -3.549 -3.883 -13.07 1 95.81 174 THR B N 1
ATOM 5599 C CA . THR B 1 174 ? -2.367 -3.934 -12.211 1 95.81 174 THR B CA 1
ATOM 5600 C C . THR B 1 174 ? -2.686 -4.625 -10.891 1 95.81 174 THR B C 1
ATOM 5602 O O . THR B 1 174 ? -3.842 -4.672 -10.469 1 95.81 174 THR B O 1
ATOM 5605 N N . THR B 1 175 ? -1.681 -5.145 -10.289 1 96 175 THR B N 1
ATOM 5606 C CA . THR B 1 175 ? -1.847 -5.801 -8.992 1 96 175 THR B CA 1
ATOM 5607 C C . THR B 1 175 ? -2.49 -4.855 -7.984 1 96 175 THR B C 1
ATOM 5609 O O . THR B 1 175 ? -3.363 -5.266 -7.215 1 96 175 THR B O 1
ATOM 5612 N N . GLN B 1 176 ? -2.129 -3.625 -7.973 1 95 176 GLN B N 1
ATOM 5613 C CA . GLN B 1 176 ? -2.691 -2.658 -7.035 1 95 176 GLN B CA 1
ATOM 5614 C C . GLN B 1 176 ? -4.191 -2.484 -7.262 1 95 176 GLN B C 1
ATOM 5616 O O . GLN B 1 176 ? -4.965 -2.43 -6.305 1 95 176 GLN B O 1
ATOM 5621 N N . GLN B 1 177 ? -4.598 -2.322 -8.539 1 96.56 177 GLN B N 1
ATOM 5622 C CA . GLN B 1 177 ? -6.016 -2.213 -8.859 1 96.56 177 GLN B CA 1
ATOM 5623 C C . GLN B 1 177 ? -6.781 -3.445 -8.391 1 96.56 177 GLN B C 1
ATOM 5625 O O . GLN B 1 177 ? -7.895 -3.332 -7.875 1 96.56 177 GLN B O 1
ATOM 5630 N N . VAL B 1 178 ? -6.16 -4.578 -8.555 1 98.06 178 VAL B N 1
ATOM 5631 C CA . VAL B 1 178 ? -6.789 -5.836 -8.164 1 98.06 178 VAL B CA 1
ATOM 5632 C C . VAL B 1 178 ? -7.012 -5.859 -6.652 1 98.06 178 VAL B C 1
ATOM 5634 O O . VAL B 1 178 ? -8.102 -6.203 -6.184 1 98.06 178 VAL B O 1
ATOM 5637 N N . LEU B 1 179 ? -6.012 -5.504 -5.887 1 97.56 179 LEU B N 1
ATOM 5638 C CA . LEU B 1 179 ? -6.125 -5.492 -4.43 1 97.56 179 LEU B CA 1
ATOM 5639 C C . LEU B 1 179 ? -7.215 -4.527 -3.979 1 97.56 179 LEU B C 1
ATOM 5641 O O . LEU B 1 179 ? -8 -4.852 -3.088 1 97.56 179 LEU B O 1
ATOM 5645 N N . GLU B 1 180 ? -7.262 -3.387 -4.613 1 96.81 180 GLU B N 1
ATOM 5646 C CA . GLU B 1 180 ? -8.266 -2.389 -4.258 1 96.81 180 GLU B CA 1
ATOM 5647 C C . GLU B 1 180 ? -9.672 -2.875 -4.59 1 96.81 180 GLU B C 1
ATOM 5649 O O . GLU B 1 180 ? -10.633 -2.541 -3.893 1 96.81 180 GLU B O 1
ATOM 5654 N N . ASP B 1 181 ? -9.82 -3.633 -5.73 1 98.38 181 ASP B N 1
ATOM 5655 C CA . ASP B 1 181 ? -11.109 -4.254 -6.031 1 98.38 181 ASP B CA 1
ATOM 5656 C C . ASP B 1 181 ? -11.617 -5.07 -4.848 1 98.38 181 ASP B C 1
ATOM 5658 O O . ASP B 1 181 ? -12.781 -4.965 -4.465 1 98.38 181 ASP B O 1
ATOM 5662 N N . TYR B 1 182 ? -10.719 -5.895 -4.352 1 98.56 182 TYR B N 1
ATOM 5663 C CA . TYR B 1 182 ? -11.102 -6.832 -3.303 1 98.56 182 TYR B CA 1
ATOM 5664 C C . TYR B 1 182 ? -11.453 -6.094 -2.016 1 98.56 182 TYR B C 1
ATOM 5666 O O . TYR B 1 182 ? -12.398 -6.469 -1.317 1 98.56 182 TYR B O 1
ATOM 5674 N N . ILE B 1 183 ? -10.742 -5.039 -1.693 1 97.06 183 ILE B N 1
ATOM 5675 C CA . ILE B 1 183 ? -10.984 -4.289 -0.467 1 97.06 183 ILE B CA 1
ATOM 5676 C C . ILE B 1 183 ? -12.312 -3.543 -0.571 1 97.06 183 ILE B C 1
ATOM 5678 O O . ILE B 1 183 ? -13.109 -3.541 0.375 1 97.06 183 ILE B O 1
ATOM 5682 N N . GLU B 1 184 ? -12.555 -2.883 -1.724 1 96.56 184 GLU B N 1
ATOM 5683 C CA . GLU B 1 184 ? -13.82 -2.184 -1.898 1 96.56 184 GLU B CA 1
ATOM 5684 C C . GLU B 1 184 ? -15 -3.15 -1.824 1 96.56 184 GLU B C 1
ATOM 5686 O O . GLU B 1 184 ? -16 -2.863 -1.173 1 96.56 184 GLU B O 1
ATOM 5691 N N . LEU B 1 185 ? -14.859 -4.258 -2.496 1 98.38 185 LEU B N 1
ATOM 5692 C CA . LEU B 1 185 ? -15.922 -5.258 -2.467 1 98.38 185 LEU B CA 1
ATOM 5693 C C . LEU B 1 185 ? -16.109 -5.801 -1.054 1 98.38 185 LEU B C 1
ATOM 5695 O O . LEU B 1 185 ? -17.25 -6.008 -0.616 1 98.38 185 LEU B O 1
ATOM 5699 N N . LEU B 1 186 ? -15.031 -6.121 -0.372 1 97.81 186 LEU B N 1
ATOM 5700 C CA . LEU B 1 186 ? -15.102 -6.617 0.998 1 97.81 186 LEU B CA 1
ATOM 5701 C C . LEU B 1 186 ? -15.867 -5.641 1.888 1 97.81 186 LEU B C 1
ATOM 5703 O O . LEU B 1 186 ? -16.703 -6.055 2.703 1 97.81 186 LEU B O 1
ATOM 5707 N N . ASP B 1 187 ? -15.578 -4.355 1.752 1 94.44 187 ASP B N 1
ATOM 5708 C CA . ASP B 1 187 ? -16.281 -3.34 2.529 1 94.44 187 ASP B CA 1
ATOM 5709 C C . ASP B 1 187 ? -17.781 -3.377 2.254 1 94.44 187 ASP B C 1
ATOM 5711 O O . ASP B 1 187 ? -18.594 -3.254 3.176 1 94.44 187 ASP B O 1
ATOM 5715 N N . HIS B 1 188 ? -18.109 -3.523 0.996 1 96.56 188 HIS B N 1
ATOM 5716 C CA . HIS B 1 188 ? -19.5 -3.629 0.614 1 96.56 188 HIS B CA 1
ATOM 5717 C C . HIS B 1 188 ? -20.156 -4.848 1.256 1 96.56 188 HIS B C 1
ATOM 5719 O O . HIS B 1 188 ? -21.25 -4.742 1.838 1 96.56 188 HIS B O 1
ATOM 5725 N N . VAL B 1 189 ? -19.5 -5.969 1.189 1 97.94 189 VAL B N 1
ATOM 5726 C CA . VAL B 1 189 ? -20.031 -7.223 1.715 1 97.94 189 VAL B CA 1
ATOM 5727 C C . VAL B 1 189 ? -20.172 -7.129 3.232 1 97.94 189 VAL B C 1
ATOM 5729 O O . VAL B 1 189 ? -21.172 -7.562 3.801 1 97.94 189 VAL B O 1
ATOM 5732 N N . LYS B 1 190 ? -19.188 -6.566 3.848 1 95.38 190 LYS B N 1
ATOM 5733 C CA . LYS B 1 190 ? -19.234 -6.402 5.297 1 95.38 190 LYS B CA 1
ATOM 5734 C C . LYS B 1 190 ? -20.422 -5.535 5.715 1 95.38 190 LYS B C 1
ATOM 5736 O O . LYS B 1 190 ? -21.078 -5.812 6.723 1 95.38 190 LYS B O 1
ATOM 5741 N N . THR B 1 191 ? -20.688 -4.523 4.965 1 93.75 191 THR B N 1
ATOM 5742 C CA . THR B 1 191 ? -21.812 -3.652 5.25 1 93.75 191 THR B CA 1
ATOM 5743 C C . THR B 1 191 ? -23.141 -4.391 5.027 1 93.75 191 THR B C 1
ATOM 5745 O O . THR B 1 191 ? -24.031 -4.34 5.871 1 93.75 191 THR B O 1
ATOM 5748 N N . GLU B 1 192 ? -23.25 -5.086 3.941 1 95.88 192 GLU B N 1
ATOM 5749 C CA . GLU B 1 192 ? -24.469 -5.805 3.58 1 95.88 192 GLU B CA 1
ATOM 5750 C C . GLU B 1 192 ? -24.797 -6.871 4.617 1 95.88 192 GLU B C 1
ATOM 5752 O O . GLU B 1 192 ? -25.969 -7.078 4.938 1 95.88 192 GLU B O 1
ATOM 5757 N N . TYR B 1 193 ? -23.781 -7.516 5.188 1 95.12 193 TYR B N 1
ATOM 5758 C CA . TYR B 1 193 ? -24 -8.633 6.105 1 95.12 193 TYR B CA 1
ATOM 5759 C C . TYR B 1 193 ? -23.891 -8.172 7.555 1 95.12 193 TYR B C 1
ATOM 5761 O O . TYR B 1 193 ? -23.875 -8.992 8.469 1 95.12 193 TYR B O 1
ATOM 5769 N N . GLN B 1 194 ? -23.75 -6.785 7.75 1 91 194 GLN B N 1
ATOM 5770 C CA . GLN B 1 194 ? -23.562 -6.242 9.086 1 91 194 GLN B CA 1
ATOM 5771 C C . GLN B 1 194 ? -22.406 -6.945 9.805 1 91 194 GLN B C 1
ATOM 5773 O O . GLN B 1 194 ? -22.562 -7.375 10.953 1 91 194 GLN B O 1
ATOM 5778 N N . ALA B 1 195 ? -21.312 -7.094 9.055 1 93.06 195 ALA B N 1
ATOM 5779 C CA . ALA B 1 195 ? -20.141 -7.844 9.516 1 93.06 195 ALA B CA 1
ATOM 5780 C C . ALA B 1 195 ? -18.906 -6.961 9.547 1 93.06 195 ALA B C 1
ATOM 5782 O O . ALA B 1 195 ? -17.781 -7.441 9.352 1 93.06 195 ALA B O 1
ATOM 5783 N N . THR B 1 196 ? -19.016 -5.656 9.773 1 88.56 196 THR B N 1
ATOM 5784 C CA . THR B 1 196 ? -17.922 -4.699 9.719 1 88.56 196 THR B CA 1
ATOM 5785 C C . THR B 1 196 ? -16.906 -4.965 10.828 1 88.56 196 THR B C 1
ATOM 5787 O O . THR B 1 196 ? -15.742 -4.609 10.703 1 88.56 196 THR B O 1
ATOM 5790 N N . SER B 1 197 ? -17.344 -5.691 11.844 1 86.25 197 SER B N 1
ATOM 5791 C CA . SER B 1 197 ? -16.453 -5.977 12.969 1 86.25 197 SER B CA 1
ATOM 5792 C C . SER B 1 197 ? -15.961 -7.418 12.93 1 86.25 197 SER B C 1
ATOM 5794 O O . SER B 1 197 ? -15.391 -7.91 13.906 1 86.25 197 SER B O 1
ATOM 5796 N N . CYS B 1 198 ? -16.188 -8.086 11.852 1 92.5 198 CYS B N 1
ATOM 5797 C CA . CYS B 1 198 ? -15.789 -9.484 11.75 1 92.5 198 CYS B CA 1
ATOM 5798 C C . CYS B 1 198 ? -14.422 -9.617 11.086 1 92.5 198 CYS B C 1
ATOM 5800 O O . CYS B 1 198 ? -14.086 -8.836 10.195 1 92.5 198 CYS B O 1
ATOM 5802 N N . PRO B 1 199 ? -13.633 -10.609 11.555 1 94.31 199 PRO B N 1
ATOM 5803 C CA . PRO B 1 199 ? -12.336 -10.812 10.914 1 94.31 199 PRO B CA 1
ATOM 5804 C C . PRO B 1 199 ? -12.453 -11.406 9.516 1 94.31 199 PRO B C 1
ATOM 5806 O O . PRO B 1 199 ? -13.367 -12.188 9.242 1 94.31 199 PRO B O 1
ATOM 5809 N N . THR B 1 200 ? -11.586 -11 8.695 1 97.5 200 THR B N 1
ATOM 5810 C CA . THR B 1 200 ? -11.469 -11.57 7.359 1 97.5 200 THR B CA 1
ATOM 5811 C C . THR B 1 200 ? -10.133 -12.289 7.191 1 97.5 200 THR B C 1
ATOM 5813 O O . THR B 1 200 ? -9.078 -11.727 7.496 1 97.5 200 THR B O 1
ATOM 5816 N N . ILE B 1 201 ? -10.18 -13.523 6.777 1 98.69 201 ILE B N 1
ATOM 5817 C CA . ILE B 1 201 ? -8.984 -14.289 6.426 1 98.69 201 ILE B CA 1
ATOM 5818 C C . ILE B 1 201 ? -8.898 -14.43 4.91 1 98.69 201 ILE B C 1
ATOM 5820 O O . ILE B 1 201 ? -9.844 -14.875 4.262 1 98.69 201 ILE B O 1
ATOM 5824 N N . ALA B 1 202 ? -7.75 -14.031 4.363 1 98.88 202 ALA B N 1
ATOM 5825 C CA . ALA B 1 202 ? -7.535 -14.148 2.924 1 98.88 202 ALA B CA 1
ATOM 5826 C C . ALA B 1 202 ? -6.824 -15.453 2.578 1 98.88 202 ALA B C 1
ATOM 5828 O O . ALA B 1 202 ? -5.902 -15.867 3.281 1 98.88 202 ALA B O 1
ATOM 5829 N N . PHE B 1 203 ? -7.316 -16.094 1.549 1 98.88 203 PHE B N 1
ATOM 5830 C CA . PHE B 1 203 ? -6.723 -17.312 1.008 1 98.88 203 PHE B CA 1
ATOM 5831 C C . PHE B 1 203 ? -6.344 -17.125 -0.456 1 98.88 203 PHE B C 1
ATOM 5833 O O . PHE B 1 203 ? -6.961 -16.328 -1.165 1 98.88 203 PHE B O 1
ATOM 5840 N N . GLY B 1 204 ? -5.34 -17.859 -0.887 1 98.12 204 GLY B N 1
ATOM 5841 C CA . GLY B 1 204 ? -5.016 -17.875 -2.305 1 98.12 204 GLY B CA 1
ATOM 5842 C C . GLY B 1 204 ? -3.953 -18.891 -2.664 1 98.12 204 GLY B C 1
ATOM 5843 O O . GLY B 1 204 ? -3.133 -19.266 -1.823 1 98.12 204 GLY B O 1
ATOM 5844 N N . GLY B 1 205 ? -4 -19.328 -3.842 1 96.5 205 GLY B N 1
ATOM 5845 C CA . GLY B 1 205 ? -3.004 -20.219 -4.43 1 96.5 205 GLY B CA 1
ATOM 5846 C C . GLY B 1 205 ? -2.285 -19.594 -5.613 1 96.5 205 GLY B C 1
ATOM 5847 O O . GLY B 1 205 ? -2.891 -18.875 -6.406 1 96.5 205 GLY B O 1
ATOM 5848 N N . SER B 1 206 ? -1.057 -19.859 -5.684 1 94.31 206 SER B N 1
ATOM 5849 C CA . SER B 1 206 ? -0.291 -19.359 -6.82 1 94.31 206 SER B CA 1
ATOM 5850 C C . SER B 1 206 ? -0.263 -17.844 -6.84 1 94.31 206 SER B C 1
ATOM 5852 O O . SER B 1 206 ? 0.1 -17.203 -5.848 1 94.31 206 SER B O 1
ATOM 5854 N N . TYR B 1 207 ? -0.653 -17.297 -7.996 1 94.69 207 TYR B N 1
ATOM 5855 C CA . TYR B 1 207 ? -0.792 -15.852 -8.062 1 94.69 207 TYR B CA 1
ATOM 5856 C C . TYR B 1 207 ? -1.796 -15.352 -7.027 1 94.69 207 TYR B C 1
ATOM 5858 O O . TYR B 1 207 ? -1.597 -14.305 -6.414 1 94.69 207 TYR B O 1
ATOM 5866 N N . GLY B 1 208 ? -2.824 -16.125 -6.781 1 96.88 208 GLY B N 1
ATOM 5867 C CA . GLY B 1 208 ? -3.758 -15.805 -5.715 1 96.88 208 GLY B CA 1
ATOM 5868 C C . GLY B 1 208 ? -3.117 -15.812 -4.336 1 96.88 208 GLY B C 1
ATOM 5869 O O . GLY B 1 208 ? -3.508 -15.039 -3.461 1 96.88 208 GLY B O 1
ATOM 5870 N N . GLY B 1 209 ? -2.189 -16.75 -4.164 1 97.5 209 GLY B N 1
ATOM 5871 C CA . GLY B 1 209 ? -1.427 -16.75 -2.926 1 97.5 209 GLY B CA 1
ATOM 5872 C C . GLY B 1 209 ? -0.605 -15.484 -2.742 1 97.5 209 GLY B C 1
ATOM 5873 O O . GLY B 1 209 ? -0.517 -14.945 -1.635 1 97.5 209 GLY B O 1
ATOM 5874 N N . THR B 1 210 ? -0.01 -15.016 -3.828 1 96.88 210 THR B N 1
ATOM 5875 C CA . THR B 1 210 ? 0.707 -13.742 -3.824 1 96.88 210 THR B CA 1
ATOM 5876 C C . THR B 1 210 ? -0.227 -12.602 -3.447 1 96.88 210 THR B C 1
ATOM 5878 O O . THR B 1 210 ? 0.12 -11.758 -2.617 1 96.88 210 THR B O 1
ATOM 5881 N N . LEU B 1 211 ? -1.421 -12.625 -4.016 1 98.06 211 LEU B N 1
ATOM 5882 C CA . LEU B 1 211 ? -2.404 -11.586 -3.732 1 98.06 211 LEU B CA 1
ATOM 5883 C C . LEU B 1 211 ? -2.85 -11.641 -2.275 1 98.06 211 LEU B C 1
ATOM 5885 O O . LEU B 1 211 ? -3.035 -10.602 -1.637 1 98.06 211 LEU B O 1
ATOM 5889 N N . ALA B 1 212 ? -3.01 -12.836 -1.718 1 98.56 212 ALA B N 1
ATOM 5890 C CA . ALA B 1 212 ? -3.4 -12.977 -0.318 1 98.56 212 ALA B CA 1
ATOM 5891 C C . ALA B 1 212 ? -2.336 -12.398 0.61 1 98.56 212 ALA B C 1
ATOM 5893 O O . ALA B 1 212 ? -2.66 -11.703 1.58 1 98.56 212 ALA B O 1
ATOM 5894 N N . ALA B 1 213 ? -1.121 -12.68 0.275 1 98 213 ALA B N 1
ATOM 5895 C CA . ALA B 1 213 ? -0.019 -12.125 1.056 1 98 213 ALA B CA 1
ATOM 5896 C C . ALA B 1 213 ? -0.009 -10.594 0.981 1 98 213 ALA B C 1
ATOM 5898 O O . ALA B 1 213 ? 0.187 -9.922 1.993 1 98 213 ALA B O 1
ATOM 5899 N N . PHE B 1 214 ? -0.24 -10.086 -0.221 1 97.06 214 PHE B N 1
ATOM 5900 C CA . PHE B 1 214 ? -0.248 -8.641 -0.412 1 97.06 214 PHE B CA 1
ATOM 5901 C C . PHE B 1 214 ? -1.432 -8.008 0.308 1 97.06 214 PHE B C 1
ATOM 5903 O O . PHE B 1 214 ? -1.305 -6.93 0.888 1 97.06 214 PHE B O 1
ATOM 5910 N N . LEU B 1 215 ? -2.559 -8.68 0.278 1 97.75 215 LEU B N 1
ATOM 5911 C CA . LEU B 1 215 ? -3.736 -8.164 0.97 1 97.75 215 LEU B CA 1
ATOM 5912 C C . LEU B 1 215 ? -3.461 -7.996 2.461 1 97.75 215 LEU B C 1
ATOM 5914 O O . LEU B 1 215 ? -3.783 -6.957 3.041 1 97.75 215 LEU B O 1
ATOM 5918 N N . ARG B 1 216 ? -2.83 -8.977 3.035 1 97.25 216 ARG B N 1
ATOM 5919 C CA . ARG B 1 216 ? -2.547 -8.906 4.465 1 97.25 216 ARG B CA 1
ATOM 5920 C C . ARG B 1 216 ? -1.482 -7.852 4.758 1 97.25 216 ARG B C 1
ATOM 5922 O O . ARG B 1 216 ? -1.609 -7.082 5.715 1 97.25 216 ARG B O 1
ATOM 5929 N N . SER B 1 217 ? -0.489 -7.836 3.967 1 95.25 217 SER B N 1
ATOM 5930 C CA . SER B 1 217 ? 0.643 -6.957 4.234 1 95.25 217 SER B CA 1
ATOM 5931 C C . SER B 1 217 ? 0.272 -5.496 4.004 1 95.25 217 SER B C 1
ATOM 5933 O O . SER B 1 217 ? 0.659 -4.621 4.781 1 95.25 217 SER B O 1
ATOM 5935 N N . ALA B 1 218 ? -0.477 -5.219 3.01 1 94.19 218 ALA B N 1
ATOM 5936 C CA . ALA B 1 218 ? -0.759 -3.842 2.617 1 94.19 218 ALA B CA 1
ATOM 5937 C C . ALA B 1 218 ? -2.029 -3.328 3.291 1 94.19 218 ALA B C 1
ATOM 5939 O O . ALA B 1 218 ? -2.186 -2.123 3.5 1 94.19 218 ALA B O 1
ATOM 5940 N N . TYR B 1 219 ? -2.988 -4.23 3.615 1 94.94 219 TYR B N 1
ATOM 5941 C CA . TYR B 1 219 ? -4.266 -3.836 4.195 1 94.94 219 TYR B CA 1
ATOM 5942 C C . TYR B 1 219 ? -4.539 -4.598 5.488 1 94.94 219 TYR B C 1
ATOM 5944 O O . TYR B 1 219 ? -5.605 -5.195 5.648 1 94.94 219 TYR B O 1
ATOM 5952 N N . PRO B 1 220 ? -3.645 -4.5 6.379 1 93.62 220 PRO B N 1
ATOM 5953 C CA . PRO B 1 220 ? -3.791 -5.281 7.609 1 93.62 220 PRO B CA 1
ATOM 5954 C C . PRO B 1 220 ? -5.004 -4.855 8.438 1 93.62 220 PRO B C 1
ATOM 5956 O O . PRO B 1 220 ? -5.469 -5.613 9.289 1 93.62 220 PRO B O 1
ATOM 5959 N N . PHE B 1 221 ? -5.59 -3.736 8.203 1 90.62 221 PHE B N 1
ATOM 5960 C CA . PHE B 1 221 ? -6.77 -3.25 8.914 1 90.62 221 PHE B CA 1
ATOM 5961 C C . PHE B 1 221 ? -8.031 -3.902 8.367 1 90.62 221 PHE B C 1
ATOM 5963 O O . PHE B 1 221 ? -9.078 -3.896 9.031 1 90.62 221 PHE B O 1
ATOM 5970 N N . SER B 1 222 ? -7.91 -4.453 7.172 1 93.88 222 SER B N 1
ATOM 5971 C CA . SER B 1 222 ? -9.062 -5.098 6.543 1 93.88 222 SER B CA 1
ATOM 5972 C C . SER B 1 222 ? -8.922 -6.613 6.551 1 93.88 222 SER B C 1
ATOM 5974 O O . SER B 1 222 ? -9.914 -7.336 6.48 1 93.88 222 SER B O 1
ATOM 5976 N N . ILE B 1 223 ? -7.707 -7.086 6.633 1 96.94 223 ILE B N 1
ATOM 5977 C CA . ILE B 1 223 ? -7.418 -8.508 6.527 1 96.94 223 ILE B CA 1
ATOM 5978 C C . ILE B 1 223 ? -6.699 -8.984 7.793 1 96.94 223 ILE B C 1
ATOM 5980 O O . ILE B 1 223 ? -5.547 -8.617 8.031 1 96.94 223 ILE B O 1
ATOM 5984 N N . GLN B 1 224 ? -7.285 -9.875 8.516 1 96 224 GLN B N 1
ATOM 5985 C CA . GLN B 1 224 ? -6.777 -10.336 9.805 1 96 224 GLN B CA 1
ATOM 5986 C C . GLN B 1 224 ? -5.641 -11.344 9.617 1 96 224 GLN B C 1
ATOM 5988 O O . GLN B 1 224 ? -4.723 -11.406 10.438 1 96 224 GLN B O 1
ATOM 5993 N N . GLY B 1 225 ? -5.723 -12.055 8.609 1 98.12 225 GLY B N 1
ATOM 5994 C CA . GLY B 1 225 ? -4.707 -13.055 8.305 1 98.12 225 GLY B CA 1
ATOM 5995 C C . GLY B 1 225 ? -4.789 -13.57 6.879 1 98.12 225 GLY B C 1
ATOM 5996 O O . GLY B 1 225 ? -5.738 -13.258 6.152 1 98.12 225 GLY B O 1
ATOM 5997 N N . ALA B 1 226 ? -3.725 -14.359 6.508 1 98.81 226 ALA B N 1
ATOM 5998 C CA . ALA B 1 226 ? -3.701 -14.844 5.129 1 98.81 226 ALA B CA 1
ATOM 5999 C C . ALA B 1 226 ? -3.004 -16.203 5.035 1 98.81 226 ALA B C 1
ATOM 6001 O O . ALA B 1 226 ? -2.047 -16.469 5.766 1 98.81 226 ALA B O 1
ATOM 6002 N N . LEU B 1 227 ? -3.533 -17.031 4.227 1 98.88 227 LEU B N 1
ATOM 6003 C CA . LEU B 1 227 ? -2.852 -18.234 3.779 1 98.88 227 LEU B CA 1
ATOM 6004 C C . LEU B 1 227 ? -2.439 -18.125 2.316 1 98.88 227 LEU B C 1
ATOM 6006 O O . LEU B 1 227 ? -3.285 -18.188 1.422 1 98.88 227 LEU B O 1
ATOM 6010 N N . ALA B 1 228 ? -1.173 -17.969 2.107 1 98.5 228 ALA B N 1
ATOM 6011 C CA . ALA B 1 228 ? -0.577 -17.859 0.779 1 98.5 228 ALA B CA 1
ATOM 6012 C C . ALA B 1 228 ? 0.039 -19.188 0.343 1 98.5 228 ALA B C 1
ATOM 6014 O O . ALA B 1 228 ? 1.217 -19.438 0.599 1 98.5 228 ALA B O 1
ATOM 6015 N N . SER B 1 229 ? -0.745 -19.922 -0.418 1 98.19 229 SER B N 1
ATOM 6016 C CA . SER B 1 229 ? -0.304 -21.25 -0.834 1 98.19 229 SER B CA 1
ATOM 6017 C C . SER B 1 229 ? 0.338 -21.219 -2.217 1 98.19 229 SER B C 1
ATOM 6019 O O . SER B 1 229 ? -0.246 -20.688 -3.164 1 98.19 229 SER B O 1
ATOM 6021 N N . SER B 1 230 ? 1.544 -21.75 -2.35 1 96.62 230 SER B N 1
ATOM 6022 C CA . SER B 1 230 ? 2.279 -21.859 -3.607 1 96.62 230 SER B CA 1
ATOM 6023 C C . SER B 1 230 ? 2.465 -20.484 -4.25 1 96.62 230 SER B C 1
ATOM 6025 O O . SER B 1 230 ? 2.346 -20.344 -5.469 1 96.62 230 SER B O 1
ATOM 6027 N N . SER B 1 231 ? 2.682 -19.484 -3.412 1 95.44 231 SER B N 1
ATOM 6028 C CA . SER B 1 231 ? 2.904 -18.141 -3.906 1 95.44 231 SER B CA 1
ATOM 6029 C C . SER B 1 231 ? 4.188 -18.047 -4.723 1 95.44 231 SER B C 1
ATOM 6031 O O . SER B 1 231 ? 5.199 -18.656 -4.363 1 95.44 231 SER B O 1
ATOM 6033 N N . GLU B 1 232 ? 4.137 -17.234 -5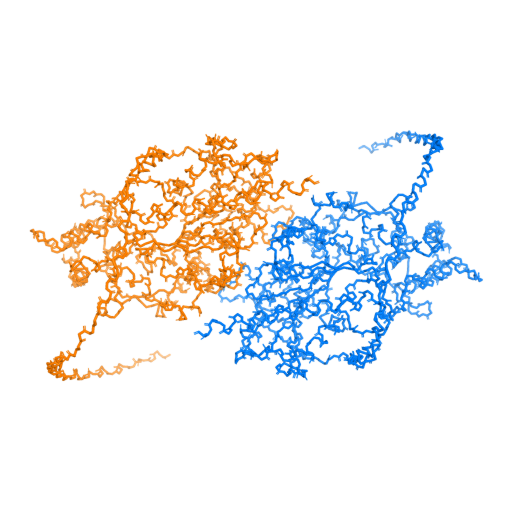.77 1 91.56 232 GLU B N 1
ATOM 6034 C CA . GLU B 1 232 ? 5.309 -17.047 -6.621 1 91.56 232 GLU B CA 1
ATOM 6035 C C . GLU B 1 232 ? 6.098 -15.812 -6.199 1 91.56 232 GLU B C 1
ATOM 6037 O O . GLU B 1 232 ? 7 -15.367 -6.914 1 91.56 232 GLU B O 1
ATOM 6042 N N . LEU B 1 233 ? 5.852 -15.266 -5.145 1 92.25 233 LEU B N 1
ATOM 6043 C CA . LEU B 1 233 ? 6.371 -13.984 -4.691 1 92.25 233 LEU B CA 1
ATOM 6044 C C . LEU B 1 233 ? 7.895 -13.953 -4.762 1 92.25 233 LEU B C 1
ATOM 6046 O O . LEU B 1 233 ? 8.484 -12.953 -5.168 1 92.25 233 LEU B O 1
ATOM 6050 N N . GLY B 1 234 ? 8.547 -15.016 -4.406 1 94.56 234 GLY B N 1
ATOM 6051 C CA . GLY B 1 234 ? 10 -15.07 -4.426 1 94.56 234 GLY B CA 1
ATOM 6052 C C . GLY B 1 234 ? 10.578 -14.961 -5.824 1 94.56 234 GLY B C 1
ATOM 6053 O O . GLY B 1 234 ? 11.688 -14.453 -6.008 1 94.56 234 GLY B O 1
ATOM 6054 N N . TYR B 1 235 ? 9.82 -15.453 -6.793 1 93.75 235 TYR B N 1
ATOM 6055 C CA . TYR B 1 235 ? 10.289 -15.414 -8.172 1 93.75 235 TYR B CA 1
ATOM 6056 C C . TYR B 1 235 ? 10.258 -13.992 -8.719 1 93.75 235 TYR B C 1
ATOM 6058 O O . TYR B 1 235 ? 10.898 -13.695 -9.734 1 93.75 235 TYR B O 1
ATOM 6066 N N . TYR B 1 236 ? 9.609 -13.055 -8.055 1 93 236 TYR B N 1
ATOM 6067 C CA . TYR B 1 236 ? 9.539 -11.672 -8.492 1 93 236 TYR B CA 1
ATOM 6068 C C . TYR B 1 236 ? 10.617 -10.828 -7.82 1 93 236 TYR B C 1
ATOM 6070 O O . TYR B 1 236 ? 10.688 -9.617 -8.023 1 93 236 TYR B O 1
ATOM 6078 N N . ASP B 1 237 ? 11.461 -11.445 -7.043 1 94.25 237 ASP B N 1
ATOM 6079 C CA . ASP B 1 237 ? 12.57 -10.766 -6.379 1 94.25 237 ASP B CA 1
ATOM 6080 C C . ASP B 1 237 ? 13.914 -11.367 -6.789 1 94.25 237 ASP B C 1
ATOM 6082 O O . ASP B 1 237 ? 14.602 -11.977 -5.969 1 94.25 237 ASP B O 1
ATOM 6086 N N . ILE B 1 238 ? 14.32 -11.016 -7.961 1 92.38 238 ILE B N 1
ATOM 6087 C CA . ILE B 1 238 ? 15.5 -11.617 -8.57 1 92.38 238 ILE B CA 1
ATOM 6088 C C . ILE B 1 238 ? 16.75 -11.258 -7.762 1 92.38 238 ILE B C 1
ATOM 6090 O O . ILE B 1 238 ? 17.641 -12.086 -7.609 1 92.38 238 ILE B O 1
ATOM 6094 N N . ASN B 1 239 ? 16.766 -10.086 -7.211 1 88.5 239 ASN B N 1
ATOM 6095 C CA . ASN B 1 239 ? 17.922 -9.633 -6.449 1 88.5 239 ASN B CA 1
ATOM 6096 C C . ASN B 1 239 ? 18.141 -10.484 -5.199 1 88.5 239 ASN B C 1
ATOM 6098 O O . ASN B 1 239 ? 19.234 -10.531 -4.66 1 88.5 239 ASN B O 1
ATOM 6102 N N . GLY B 1 240 ? 17.109 -11.211 -4.766 1 92.44 240 GLY B N 1
ATOM 6103 C CA . GLY B 1 240 ? 17.203 -12.039 -3.57 1 92.44 240 GLY B CA 1
ATOM 6104 C C . GLY B 1 240 ? 17.531 -13.484 -3.875 1 92.44 240 GLY B C 1
ATOM 6105 O O . GLY B 1 240 ? 17.719 -14.289 -2.961 1 92.44 240 GLY B O 1
ATOM 6106 N N . TRP B 1 241 ? 17.688 -13.859 -5.098 1 95.06 241 TRP B N 1
ATOM 6107 C CA . TRP B 1 241 ? 17.797 -15.25 -5.516 1 95.06 241 TRP B CA 1
ATOM 6108 C C . TRP B 1 241 ? 19.125 -15.852 -5.055 1 95.06 241 TRP B C 1
ATOM 6110 O O . TRP B 1 241 ? 19.141 -16.875 -4.371 1 95.06 241 TRP B O 1
ATOM 6120 N N . GLU B 1 242 ? 20.156 -15.156 -5.27 1 94.12 242 GLU B N 1
ATOM 6121 C CA . GLU B 1 242 ? 21.484 -15.711 -5.043 1 94.12 242 GLU B CA 1
ATOM 6122 C C . GLU B 1 242 ? 21.688 -16.109 -3.582 1 94.12 242 GLU B C 1
ATOM 6124 O O . GLU B 1 242 ? 22.125 -17.219 -3.289 1 94.12 242 GLU B O 1
ATOM 6129 N N . SER B 1 243 ? 21.297 -15.25 -2.689 1 91.25 243 SER B N 1
ATOM 6130 C CA . SER B 1 243 ? 21.484 -15.484 -1.263 1 91.25 243 SER B CA 1
ATOM 6131 C C . SER B 1 243 ? 20.609 -16.625 -0.76 1 91.25 243 SER B C 1
ATOM 6133 O O . SER B 1 243 ? 20.812 -17.125 0.344 1 91.25 243 SER B O 1
ATOM 6135 N N . ARG B 1 244 ? 19.75 -17.125 -1.623 1 94.56 244 ARG B N 1
ATOM 6136 C CA . ARG B 1 244 ? 18.812 -18.156 -1.209 1 94.56 244 ARG B CA 1
ATOM 6137 C C . ARG B 1 244 ? 19 -19.438 -2.02 1 94.56 244 ARG B C 1
ATOM 6139 O O . ARG B 1 244 ? 18.172 -20.344 -1.958 1 94.56 244 ARG B O 1
ATOM 6146 N N . GLY B 1 245 ? 19.984 -19.406 -2.857 1 93.81 245 GLY B N 1
ATOM 6147 C CA . GLY B 1 245 ? 20.25 -20.578 -3.689 1 93.81 245 GLY B CA 1
ATOM 6148 C C . GLY B 1 245 ? 19.266 -20.734 -4.82 1 93.81 245 GLY B C 1
ATOM 6149 O O . GLY B 1 245 ? 19.047 -21.844 -5.316 1 93.81 245 GLY B O 1
ATOM 6150 N N . ILE B 1 246 ? 18.609 -19.703 -5.148 1 94.94 246 ILE B N 1
ATOM 6151 C CA . ILE B 1 246 ? 17.656 -19.688 -6.254 1 94.94 246 ILE B CA 1
ATOM 6152 C C . ILE B 1 246 ? 18.344 -19.156 -7.512 1 94.94 246 ILE B C 1
ATOM 6154 O O . ILE B 1 246 ? 19.219 -18.297 -7.434 1 94.94 246 ILE B O 1
ATOM 6158 N N . SER B 1 247 ? 18.047 -19.719 -8.617 1 93.81 247 SER B N 1
ATOM 6159 C CA . SER B 1 247 ? 18.547 -19.25 -9.906 1 93.81 247 SER B CA 1
ATOM 6160 C C . SER B 1 247 ? 17.484 -19.328 -10.984 1 93.81 247 SER B C 1
ATOM 6162 O O . SER B 1 247 ? 16.375 -19.812 -10.734 1 93.81 247 SER B O 1
ATOM 6164 N N . GLU B 1 248 ? 17.844 -18.875 -12.195 1 91.94 248 GLU B N 1
ATOM 6165 C CA . GLU B 1 248 ? 16.922 -18.922 -13.32 1 91.94 248 GLU B CA 1
ATOM 6166 C C . GLU B 1 248 ? 16.594 -20.375 -13.703 1 91.94 248 GLU B C 1
ATOM 6168 O O . GLU B 1 248 ? 15.641 -20.625 -14.445 1 91.94 248 GLU B O 1
ATOM 6173 N N . TYR B 1 249 ? 17.328 -21.359 -13.148 1 93.06 249 TYR B N 1
ATOM 6174 C CA . TYR B 1 249 ? 17.172 -22.766 -13.508 1 93.06 249 TYR B CA 1
ATOM 6175 C C . TYR B 1 249 ? 16.344 -23.5 -12.469 1 93.06 249 TYR B C 1
ATOM 6177 O O . TYR B 1 249 ? 15.906 -24.641 -12.703 1 93.06 249 TYR B O 1
ATOM 6185 N N . THR B 1 250 ? 16.078 -22.859 -11.352 1 94.31 250 THR B N 1
ATOM 6186 C CA . THR B 1 250 ? 15.461 -23.516 -10.211 1 94.31 250 THR B CA 1
ATOM 6187 C C . THR B 1 250 ? 14.125 -24.141 -10.602 1 94.31 250 THR B C 1
ATOM 6189 O O . THR B 1 250 ? 13.852 -25.297 -10.266 1 94.31 250 THR B O 1
ATOM 6192 N N . PHE B 1 251 ? 13.336 -23.484 -11.289 1 93.5 251 PHE B N 1
ATOM 6193 C CA . PHE B 1 251 ? 12.031 -23.984 -11.719 1 93.5 251 PHE B CA 1
ATOM 6194 C C . PHE B 1 251 ? 12.18 -25.25 -12.547 1 93.5 251 PHE B C 1
ATOM 6196 O O . PHE B 1 251 ? 11.547 -26.266 -12.25 1 93.5 251 PHE B O 1
ATOM 6203 N N . ALA B 1 252 ? 13.031 -25.188 -13.523 1 93.31 252 ALA B N 1
ATOM 6204 C CA . ALA B 1 252 ? 13.242 -26.297 -14.438 1 93.31 252 ALA B CA 1
ATOM 6205 C C . ALA B 1 252 ? 13.867 -27.484 -13.719 1 93.31 252 ALA B C 1
ATOM 6207 O O . ALA B 1 252 ? 13.57 -28.641 -14.039 1 93.31 252 ALA B O 1
ATOM 6208 N N . GLU B 1 253 ? 14.75 -27.203 -12.805 1 94.56 253 GLU B N 1
ATOM 6209 C CA . GLU B 1 253 ? 15.406 -28.25 -12.047 1 94.56 253 GLU B CA 1
ATOM 6210 C C . GLU B 1 253 ? 14.398 -29.047 -11.219 1 94.56 253 GLU B C 1
ATOM 6212 O O . GLU B 1 253 ? 14.5 -30.266 -11.109 1 94.56 253 GLU B O 1
ATOM 6217 N N . ILE B 1 254 ? 13.492 -28.344 -10.641 1 94.75 254 ILE B N 1
ATOM 6218 C CA . ILE B 1 254 ? 12.469 -29.016 -9.844 1 94.75 254 ILE B CA 1
ATOM 6219 C C . ILE B 1 254 ? 11.609 -29.906 -10.742 1 94.75 254 ILE B C 1
ATOM 6221 O O . ILE B 1 254 ? 11.281 -31.031 -10.383 1 94.75 254 ILE B O 1
ATOM 6225 N N . VAL B 1 255 ? 11.305 -29.438 -11.922 1 95.25 255 VAL B N 1
ATOM 6226 C CA . VAL B 1 255 ? 10.547 -30.234 -12.883 1 95.25 255 VAL B CA 1
ATOM 6227 C C . VAL B 1 255 ? 11.312 -31.516 -13.211 1 95.25 255 VAL B C 1
ATOM 6229 O O . VAL B 1 255 ? 10.766 -32.625 -13.117 1 95.25 255 VAL B O 1
ATOM 6232 N N . ALA B 1 256 ? 12.555 -31.391 -13.57 1 95.81 256 ALA B N 1
ATOM 6233 C CA . ALA B 1 256 ? 13.383 -32.531 -13.938 1 95.81 256 ALA B CA 1
ATOM 6234 C C . ALA B 1 256 ? 13.5 -33.531 -12.781 1 95.81 256 ALA B C 1
ATOM 6236 O O . ALA B 1 256 ? 13.484 -34.719 -12.984 1 95.81 256 ALA B O 1
ATOM 6237 N N . THR B 1 257 ? 13.656 -32.969 -11.625 1 95.06 257 THR B N 1
ATOM 6238 C CA . THR B 1 257 ? 13.812 -33.781 -10.43 1 95.06 257 THR B CA 1
ATOM 6239 C C . THR B 1 257 ? 12.594 -34.688 -10.234 1 95.06 257 THR B C 1
ATOM 6241 O O . THR B 1 257 ? 12.734 -35.844 -9.812 1 95.06 257 THR B O 1
ATOM 6244 N N . GLN B 1 258 ? 11.43 -34.219 -10.523 1 96.44 258 GLN B N 1
ATOM 6245 C CA . GLN B 1 258 ? 10.227 -35.031 -10.359 1 96.44 258 GLN B CA 1
ATOM 6246 C C . GLN B 1 258 ? 10.234 -36.219 -11.305 1 96.44 258 GLN B C 1
ATOM 6248 O O . GLN B 1 258 ? 9.852 -37.344 -10.914 1 96.44 258 GLN B O 1
ATOM 6253 N N . TYR B 1 259 ? 10.664 -36.031 -12.469 1 96.88 259 TYR B N 1
ATOM 6254 C CA . TYR B 1 259 ? 10.711 -37.125 -13.438 1 96.88 259 TYR B CA 1
ATOM 6255 C C . TYR B 1 259 ? 11.867 -38.062 -13.141 1 96.88 259 TYR B C 1
ATOM 6257 O O . TYR B 1 259 ? 11.805 -39.25 -13.477 1 96.88 259 TYR B O 1
ATOM 6265 N N . ASN B 1 260 ? 12.859 -37.562 -12.531 1 95.25 260 ASN B N 1
ATOM 6266 C CA . ASN B 1 260 ? 14.031 -38.375 -12.211 1 95.25 260 ASN B CA 1
ATOM 6267 C C . ASN B 1 260 ? 13.75 -39.312 -11.047 1 95.25 260 ASN B C 1
ATOM 6269 O O . ASN B 1 260 ? 14.539 -40.219 -10.773 1 95.25 260 ASN B O 1
ATOM 6273 N N . LYS B 1 261 ? 12.672 -39.188 -10.367 1 94.88 261 LYS B N 1
ATOM 6274 C CA . LYS B 1 261 ? 12.289 -40.062 -9.266 1 94.88 261 LYS B CA 1
ATOM 6275 C C . LYS B 1 261 ? 11.977 -41.469 -9.773 1 94.88 261 LYS B C 1
ATOM 6277 O O . LYS B 1 261 ? 12.094 -42.438 -9.031 1 94.88 261 LYS B O 1
ATOM 6282 N N . THR B 1 262 ? 11.523 -41.531 -10.977 1 95.5 262 THR B N 1
ATOM 6283 C CA . THR B 1 262 ? 11.328 -42.812 -11.641 1 95.5 262 THR B CA 1
ATOM 6284 C C . THR B 1 262 ? 12.547 -43.156 -12.492 1 95.5 262 THR B C 1
ATOM 6286 O O . THR B 1 262 ? 12.914 -42.406 -13.398 1 95.5 262 THR B O 1
ATOM 6289 N N . GLU B 1 263 ? 13.055 -44.312 -12.203 1 95.06 263 GLU B N 1
ATOM 6290 C CA . GLU B 1 263 ? 14.289 -44.688 -12.875 1 95.06 263 GLU B CA 1
ATOM 6291 C C . GLU B 1 263 ? 14.117 -44.688 -14.391 1 95.06 263 GLU B C 1
ATOM 6293 O O . GLU B 1 263 ? 13.18 -45.281 -14.914 1 95.06 263 GLU B O 1
ATOM 6298 N N . GLY B 1 264 ? 14.984 -43.875 -15.023 1 94.25 264 GLY B N 1
ATOM 6299 C CA . GLY B 1 264 ? 15.062 -43.875 -16.484 1 94.25 264 GLY 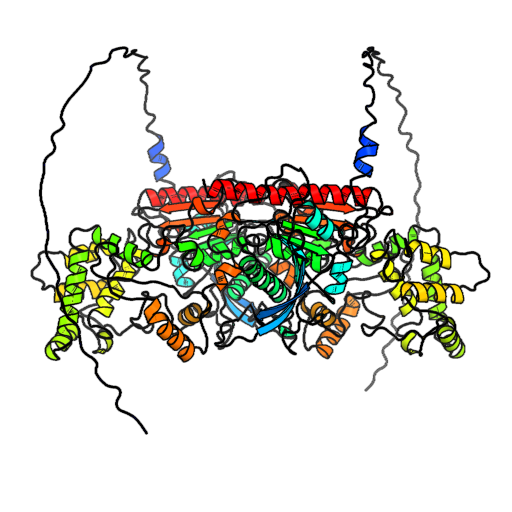B CA 1
ATOM 6300 C C . GLY B 1 264 ? 14.078 -42.938 -17.125 1 94.25 264 GLY B C 1
ATOM 6301 O O . GLY B 1 264 ? 14.156 -42.656 -18.328 1 94.25 264 GLY B O 1
ATOM 6302 N N . CYS B 1 265 ? 13.188 -42.406 -16.406 1 96.56 265 CYS B N 1
ATOM 6303 C CA . CYS B 1 265 ? 12.117 -41.594 -16.984 1 96.56 265 CYS B CA 1
ATOM 6304 C C . CYS B 1 265 ? 12.664 -40.312 -17.609 1 96.56 265 CYS B C 1
ATOM 6306 O O . CYS B 1 265 ? 12.328 -40 -18.75 1 96.56 265 CYS B O 1
ATOM 6308 N N . LEU B 1 266 ? 13.492 -39.562 -16.891 1 96.25 266 LEU B N 1
ATOM 6309 C CA . LEU B 1 266 ? 14.062 -38.312 -17.406 1 96.25 266 LEU B CA 1
ATOM 6310 C C . LEU B 1 266 ? 14.859 -38.594 -18.688 1 96.25 266 LEU B C 1
ATOM 6312 O O . LEU B 1 266 ? 14.773 -37.812 -19.641 1 96.25 266 LEU B O 1
ATOM 6316 N N . LYS B 1 267 ? 15.641 -39.625 -18.672 1 93.88 267 LYS B N 1
ATOM 6317 C CA . LYS B 1 267 ? 16.391 -40 -19.859 1 93.88 267 LYS B CA 1
ATOM 6318 C C . LYS B 1 267 ? 15.461 -40.312 -21.016 1 93.88 267 LYS B C 1
ATOM 6320 O O . LYS B 1 267 ? 15.727 -39.938 -22.156 1 93.88 267 LYS B O 1
ATOM 6325 N N . ALA B 1 268 ? 14.445 -41.062 -20.703 1 95.5 268 ALA B N 1
ATOM 6326 C CA . ALA B 1 268 ? 13.469 -41.375 -21.734 1 95.5 268 ALA B CA 1
ATOM 6327 C C . ALA B 1 268 ? 12.844 -40.125 -22.328 1 95.5 268 ALA B C 1
ATOM 6329 O O . ALA B 1 268 ? 12.562 -40.062 -23.531 1 95.5 268 ALA B O 1
ATOM 6330 N N . ILE B 1 269 ? 12.578 -39.156 -21.516 1 97.06 269 ILE B N 1
ATOM 6331 C CA . ILE B 1 269 ? 12.023 -37.875 -21.969 1 97.06 269 ILE B CA 1
ATOM 6332 C C . ILE B 1 269 ? 13 -37.188 -22.938 1 97.06 269 ILE B C 1
ATOM 6334 O O . ILE B 1 269 ? 12.609 -36.75 -24.016 1 97.06 269 ILE B O 1
ATOM 6338 N N . TRP B 1 270 ? 14.258 -37.188 -22.609 1 95.88 270 TRP B N 1
ATOM 6339 C CA . TRP B 1 270 ? 15.281 -36.562 -23.453 1 95.88 270 TRP B CA 1
ATOM 6340 C C . TRP B 1 270 ? 15.406 -37.312 -24.781 1 95.88 270 TRP B C 1
ATOM 6342 O O . TRP B 1 270 ? 15.508 -36.688 -25.844 1 95.88 270 TRP B O 1
ATOM 6352 N N . GLU B 1 271 ? 15.406 -38.531 -24.703 1 95.06 271 GLU B N 1
ATOM 6353 C CA . GLU B 1 271 ? 15.531 -39.344 -25.906 1 95.06 271 GLU B CA 1
ATOM 6354 C C . GLU B 1 271 ? 14.32 -39.188 -26.828 1 95.06 271 GLU B C 1
ATOM 6356 O O . GLU B 1 271 ? 14.461 -39.156 -28.047 1 95.06 271 GLU B O 1
ATOM 6361 N N . THR B 1 272 ? 13.242 -39.156 -26.188 1 96.81 272 THR B N 1
ATOM 6362 C CA . THR B 1 272 ? 12.023 -38.938 -26.953 1 96.81 272 THR B CA 1
ATOM 6363 C C . THR B 1 272 ? 12.062 -37.594 -27.672 1 96.81 272 THR B C 1
ATOM 6365 O O . THR B 1 272 ? 11.742 -37.469 -28.844 1 96.81 272 THR B O 1
ATOM 6368 N N . ALA B 1 273 ? 12.398 -36.531 -26.953 1 95.62 273 ALA B N 1
ATOM 6369 C CA . ALA B 1 273 ? 12.492 -35.188 -27.547 1 95.62 273 ALA B CA 1
ATOM 6370 C C . ALA B 1 273 ? 13.477 -35.188 -28.719 1 95.62 273 ALA B C 1
ATOM 6372 O O . ALA B 1 273 ? 13.203 -34.562 -29.75 1 95.62 273 ALA B O 1
ATOM 6373 N N . GLU B 1 274 ? 14.57 -35.844 -28.578 1 94.69 274 GLU B N 1
ATOM 6374 C CA . GLU B 1 274 ? 15.57 -35.938 -29.641 1 94.69 274 GLU B CA 1
ATOM 6375 C C . GLU B 1 274 ? 15.016 -36.656 -30.859 1 94.69 274 GLU B C 1
ATOM 6377 O O . GLU B 1 274 ? 15.266 -36.25 -32 1 94.69 274 GLU B O 1
ATOM 6382 N N . LEU B 1 275 ? 14.375 -37.719 -30.562 1 95.69 275 LEU B N 1
ATOM 6383 C CA . LEU B 1 275 ? 13.766 -38.5 -31.656 1 95.69 275 LEU B CA 1
ATOM 6384 C C . LEU B 1 275 ? 12.812 -37.625 -32.469 1 95.69 275 LEU B C 1
ATOM 6386 O O . LEU B 1 275 ? 12.883 -37.594 -33.688 1 95.69 275 LEU B O 1
ATOM 6390 N N . LEU B 1 276 ? 11.93 -36.969 -31.766 1 96.81 276 LEU B N 1
ATOM 6391 C CA . LEU B 1 276 ? 10.953 -36.094 -32.438 1 96.81 276 LEU B CA 1
ATOM 6392 C C . LEU B 1 276 ? 11.633 -35.031 -33.25 1 96.81 276 LEU B C 1
ATOM 6394 O O . LEU B 1 276 ? 11.266 -34.781 -34.406 1 96.81 276 LEU B O 1
ATOM 6398 N N . ASP B 1 277 ? 12.594 -34.406 -32.688 1 95.5 277 ASP B N 1
ATOM 6399 C CA . ASP B 1 277 ? 13.273 -33.312 -33.344 1 95.5 277 ASP B CA 1
ATOM 6400 C C . ASP B 1 277 ? 14.062 -33.812 -34.562 1 95.5 277 ASP B C 1
ATOM 6402 O O . ASP B 1 277 ? 14.188 -33.094 -35.562 1 95.5 277 ASP B O 1
ATOM 6406 N N . ALA B 1 278 ? 14.586 -34.969 -34.469 1 95 278 ALA B N 1
ATOM 6407 C CA . ALA B 1 278 ? 15.32 -35.562 -35.594 1 95 278 ALA B CA 1
ATOM 6408 C C . ALA B 1 278 ? 14.391 -35.875 -36.781 1 95 278 ALA B C 1
ATOM 6410 O O . ALA B 1 278 ? 14.836 -35.906 -37.906 1 95 278 ALA B O 1
ATOM 6411 N N . MET B 1 279 ? 13.156 -36 -36.469 1 94.38 279 MET B N 1
ATOM 6412 C CA . MET B 1 279 ? 12.164 -36.312 -37.5 1 94.38 279 MET B CA 1
ATOM 6413 C C . MET B 1 279 ? 11.68 -35.062 -38.219 1 94.38 279 MET B C 1
ATOM 6415 O O . MET B 1 279 ? 10.867 -35.156 -39.125 1 94.38 279 MET B O 1
ATOM 6419 N N . SER B 1 280 ? 12.25 -33.938 -37.906 1 89.81 280 SER B N 1
ATOM 6420 C CA . SER B 1 280 ? 11.789 -32.656 -38.438 1 89.81 280 SER B CA 1
ATOM 6421 C C . SER B 1 280 ? 12.148 -32.469 -39.906 1 89.81 280 SER B C 1
ATOM 6423 O O . SER B 1 280 ? 11.469 -31.766 -40.656 1 89.81 280 SER B O 1
ATOM 6425 N N . ASP B 1 281 ? 13.148 -33.094 -40.406 1 88.31 281 ASP B N 1
ATOM 6426 C CA . ASP B 1 281 ? 13.719 -32.781 -41.719 1 88.31 281 ASP B CA 1
ATOM 6427 C C . ASP B 1 281 ? 12.992 -33.531 -42.812 1 88.31 281 ASP B C 1
ATOM 6429 O O . ASP B 1 281 ? 13.055 -33.125 -44 1 88.31 281 ASP B O 1
ATOM 6433 N N . SER B 1 282 ? 12.297 -34.625 -42.531 1 91.69 282 SER B N 1
ATOM 6434 C CA . SER B 1 282 ? 11.586 -35.406 -43.5 1 91.69 282 SER B CA 1
ATOM 6435 C C . SER B 1 282 ? 10.094 -35.094 -43.5 1 91.69 282 SER B C 1
ATOM 6437 O O . SER B 1 282 ? 9.438 -35.188 -42.469 1 91.69 282 SER B O 1
ATOM 6439 N N . ALA B 1 283 ? 9.562 -34.812 -44.688 1 93.06 283 ALA B N 1
ATOM 6440 C CA . ALA B 1 283 ? 8.133 -34.562 -44.812 1 93.06 283 ALA B CA 1
ATOM 6441 C C . ALA B 1 283 ? 7.324 -35.781 -44.375 1 93.06 283 ALA B C 1
ATOM 6443 O O . ALA B 1 283 ? 6.27 -35.656 -43.75 1 93.06 283 ALA B O 1
ATOM 6444 N N . ASP B 1 284 ? 7.84 -36.938 -44.719 1 94.69 284 ASP B N 1
ATOM 6445 C CA . ASP B 1 284 ? 7.16 -38.188 -44.344 1 94.69 284 ASP B CA 1
ATOM 6446 C C . ASP B 1 284 ? 7.148 -38.344 -42.812 1 94.69 284 ASP B C 1
ATOM 6448 O O . ASP B 1 284 ? 6.141 -38.781 -42.25 1 94.69 284 ASP B O 1
ATOM 6452 N N . ASP B 1 285 ? 8.266 -38.062 -42.25 1 95.88 285 ASP B N 1
ATOM 6453 C CA . ASP B 1 285 ? 8.375 -38.188 -40.812 1 95.88 285 ASP B CA 1
ATOM 6454 C C . ASP B 1 285 ? 7.473 -37.188 -40.094 1 95.88 285 ASP B C 1
ATOM 6456 O O . ASP B 1 285 ? 6.855 -37.5 -39.094 1 95.88 285 ASP B O 1
ATOM 6460 N N . ARG B 1 286 ? 7.414 -35.969 -40.625 1 96.44 286 ARG B N 1
ATOM 6461 C CA . ARG B 1 286 ? 6.527 -34.969 -40.062 1 96.44 286 ARG B CA 1
ATOM 6462 C C . ARG B 1 286 ? 5.07 -35.406 -40.125 1 96.44 286 ARG B C 1
ATOM 6464 O O . ARG B 1 286 ? 4.316 -35.25 -39.156 1 96.44 286 ARG B O 1
ATOM 6471 N N . THR B 1 287 ? 4.727 -35.938 -41.25 1 96.25 287 THR B N 1
ATOM 6472 C CA . THR B 1 287 ? 3.373 -36.469 -41.438 1 96.25 287 THR B CA 1
ATOM 6473 C C . THR B 1 287 ? 3.092 -37.594 -40.438 1 96.25 287 THR B C 1
ATOM 6475 O O . THR B 1 287 ? 1.983 -37.688 -39.906 1 96.25 287 THR B O 1
ATOM 6478 N N . MET B 1 288 ? 4.102 -38.406 -40.25 1 96.56 288 MET B N 1
ATOM 6479 C CA . MET B 1 288 ? 3.973 -39.531 -39.312 1 96.56 288 MET B CA 1
ATOM 6480 C C . MET B 1 288 ? 3.717 -39.031 -37.875 1 96.56 288 MET B C 1
ATOM 6482 O O . MET B 1 288 ? 2.893 -39.594 -37.156 1 96.56 288 MET B O 1
ATOM 6486 N N . ILE B 1 289 ? 4.453 -38 -37.469 1 97.56 289 ILE B N 1
ATOM 6487 C CA . ILE B 1 289 ? 4.242 -37.406 -36.125 1 97.56 289 ILE B CA 1
ATOM 6488 C C . ILE B 1 289 ? 2.814 -36.875 -36.031 1 97.56 289 ILE B C 1
ATOM 6490 O O . ILE B 1 289 ? 2.109 -37.188 -35.062 1 97.56 289 ILE B O 1
ATOM 6494 N N . ILE B 1 290 ? 2.365 -36.094 -37.031 1 96.75 290 ILE B N 1
ATOM 6495 C CA . ILE B 1 290 ? 1.049 -35.469 -37.031 1 96.75 290 ILE B CA 1
ATOM 6496 C C . ILE B 1 290 ? -0.033 -36.531 -36.875 1 96.75 290 ILE B C 1
ATOM 6498 O O . ILE B 1 290 ? -0.967 -36.406 -36.094 1 96.75 290 ILE B O 1
ATOM 6502 N N . LYS B 1 291 ? 0.165 -37.594 -37.594 1 96.38 291 LYS B N 1
ATOM 6503 C CA . LYS B 1 291 ? -0.819 -38.688 -37.562 1 96.38 291 LYS B CA 1
ATOM 6504 C C . LYS B 1 291 ? -0.779 -39.438 -36.25 1 96.38 291 LYS B C 1
ATOM 6506 O O . LYS B 1 291 ? -1.82 -39.688 -35.625 1 96.38 291 LYS B O 1
ATOM 6511 N N . THR B 1 292 ? 0.421 -39.812 -35.812 1 97.31 292 THR B N 1
ATOM 6512 C CA . THR B 1 292 ? 0.584 -40.625 -34.594 1 97.31 292 THR B CA 1
ATOM 6513 C C . THR B 1 292 ? 0.103 -39.844 -33.375 1 97.31 292 THR B C 1
ATOM 6515 O O . THR B 1 292 ? -0.473 -40.438 -32.469 1 97.31 292 THR B O 1
ATOM 6518 N N . PHE B 1 293 ? 0.343 -38.531 -33.375 1 97.69 293 PHE B N 1
ATOM 6519 C CA . PHE B 1 293 ? -0.005 -37.719 -32.219 1 97.69 293 PHE B CA 1
ATOM 6520 C C . PHE B 1 293 ? -1.407 -37.125 -32.375 1 97.69 293 PHE B C 1
ATOM 6522 O O . PHE B 1 293 ? -1.938 -36.5 -31.453 1 97.69 293 PHE B O 1
ATOM 6529 N N . ASN B 1 294 ? -2.014 -37.312 -33.5 1 97.56 294 ASN B N 1
ATOM 6530 C CA . ASN B 1 294 ? -3.318 -36.719 -33.812 1 97.56 294 ASN B CA 1
ATOM 6531 C C . ASN B 1 294 ? -3.301 -35.219 -33.719 1 97.56 294 ASN B C 1
ATOM 6533 O O . ASN B 1 294 ? -4.172 -34.625 -33.062 1 97.56 294 ASN B O 1
ATOM 6537 N N . PHE B 1 295 ? -2.268 -34.594 -34.25 1 95.62 295 PHE B N 1
ATOM 6538 C CA . PHE B 1 295 ? -2.203 -33.125 -34.344 1 95.62 295 PHE B CA 1
ATOM 6539 C C . PHE B 1 295 ? -3.027 -32.656 -35.531 1 95.62 295 PHE B C 1
ATOM 6541 O O . PHE B 1 295 ? -3.215 -33.375 -36.5 1 95.62 295 PHE B O 1
ATOM 6548 N N . CYS B 1 296 ? -3.562 -31.438 -35.469 1 95 296 CYS B N 1
ATOM 6549 C CA . CYS B 1 296 ? -4.426 -30.938 -36.531 1 95 296 CYS B CA 1
ATOM 6550 C C . CYS B 1 296 ? -3.615 -30.562 -37.75 1 95 296 CYS B C 1
ATOM 6552 O O . CYS B 1 296 ? -4.086 -30.703 -38.875 1 95 296 CYS B O 1
ATOM 6554 N N . ASP B 1 297 ? -2.449 -29.969 -37.531 1 91.69 297 ASP B N 1
ATOM 6555 C CA . ASP B 1 297 ? -1.632 -29.531 -38.656 1 91.69 297 ASP B CA 1
ATOM 6556 C C . ASP B 1 297 ? -0.17 -29.375 -38.25 1 91.69 297 ASP B C 1
ATOM 6558 O O . ASP B 1 297 ? 0.213 -29.75 -37.125 1 91.69 297 ASP B O 1
ATOM 6562 N N . GLU B 1 298 ? 0.668 -28.859 -39.094 1 91.12 298 GLU B N 1
ATOM 6563 C CA . GLU B 1 298 ? 2.117 -28.797 -38.938 1 91.12 298 GLU B CA 1
ATOM 6564 C C . GLU B 1 298 ? 2.52 -27.719 -37.938 1 91.12 298 GLU B C 1
ATOM 6566 O O . GLU B 1 298 ? 3.654 -27.688 -37.469 1 91.12 298 GLU B O 1
ATOM 6571 N N . SER B 1 299 ? 1.645 -26.797 -37.562 1 88.12 299 SER B N 1
ATOM 6572 C CA . SER B 1 299 ? 1.963 -25.766 -36.594 1 88.12 299 SER B CA 1
ATOM 6573 C C . SER B 1 299 ? 2.301 -26.391 -35.25 1 88.12 299 SER B C 1
ATOM 6575 O O . SER B 1 299 ? 3.021 -25.797 -34.438 1 88.12 299 SER B O 1
ATOM 6577 N N . ALA B 1 300 ? 1.824 -27.562 -35.031 1 89.94 300 ALA B N 1
ATOM 6578 C CA . ALA B 1 300 ? 2.08 -28.281 -33.781 1 89.94 300 ALA B CA 1
ATOM 6579 C C . ALA B 1 300 ? 3.541 -28.703 -33.688 1 89.94 300 ALA B C 1
ATOM 6581 O O . ALA B 1 300 ? 4.016 -29.062 -32.594 1 89.94 300 ALA B O 1
ATOM 6582 N N . LEU B 1 301 ? 4.234 -28.625 -34.812 1 91.44 301 LEU B N 1
ATOM 6583 C CA . LEU B 1 301 ? 5.625 -29.062 -34.844 1 91.44 301 LEU B CA 1
ATOM 6584 C C . LEU B 1 301 ? 6.574 -27.891 -34.656 1 91.44 301 LEU B C 1
ATOM 6586 O O . LEU B 1 301 ? 7.793 -28.047 -34.781 1 91.44 301 LEU B O 1
ATOM 6590 N N . GLN B 1 302 ? 5.996 -26.688 -34.406 1 85 302 GLN B N 1
ATOM 6591 C CA . GLN B 1 302 ? 6.801 -25.484 -34.219 1 85 302 GLN B CA 1
ATOM 6592 C C . GLN B 1 302 ? 6.898 -25.109 -32.75 1 85 302 GLN B C 1
ATOM 6594 O O . GLN B 1 302 ? 5.957 -25.328 -31.984 1 85 302 GLN B O 1
ATOM 6599 N N . PRO B 1 303 ? 8 -24.5 -32.344 1 82.5 303 PRO B N 1
ATOM 6600 C CA . PRO B 1 303 ? 9.234 -24.281 -33.094 1 82.5 303 PRO B CA 1
ATOM 6601 C C . PRO B 1 303 ? 10 -25.578 -33.375 1 82.5 303 PRO B C 1
ATOM 6603 O O . PRO B 1 303 ? 10.836 -25.641 -34.281 1 82.5 303 PRO B O 1
ATOM 6606 N N . PHE B 1 304 ? 9.805 -26.609 -32.469 1 88.88 304 PHE B N 1
ATOM 6607 C CA . PHE B 1 304 ? 10.367 -27.938 -32.656 1 88.88 304 PHE B CA 1
ATOM 6608 C C . PHE B 1 304 ? 9.289 -29 -32.562 1 88.88 304 PHE B C 1
ATOM 6610 O O . PHE B 1 304 ? 8.312 -28.844 -31.828 1 88.88 304 PHE B O 1
ATOM 6617 N N . PRO B 1 305 ? 9.461 -30.109 -33.219 1 93.19 305 PRO B N 1
ATOM 6618 C CA . PRO B 1 305 ? 8.477 -31.188 -33.156 1 93.19 305 PRO B CA 1
ATOM 6619 C C . PRO B 1 305 ? 8.266 -31.688 -31.719 1 93.19 305 PRO B C 1
ATOM 6621 O O . PRO B 1 305 ? 7.199 -32.219 -31.391 1 93.19 305 PRO B O 1
ATOM 6624 N N . SER B 1 306 ? 9.242 -31.453 -30.844 1 93.44 306 SER B N 1
ATOM 6625 C CA . SER B 1 306 ? 9.148 -31.938 -29.469 1 93.44 306 SER B CA 1
ATOM 6626 C C . SER B 1 306 ? 8.461 -30.906 -28.562 1 93.44 306 SER B C 1
ATOM 6628 O O . SER B 1 306 ? 8.188 -31.188 -27.391 1 93.44 306 SER B O 1
ATOM 6630 N N . SER B 1 307 ? 8.117 -29.75 -29.062 1 88.31 307 SER B N 1
ATOM 6631 C CA . SER B 1 307 ? 7.715 -28.609 -28.25 1 88.31 307 SER B CA 1
ATOM 6632 C C . SER B 1 307 ? 6.457 -28.922 -27.453 1 88.31 307 SER B C 1
ATOM 6634 O O . SER B 1 307 ? 6.402 -28.672 -26.25 1 88.31 307 SER B O 1
ATOM 6636 N N . LEU B 1 308 ? 5.492 -29.5 -28.062 1 89.19 308 LEU B N 1
ATOM 6637 C CA . LEU B 1 308 ? 4.242 -29.781 -27.359 1 89.19 308 LEU B CA 1
ATOM 6638 C C . LEU B 1 308 ? 4.41 -30.938 -26.375 1 89.19 308 LEU B C 1
ATOM 6640 O O . LEU B 1 308 ? 3.771 -30.953 -25.328 1 89.19 308 LEU B O 1
ATOM 6644 N N . PHE B 1 309 ? 5.328 -31.922 -26.766 1 93.44 309 PHE B N 1
ATOM 6645 C CA . PHE B 1 309 ? 5.652 -33.062 -25.891 1 93.44 309 PHE B CA 1
ATOM 6646 C C . PHE B 1 309 ? 6.258 -32.562 -24.578 1 93.44 309 PHE B C 1
ATOM 6648 O O . PHE B 1 309 ? 5.781 -32.906 -23.5 1 93.44 309 PHE B O 1
ATOM 6655 N N . VAL B 1 310 ? 7.16 -31.672 -24.688 1 91.75 310 VAL B N 1
ATOM 6656 C CA . VAL B 1 310 ? 7.867 -31.188 -23.5 1 91.75 310 VAL B CA 1
ATOM 6657 C C . VAL B 1 310 ? 7 -30.188 -22.766 1 91.75 310 VAL B C 1
ATOM 6659 O O . VAL B 1 310 ? 7.051 -30.094 -21.531 1 91.75 310 VAL B O 1
ATOM 6662 N N . TYR B 1 311 ? 6.25 -29.406 -23.453 1 87.75 311 TYR B N 1
ATOM 6663 C CA . TYR B 1 311 ? 5.352 -28.422 -22.859 1 87.75 311 TYR B CA 1
ATOM 6664 C C . TYR B 1 311 ? 4.379 -29.094 -21.891 1 87.75 311 TYR B C 1
ATOM 6666 O O . TYR B 1 311 ? 4.223 -28.656 -20.75 1 87.75 311 TYR B O 1
ATOM 6674 N N . GLY B 1 312 ? 3.732 -30.094 -22.359 1 89.62 312 GLY B N 1
ATOM 6675 C CA . GLY B 1 312 ? 2.814 -30.828 -21.516 1 89.62 312 GLY B CA 1
ATOM 6676 C C . GLY B 1 312 ? 3.477 -31.406 -20.281 1 89.62 312 GLY B C 1
ATOM 6677 O O . GLY B 1 312 ? 2.908 -31.359 -19.188 1 89.62 312 GLY B O 1
ATOM 6678 N N . LEU B 1 313 ? 4.656 -31.906 -20.453 1 94.19 313 LEU B N 1
ATOM 6679 C CA . LEU B 1 313 ? 5.367 -32.562 -19.359 1 94.19 313 LEU B CA 1
ATOM 6680 C C . LEU B 1 313 ? 5.855 -31.531 -18.344 1 94.19 313 LEU B C 1
ATOM 6682 O O . LEU B 1 313 ? 5.906 -31.828 -17.141 1 94.19 313 LEU B O 1
ATOM 6686 N N . GLU B 1 314 ? 6.195 -30.391 -18.75 1 91.5 314 GLU B N 1
ATOM 6687 C CA . GLU B 1 314 ? 6.676 -29.344 -17.844 1 91.5 314 GLU B CA 1
ATOM 6688 C C . GLU B 1 314 ? 5.574 -28.891 -16.891 1 91.5 314 GLU B C 1
ATOM 6690 O O . GLU B 1 314 ? 5.859 -28.469 -15.773 1 91.5 314 GLU B O 1
ATOM 6695 N N . GLY B 1 315 ? 4.352 -29.047 -17.25 1 89.75 315 GLY B N 1
ATOM 6696 C CA . GLY B 1 315 ? 3.234 -28.594 -16.438 1 89.75 315 GLY B CA 1
ATOM 6697 C C . GLY B 1 315 ? 2.734 -29.656 -15.469 1 89.75 315 GLY B C 1
ATOM 6698 O O . GLY B 1 315 ? 2.027 -29.328 -14.508 1 89.75 315 GLY B O 1
ATOM 6699 N N . LEU B 1 316 ? 3.139 -30.844 -15.602 1 93.69 316 LEU B N 1
ATOM 6700 C CA . LEU B 1 316 ? 2.51 -31.953 -14.883 1 93.69 316 LEU B CA 1
ATOM 6701 C C . LEU B 1 316 ? 2.93 -31.953 -13.414 1 93.69 316 LEU B C 1
ATOM 6703 O O . LEU B 1 316 ? 2.131 -32.281 -12.539 1 93.69 316 LEU B O 1
ATOM 6707 N N . PRO B 1 317 ? 4.164 -31.625 -13.133 1 94.88 317 PRO B N 1
ATOM 6708 C CA . PRO B 1 317 ? 4.547 -31.672 -11.727 1 94.88 317 PRO B CA 1
ATOM 6709 C C . PRO B 1 317 ? 3.67 -30.781 -10.844 1 94.88 317 PRO B C 1
ATOM 6711 O O . PRO B 1 317 ? 3.346 -31.156 -9.711 1 94.88 317 PRO B O 1
ATOM 6714 N N . GLN B 1 318 ? 3.266 -29.641 -11.297 1 93.75 318 GLN B N 1
ATOM 6715 C CA . GLN B 1 318 ? 2.391 -28.766 -10.508 1 93.75 318 GLN B CA 1
ATOM 6716 C C . GLN B 1 318 ? 1.027 -29.422 -10.297 1 93.75 318 GLN B C 1
ATOM 6718 O O . GLN B 1 318 ? 0.336 -29.109 -9.32 1 93.75 318 GLN B O 1
ATOM 6723 N N . GLN B 1 319 ? 0.695 -30.359 -11.172 1 94.81 319 GLN B N 1
ATOM 6724 C CA . GLN B 1 319 ? -0.601 -31.016 -11.094 1 94.81 319 GLN B CA 1
ATOM 6725 C C . GLN B 1 319 ? -0.458 -32.438 -10.547 1 94.81 319 GLN B C 1
ATOM 6727 O O . GLN B 1 319 ? -1.351 -33.281 -10.719 1 94.81 319 GLN B O 1
ATOM 6732 N N . ASN B 1 320 ? 0.652 -32.688 -9.953 1 96.88 320 ASN B N 1
ATOM 6733 C CA . ASN B 1 320 ? 0.918 -34.031 -9.484 1 96.88 320 ASN B CA 1
ATOM 6734 C C . ASN B 1 320 ? 0.144 -34.344 -8.203 1 96.88 320 ASN B C 1
ATOM 6736 O O . ASN B 1 320 ? 0.732 -34.75 -7.199 1 96.88 320 ASN B O 1
ATOM 6740 N N . TYR B 1 321 ? -1.176 -34.375 -8.297 1 96.94 321 TYR B N 1
ATOM 6741 C CA . TYR B 1 321 ? -2.08 -34.594 -7.176 1 96.94 321 TYR B CA 1
ATOM 6742 C C . TYR B 1 321 ? -2.258 -36.062 -6.902 1 96.94 321 TYR B C 1
ATOM 6744 O O . TYR B 1 321 ? -2.104 -36.906 -7.805 1 96.94 321 TYR B O 1
ATOM 6752 N N . PRO B 1 322 ? -2.602 -36.438 -5.676 1 97.38 322 PRO B N 1
ATOM 6753 C CA . PRO B 1 322 ? -2.742 -37.844 -5.293 1 97.38 322 PRO B CA 1
ATOM 6754 C C . PRO B 1 322 ? -4.094 -38.406 -5.691 1 97.38 322 PRO B C 1
ATOM 6756 O O . PRO B 1 322 ? -4.387 -39.562 -5.375 1 97.38 322 PRO B O 1
ATOM 6759 N N . TYR B 1 323 ? -4.949 -37.719 -6.324 1 95.81 323 TYR B N 1
ATOM 6760 C CA . TYR B 1 323 ? -6.238 -38.156 -6.859 1 95.81 323 TYR B CA 1
ATOM 6761 C C . TYR B 1 323 ? -6.5 -37.5 -8.219 1 95.81 323 TYR B C 1
ATOM 6763 O O . TYR B 1 323 ? -5.855 -36.531 -8.578 1 95.81 323 TYR B O 1
ATOM 6771 N N . PRO B 1 324 ? -7.359 -38.094 -9.047 1 94.5 324 PRO B N 1
ATOM 6772 C CA . PRO B 1 324 ? -7.602 -37.562 -10.391 1 94.5 324 PRO B CA 1
ATOM 6773 C C . PRO B 1 324 ? -8.188 -36.156 -10.359 1 94.5 324 PRO B C 1
A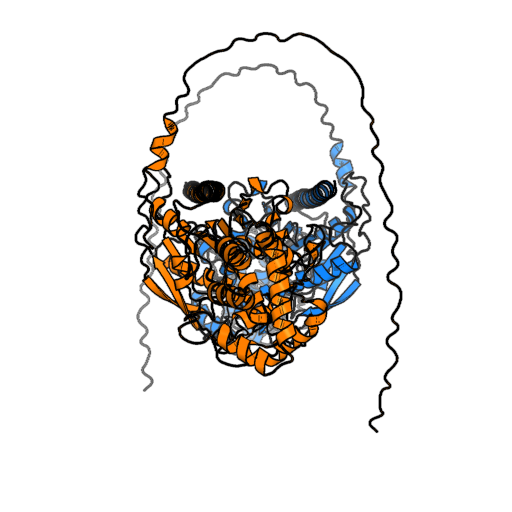TOM 6775 O O . PRO B 1 324 ? -9.094 -35.875 -9.578 1 94.5 324 PRO B O 1
ATOM 6778 N N . VAL B 1 325 ? -7.637 -35.312 -11.141 1 90.81 325 VAL B N 1
ATOM 6779 C CA . VAL B 1 325 ? -8.102 -33.938 -11.273 1 90.81 325 VAL B CA 1
ATOM 6780 C C . VAL B 1 325 ? -8.023 -33.5 -12.734 1 90.81 325 VAL B C 1
ATOM 6782 O O . VAL B 1 325 ? -7 -33.719 -13.398 1 90.81 325 VAL B O 1
ATOM 6785 N N . GLY B 1 326 ? -9.109 -32.969 -13.297 1 86.94 326 GLY B N 1
ATOM 6786 C CA . GLY B 1 326 ? -9.102 -32.344 -14.609 1 86.94 326 GLY B CA 1
ATOM 6787 C C . GLY B 1 326 ? -8.742 -33.312 -15.727 1 86.94 326 GLY B C 1
ATOM 6788 O O . GLY B 1 326 ? -7.996 -32.969 -16.641 1 86.94 326 GLY B O 1
ATOM 6789 N N . GLY B 1 327 ? -9.008 -34.438 -15.641 1 89 327 GLY B N 1
ATOM 6790 C CA . GLY B 1 327 ? -8.758 -35.406 -16.688 1 89 327 GLY B CA 1
ATOM 6791 C C . GLY B 1 327 ? -7.434 -36.125 -16.547 1 89 327 GLY B C 1
ATOM 6792 O O . GLY B 1 327 ? -7.098 -37 -17.359 1 89 327 GLY B O 1
ATOM 6793 N N . LEU B 1 328 ? -6.707 -35.781 -15.531 1 95.25 328 LEU B N 1
ATOM 6794 C CA . LEU B 1 328 ? -5.438 -36.438 -15.266 1 95.25 328 LEU B CA 1
ATOM 6795 C C . LEU B 1 328 ? -5.605 -37.531 -14.203 1 95.25 328 LEU B C 1
ATOM 6797 O O . LEU B 1 328 ? -6.434 -37.375 -13.297 1 95.25 328 LEU B O 1
ATOM 6801 N N . PRO B 1 329 ? -4.91 -38.594 -14.305 1 96.94 329 PRO B N 1
ATOM 6802 C CA . PRO B 1 329 ? -4.926 -39.594 -13.227 1 96.94 329 PRO B CA 1
ATOM 6803 C C . PRO B 1 329 ? -4.207 -39.125 -11.969 1 96.94 329 PRO B C 1
ATOM 6805 O O . PRO B 1 329 ? -3.555 -38.062 -11.984 1 96.94 329 PRO B O 1
ATOM 6808 N N . ALA B 1 330 ? -4.5 -39.875 -10.859 1 97.5 330 ALA B N 1
ATOM 6809 C CA . ALA B 1 330 ? -3.678 -39.625 -9.68 1 97.5 330 ALA B CA 1
ATOM 6810 C C . ALA B 1 330 ? -2.195 -39.812 -10 1 97.5 330 ALA B C 1
ATOM 6812 O O . ALA B 1 330 ? -1.816 -40.719 -10.742 1 97.5 330 ALA B O 1
ATOM 6813 N N . TRP B 1 331 ? -1.424 -38.906 -9.492 1 97.75 331 TRP B N 1
ATOM 6814 C CA . TRP B 1 331 ? 0.023 -38.938 -9.688 1 97.75 331 TRP B CA 1
ATOM 6815 C C . TRP B 1 331 ? 0.376 -39.031 -11.164 1 97.75 331 TRP B C 1
ATOM 6817 O O . TRP B 1 331 ? 1.041 -39.969 -11.594 1 97.75 331 TRP B O 1
ATOM 6827 N N . PRO B 1 332 ? 0.032 -38.031 -11.914 1 97.75 332 PRO B N 1
ATOM 6828 C CA . PRO B 1 332 ? 0.207 -38.094 -13.367 1 97.75 332 PRO B CA 1
ATOM 6829 C C . PRO B 1 332 ? 1.673 -38.188 -13.781 1 97.75 332 PRO B C 1
ATOM 6831 O O . PRO B 1 332 ? 1.983 -38.719 -14.852 1 97.75 332 PRO B O 1
ATOM 6834 N N . VAL B 1 333 ? 2.619 -37.656 -12.992 1 98 333 VAL B N 1
ATOM 6835 C CA . VAL B 1 333 ? 4.035 -37.75 -13.312 1 98 333 VAL B CA 1
ATOM 6836 C C . VAL B 1 333 ? 4.441 -39.25 -13.352 1 98 333 VAL B C 1
ATOM 6838 O O . VAL B 1 333 ? 5.129 -39.688 -14.273 1 98 333 VAL B O 1
ATOM 6841 N N . GLN B 1 334 ? 4.023 -39.969 -12.352 1 97.44 334 GLN B N 1
ATOM 6842 C CA . GLN B 1 334 ? 4.293 -41.375 -12.328 1 97.44 334 GLN B CA 1
ATOM 6843 C C . GLN B 1 334 ? 3.629 -42.094 -13.508 1 97.44 334 GLN B C 1
ATOM 6845 O O . GLN B 1 334 ? 4.219 -42.969 -14.117 1 97.44 334 GLN B O 1
ATOM 6850 N N . ALA B 1 335 ? 2.441 -41.688 -13.82 1 97.56 335 ALA B N 1
ATOM 6851 C CA . ALA B 1 335 ? 1.695 -42.312 -14.914 1 97.56 335 ALA B CA 1
ATOM 6852 C C . ALA B 1 335 ? 2.438 -42.156 -16.234 1 97.56 335 ALA B C 1
ATOM 6854 O O . ALA B 1 335 ? 2.564 -43.125 -17.016 1 97.56 335 ALA B O 1
ATOM 6855 N N . VAL B 1 336 ? 2.908 -41 -16.516 1 97.88 336 VAL B N 1
ATOM 6856 C CA . VAL B 1 336 ? 3.584 -40.75 -17.781 1 97.88 336 VAL B CA 1
ATOM 6857 C C . VAL B 1 336 ? 4.926 -41.469 -17.797 1 97.88 336 VAL B C 1
ATOM 6859 O O . VAL B 1 336 ? 5.371 -41.969 -18.844 1 97.88 336 VAL B O 1
ATOM 6862 N N . CYS B 1 337 ? 5.609 -41.5 -16.672 1 98 337 CYS B N 1
ATOM 6863 C CA . CYS B 1 337 ? 6.883 -42.219 -16.578 1 98 337 CYS B CA 1
ATOM 6864 C C . CYS B 1 337 ? 6.699 -43.688 -16.844 1 98 337 CYS B C 1
ATOM 6866 O O . CYS B 1 337 ? 7.523 -44.312 -17.516 1 98 337 CYS B O 1
ATOM 6868 N N . GLU B 1 338 ? 5.621 -44.219 -16.328 1 97.19 338 GLU B N 1
ATOM 6869 C CA . GLU B 1 338 ? 5.328 -45.656 -16.547 1 97.19 338 GLU B CA 1
ATOM 6870 C C . GLU B 1 338 ? 5.082 -45.938 -18.031 1 97.19 338 GLU B C 1
ATOM 6872 O O . GLU B 1 338 ? 5.516 -46.969 -18.547 1 97.19 338 GLU B O 1
ATOM 6877 N N . ILE B 1 339 ? 4.461 -45 -18.688 1 97.25 339 ILE B N 1
ATOM 6878 C CA . ILE B 1 339 ? 4.195 -45.188 -20.125 1 97.25 339 ILE B CA 1
ATOM 6879 C C . ILE B 1 339 ? 5.508 -45.125 -20.891 1 97.25 339 ILE B C 1
ATOM 6881 O O . ILE B 1 339 ? 5.77 -45.969 -21.75 1 97.25 339 ILE B O 1
ATOM 6885 N N . LEU B 1 340 ? 6.336 -44.188 -20.609 1 96.56 340 LEU B N 1
ATOM 6886 C CA . LEU B 1 340 ? 7.539 -43.938 -21.391 1 96.56 340 LEU B CA 1
ATOM 6887 C C . LEU B 1 340 ? 8.578 -45.031 -21.172 1 96.56 340 LEU B C 1
ATOM 6889 O O . LEU B 1 340 ? 9.359 -45.344 -22.078 1 96.56 340 LEU B O 1
ATOM 6893 N N . THR B 1 341 ? 8.602 -45.562 -19.953 1 95.31 341 THR B N 1
ATOM 6894 C CA . THR B 1 341 ? 9.648 -46.531 -19.609 1 95.31 341 THR B CA 1
ATOM 6895 C C . THR B 1 341 ? 9.133 -47.969 -19.75 1 95.31 341 THR B C 1
ATOM 6897 O O . THR B 1 341 ? 9.852 -48.906 -19.469 1 95.31 341 THR B O 1
ATOM 6900 N N . ALA B 1 342 ? 7.977 -48.062 -20.172 1 91.94 342 ALA B N 1
ATOM 6901 C CA . ALA B 1 342 ? 7.367 -49.375 -20.281 1 91.94 342 ALA B CA 1
ATOM 6902 C C . ALA B 1 342 ? 8.086 -50.219 -21.328 1 91.94 342 ALA B C 1
ATOM 6904 O O . ALA B 1 342 ? 8.531 -49.719 -22.344 1 91.94 342 ALA B O 1
ATOM 6905 N N . GLU B 1 343 ? 8.25 -51.5 -20.984 1 89.69 343 GLU B N 1
ATOM 6906 C CA . GLU B 1 343 ? 8.68 -52.5 -21.984 1 89.69 343 GLU B CA 1
ATOM 6907 C C . GLU B 1 343 ? 7.48 -53.094 -22.719 1 89.69 343 GLU B C 1
ATOM 6909 O O . GLU B 1 343 ? 6.891 -54.062 -22.281 1 89.69 343 GLU B O 1
ATOM 6914 N N . THR B 1 344 ? 7.105 -52.375 -23.703 1 88.25 344 THR B N 1
ATOM 6915 C CA . THR B 1 344 ? 5.926 -52.781 -24.469 1 88.25 344 THR B CA 1
ATOM 6916 C C . THR B 1 344 ? 6.262 -52.906 -25.953 1 88.25 344 THR B C 1
ATOM 6918 O O . THR B 1 344 ? 7.391 -52.656 -26.375 1 88.25 344 THR B O 1
ATOM 6921 N N . SER B 1 345 ? 5.234 -53.312 -26.688 1 91.12 345 SER B N 1
ATOM 6922 C CA . SER B 1 345 ? 5.363 -53.406 -28.141 1 91.12 345 SER B CA 1
ATOM 6923 C C . SER B 1 345 ? 5.258 -52.062 -28.812 1 91.12 345 SER B C 1
ATOM 6925 O O . SER B 1 345 ? 5.652 -51.906 -29.969 1 91.12 345 SER B O 1
ATOM 6927 N N . ASP B 1 346 ? 4.828 -51.094 -28.078 1 91.44 346 ASP B N 1
ATOM 6928 C CA . ASP B 1 346 ? 4.73 -49.75 -28.641 1 91.44 346 ASP B CA 1
ATOM 6929 C C . ASP B 1 346 ? 6.113 -49.156 -28.922 1 91.44 346 ASP B C 1
ATOM 6931 O O . ASP B 1 346 ? 7.039 -49.344 -28.125 1 91.44 346 ASP B O 1
ATOM 6935 N N . SER B 1 347 ? 6.156 -48.531 -30.094 1 93.44 347 SER B N 1
ATOM 6936 C CA . SER B 1 347 ? 7.371 -47.781 -30.359 1 93.44 347 SER B CA 1
ATOM 6937 C C . SER B 1 347 ? 7.496 -46.562 -29.438 1 93.44 347 SER B C 1
ATOM 6939 O O . SER B 1 347 ? 6.52 -46.156 -28.797 1 93.44 347 SER B O 1
ATOM 6941 N N . LEU B 1 348 ? 8.672 -46.062 -29.375 1 94.56 348 LEU B N 1
ATOM 6942 C CA . LEU B 1 348 ? 8.883 -44.875 -28.578 1 94.56 348 LEU B CA 1
ATOM 6943 C C . LEU B 1 348 ? 7.992 -43.719 -29.062 1 94.56 348 LEU B C 1
ATOM 6945 O O . LEU B 1 348 ? 7.516 -42.938 -28.266 1 94.56 348 LEU B O 1
ATOM 6949 N N . LEU B 1 349 ? 7.801 -43.625 -30.375 1 95.75 349 LEU B N 1
ATOM 6950 C CA . LEU B 1 349 ? 6.945 -42.594 -30.953 1 95.75 349 LEU B CA 1
ATOM 6951 C C . LEU B 1 349 ? 5.508 -42.75 -30.469 1 95.75 349 LEU B C 1
ATOM 6953 O O . LEU B 1 349 ? 4.852 -41.781 -30.141 1 95.75 349 LEU B O 1
ATOM 6957 N N . GLN B 1 350 ? 5.051 -43.938 -30.453 1 96.62 350 GLN B N 1
ATOM 6958 C CA . GLN B 1 350 ? 3.691 -44.219 -29.984 1 96.62 350 GLN B CA 1
ATOM 6959 C C . GLN B 1 350 ? 3.537 -43.906 -28.5 1 96.62 350 GLN B C 1
ATOM 6961 O O . GLN B 1 350 ? 2.518 -43.344 -28.078 1 96.62 350 GLN B O 1
ATOM 6966 N N . ARG B 1 351 ? 4.508 -44.281 -27.688 1 97.56 351 ARG B N 1
ATOM 6967 C CA . ARG B 1 351 ? 4.48 -43.938 -26.266 1 97.56 351 ARG B CA 1
ATOM 6968 C C . ARG B 1 351 ? 4.527 -42.438 -26.031 1 97.56 351 ARG B C 1
ATOM 6970 O O . ARG B 1 351 ? 3.844 -41.906 -25.156 1 97.56 351 ARG B O 1
ATOM 6977 N N . ALA B 1 352 ? 5.348 -41.781 -26.859 1 97.56 352 ALA B N 1
ATOM 6978 C CA . ALA B 1 352 ? 5.418 -40.312 -26.797 1 97.56 352 ALA B CA 1
ATOM 6979 C C . ALA B 1 352 ? 4.059 -39.688 -27.078 1 97.56 352 ALA B C 1
ATOM 6981 O O . ALA B 1 352 ? 3.672 -38.719 -26.438 1 97.56 352 ALA B O 1
ATOM 6982 N N . ALA B 1 353 ? 3.365 -40.219 -28.062 1 97.81 353 ALA B N 1
ATOM 6983 C CA . ALA B 1 353 ? 2.039 -39.719 -28.406 1 97.81 353 ALA B CA 1
ATOM 6984 C C . ALA B 1 353 ? 1.061 -39.875 -27.25 1 97.81 353 ALA B C 1
ATOM 6986 O O . ALA B 1 353 ? 0.266 -39 -26.953 1 97.81 353 ALA B O 1
ATOM 6987 N N . LYS B 1 354 ? 1.118 -41.031 -26.594 1 97.31 354 LYS B N 1
ATOM 6988 C CA . LYS B 1 354 ? 0.251 -41.312 -25.453 1 97.31 354 LYS B CA 1
ATOM 6989 C C . LYS B 1 354 ? 0.524 -40.344 -24.312 1 97.31 354 LYS B C 1
ATOM 6991 O O . LYS B 1 354 ? -0.409 -39.812 -23.688 1 97.31 354 LYS B O 1
ATOM 6996 N N . VAL B 1 355 ? 1.764 -40.125 -24.078 1 97.69 355 VAL B N 1
ATOM 6997 C CA . VAL B 1 355 ? 2.182 -39.219 -23.016 1 97.69 355 VAL B CA 1
ATOM 6998 C C . VAL B 1 355 ? 1.736 -37.812 -23.344 1 97.69 355 VAL B C 1
ATOM 7000 O O . VAL B 1 355 ? 1.251 -37.094 -22.469 1 97.69 355 VAL B O 1
ATOM 7003 N N . THR B 1 356 ? 1.908 -37.375 -24.594 1 96.06 356 THR B N 1
ATOM 7004 C CA . THR B 1 356 ? 1.489 -36.031 -25 1 96.06 356 THR B CA 1
ATOM 7005 C C . THR B 1 356 ? -0.024 -35.875 -24.875 1 96.06 356 THR B C 1
ATOM 7007 O O . THR B 1 356 ? -0.51 -34.844 -24.391 1 96.06 356 THR B O 1
ATOM 7010 N N . ALA B 1 357 ? -0.748 -36.875 -25.312 1 95.81 357 ALA B N 1
ATOM 7011 C CA . ALA B 1 357 ? -2.205 -36.875 -25.219 1 95.81 357 ALA B CA 1
ATOM 7012 C C . ALA B 1 357 ? -2.652 -36.75 -23.766 1 95.81 357 ALA B C 1
ATOM 7014 O O . ALA B 1 357 ? -3.578 -36 -23.453 1 95.81 357 ALA B O 1
ATOM 7015 N N . LEU B 1 358 ? -1.991 -37.469 -22.906 1 95.62 358 LEU B N 1
ATOM 7016 C CA . LEU B 1 358 ? -2.318 -37.438 -21.484 1 95.62 358 LEU B CA 1
ATOM 7017 C C . LEU B 1 358 ? -1.999 -36.062 -20.891 1 95.62 358 LEU B C 1
ATOM 7019 O O . LEU B 1 358 ? -2.842 -35.469 -20.219 1 95.62 358 LEU B O 1
ATOM 7023 N N . SER B 1 359 ? -0.79 -35.562 -21.141 1 93.69 359 SER B N 1
ATOM 7024 C CA . SER B 1 359 ? -0.332 -34.344 -20.516 1 93.69 359 SER B CA 1
ATOM 7025 C C . SER B 1 359 ? -1.086 -33.125 -21.078 1 93.69 359 SER B C 1
ATOM 7027 O O . SER B 1 359 ? -1.295 -32.156 -20.375 1 93.69 359 SER B O 1
ATOM 7029 N N . MET B 1 360 ? -1.522 -33.156 -22.312 1 90.69 360 MET B N 1
ATOM 7030 C CA . MET B 1 360 ? -2.229 -32.062 -22.969 1 90.69 360 MET B CA 1
ATOM 7031 C C . MET B 1 360 ? -3.736 -32.281 -22.922 1 90.69 360 MET B C 1
ATOM 7033 O O . MET B 1 360 ? -4.504 -31.453 -23.391 1 90.69 360 MET B O 1
ATOM 7037 N N . ARG B 1 361 ? -4.188 -33.375 -22.453 1 90.69 361 ARG B N 1
ATOM 7038 C CA . ARG B 1 361 ? -5.586 -33.688 -22.172 1 90.69 361 ARG B CA 1
ATOM 7039 C C . ARG B 1 361 ? -6.41 -33.719 -23.453 1 90.69 361 ARG B C 1
ATOM 7041 O O . ARG B 1 361 ? -7.438 -33.062 -23.547 1 90.69 361 ARG B O 1
ATOM 7048 N N . TYR B 1 362 ? -5.922 -34.531 -24.344 1 92.25 362 TYR B N 1
ATOM 7049 C CA . TYR B 1 362 ? -6.684 -34.781 -25.562 1 92.25 362 TYR B CA 1
ATOM 7050 C C . TYR B 1 362 ? -6.648 -36.281 -25.922 1 92.25 362 TYR B C 1
ATOM 7052 O O . TYR B 1 362 ? -6.02 -37.062 -25.219 1 92.25 362 TYR B O 1
ATOM 7060 N N . SER B 1 363 ? -7.469 -36.625 -26.891 1 93.44 363 SER B N 1
ATOM 7061 C CA . SER B 1 363 ? -7.574 -38.031 -27.266 1 93.44 363 SER B CA 1
ATOM 7062 C C . SER B 1 363 ? -6.855 -38.312 -28.578 1 93.44 363 SER B C 1
ATOM 7064 O O . SER B 1 363 ? -6.922 -37.5 -29.516 1 93.44 363 SER B O 1
ATOM 7066 N N . LEU B 1 364 ? -6.211 -39.438 -28.594 1 95.56 364 LEU B N 1
ATOM 7067 C CA . LEU B 1 364 ? -5.523 -39.812 -29.812 1 95.56 364 LEU B CA 1
ATOM 7068 C C . LEU B 1 364 ? -6.52 -40.312 -30.859 1 95.56 364 LEU B C 1
ATOM 7070 O O . LEU B 1 364 ? -6.191 -40.375 -32.062 1 95.56 364 LEU B O 1
ATOM 7074 N N . ASP B 1 365 ? -7.746 -40.656 -30.406 1 93.12 365 ASP B N 1
ATOM 7075 C CA . ASP B 1 365 ? -8.766 -41.188 -31.312 1 93.12 365 ASP B CA 1
ATOM 7076 C C . ASP B 1 365 ? -9.922 -40.188 -31.469 1 93.12 365 ASP B C 1
ATOM 7078 O O . ASP B 1 365 ? -10.977 -40.531 -32 1 93.12 365 ASP B O 1
ATOM 7082 N N . GLY B 1 366 ? -9.805 -39.062 -31.078 1 92.81 366 GLY B N 1
ATOM 7083 C CA . GLY B 1 366 ? -10.859 -38.062 -31.125 1 92.81 366 GLY B CA 1
ATOM 7084 C C . GLY B 1 366 ? -10.484 -36.844 -31.969 1 92.81 366 GLY B C 1
ATOM 7085 O O . GLY B 1 366 ? -9.945 -37 -33.062 1 92.81 366 GLY B O 1
ATOM 7086 N N . THR B 1 367 ? -10.891 -35.688 -31.516 1 93.94 367 THR B N 1
ATOM 7087 C CA . THR B 1 367 ? -10.57 -34.438 -32.156 1 93.94 367 THR B CA 1
ATOM 7088 C C . THR B 1 367 ? -9.078 -34.156 -32.094 1 93.94 367 THR B C 1
ATOM 7090 O O . THR B 1 367 ? -8.453 -34.344 -31.047 1 93.94 367 THR B O 1
ATOM 7093 N N . CYS B 1 368 ? -8.57 -33.75 -33.156 1 94.44 368 CYS B N 1
ATOM 7094 C CA . CYS B 1 368 ? -7.141 -33.469 -33.219 1 94.44 368 CYS B CA 1
ATOM 7095 C C . CYS B 1 368 ? -6.777 -32.312 -32.281 1 94.44 368 CYS B C 1
ATOM 7097 O O . CYS B 1 368 ? -7.629 -31.484 -31.953 1 94.44 368 CYS B O 1
ATOM 7099 N N . LEU B 1 369 ? -5.496 -32.312 -31.828 1 92.5 369 LEU B N 1
ATOM 7100 C CA . LEU B 1 369 ? -5.012 -31.25 -30.938 1 92.5 369 LEU B CA 1
ATOM 7101 C C . LEU B 1 369 ? -4.613 -30 -31.734 1 92.5 369 LEU B C 1
ATOM 7103 O O . LEU B 1 369 ? -3.73 -30.078 -32.594 1 92.5 369 LEU B O 1
ATOM 7107 N N . SER B 1 370 ? -5.32 -28.922 -31.484 1 85.56 370 SER B N 1
ATOM 7108 C CA . SER B 1 370 ? -4.887 -27.609 -31.984 1 85.56 370 SER B CA 1
ATOM 7109 C C . SER B 1 370 ? -3.922 -26.953 -31.016 1 85.56 370 SER B C 1
ATOM 7111 O O . SER B 1 370 ? -4.039 -27.109 -29.797 1 85.56 370 SER B O 1
ATOM 7113 N N . ILE B 1 371 ? -2.998 -26.156 -31.484 1 78.69 371 ILE B N 1
ATOM 7114 C CA . ILE B 1 371 ? -2.006 -25.5 -30.641 1 78.69 371 ILE B CA 1
ATOM 7115 C C . ILE B 1 371 ? -2.699 -24.531 -29.703 1 78.69 371 ILE B C 1
ATOM 7117 O O . ILE B 1 371 ? -3.633 -23.812 -30.094 1 78.69 371 ILE B O 1
ATOM 7121 N N . PRO B 1 372 ? -2.289 -24.547 -28.453 1 72.62 372 PRO B N 1
ATOM 7122 C CA . PRO B 1 372 ? -2.842 -23.578 -27.516 1 72.62 372 PRO B CA 1
ATOM 7123 C C . PRO B 1 372 ? -2.5 -22.141 -27.891 1 72.62 372 PRO B C 1
ATOM 7125 O O . PRO B 1 372 ? -1.412 -21.875 -28.406 1 72.62 372 PRO B O 1
ATOM 7128 N N . PRO B 1 373 ? -3.473 -21.297 -27.734 1 62.25 373 PRO B N 1
ATOM 7129 C CA . PRO B 1 373 ? -3.277 -19.891 -28.125 1 62.25 373 PRO B CA 1
ATOM 7130 C C . PRO B 1 373 ? -2.061 -19.266 -27.453 1 62.25 373 PRO B C 1
ATOM 7132 O O . PRO B 1 373 ? -1.454 -18.344 -28 1 62.25 373 PRO B O 1
ATOM 7135 N N . GLU B 1 374 ? -1.926 -19.531 -26.188 1 58.25 374 GLU B N 1
ATOM 7136 C CA . GLU B 1 374 ? -0.833 -18.891 -25.469 1 58.25 374 GLU B CA 1
ATOM 7137 C C . GLU B 1 374 ? 0.519 -19.25 -26.078 1 58.25 374 GLU B C 1
ATOM 7139 O O . GLU B 1 374 ? 1.526 -18.594 -25.797 1 58.25 374 GLU B O 1
ATOM 7144 N N . GLY B 1 375 ? 0.523 -19.906 -27.266 1 50.31 375 GLY B N 1
ATOM 7145 C CA . GLY B 1 375 ? 1.714 -20.359 -27.969 1 50.31 375 GLY B CA 1
ATOM 7146 C C . GLY B 1 375 ? 2.523 -21.359 -27.172 1 50.31 375 GLY B C 1
ATOM 7147 O O . GLY B 1 375 ? 2.275 -21.562 -25.984 1 50.31 375 GLY B O 1
ATOM 7148 N N . PRO B 1 376 ? 3.195 -22.266 -27.875 1 40.91 376 PRO B N 1
ATOM 7149 C CA . PRO B 1 376 ? 4.09 -23.203 -27.188 1 40.91 376 PRO B CA 1
ATOM 7150 C C . PRO B 1 376 ? 5.195 -22.5 -26.406 1 40.91 376 PRO B C 1
ATOM 7152 O O . PRO B 1 376 ? 6.16 -23.141 -25.984 1 40.91 376 PRO B O 1
ATOM 7155 N N . GLY B 1 377 ? 5.312 -21.266 -26.531 1 43.03 377 GLY B N 1
ATOM 7156 C CA . GLY B 1 377 ? 6.535 -20.609 -26.078 1 43.03 377 GLY B CA 1
ATOM 7157 C C . GLY B 1 377 ? 6.906 -20.953 -24.656 1 43.03 377 GLY B C 1
ATOM 7158 O O . GLY B 1 377 ? 6.34 -21.875 -24.062 1 43.03 377 GLY B O 1
ATOM 7159 N N . ASN B 1 378 ? 7.785 -20.016 -23.938 1 44.31 378 ASN B N 1
ATOM 7160 C CA . ASN B 1 378 ? 8.812 -20.266 -22.922 1 44.31 378 ASN B CA 1
ATOM 7161 C C . ASN B 1 378 ? 8.219 -20.938 -21.688 1 44.31 378 ASN B C 1
ATOM 7163 O O . ASN B 1 378 ? 7.633 -22.016 -21.781 1 44.31 378 ASN B O 1
ATOM 7167 N N . VAL B 1 379 ? 8.305 -20.156 -20.625 1 46.34 379 VAL B N 1
ATOM 7168 C CA . VAL B 1 379 ? 7.938 -20.828 -19.391 1 46.34 379 VAL B CA 1
ATOM 7169 C C . VAL B 1 379 ? 6.5 -21.328 -19.484 1 46.34 379 VAL B C 1
ATOM 7171 O O . VAL B 1 379 ? 5.594 -20.578 -19.844 1 46.34 379 VAL B O 1
ATOM 7174 N N . PRO B 1 380 ? 6.328 -22.766 -19.906 1 43.97 380 PRO B N 1
ATOM 7175 C CA . PRO B 1 380 ? 4.945 -23.25 -19.891 1 43.97 380 PRO B CA 1
ATOM 7176 C C . PRO B 1 380 ? 4.008 -22.328 -19.109 1 43.97 380 PRO B C 1
ATOM 7178 O O . PRO B 1 380 ? 4.148 -22.188 -17.891 1 43.97 380 PRO B O 1
ATOM 7181 N N . GLY B 1 381 ? 3.01 -21.688 -19.875 1 47.78 381 GLY B N 1
ATOM 7182 C CA . GLY B 1 381 ? 1.792 -21.078 -19.359 1 47.78 381 GLY B CA 1
ATOM 7183 C C . GLY B 1 381 ? 2.039 -19.75 -18.656 1 47.78 381 GLY B C 1
ATOM 7184 O O . GLY B 1 381 ? 1.093 -19.047 -18.281 1 47.78 381 GLY B O 1
ATOM 7185 N N . ASP B 1 382 ? 3.377 -19.406 -18.438 1 60.19 382 ASP B N 1
ATOM 7186 C CA . ASP B 1 382 ? 3.357 -18.312 -17.484 1 60.19 382 ASP B CA 1
ATOM 7187 C C . ASP B 1 382 ? 4.18 -17.125 -17.984 1 60.19 382 ASP B C 1
ATOM 7189 O O . ASP B 1 382 ? 4.789 -16.406 -17.203 1 60.19 382 ASP B O 1
ATOM 7193 N N . GLY B 1 383 ? 4.207 -17.016 -19.516 1 67.94 383 GLY B N 1
ATOM 7194 C CA . GLY B 1 383 ? 4.875 -15.82 -20 1 67.94 383 GLY B CA 1
ATOM 7195 C C . GLY B 1 383 ? 3.973 -14.922 -20.828 1 67.94 383 GLY B C 1
ATOM 7196 O O . GLY B 1 383 ? 2.75 -15.086 -20.812 1 67.94 383 GLY B O 1
ATOM 7197 N N . PRO B 1 384 ? 4.594 -13.953 -21.531 1 73.31 384 PRO B N 1
ATOM 7198 C CA . PRO B 1 384 ? 3.852 -13 -22.359 1 73.31 384 PRO B CA 1
ATOM 7199 C C . PRO B 1 384 ? 3.047 -13.68 -23.469 1 73.31 384 PRO B C 1
ATOM 7201 O O . PRO B 1 384 ? 3.51 -14.656 -24.047 1 73.31 384 PRO B O 1
ATOM 7204 N N . GLY B 1 385 ? 1.813 -13.461 -23.562 1 71.44 385 GLY B N 1
ATOM 7205 C CA . GLY B 1 385 ? 0.886 -13.977 -24.562 1 71.44 385 GLY B CA 1
ATOM 7206 C C . GLY B 1 385 ? -0.41 -13.195 -24.625 1 71.44 385 GLY B C 1
ATOM 7207 O O . GLY B 1 385 ? -0.488 -12.062 -24.125 1 71.44 385 GLY B O 1
ATOM 7208 N N . GLN B 1 386 ? -1.261 -13.727 -25.359 1 76.75 386 GLN B N 1
ATOM 7209 C CA . GLN B 1 386 ? -2.545 -13.047 -25.5 1 76.75 386 GLN B CA 1
ATOM 7210 C C . GLN B 1 386 ? -3.369 -13.156 -24.219 1 76.75 386 GLN B C 1
ATOM 7212 O O . GLN B 1 386 ? -3.148 -14.055 -23.406 1 76.75 386 GLN B O 1
ATOM 7217 N N . GLY B 1 387 ? -4.164 -12.188 -24.047 1 86.5 387 GLY B N 1
ATOM 7218 C CA . GLY B 1 387 ? -5.094 -12.242 -22.938 1 86.5 387 GLY B CA 1
ATOM 7219 C C . GLY B 1 387 ? -4.59 -11.531 -21.703 1 86.5 387 GLY B C 1
ATOM 7220 O O . GLY B 1 387 ? -3.537 -10.891 -21.734 1 86.5 387 GLY B O 1
ATOM 7221 N N . SER B 1 388 ? -5.355 -11.68 -20.609 1 91.69 388 SER B N 1
ATOM 7222 C CA . SER B 1 388 ? -5.113 -10.906 -19.391 1 91.69 388 SER B CA 1
ATOM 7223 C C . SER B 1 388 ? -3.805 -11.32 -18.719 1 91.69 388 SER B C 1
ATOM 7225 O O . SER B 1 388 ? -3.025 -10.469 -18.297 1 91.69 388 SER B O 1
ATOM 7227 N N . TRP B 1 389 ? -3.594 -12.578 -18.688 1 90.88 389 TRP B N 1
ATOM 7228 C CA . TRP B 1 389 ? -2.35 -13.023 -18.078 1 90.88 389 TRP B CA 1
ATOM 7229 C C . TRP B 1 389 ? -1.146 -12.586 -18.906 1 90.88 389 TRP B C 1
ATOM 7231 O O . TRP B 1 389 ? -0.094 -12.25 -18.359 1 90.88 389 TRP B O 1
ATOM 7241 N N . GLY B 1 390 ? -1.263 -12.742 -20.25 1 88.56 390 GLY B N 1
ATOM 7242 C CA . GLY B 1 390 ? -0.203 -12.25 -21.125 1 88.56 390 GLY B CA 1
ATOM 7243 C C . GLY B 1 390 ? 0.151 -10.797 -20.844 1 88.56 390 GLY B C 1
ATOM 7244 O O . GLY B 1 390 ? 1.329 -10.438 -20.812 1 88.56 390 GLY B O 1
ATOM 7245 N N . TYR B 1 391 ? -0.857 -9.977 -20.656 1 92.12 391 TYR B N 1
ATOM 7246 C CA . TYR B 1 391 ? -0.629 -8.57 -20.344 1 92.12 391 TYR B CA 1
ATOM 7247 C C . TYR B 1 391 ? 0.077 -8.414 -19.016 1 92.12 391 TYR B C 1
ATOM 7249 O O . TYR B 1 391 ? 1.034 -7.645 -18.891 1 92.12 391 TYR B O 1
ATOM 7257 N N . GLN B 1 392 ? -0.388 -9.125 -18.016 1 93.25 392 GLN B N 1
ATOM 7258 C CA . GLN B 1 392 ? 0.233 -9.047 -16.703 1 93.25 392 GLN B CA 1
ATOM 7259 C C . GLN B 1 392 ? 1.69 -9.492 -16.75 1 93.25 392 GLN B C 1
ATOM 7261 O O . GLN B 1 392 ? 2.549 -8.914 -16.094 1 93.25 392 GLN B O 1
ATOM 7266 N N . SER B 1 393 ? 1.948 -10.523 -17.484 1 91.06 393 SER B N 1
ATOM 7267 C CA . SER B 1 393 ? 3.324 -10.977 -17.672 1 91.06 393 SER B CA 1
ATOM 7268 C C . SER B 1 393 ? 4.18 -9.891 -18.328 1 91.06 393 SER B C 1
ATOM 7270 O O . SER B 1 393 ? 5.367 -9.766 -18.016 1 91.06 393 SER B O 1
ATOM 7272 N N . CYS B 1 394 ? 3.584 -9.203 -19.25 1 91.69 394 CYS B N 1
ATOM 7273 C CA . CYS B 1 394 ? 4.281 -8.164 -20 1 91.69 394 CYS B CA 1
ATOM 7274 C C . CYS B 1 394 ? 4.457 -6.902 -19.172 1 91.69 394 CYS B C 1
ATOM 7276 O O . CYS B 1 394 ? 5.148 -5.973 -19.578 1 91.69 394 CYS B O 1
ATOM 7278 N N . THR B 1 395 ? 3.875 -6.875 -17.938 1 94.56 395 THR B N 1
ATOM 7279 C CA . THR B 1 395 ? 3.986 -5.66 -17.141 1 94.56 395 THR B CA 1
ATOM 7280 C C . THR B 1 395 ? 4.648 -5.953 -15.789 1 94.56 395 THR B C 1
ATOM 7282 O O . THR B 1 395 ? 5.715 -5.414 -15.492 1 94.56 395 THR B O 1
ATOM 7285 N N . GLU B 1 396 ? 4.035 -6.895 -15.031 1 94.12 396 GLU B N 1
ATOM 7286 C CA . GLU B 1 396 ? 4.449 -6.949 -13.633 1 94.12 396 GLU B CA 1
ATOM 7287 C C . GLU B 1 396 ? 4.984 -8.328 -13.266 1 94.12 396 GLU B C 1
ATOM 7289 O O . GLU B 1 396 ? 5.676 -8.492 -12.266 1 94.12 396 GLU B O 1
ATOM 7294 N N . THR B 1 397 ? 4.684 -9.391 -14.07 1 91.44 397 THR B N 1
ATOM 7295 C CA . THR B 1 397 ? 4.895 -10.734 -13.555 1 91.44 397 THR B CA 1
ATOM 7296 C C . THR B 1 397 ? 5.723 -11.562 -14.539 1 91.44 397 THR B C 1
ATOM 7298 O O . THR B 1 397 ? 5.473 -12.758 -14.711 1 91.44 397 THR B O 1
ATOM 7301 N N . LEU B 1 398 ? 6.578 -10.922 -15.234 1 88.94 398 LEU B N 1
ATOM 7302 C CA . LEU B 1 398 ? 7.449 -11.688 -16.125 1 88.94 398 LEU B CA 1
ATOM 7303 C C . LEU B 1 398 ? 8.383 -12.586 -15.32 1 88.94 398 LEU B C 1
ATOM 7305 O O . LEU B 1 398 ? 9.086 -12.117 -14.422 1 88.94 398 LEU B O 1
ATOM 7309 N N . HIS B 1 399 ? 8.336 -13.836 -15.609 1 86.94 399 HIS B N 1
ATOM 7310 C CA . HIS B 1 399 ? 9.219 -14.797 -14.953 1 86.94 399 HIS B CA 1
ATOM 7311 C C . HIS B 1 399 ? 10.539 -14.922 -15.695 1 86.94 399 HIS B C 1
ATOM 7313 O O . HIS B 1 399 ? 10.562 -14.961 -16.922 1 86.94 399 HIS B O 1
ATOM 7319 N N . SER B 1 400 ? 11.617 -14.969 -14.961 1 87.19 400 SER B N 1
ATOM 7320 C CA . SER B 1 400 ? 12.961 -15.047 -15.516 1 87.19 400 SER B CA 1
ATOM 7321 C C . SER B 1 400 ? 13.539 -16.453 -15.359 1 87.19 400 SER B C 1
ATOM 7323 O O . SER B 1 400 ? 14.484 -16.656 -14.594 1 87.19 400 SER B O 1
ATOM 7325 N N . PHE B 1 401 ? 13.031 -17.344 -16.203 1 89.38 401 PHE B N 1
ATOM 7326 C CA . PHE B 1 401 ? 13.43 -18.734 -16.047 1 89.38 401 PHE B CA 1
ATOM 7327 C C . PHE B 1 401 ? 14.305 -19.172 -17.219 1 89.38 401 PHE B C 1
ATOM 7329 O O . PHE B 1 401 ? 14.172 -18.656 -18.328 1 89.38 401 PHE B O 1
ATOM 7336 N N . SER B 1 402 ? 15.211 -20.062 -16.969 1 90.12 402 SER B N 1
ATOM 7337 C CA . SER B 1 402 ? 16.016 -20.797 -17.953 1 90.12 402 SER B CA 1
ATOM 7338 C C . SER B 1 402 ? 15.969 -22.297 -17.703 1 90.12 402 SER B C 1
ATOM 7340 O O . SER B 1 402 ? 15.5 -22.734 -16.641 1 90.12 402 SER B O 1
ATOM 7342 N N . SER B 1 403 ? 16.234 -23 -18.703 1 91.12 403 SER B N 1
ATOM 7343 C CA . SER B 1 403 ? 16.266 -24.469 -18.625 1 91.12 403 SER B CA 1
ATOM 7344 C C . SER B 1 403 ? 17.328 -25.047 -19.547 1 91.12 403 SER B C 1
ATOM 7346 O O . SER B 1 403 ? 17.547 -24.531 -20.656 1 91.12 403 SER B O 1
ATOM 7348 N N . VAL B 1 404 ? 18.062 -26.047 -19.094 1 90.06 404 VAL B N 1
ATOM 7349 C CA . VAL B 1 404 ? 19.031 -26.781 -19.906 1 90.06 404 VAL B CA 1
ATOM 7350 C C . VAL B 1 404 ? 18.688 -28.266 -19.906 1 90.06 404 VAL B C 1
ATOM 7352 O O . VAL B 1 404 ? 18.625 -28.891 -18.844 1 90.06 404 VAL B O 1
ATOM 7355 N N . ALA B 1 405 ? 18.484 -28.703 -21.109 1 88.06 405 ALA B N 1
ATOM 7356 C CA . ALA B 1 405 ? 18.219 -30.141 -21.203 1 88.06 405 ALA B CA 1
ATOM 7357 C C . ALA B 1 405 ? 19.516 -30.938 -21.047 1 88.06 405 ALA B C 1
ATOM 7359 O O . ALA B 1 405 ? 20.594 -30.484 -21.438 1 88.06 405 ALA B O 1
ATOM 7360 N N . ARG B 1 406 ? 19.5 -32.125 -20.5 1 81.62 406 ARG B N 1
ATOM 7361 C CA . ARG B 1 406 ? 20.562 -33.125 -20.422 1 81.62 406 ARG B CA 1
ATOM 7362 C C . ARG B 1 406 ? 21.797 -32.594 -19.719 1 81.62 406 ARG B C 1
ATOM 7364 O O . ARG B 1 406 ? 22.922 -32.969 -20.031 1 81.62 406 ARG B O 1
ATOM 7371 N N . ASP B 1 407 ? 21.547 -31.516 -18.984 1 75.31 407 ASP B N 1
ATOM 7372 C CA . ASP B 1 407 ? 22.625 -31.047 -18.141 1 75.31 407 ASP B CA 1
ATOM 7373 C C . ASP B 1 407 ? 22.75 -31.906 -16.875 1 75.31 407 ASP B C 1
ATOM 7375 O O . ASP B 1 407 ? 21.734 -32.281 -16.266 1 75.31 407 ASP B O 1
ATOM 7379 N N . SER B 1 408 ? 23.922 -32.281 -16.641 1 72.25 408 SER B N 1
ATOM 7380 C CA . SER B 1 408 ? 24.141 -33.188 -15.5 1 72.25 408 SER B CA 1
ATOM 7381 C C . SER B 1 408 ? 23.953 -32.438 -14.18 1 72.25 408 SER B C 1
ATOM 7383 O O . SER B 1 408 ? 23.547 -33.062 -13.18 1 72.25 408 SER B O 1
ATOM 7385 N N . SER B 1 409 ? 24.25 -31.25 -14.172 1 76.94 409 SER B N 1
ATOM 7386 C CA . SER B 1 409 ? 24.234 -30.531 -12.906 1 76.94 409 SER B CA 1
ATOM 7387 C C . SER B 1 409 ? 22.906 -29.812 -12.688 1 76.94 409 SER B C 1
ATOM 7389 O O . SER B 1 409 ? 22.438 -29.703 -11.555 1 76.94 409 SER B O 1
ATOM 7391 N N . ARG B 1 410 ? 22.281 -29.344 -13.742 1 80.19 410 ARG B N 1
ATOM 7392 C CA . ARG B 1 410 ? 21.047 -28.578 -13.625 1 80.19 410 ARG B CA 1
ATOM 7393 C C . ARG B 1 410 ? 20.047 -28.969 -14.719 1 80.19 410 ARG B C 1
ATOM 7395 O O . ARG B 1 410 ? 19.719 -28.156 -15.586 1 80.19 410 ARG B O 1
ATOM 7402 N N . PRO B 1 411 ? 19.547 -30.172 -14.516 1 86 411 PRO B N 1
ATOM 7403 C CA . PRO B 1 411 ? 18.766 -30.688 -15.641 1 86 411 PRO B CA 1
ATOM 7404 C C . PRO B 1 411 ? 17.375 -30.062 -15.734 1 86 411 PRO B C 1
ATOM 7406 O O . PRO B 1 411 ? 16.734 -29.828 -14.711 1 86 411 PRO B O 1
ATOM 7409 N N . GLY B 1 412 ? 16.984 -29.703 -16.922 1 91.44 412 GLY B N 1
ATOM 7410 C CA . GLY B 1 412 ? 15.625 -29.406 -17.328 1 91.44 412 GLY B CA 1
ATOM 7411 C C . GLY B 1 412 ? 15.125 -30.312 -18.438 1 91.44 412 GLY B C 1
ATOM 7412 O O . GLY B 1 412 ? 15.781 -31.297 -18.781 1 91.44 412 GLY B O 1
ATOM 7413 N N . LEU B 1 413 ? 13.922 -30.047 -18.844 1 89.81 413 LEU B N 1
ATOM 7414 C CA . LEU B 1 413 ? 13.367 -30.906 -19.875 1 89.81 413 LEU B CA 1
ATOM 7415 C C . LEU B 1 413 ? 13.773 -30.406 -21.266 1 89.81 413 LEU B C 1
ATOM 7417 O O . LEU B 1 413 ? 13.812 -31.188 -22.219 1 89.81 413 LEU B O 1
ATOM 7421 N N . ARG B 1 414 ? 13.977 -29.141 -21.359 1 87.75 414 ARG B N 1
ATOM 7422 C CA . ARG B 1 414 ? 14.328 -28.516 -22.641 1 87.75 414 ARG B CA 1
ATOM 7423 C C . ARG B 1 414 ? 15.305 -27.375 -22.438 1 87.75 414 ARG B C 1
ATOM 7425 O O . ARG B 1 414 ? 15.633 -27.016 -21.312 1 87.75 414 ARG B O 1
ATOM 7432 N N . ASN B 1 415 ? 15.75 -26.875 -23.625 1 85.56 415 ASN B N 1
ATOM 7433 C CA . ASN B 1 415 ? 16.672 -25.75 -23.594 1 85.56 415 ASN B CA 1
ATOM 7434 C C . ASN B 1 415 ? 15.945 -24.422 -23.812 1 85.56 415 ASN B C 1
ATOM 7436 O O . ASN B 1 415 ? 15.18 -24.281 -24.766 1 85.56 415 ASN B O 1
ATOM 7440 N N . TYR B 1 416 ? 16.062 -23.547 -22.922 1 82.88 416 TYR B N 1
ATOM 7441 C CA . TYR B 1 416 ? 15.664 -22.141 -23.078 1 82.88 416 TYR B CA 1
ATOM 7442 C C . TYR B 1 416 ? 16.484 -21.234 -22.188 1 82.88 416 TYR B C 1
ATOM 7444 O O . TYR B 1 416 ? 16.797 -21.594 -21.047 1 82.88 416 TYR B O 1
ATOM 7452 N N . ASP B 1 417 ? 16.891 -20.062 -22.688 1 86.5 417 ASP B N 1
ATOM 7453 C CA . ASP B 1 417 ? 17.719 -19.078 -22 1 86.5 417 ASP B CA 1
ATOM 7454 C C . ASP B 1 417 ? 17.031 -17.719 -21.938 1 86.5 417 ASP B C 1
ATOM 7456 O O . ASP B 1 417 ? 16.922 -17.031 -22.953 1 86.5 417 ASP B O 1
ATOM 7460 N N . ILE B 1 418 ? 16.734 -17.297 -20.734 1 84.44 418 ILE B N 1
ATOM 7461 C CA . ILE B 1 418 ? 15.953 -16.094 -20.531 1 84.44 418 ILE B CA 1
ATOM 7462 C C . ILE B 1 418 ? 16.781 -14.875 -20.969 1 84.44 418 ILE B C 1
ATOM 7464 O O . ILE B 1 418 ? 16.234 -13.891 -21.469 1 84.44 418 ILE B O 1
ATOM 7468 N N . VAL B 1 419 ? 18.031 -14.875 -20.719 1 80.56 419 VAL B N 1
ATOM 7469 C CA . VAL B 1 419 ? 18.875 -13.742 -21.094 1 80.56 419 VAL B CA 1
ATOM 7470 C C . VAL B 1 419 ? 18.875 -13.57 -22.609 1 80.56 419 VAL B C 1
ATOM 7472 O O . VAL B 1 419 ? 18.766 -12.445 -23.109 1 80.56 419 VAL B O 1
ATOM 7475 N N . GLN B 1 420 ? 18.891 -14.656 -23.266 1 77.56 420 GLN B N 1
ATOM 7476 C CA . GLN B 1 420 ? 18.906 -14.633 -24.719 1 77.56 420 GLN B CA 1
ATOM 7477 C C . GLN B 1 420 ? 17.531 -14.266 -25.281 1 77.56 420 GLN B C 1
ATOM 7479 O O . GLN B 1 420 ? 17.422 -13.633 -26.328 1 77.56 420 GLN B O 1
ATOM 7484 N N . GLU B 1 421 ? 16.609 -14.578 -24.469 1 79.5 421 GLU B N 1
ATOM 7485 C CA . GLU B 1 421 ? 15.258 -14.414 -25 1 79.5 421 GLU B CA 1
ATOM 7486 C C . GLU B 1 421 ? 14.641 -13.102 -24.531 1 79.5 421 GLU B C 1
ATOM 7488 O O . GLU B 1 421 ? 13.562 -12.719 -24.969 1 79.5 421 GLU B O 1
ATOM 7493 N N . SER B 1 422 ? 15.32 -12.445 -23.672 1 81.31 422 SER B N 1
ATOM 7494 C CA . SER B 1 422 ? 14.773 -11.242 -23.047 1 81.31 422 SER B CA 1
ATOM 7495 C C . SER B 1 422 ? 14.344 -10.227 -24.094 1 81.31 422 SER B C 1
ATOM 7497 O O . SER B 1 422 ? 13.281 -9.609 -23.984 1 81.31 422 SER B O 1
ATOM 7499 N N . SER B 1 423 ? 15.164 -10.062 -25.094 1 82.38 423 SER B N 1
ATOM 7500 C CA . SER B 1 423 ? 14.828 -9.102 -26.141 1 82.38 423 SER B CA 1
ATOM 7501 C C . SER B 1 423 ? 13.578 -9.531 -26.906 1 82.38 423 SER B C 1
ATOM 7503 O O . SER B 1 423 ? 12.75 -8.688 -27.266 1 82.38 423 SER B O 1
ATOM 7505 N N . ASN B 1 424 ? 13.469 -10.797 -27.156 1 83.44 424 ASN B N 1
ATOM 7506 C CA . ASN B 1 424 ? 12.297 -11.32 -27.844 1 83.44 424 ASN B CA 1
ATOM 7507 C C . ASN B 1 424 ? 11.031 -11.133 -27.016 1 83.44 424 ASN B C 1
ATOM 7509 O O . ASN B 1 424 ? 9.977 -10.781 -27.547 1 83.44 424 ASN B O 1
ATOM 7513 N N . LEU B 1 425 ? 11.156 -11.445 -25.797 1 83.81 425 LEU B N 1
ATOM 7514 C CA . LEU B 1 425 ? 10.008 -11.289 -24.922 1 83.81 425 LEU B CA 1
ATOM 7515 C C . LEU B 1 425 ? 9.562 -9.836 -24.859 1 83.81 425 LEU B C 1
ATOM 7517 O O . LEU B 1 425 ? 8.359 -9.547 -24.875 1 83.81 425 LEU B O 1
ATOM 7521 N N . LYS B 1 426 ? 10.461 -8.945 -24.797 1 85.38 426 LYS B N 1
ATOM 7522 C CA . LYS B 1 426 ? 10.148 -7.516 -24.797 1 85.38 426 LYS B CA 1
ATOM 7523 C C . LYS B 1 426 ? 9.461 -7.102 -26.094 1 85.38 426 LYS B C 1
ATOM 7525 O O . LYS B 1 426 ? 8.555 -6.27 -26.094 1 85.38 426 LYS B O 1
ATOM 7530 N N . ARG B 1 427 ? 9.953 -7.66 -27.188 1 87.25 427 ARG B N 1
ATOM 7531 C CA . ARG B 1 427 ? 9.344 -7.367 -28.484 1 87.25 427 ARG B CA 1
ATOM 7532 C C . ARG B 1 427 ? 7.906 -7.859 -28.531 1 87.25 427 ARG B C 1
ATOM 7534 O O . ARG B 1 427 ? 7.027 -7.172 -29.062 1 87.25 427 ARG B O 1
ATOM 7541 N N . ILE B 1 428 ? 7.684 -9.055 -27.984 1 85.94 428 ILE B N 1
ATOM 7542 C CA . ILE B 1 428 ? 6.332 -9.602 -27.922 1 85.94 428 ILE B CA 1
ATOM 7543 C C . ILE B 1 428 ? 5.43 -8.664 -27.109 1 85.94 428 ILE B C 1
ATOM 7545 O O . ILE B 1 428 ? 4.305 -8.375 -27.531 1 85.94 428 ILE B O 1
ATOM 7549 N N . CYS B 1 429 ? 5.918 -8.195 -26 1 91.12 429 CYS B N 1
ATOM 7550 C CA . CYS B 1 429 ? 5.16 -7.285 -25.156 1 91.12 429 CYS B CA 1
ATOM 7551 C C . CYS B 1 429 ? 4.867 -5.977 -25.875 1 91.12 429 CYS B C 1
ATOM 7553 O O . CYS B 1 429 ? 3.754 -5.453 -25.797 1 91.12 429 CYS B O 1
ATOM 7555 N N . HIS B 1 430 ? 5.832 -5.484 -26.625 1 91.44 430 HIS B N 1
ATOM 7556 C CA . HIS B 1 430 ? 5.652 -4.27 -27.406 1 91.44 430 HIS B CA 1
ATOM 7557 C C . HIS B 1 430 ? 4.613 -4.473 -28.5 1 91.44 430 HIS B C 1
ATOM 7559 O O . HIS B 1 430 ? 3.715 -3.645 -28.672 1 91.44 430 HIS B O 1
ATOM 7565 N N . ASP B 1 431 ? 4.742 -5.562 -29.219 1 90.62 431 ASP B N 1
ATOM 7566 C CA . ASP B 1 431 ? 3.893 -5.812 -30.375 1 90.62 431 ASP B CA 1
ATOM 7567 C C . ASP B 1 431 ? 2.443 -6.047 -29.953 1 90.62 431 ASP B C 1
ATOM 7569 O O . ASP B 1 431 ? 1.516 -5.602 -30.641 1 90.62 431 ASP B O 1
ATOM 7573 N N . LEU B 1 432 ? 2.311 -6.727 -28.859 1 88.38 432 LEU B N 1
ATOM 7574 C CA . LEU B 1 432 ? 0.962 -7.113 -28.453 1 88.38 432 LEU B CA 1
ATOM 7575 C C . LEU B 1 432 ? 0.274 -5.984 -27.688 1 88.38 432 LEU B C 1
ATOM 7577 O O . LEU B 1 432 ? -0.931 -5.77 -27.844 1 88.38 432 LEU B O 1
ATOM 7581 N N . TYR B 1 433 ? 1.095 -5.273 -26.844 1 91.81 433 TYR B N 1
ATOM 7582 C CA . TYR B 1 433 ? 0.407 -4.406 -25.891 1 91.81 433 TYR B CA 1
ATOM 7583 C C . TYR B 1 433 ? 1.036 -3.02 -25.859 1 91.81 433 TYR B C 1
ATOM 7585 O O . TYR B 1 433 ? 0.499 -2.102 -25.25 1 91.81 433 TYR B O 1
ATOM 7593 N N . GLY B 1 434 ? 2.189 -2.826 -26.516 1 92.94 434 GLY B N 1
ATOM 7594 C CA . GLY B 1 434 ? 2.875 -1.544 -26.469 1 92.94 434 GLY B CA 1
ATOM 7595 C C . GLY B 1 434 ? 3.467 -1.232 -25.109 1 92.94 434 GLY B C 1
ATOM 7596 O O . GLY B 1 434 ? 3.518 -0.071 -24.688 1 92.94 434 GLY B O 1
ATOM 7597 N N . VAL B 1 435 ? 3.77 -2.33 -24.328 1 94.38 435 VAL B N 1
ATOM 7598 C CA . VAL B 1 435 ? 4.281 -2.148 -22.984 1 94.38 435 VAL B CA 1
ATOM 7599 C C . VAL B 1 435 ? 5.637 -2.832 -22.844 1 94.38 435 VAL B C 1
ATOM 7601 O O . VAL B 1 435 ? 6.102 -3.5 -23.766 1 94.38 435 VAL B O 1
ATOM 7604 N N . GLN B 1 436 ? 6.297 -2.504 -21.734 1 92.75 436 GLN B N 1
ATOM 7605 C CA . GLN B 1 436 ? 7.539 -3.16 -21.328 1 92.75 436 GLN B CA 1
ATOM 7606 C C . GLN B 1 436 ? 7.453 -3.678 -19.906 1 92.75 436 GLN B C 1
ATOM 7608 O O . GLN B 1 436 ? 6.906 -3.004 -19.031 1 92.75 436 GLN B O 1
ATOM 7613 N N . PRO B 1 437 ? 8.008 -4.836 -19.719 1 91.31 437 PRO B N 1
ATOM 7614 C CA . PRO B 1 437 ? 7.938 -5.398 -18.359 1 91.31 437 PRO B CA 1
ATOM 7615 C C . PRO B 1 437 ? 8.789 -4.629 -17.359 1 91.31 437 PRO B C 1
ATOM 7617 O O . PRO B 1 437 ? 9.883 -4.168 -17.688 1 91.31 437 PRO B O 1
ATOM 7620 N N . ASN B 1 438 ? 8.234 -4.395 -16.203 1 91.5 438 ASN B N 1
ATOM 7621 C CA . ASN B 1 438 ? 8.977 -3.943 -15.023 1 91.5 438 ASN B CA 1
ATOM 7622 C C . ASN B 1 438 ? 9.094 -5.051 -13.984 1 91.5 438 ASN B C 1
ATOM 7624 O O . ASN B 1 438 ? 8.227 -5.191 -13.117 1 91.5 438 ASN B O 1
ATOM 7628 N N . ILE B 1 439 ? 10.188 -5.727 -13.961 1 87.44 439 ILE B N 1
ATOM 7629 C CA . ILE B 1 439 ? 10.336 -6.977 -13.227 1 87.44 439 ILE B CA 1
ATOM 7630 C C . ILE B 1 439 ? 10.555 -6.684 -11.75 1 87.44 439 ILE B C 1
ATOM 7632 O O . ILE B 1 439 ? 10.469 -7.586 -10.906 1 87.44 439 ILE B O 1
ATOM 7636 N N . ASN B 1 440 ? 10.703 -5.43 -11.336 1 88.38 440 ASN B N 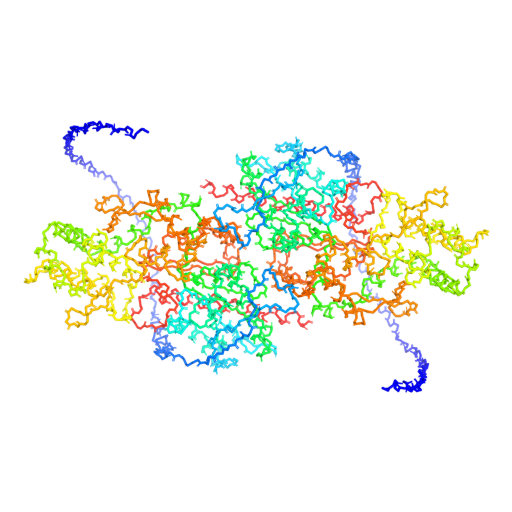1
ATOM 7637 C CA . ASN B 1 440 ? 11.031 -5.094 -9.953 1 88.38 440 ASN B CA 1
ATOM 7638 C C . ASN B 1 440 ? 9.844 -4.449 -9.242 1 88.38 440 ASN B C 1
ATOM 7640 O O . ASN B 1 440 ? 9.883 -4.234 -8.023 1 88.38 440 ASN B O 1
ATOM 7644 N N . ILE B 1 441 ? 8.805 -4.223 -9.93 1 92.06 441 ILE B N 1
ATOM 7645 C CA . ILE B 1 441 ? 7.75 -3.346 -9.43 1 92.06 441 ILE B CA 1
ATOM 7646 C C . ILE B 1 441 ? 7.074 -3.994 -8.219 1 92.06 441 ILE B C 1
ATOM 7648 O O . ILE B 1 441 ? 6.742 -3.312 -7.25 1 92.06 441 ILE B O 1
ATOM 7652 N N . LEU B 1 442 ? 6.832 -5.27 -8.219 1 93.62 442 LEU B N 1
ATOM 7653 C CA . LEU B 1 442 ? 6.145 -5.926 -7.117 1 93.62 442 LEU B CA 1
ATOM 7654 C C . LEU B 1 442 ? 7.035 -5.98 -5.879 1 93.62 442 LEU B C 1
ATOM 7656 O O . LEU B 1 442 ? 6.559 -5.797 -4.758 1 93.62 442 LEU B O 1
ATOM 7660 N N . LYS B 1 443 ? 8.305 -6.246 -6.129 1 92.25 443 LYS B N 1
ATOM 7661 C CA . LYS B 1 443 ? 9.242 -6.219 -5.012 1 92.25 443 LYS B CA 1
ATOM 7662 C C . LYS B 1 443 ? 9.312 -4.828 -4.391 1 92.25 443 LYS B C 1
ATOM 7664 O O . LYS B 1 443 ? 9.305 -4.688 -3.166 1 92.25 443 LYS B O 1
ATOM 7669 N N . SER B 1 444 ? 9.367 -3.855 -5.23 1 88.62 444 SER B N 1
ATOM 7670 C CA . SER B 1 444 ? 9.5 -2.482 -4.754 1 88.62 444 SER B CA 1
ATOM 7671 C C . SER B 1 444 ? 8.273 -2.049 -3.961 1 88.62 444 SER B C 1
ATOM 7673 O O . SER B 1 444 ? 8.398 -1.328 -2.967 1 88.62 444 SER B O 1
ATOM 7675 N N . ARG B 1 445 ? 7.152 -2.521 -4.316 1 91.25 445 ARG B N 1
ATOM 7676 C CA . ARG B 1 445 ? 5.914 -2.053 -3.701 1 91.25 445 ARG B CA 1
ATOM 7677 C C . ARG B 1 445 ? 5.539 -2.916 -2.5 1 91.25 445 ARG B C 1
ATOM 7679 O O . ARG B 1 445 ? 5 -2.412 -1.512 1 91.25 445 ARG B O 1
ATOM 7686 N N . TYR B 1 446 ? 5.875 -4.219 -2.604 1 93.62 446 TYR B N 1
ATOM 7687 C CA . TYR B 1 446 ? 5.309 -5.102 -1.589 1 93.62 446 TYR B CA 1
ATOM 7688 C C . TYR B 1 446 ? 6.402 -5.859 -0.85 1 93.62 446 TYR B C 1
ATOM 7690 O O . TYR B 1 446 ? 6.117 -6.676 0.027 1 93.62 446 TYR B O 1
ATOM 7698 N N . GLY B 1 447 ? 7.652 -5.711 -1.273 1 91.5 447 GLY B N 1
ATOM 7699 C CA . GLY B 1 447 ? 8.75 -6.109 -0.402 1 91.5 447 GLY B CA 1
ATOM 7700 C C . GLY B 1 447 ? 9.461 -7.363 -0.875 1 91.5 447 GLY B C 1
ATOM 7701 O O . GLY B 1 447 ? 10.57 -7.66 -0.431 1 91.5 447 GLY B O 1
ATOM 7702 N N . GLY B 1 448 ? 8.891 -8.211 -1.828 1 93.62 448 GLY B N 1
ATOM 7703 C CA . GLY B 1 448 ? 9.523 -9.469 -2.205 1 93.62 448 GLY B CA 1
ATOM 7704 C C . GLY B 1 448 ? 9.68 -10.43 -1.042 1 93.62 448 GLY B C 1
ATOM 7705 O O . GLY B 1 448 ? 8.734 -10.672 -0.293 1 93.62 448 GLY B O 1
ATOM 7706 N N . PHE B 1 449 ? 10.891 -10.914 -0.868 1 94.88 449 PHE B N 1
ATOM 7707 C CA . PHE B 1 449 ? 11.18 -11.82 0.239 1 94.88 449 PHE B CA 1
ATOM 7708 C C . PHE B 1 449 ? 11 -11.109 1.577 1 94.88 449 PHE B C 1
ATOM 7710 O O . PHE B 1 449 ? 10.641 -11.742 2.574 1 94.88 449 PHE B O 1
ATOM 7717 N N . ASP B 1 450 ? 11.164 -9.828 1.661 1 92.25 450 ASP B N 1
ATOM 7718 C CA . ASP B 1 450 ? 11.141 -9.055 2.896 1 92.25 450 ASP B CA 1
ATOM 7719 C C . ASP B 1 450 ? 9.727 -8.93 3.445 1 92.25 450 ASP B C 1
ATOM 7721 O O . ASP B 1 450 ? 9.531 -8.555 4.602 1 92.25 450 ASP B O 1
ATOM 7725 N N . VAL B 1 451 ? 8.742 -9.289 2.656 1 95 451 VAL B N 1
ATOM 7726 C CA . VAL B 1 451 ? 7.367 -9.234 3.137 1 95 451 VAL B CA 1
ATOM 7727 C C . VAL B 1 451 ? 7.223 -10.109 4.383 1 95 451 VAL B C 1
ATOM 7729 O O . VAL B 1 451 ? 6.473 -9.766 5.301 1 95 451 VAL B O 1
ATOM 7732 N N . ALA B 1 452 ? 7.996 -11.188 4.457 1 94.94 452 ALA B N 1
ATOM 7733 C CA . ALA B 1 452 ? 7.895 -12.125 5.566 1 94.94 452 ALA B CA 1
ATOM 7734 C C . ALA B 1 452 ? 8.469 -11.531 6.848 1 94.94 452 ALA B C 1
ATOM 7736 O O . ALA B 1 452 ? 8.109 -11.945 7.953 1 94.94 452 ALA B O 1
ATOM 7737 N N . LYS B 1 453 ? 9.297 -10.57 6.73 1 91.5 453 LYS B N 1
ATOM 7738 C CA . LYS B 1 453 ? 9.914 -9.93 7.891 1 91.5 453 LYS B CA 1
ATOM 7739 C C . LYS B 1 453 ? 8.992 -8.867 8.484 1 91.5 453 LYS B C 1
ATOM 7741 O O . LYS B 1 453 ? 9.125 -8.5 9.648 1 91.5 453 LYS B O 1
ATOM 7746 N N . THR B 1 454 ? 8.102 -8.445 7.668 1 91.25 454 THR B N 1
ATOM 7747 C CA . THR B 1 454 ? 7.402 -7.234 8.094 1 91.25 454 THR B CA 1
ATOM 7748 C C . THR B 1 454 ? 5.902 -7.492 8.227 1 91.25 454 THR B C 1
ATOM 7750 O O . THR B 1 454 ? 5.195 -6.742 8.898 1 91.25 454 THR B O 1
ATOM 7753 N N . THR B 1 455 ? 5.375 -8.547 7.59 1 95.12 455 THR B N 1
ATOM 7754 C CA . THR B 1 455 ? 3.955 -8.867 7.699 1 95.12 455 THR B CA 1
ATOM 7755 C C . THR B 1 455 ? 3.66 -9.578 9.016 1 95.12 455 THR B C 1
ATOM 7757 O O . THR B 1 455 ? 4.555 -9.75 9.852 1 95.12 455 THR B O 1
ATOM 7760 N N . SER B 1 456 ? 2.398 -9.812 9.312 1 94.62 456 SER B N 1
ATOM 7761 C CA . SER B 1 456 ? 1.906 -10.594 10.445 1 94.62 456 SER B CA 1
ATOM 7762 C C . SER B 1 456 ? 0.769 -11.516 10.023 1 94.62 456 SER B C 1
ATOM 7764 O O . SER B 1 456 ? 0.248 -11.406 8.914 1 94.62 456 SER B O 1
ATOM 7766 N N . ASN B 1 457 ? 0.467 -12.531 10.812 1 97.62 457 ASN B N 1
ATOM 7767 C CA . ASN B 1 457 ? -0.651 -13.445 10.617 1 97.62 457 ASN B CA 1
ATOM 7768 C C . ASN B 1 457 ? -0.719 -13.945 9.172 1 97.62 457 ASN B C 1
ATOM 7770 O O . ASN B 1 457 ? -1.742 -13.781 8.508 1 97.62 457 ASN B O 1
ATOM 7774 N N . THR B 1 458 ? 0.383 -14.516 8.742 1 98.62 458 THR B N 1
ATOM 7775 C CA . THR B 1 458 ? 0.462 -15.008 7.371 1 98.62 458 THR B CA 1
ATOM 7776 C C . THR B 1 458 ? 1.105 -16.391 7.332 1 98.62 458 THR B C 1
ATOM 7778 O O . THR B 1 458 ? 2.127 -16.625 7.98 1 98.62 458 THR B O 1
ATOM 7781 N N . ILE B 1 459 ? 0.469 -17.281 6.684 1 98.81 459 ILE B N 1
ATOM 7782 C CA . ILE B 1 459 ? 1.049 -18.594 6.398 1 98.81 459 ILE B CA 1
ATOM 7783 C C . ILE B 1 459 ? 1.563 -18.641 4.961 1 98.81 459 ILE B C 1
ATOM 7785 O O . ILE B 1 459 ? 0.815 -18.359 4.02 1 98.81 459 ILE B O 1
ATOM 7789 N N . PHE B 1 460 ? 2.826 -18.938 4.805 1 98.5 460 PHE B N 1
ATOM 7790 C CA . PHE B 1 460 ? 3.393 -19.281 3.508 1 98.5 460 PHE B CA 1
ATOM 7791 C C . PHE B 1 460 ? 3.568 -20.797 3.377 1 98.5 460 PHE B C 1
ATOM 7793 O O . PHE B 1 460 ? 4.324 -21.406 4.137 1 98.5 460 PHE B O 1
ATOM 7800 N N . SER B 1 461 ? 2.84 -21.391 2.426 1 98.38 461 SER B N 1
ATOM 7801 C CA . SER B 1 461 ? 2.951 -22.828 2.209 1 98.38 461 SER B CA 1
ATOM 7802 C C . SER B 1 461 ? 3.279 -23.156 0.753 1 98.38 461 SER B C 1
ATOM 7804 O O . SER B 1 461 ? 2.934 -22.375 -0.147 1 98.38 461 SER B O 1
ATOM 7806 N N . SER B 1 462 ? 4.02 -24.219 0.556 1 96.5 462 SER B N 1
ATOM 7807 C CA . SER B 1 462 ? 4.348 -24.688 -0.791 1 96.5 462 SER B CA 1
ATOM 7808 C C . SER B 1 462 ? 4.555 -26.188 -0.825 1 96.5 462 SER B C 1
ATOM 7810 O O . SER B 1 462 ? 4.836 -26.812 0.205 1 96.5 462 SER B O 1
ATOM 7812 N N . GLY B 1 463 ? 4.34 -26.781 -1.96 1 96.75 463 GLY B N 1
ATOM 7813 C CA . GLY B 1 463 ? 4.637 -28.188 -2.176 1 96.75 463 GLY B CA 1
ATOM 7814 C C . GLY B 1 463 ? 5.996 -28.406 -2.812 1 96.75 463 GLY B C 1
ATOM 7815 O O . GLY B 1 463 ? 6.41 -27.656 -3.697 1 96.75 463 GLY B O 1
ATOM 7816 N N . ALA B 1 464 ? 6.621 -29.438 -2.396 1 96.25 464 ALA B N 1
ATOM 7817 C CA . ALA B 1 464 ? 7.949 -29.734 -2.918 1 96.25 464 ALA B CA 1
ATOM 7818 C C . ALA B 1 464 ? 7.871 -30.312 -4.332 1 96.25 464 ALA B C 1
ATOM 7820 O O . ALA B 1 464 ? 8.852 -30.281 -5.074 1 96.25 464 ALA B O 1
ATOM 7821 N N . LEU B 1 465 ? 6.715 -30.797 -4.695 1 97.06 465 LEU B N 1
ATOM 7822 C CA . LEU B 1 465 ? 6.535 -31.312 -6.051 1 97.06 465 LEU B CA 1
ATOM 7823 C C . LEU B 1 465 ? 6.301 -30.172 -7.035 1 97.06 465 LEU B C 1
ATOM 7825 O O . LEU B 1 465 ? 6.402 -30.359 -8.25 1 97.06 465 LEU B O 1
ATOM 7829 N N . ASP B 1 466 ? 5.91 -29.016 -6.512 1 95.25 466 ASP B N 1
ATOM 7830 C CA . ASP B 1 466 ? 5.496 -27.828 -7.246 1 95.25 466 ASP B CA 1
ATOM 7831 C C . ASP B 1 466 ? 6.707 -26.969 -7.645 1 95.25 466 ASP B C 1
ATOM 7833 O O . ASP B 1 466 ? 7.387 -26.406 -6.785 1 95.25 466 ASP B O 1
ATOM 7837 N N . PRO B 1 467 ? 6.949 -26.859 -8.93 1 94.31 467 PRO B N 1
ATOM 7838 C CA . PRO B 1 467 ? 8.102 -26.047 -9.32 1 94.31 467 PRO B CA 1
ATOM 7839 C C . PRO B 1 467 ? 7.961 -24.594 -8.875 1 94.31 467 PRO B C 1
ATOM 7841 O O . PRO B 1 467 ? 8.969 -23.891 -8.68 1 94.31 467 PRO B O 1
ATOM 7844 N N . TRP B 1 468 ? 6.781 -24.125 -8.672 1 92.31 468 TRP B N 1
ATOM 7845 C CA . TRP B 1 468 ? 6.555 -22.75 -8.219 1 92.31 468 TRP B CA 1
ATOM 7846 C C . TRP B 1 468 ? 7.047 -22.562 -6.789 1 92.31 468 TRP B C 1
ATOM 7848 O O . TRP B 1 468 ? 7.289 -21.438 -6.355 1 92.31 468 TRP B O 1
ATOM 7858 N N . GLY B 1 469 ? 7.211 -23.672 -6.117 1 90.88 469 GLY B N 1
ATOM 7859 C CA . GLY B 1 469 ? 7.695 -23.625 -4.746 1 90.88 469 GLY B CA 1
ATOM 7860 C C . GLY B 1 469 ? 9.195 -23.391 -4.652 1 90.88 469 GLY B C 1
ATOM 7861 O O . GLY B 1 469 ? 9.734 -23.219 -3.557 1 90.88 469 GLY B O 1
ATOM 7862 N N . GLY B 1 470 ? 9.852 -23.297 -5.781 1 92.81 470 GLY B N 1
ATOM 7863 C CA . GLY B 1 470 ? 11.297 -23.141 -5.785 1 92.81 470 GLY B CA 1
ATOM 7864 C C . GLY B 1 470 ? 11.766 -21.844 -5.168 1 92.81 470 GLY B C 1
ATOM 7865 O O . GLY B 1 470 ? 12.906 -21.75 -4.695 1 92.81 470 GLY B O 1
ATOM 7866 N N . ALA B 1 471 ? 10.906 -20.828 -5.195 1 93.75 471 ALA B N 1
ATOM 7867 C CA . ALA B 1 471 ? 11.234 -19.547 -4.59 1 93.75 471 ALA B CA 1
ATOM 7868 C C . ALA B 1 471 ? 10.273 -19.203 -3.457 1 93.75 471 ALA B C 1
ATOM 7870 O O . ALA B 1 471 ? 9.93 -18.031 -3.26 1 93.75 471 ALA B O 1
ATOM 7871 N N . GLU B 1 472 ? 9.852 -20.188 -2.811 1 91.75 472 GLU B N 1
ATOM 7872 C CA . GLU B 1 472 ? 8.945 -19.984 -1.683 1 91.75 472 GLU B CA 1
ATOM 7873 C C . GLU B 1 472 ? 9.664 -19.312 -0.52 1 91.75 472 GLU B C 1
ATOM 7875 O O . GLU B 1 472 ? 10.867 -19.484 -0.332 1 91.75 472 GLU B O 1
ATOM 7880 N N . LEU B 1 473 ? 8.945 -18.578 0.198 1 96.12 473 LEU B N 1
ATOM 7881 C CA . LEU B 1 473 ? 9.469 -17.984 1.424 1 96.12 473 LEU B CA 1
ATOM 7882 C C . LEU B 1 473 ? 9.625 -19.047 2.512 1 96.12 473 LEU B C 1
ATOM 7884 O O . LEU B 1 473 ? 8.766 -19.922 2.66 1 96.12 473 LEU B O 1
ATOM 7888 N N . THR B 1 474 ? 10.75 -18.953 3.225 1 94.81 474 THR B N 1
ATOM 7889 C CA . THR B 1 474 ? 11.062 -19.938 4.266 1 94.81 474 THR B CA 1
ATOM 7890 C C . THR B 1 474 ? 11.25 -19.25 5.613 1 94.81 474 THR B C 1
ATOM 7892 O O . THR B 1 474 ? 11.148 -18.016 5.711 1 94.81 474 THR B O 1
ATOM 7895 N N . VAL B 1 475 ? 11.484 -20.047 6.582 1 93.81 475 VAL B N 1
ATOM 7896 C CA . VAL B 1 475 ? 11.672 -19.547 7.949 1 93.81 475 VAL B CA 1
ATOM 7897 C C . VAL B 1 475 ? 12.836 -18.562 7.988 1 93.81 475 VAL B C 1
ATOM 7899 O O . VAL B 1 475 ? 12.812 -17.609 8.766 1 93.81 475 VAL B O 1
ATOM 7902 N N . ASN B 1 476 ? 13.742 -18.688 7.082 1 91.44 476 ASN B N 1
ATOM 7903 C CA . ASN B 1 476 ? 14.906 -17.812 7.043 1 91.44 476 ASN B CA 1
ATOM 7904 C C . ASN B 1 476 ? 14.531 -16.406 6.57 1 91.44 476 ASN B C 1
ATOM 7906 O O . ASN B 1 476 ? 15.289 -15.461 6.766 1 91.44 476 ASN B O 1
ATOM 7910 N N . ASP B 1 477 ? 13.391 -16.297 6.031 1 93.5 477 ASP B N 1
ATOM 7911 C CA . ASP B 1 477 ? 12.961 -15 5.504 1 93.5 477 ASP B CA 1
ATOM 7912 C C . ASP B 1 477 ? 12.156 -14.219 6.543 1 93.5 477 ASP B C 1
ATOM 7914 O O . ASP B 1 477 ? 11.961 -13.008 6.406 1 93.5 477 ASP B O 1
ATOM 7918 N N . GLY B 1 478 ? 11.648 -14.805 7.57 1 92.62 478 GLY B N 1
ATOM 7919 C CA . GLY B 1 478 ? 10.703 -14.211 8.5 1 92.62 478 GLY B CA 1
ATOM 7920 C C . GLY B 1 478 ? 11.367 -13.422 9.609 1 92.62 478 GLY B C 1
ATOM 7921 O O . GLY B 1 478 ? 10.742 -12.562 10.242 1 92.62 478 GLY B O 1
ATOM 7922 N N . GLY B 1 479 ? 12.625 -13.664 9.844 1 85.94 479 GLY B N 1
ATOM 7923 C CA . GLY B 1 479 ? 13.281 -13.055 10.984 1 85.94 479 GLY B CA 1
ATOM 7924 C C . GLY B 1 479 ? 13.07 -13.828 12.273 1 85.94 479 GLY B C 1
ATOM 7925 O O . GLY B 1 479 ? 12.305 -14.797 12.305 1 85.94 479 GLY B O 1
ATOM 7926 N N . PRO B 1 480 ? 13.688 -13.406 13.383 1 85.81 480 PRO B N 1
ATOM 7927 C CA . PRO B 1 480 ? 13.648 -14.164 14.641 1 85.81 480 PRO B CA 1
ATOM 7928 C C . PRO B 1 480 ? 12.297 -14.086 15.336 1 85.81 480 PRO B C 1
ATOM 7930 O O . PRO B 1 480 ? 11.961 -14.961 16.141 1 85.81 480 PRO B O 1
ATOM 7933 N N . ASP B 1 481 ? 11.492 -13.102 14.984 1 88.62 481 ASP B N 1
ATOM 7934 C CA . ASP B 1 481 ? 10.219 -12.914 15.68 1 88.62 481 ASP B CA 1
ATOM 7935 C C . ASP B 1 481 ? 9.047 -13.352 14.805 1 88.62 481 ASP B C 1
ATOM 7937 O O . ASP B 1 481 ? 7.906 -12.953 15.047 1 88.62 481 ASP B O 1
ATOM 7941 N N . ALA B 1 482 ? 9.297 -14.117 13.789 1 93.56 482 ALA B N 1
ATOM 7942 C CA . ALA B 1 482 ? 8.266 -14.508 12.828 1 93.56 482 ALA B CA 1
ATOM 7943 C C . ALA B 1 482 ? 7.094 -15.188 13.523 1 93.56 482 ALA B C 1
ATOM 7945 O O . ALA B 1 482 ? 5.934 -14.836 13.305 1 93.56 482 ALA B O 1
ATOM 7946 N N . LYS B 1 483 ? 7.391 -16.109 14.414 1 93.75 483 LYS B N 1
ATOM 7947 C CA . LYS B 1 483 ? 6.34 -16.859 15.102 1 93.75 483 LYS B CA 1
ATOM 7948 C C . LYS B 1 483 ? 5.516 -15.945 16 1 93.75 483 LYS B C 1
ATOM 7950 O O . LYS B 1 483 ? 4.289 -16.078 16.062 1 93.75 483 LYS B O 1
ATOM 7955 N N . GLU B 1 484 ? 6.188 -15.055 16.656 1 91.25 484 GLU B N 1
ATOM 7956 C CA . GLU B 1 484 ? 5.5 -14.102 17.531 1 91.25 484 GLU B CA 1
ATOM 7957 C C . GLU B 1 484 ? 4.57 -13.195 16.719 1 91.25 484 GLU B C 1
ATOM 7959 O O . GLU B 1 484 ? 3.512 -12.797 17.203 1 91.25 484 GLU B O 1
ATOM 7964 N N . ARG B 1 485 ? 4.938 -12.914 15.492 1 93.12 485 ARG B N 1
ATOM 7965 C CA . ARG B 1 485 ? 4.117 -12.062 14.633 1 93.12 485 ARG B CA 1
ATOM 7966 C C . ARG B 1 485 ? 3.043 -12.875 13.922 1 93.12 485 ARG B C 1
ATOM 7968 O O . ARG B 1 485 ? 2.27 -12.328 13.133 1 93.12 485 ARG B O 1
ATOM 7975 N N . GLY B 1 486 ? 2.994 -14.203 14.133 1 96 486 GLY B N 1
ATOM 7976 C CA . GLY B 1 486 ? 2.006 -15.062 13.508 1 96 486 GLY B CA 1
ATOM 7977 C C . GLY B 1 486 ? 2.365 -15.453 12.086 1 96 486 GLY B C 1
ATOM 7978 O O . GLY B 1 486 ? 1.489 -15.789 11.289 1 96 486 GLY B O 1
ATOM 7979 N N . VAL B 1 487 ? 3.639 -15.383 11.758 1 97.81 487 VAL B N 1
ATOM 7980 C CA . VAL B 1 487 ? 4.09 -15.75 10.414 1 97.81 487 VAL B CA 1
ATOM 7981 C C . VAL B 1 487 ? 4.641 -17.172 10.43 1 97.81 487 VAL B C 1
ATOM 7983 O O . VAL B 1 487 ? 5.527 -17.5 11.219 1 97.81 487 VAL B O 1
ATOM 7986 N N . HIS B 1 488 ? 4.082 -18.031 9.555 1 98.5 488 HIS B N 1
ATOM 7987 C CA . HIS B 1 488 ? 4.422 -19.453 9.531 1 98.5 488 HIS B CA 1
ATOM 7988 C C . HIS B 1 488 ? 4.797 -19.906 8.125 1 98.5 488 HIS B C 1
ATOM 7990 O O . HIS B 1 488 ? 4.332 -19.328 7.137 1 98.5 488 HIS B O 1
ATOM 7996 N N . PHE B 1 489 ? 5.66 -20.922 8.094 1 98.19 489 PHE B N 1
ATOM 7997 C CA . PHE B 1 489 ? 6.168 -21.453 6.832 1 98.19 489 PHE B CA 1
ATOM 7998 C C . PHE B 1 489 ? 6.023 -22.969 6.781 1 98.19 489 PHE B C 1
ATOM 8000 O O . PHE B 1 489 ? 6.418 -23.656 7.719 1 98.19 489 PHE B O 1
ATOM 8007 N N . PHE B 1 490 ? 5.41 -23.453 5.711 1 98.12 490 PHE B N 1
ATOM 8008 C CA . PHE B 1 490 ? 5.242 -24.906 5.551 1 98.12 490 PHE B CA 1
ATOM 8009 C C . PHE B 1 490 ? 5.711 -25.344 4.172 1 98.12 490 PHE B C 1
ATOM 8011 O O . PHE B 1 490 ? 5.207 -24.875 3.152 1 98.12 490 PHE B O 1
ATOM 8018 N N . LEU B 1 491 ? 6.656 -26.234 4.09 1 96.44 491 LEU B N 1
ATOM 8019 C CA . LEU B 1 491 ? 7 -26.969 2.881 1 96.44 491 LEU B CA 1
ATOM 8020 C C . LEU B 1 491 ? 6.438 -28.391 2.936 1 96.44 491 LEU B C 1
ATOM 8022 O O . LEU B 1 491 ? 6.828 -29.188 3.795 1 96.44 491 LEU B O 1
ATOM 8026 N N . ILE B 1 492 ? 5.605 -28.703 2.057 1 98.06 492 ILE B N 1
ATOM 8027 C CA . ILE B 1 492 ? 4.926 -30 2.035 1 98.06 492 ILE B CA 1
ATOM 8028 C C . ILE B 1 492 ? 5.641 -30.938 1.07 1 98.06 492 ILE B C 1
ATOM 8030 O O . ILE B 1 492 ? 5.488 -30.828 -0.148 1 98.06 492 ILE B O 1
ATOM 8034 N N . ALA B 1 493 ? 6.27 -31.922 1.568 1 97.12 493 ALA B N 1
ATOM 8035 C CA . ALA B 1 493 ? 7.145 -32.781 0.78 1 97.12 493 ALA B CA 1
ATOM 8036 C C . ALA B 1 493 ? 6.387 -33.438 -0.383 1 97.12 493 ALA B C 1
ATOM 8038 O O . ALA B 1 493 ? 6.914 -33.531 -1.493 1 97.12 493 ALA B O 1
ATOM 8039 N N . ASN B 1 494 ? 5.215 -33.844 -0.146 1 97.31 494 ASN B N 1
ATOM 8040 C CA . ASN B 1 494 ? 4.426 -34.531 -1.171 1 97.31 494 ASN B CA 1
ATOM 8041 C C . ASN B 1 494 ? 3.293 -33.625 -1.679 1 97.31 494 ASN B C 1
ATOM 8043 O O . ASN B 1 494 ? 2.262 -34.125 -2.133 1 97.31 494 ASN B O 1
ATOM 8047 N N . GLY B 1 495 ? 3.498 -32.344 -1.523 1 97.56 495 GLY B N 1
ATOM 8048 C CA . GLY B 1 495 ? 2.484 -31.391 -1.964 1 97.56 495 GLY B CA 1
ATOM 8049 C C . GLY B 1 495 ? 2.715 -30.891 -3.375 1 97.56 495 GLY B C 1
ATOM 8050 O O . GLY B 1 495 ? 3.811 -30.438 -3.705 1 97.56 495 GLY B O 1
ATOM 8051 N N . ALA B 1 496 ? 1.673 -31.016 -4.215 1 96.56 496 ALA B N 1
ATOM 8052 C CA . ALA B 1 496 ? 1.657 -30.344 -5.516 1 96.56 496 ALA B CA 1
ATOM 8053 C C . ALA B 1 496 ? 1.171 -28.906 -5.387 1 96.56 496 ALA B C 1
ATOM 8055 O O . ALA B 1 496 ? 1.18 -28.344 -4.293 1 96.56 496 ALA B O 1
ATOM 8056 N N . HIS B 1 497 ? 0.878 -28.297 -6.504 1 95.38 497 HIS B N 1
ATOM 8057 C CA . HIS B 1 497 ? 0.5 -26.891 -6.574 1 95.38 497 HIS B CA 1
ATOM 8058 C C . HIS B 1 497 ? -0.753 -26.625 -5.75 1 95.38 497 HIS B C 1
ATOM 8060 O O . HIS B 1 497 ? -1.839 -27.094 -6.086 1 95.38 497 HIS B O 1
ATOM 8066 N N . HIS B 1 498 ? -0.607 -25.891 -4.578 1 95 498 HIS B N 1
ATOM 8067 C CA . HIS B 1 498 ? -1.59 -25.484 -3.572 1 95 498 HIS B CA 1
ATOM 8068 C C . HIS B 1 498 ? -2.539 -26.641 -3.25 1 95 498 HIS B C 1
ATOM 8070 O O . HIS B 1 498 ? -3.758 -26.453 -3.213 1 95 498 HIS B O 1
ATOM 8076 N N . LEU B 1 499 ? -1.933 -27.781 -3.117 1 97.19 499 LEU B N 1
ATOM 8077 C CA . LEU B 1 499 ? -2.699 -28.953 -2.73 1 97.19 499 LEU B CA 1
ATOM 8078 C C . LEU B 1 499 ? -3.367 -28.75 -1.375 1 97.19 499 LEU B C 1
ATOM 8080 O O . LEU B 1 499 ? -4.465 -29.266 -1.136 1 97.19 499 LEU B O 1
ATOM 8084 N N . ASP B 1 500 ? -2.793 -28 -0.503 1 97.5 500 ASP B N 1
ATOM 8085 C CA . ASP B 1 500 ? -3.312 -27.781 0.844 1 97.5 500 ASP B CA 1
ATOM 8086 C C . ASP B 1 500 ? -4.613 -26.984 0.811 1 97.5 500 ASP B C 1
ATOM 8088 O O . ASP B 1 500 ? -5.367 -26.984 1.785 1 97.5 500 ASP B O 1
ATOM 8092 N N . LEU B 1 501 ? -4.91 -26.328 -0.287 1 97.44 501 LEU B N 1
ATOM 8093 C CA . LEU B 1 501 ? -6.152 -25.562 -0.379 1 97.44 501 LEU B CA 1
ATOM 8094 C C . LEU B 1 501 ? -7.301 -26.453 -0.837 1 97.44 501 LEU B C 1
ATOM 8096 O O . LEU B 1 501 ? -8.469 -26.078 -0.717 1 97.44 501 LEU B O 1
ATOM 8100 N N . ARG B 1 502 ? -6.961 -27.594 -1.421 1 95.25 502 ARG B N 1
ATOM 8101 C CA . ARG B 1 502 ? -8.016 -28.5 -1.857 1 95.25 502 ARG B CA 1
ATOM 8102 C C . ARG B 1 502 ? -8.695 -29.172 -0.664 1 95.25 502 ARG B C 1
ATOM 8104 O O . ARG B 1 502 ? -8.195 -29.094 0.461 1 95.25 502 ARG B O 1
ATOM 8111 N N . GLY B 1 503 ? -9.828 -29.797 -0.896 1 92.62 503 GLY B N 1
ATOM 8112 C CA . GLY B 1 503 ? -10.57 -30.453 0.175 1 92.62 503 GLY B CA 1
ATOM 8113 C C . GLY B 1 503 ? -9.883 -31.703 0.694 1 92.62 503 GLY B C 1
ATOM 8114 O O . GLY B 1 503 ? -8.977 -32.219 0.052 1 92.62 503 GLY B O 1
ATOM 8115 N N . TRP B 1 504 ? -10.297 -32.062 1.809 1 93 504 TRP B N 1
ATOM 8116 C CA . TRP B 1 504 ? -9.789 -33.281 2.42 1 93 504 TRP B CA 1
ATOM 8117 C C . TRP B 1 504 ? -10.086 -34.5 1.545 1 93 504 TRP B C 1
ATOM 8119 O O . TRP B 1 504 ? -11.172 -34.594 0.963 1 93 504 TRP B O 1
ATOM 8129 N N . SER B 1 505 ? -9.109 -35.312 1.39 1 93.31 505 SER B N 1
ATOM 8130 C CA . SER B 1 505 ? -9.242 -36.562 0.653 1 93.31 505 SER B CA 1
ATOM 8131 C C . SER B 1 505 ? -8.523 -37.719 1.37 1 93.31 505 SER B C 1
ATOM 8133 O O . SER B 1 505 ? -7.488 -37.5 2.01 1 93.31 505 SER B O 1
ATOM 8135 N N . TYR B 1 506 ? -9.094 -38.906 1.246 1 93.94 506 TYR B N 1
ATOM 8136 C CA . TYR B 1 506 ? -8.438 -40.094 1.81 1 93.94 506 TYR B CA 1
ATOM 8137 C C . TYR B 1 506 ? -7.09 -40.312 1.145 1 93.94 506 TYR B C 1
ATOM 8139 O O . TYR B 1 506 ? -6.172 -40.875 1.764 1 93.94 506 TYR B O 1
ATOM 8147 N N . ALA B 1 507 ? -6.961 -39.844 -0.031 1 96.38 507 ALA B N 1
ATOM 8148 C CA . ALA B 1 507 ? -5.75 -40.094 -0.808 1 96.38 507 ALA B CA 1
ATOM 8149 C C . ALA B 1 507 ? -4.672 -39.062 -0.472 1 96.38 507 ALA B C 1
ATOM 8151 O O . ALA B 1 507 ? -3.523 -39.188 -0.906 1 96.38 507 ALA B O 1
ATOM 8152 N N . ASP B 1 508 ? -5.008 -38.125 0.355 1 97 508 ASP B N 1
ATOM 8153 C CA . ASP B 1 508 ? -4.012 -37.125 0.725 1 97 508 ASP B CA 1
ATOM 8154 C C . ASP B 1 508 ? -2.832 -37.75 1.45 1 97 508 ASP B C 1
ATOM 8156 O O . ASP B 1 508 ? -3.021 -38.531 2.387 1 97 508 ASP B O 1
ATOM 8160 N N . PRO B 1 509 ? -1.642 -37.438 1.018 1 97.44 509 PRO B N 1
ATOM 8161 C CA . PRO B 1 509 ? -0.487 -37.875 1.808 1 97.44 509 PRO B CA 1
ATOM 8162 C C . PRO B 1 509 ? -0.537 -37.344 3.248 1 97.44 509 PRO B C 1
ATOM 8164 O O . PRO B 1 509 ? -1.18 -36.344 3.531 1 97.44 509 PRO B O 1
ATOM 8167 N N . ALA B 1 510 ? 0.194 -38.031 4.168 1 97.62 510 ALA B N 1
ATOM 8168 C CA . ALA B 1 510 ? 0.152 -37.75 5.598 1 97.62 510 ALA B CA 1
ATOM 8169 C C . ALA B 1 510 ? 0.644 -36.344 5.879 1 97.62 510 ALA B C 1
ATOM 8171 O O . ALA B 1 510 ? 0.105 -35.656 6.746 1 97.62 510 ALA B O 1
ATOM 8172 N N . ASP B 1 511 ? 1.663 -35.906 5.195 1 97.94 511 ASP B N 1
ATOM 8173 C CA . ASP B 1 511 ? 2.229 -34.594 5.457 1 97.94 511 ASP B CA 1
ATOM 8174 C C . ASP B 1 511 ? 1.284 -33.469 4.992 1 97.94 511 ASP B C 1
ATOM 8176 O O . ASP B 1 511 ? 1.284 -32.375 5.547 1 97.94 511 ASP B O 1
ATOM 8180 N N . VAL B 1 512 ? 0.43 -33.719 3.969 1 97.81 512 VAL B N 1
ATOM 8181 C CA . VAL B 1 512 ? -0.589 -32.75 3.545 1 97.81 512 VAL B CA 1
ATOM 8182 C C . VAL B 1 512 ? -1.65 -32.625 4.633 1 97.81 512 VAL B C 1
ATOM 8184 O O . VAL B 1 512 ? -2.043 -31.516 4.984 1 97.81 512 VAL B O 1
ATOM 8187 N N . LYS B 1 513 ? -2.092 -33.719 5.168 1 97.25 513 LYS B N 1
ATOM 8188 C CA . LYS B 1 513 ? -3.086 -33.719 6.238 1 97.25 513 LYS B CA 1
ATOM 8189 C C . LYS B 1 513 ? -2.566 -33 7.473 1 97.25 513 LYS B C 1
ATOM 8191 O O . LYS B 1 513 ? -3.283 -32.188 8.07 1 97.25 513 LYS B O 1
ATOM 8196 N N . GLU B 1 514 ? -1.353 -33.281 7.777 1 98 514 GLU B N 1
ATOM 8197 C CA . GLU B 1 514 ? -0.742 -32.625 8.938 1 98 514 GLU B CA 1
ATOM 8198 C C . GLU B 1 514 ? -0.639 -31.125 8.75 1 98 514 GLU B C 1
ATOM 8200 O O . GLU B 1 514 ? -0.916 -30.359 9.68 1 98 514 GLU B O 1
ATOM 8205 N N . THR B 1 515 ? -0.216 -30.734 7.609 1 98.25 515 THR B N 1
ATOM 8206 C CA . THR B 1 515 ? -0.077 -29.312 7.328 1 98.25 515 THR B CA 1
ATOM 8207 C C . THR B 1 515 ? -1.431 -28.609 7.395 1 98.25 515 THR B C 1
ATOM 8209 O O . THR B 1 515 ? -1.545 -27.516 7.965 1 98.25 515 THR B O 1
ATOM 8212 N N . ARG B 1 516 ? -2.465 -29.219 6.855 1 97.81 516 ARG B N 1
ATOM 8213 C CA . ARG B 1 516 ? -3.805 -28.641 6.895 1 97.81 516 ARG B CA 1
ATOM 8214 C C . ARG B 1 516 ? -4.281 -28.469 8.336 1 97.81 516 ARG B C 1
ATOM 8216 O O . ARG B 1 516 ? -4.918 -27.469 8.664 1 97.81 516 ARG B O 1
ATOM 8223 N N . GLN B 1 517 ? -3.979 -29.422 9.133 1 97.69 517 GLN B N 1
ATOM 8224 C CA . GLN B 1 517 ? -4.348 -29.328 10.547 1 97.69 517 GLN B CA 1
ATOM 8225 C C . GLN B 1 517 ? -3.646 -28.156 11.227 1 97.69 517 GLN B C 1
ATOM 8227 O O . GLN B 1 517 ? -4.266 -27.406 11.992 1 97.69 517 GLN B O 1
ATOM 8232 N N . LYS B 1 518 ? -2.402 -28 10.922 1 98.38 518 LYS B N 1
ATOM 8233 C CA . LYS B 1 518 ? -1.653 -26.875 11.484 1 98.38 518 LYS B CA 1
ATOM 8234 C C . LYS B 1 518 ? -2.188 -25.547 10.969 1 98.38 518 LYS B C 1
ATOM 8236 O O . LYS B 1 518 ? -2.316 -24.594 11.734 1 98.38 518 LYS B O 1
ATOM 8241 N N . GLU B 1 519 ? -2.459 -25.5 9.711 1 98.62 519 GLU B N 1
ATOM 8242 C CA . GLU B 1 519 ? -3.027 -24.281 9.117 1 98.62 519 GLU B CA 1
ATOM 8243 C C . GLU B 1 519 ? -4.352 -23.922 9.781 1 98.62 519 GLU B C 1
ATOM 8245 O O . GLU B 1 519 ? -4.59 -22.75 10.102 1 98.62 519 GLU B O 1
ATOM 8250 N N . GLU B 1 520 ? -5.199 -24.938 9.969 1 97.44 520 GLU B N 1
ATOM 8251 C CA . GLU B 1 520 ? -6.477 -24.719 10.633 1 97.44 520 GLU B CA 1
ATOM 8252 C C . GLU B 1 520 ? -6.273 -24.141 12.039 1 97.44 520 GLU B C 1
ATOM 8254 O O . GLU B 1 520 ? -6.922 -23.172 12.414 1 97.44 520 GLU B O 1
ATOM 8259 N N . GLU B 1 521 ? -5.371 -24.734 12.773 1 97.31 521 GLU B N 1
ATOM 8260 C CA . GLU B 1 521 ? -5.113 -24.297 14.141 1 97.31 521 GLU B CA 1
ATOM 8261 C C . GLU B 1 521 ? -4.641 -22.859 14.172 1 97.31 521 GLU B C 1
ATOM 8263 O O . GLU B 1 521 ? -5.086 -22.078 15.016 1 97.31 521 GLU B O 1
ATOM 8268 N N . ILE B 1 522 ? -3.791 -22.484 13.312 1 98.06 522 ILE B N 1
ATOM 8269 C CA . ILE B 1 522 ? -3.219 -21.141 13.258 1 98.06 522 ILE B CA 1
ATOM 8270 C C . ILE B 1 522 ? -4.301 -20.125 12.875 1 98.06 522 ILE B C 1
ATOM 8272 O O . ILE B 1 522 ? -4.453 -19.094 13.523 1 98.06 522 ILE B O 1
ATOM 8276 N N . ILE B 1 523 ? -5.047 -20.453 11.852 1 97.81 523 ILE B N 1
ATOM 8277 C CA . ILE B 1 523 ? -6.078 -19.547 11.336 1 97.81 523 ILE B CA 1
ATOM 8278 C C . ILE B 1 523 ? -7.152 -19.344 12.406 1 97.81 523 ILE B C 1
ATOM 8280 O O . ILE B 1 523 ? -7.59 -18.203 12.633 1 97.81 523 ILE B O 1
ATOM 8284 N N . VAL B 1 524 ? -7.512 -20.406 13.047 1 94.38 524 VAL B N 1
ATOM 8285 C CA . VAL B 1 524 ? -8.5 -20.312 14.109 1 94.38 524 VAL B CA 1
ATOM 8286 C C . VAL B 1 524 ? -7.957 -19.453 15.25 1 94.38 524 VAL B C 1
ATOM 8288 O O . VAL B 1 524 ? -8.695 -18.688 15.859 1 94.38 524 VAL B O 1
ATOM 8291 N N . GLY B 1 525 ? -6.688 -19.562 15.508 1 93.81 525 GLY B N 1
ATOM 8292 C CA . GLY B 1 525 ? -6.059 -18.703 16.5 1 93.81 525 GLY B CA 1
ATOM 8293 C C . GLY B 1 525 ? -6.176 -17.234 16.172 1 93.81 525 GLY B C 1
ATOM 8294 O O . GLY B 1 525 ? -6.457 -16.422 17.047 1 93.81 525 GLY B O 1
ATOM 8295 N N . TRP B 1 526 ? -5.961 -16.891 14.906 1 94.19 526 TRP B N 1
ATOM 8296 C CA . TRP B 1 526 ? -6.086 -15.5 14.469 1 94.19 526 TRP B CA 1
ATOM 8297 C C . TRP B 1 526 ? -7.508 -14.992 14.664 1 94.19 526 TRP B C 1
ATOM 8299 O O . TRP B 1 526 ? -7.719 -13.844 15.062 1 94.19 526 TRP B O 1
ATOM 8309 N N . MET B 1 527 ? -8.461 -15.828 14.336 1 91.5 527 MET B N 1
ATOM 8310 C CA . MET B 1 527 ? -9.867 -15.461 14.469 1 91.5 527 MET B CA 1
ATOM 8311 C C . MET B 1 527 ? -10.234 -15.242 15.938 1 91.5 527 MET B C 1
ATOM 8313 O O . MET B 1 527 ? -10.914 -14.266 16.266 1 91.5 527 MET B O 1
ATOM 8317 N N . LYS B 1 528 ? -9.719 -16.062 16.781 1 87.88 528 LYS B N 1
ATOM 8318 C CA . LYS B 1 528 ? -9.977 -15.938 18.219 1 87.88 528 LYS B CA 1
ATOM 8319 C C . LYS B 1 528 ? -9.383 -14.648 18.781 1 87.88 528 LYS B C 1
ATOM 8321 O O . LYS B 1 528 ? -10.008 -13.969 19.594 1 87.88 528 LYS B O 1
ATOM 8326 N N . ASP B 1 529 ? -8.211 -14.375 18.344 1 85.62 529 ASP B N 1
ATOM 8327 C CA . ASP B 1 529 ? -7.551 -13.156 18.797 1 85.62 529 ASP B CA 1
ATOM 8328 C C . ASP B 1 529 ? -8.359 -11.922 18.422 1 85.62 529 ASP B C 1
ATOM 8330 O O . ASP B 1 529 ? -8.438 -10.961 19.188 1 85.62 529 ASP B O 1
ATOM 8334 N N . TRP B 1 530 ? -8.938 -11.922 17.297 1 85.44 530 TRP B N 1
ATOM 8335 C CA . TRP B 1 530 ? -9.758 -10.805 16.828 1 85.44 530 TRP B CA 1
ATOM 8336 C C . TRP B 1 530 ? -10.984 -10.625 17.703 1 85.44 530 TRP B C 1
ATOM 8338 O O . TRP B 1 530 ? -11.305 -9.508 18.125 1 85.44 530 TRP B O 1
ATOM 8348 N N . PHE B 1 531 ? -11.617 -11.664 17.984 1 77.69 531 PHE B N 1
ATOM 8349 C CA . PHE B 1 531 ? -12.852 -11.617 18.766 1 77.69 531 PHE B CA 1
ATOM 8350 C C . PHE B 1 531 ? -12.562 -11.227 20.203 1 77.69 531 PHE B C 1
ATOM 8352 O O . PHE B 1 531 ? -13.367 -10.531 20.828 1 77.69 531 PHE B O 1
ATOM 8359 N N . GLN B 1 532 ? -11.406 -11.586 20.688 1 75.44 532 GLN B N 1
ATOM 8360 C CA . GLN B 1 532 ? -11.023 -11.219 22.047 1 75.44 532 GLN B CA 1
ATOM 8361 C C . GLN B 1 532 ? -10.68 -9.734 22.141 1 75.44 532 GLN B C 1
ATOM 8363 O O . GLN B 1 532 ? -11.008 -9.078 23.125 1 75.44 532 GLN B O 1
ATOM 8368 N N . ALA B 1 533 ? -10.047 -9.227 21.188 1 72.56 533 ALA B N 1
ATOM 8369 C CA . ALA B 1 533 ? -9.672 -7.812 21.172 1 72.56 533 ALA B CA 1
ATOM 8370 C C . ALA B 1 533 ? -10.906 -6.922 21.062 1 72.56 533 ALA B C 1
ATOM 8372 O O . ALA B 1 533 ? -10.93 -5.816 21.609 1 72.56 533 ALA B O 1
ATOM 8373 N N . SER B 1 534 ? -11.891 -7.379 20.422 1 65.81 534 SER B N 1
ATOM 8374 C CA . SER B 1 534 ? -13.117 -6.613 20.234 1 65.81 534 SER B CA 1
ATOM 8375 C C . SER B 1 534 ? -13.938 -6.539 21.516 1 65.81 534 SER B C 1
ATOM 8377 O O . SER B 1 534 ? -14.656 -5.57 21.734 1 65.81 534 SER B O 1
ATOM 8379 N N . ILE B 1 535 ? -13.781 -7.59 22.344 1 53.41 535 ILE B N 1
ATOM 8380 C CA . ILE B 1 535 ? -14.5 -7.633 23.625 1 53.41 535 ILE B CA 1
ATOM 8381 C C . ILE B 1 535 ? -13.859 -6.656 24.609 1 53.41 535 ILE B C 1
ATOM 8383 O O . ILE B 1 535 ? -14.555 -5.934 25.312 1 53.41 535 ILE B O 1
ATOM 8387 N N . VAL B 1 536 ? -12.602 -6.484 24.578 1 48.56 536 VAL B N 1
ATOM 8388 C CA . VAL B 1 536 ? -11.898 -5.609 25.5 1 48.56 536 VAL B CA 1
ATOM 8389 C C . VAL B 1 536 ? -12.141 -4.148 25.125 1 48.56 536 VAL B C 1
ATOM 8391 O O . VAL B 1 536 ? -12.266 -3.287 26 1 48.56 536 VAL B O 1
ATOM 8394 N N . ALA B 1 537 ? -12.305 -3.789 23.891 1 50.31 537 ALA B N 1
ATOM 8395 C CA . ALA B 1 537 ? -12.523 -2.418 23.422 1 50.31 537 ALA B CA 1
ATOM 8396 C C . ALA B 1 537 ? -13.914 -1.923 23.812 1 50.31 537 ALA B C 1
ATOM 8398 O O . ALA B 1 537 ? -14.117 -0.724 24.016 1 50.31 537 ALA B O 1
ATOM 8399 N N . THR B 1 538 ? -14.93 -2.801 24.062 1 43.31 538 THR B N 1
ATOM 8400 C CA . THR B 1 538 ? -16.297 -2.428 24.422 1 43.31 538 THR B CA 1
ATOM 8401 C C . THR B 1 538 ? -16.484 -2.406 25.938 1 43.31 538 THR B C 1
ATOM 8403 O O . THR B 1 538 ? -17.391 -1.742 26.438 1 43.31 538 THR B O 1
ATOM 8406 N N . GLU B 1 539 ? -15.594 -3 26.641 1 36.59 539 GLU B N 1
ATOM 8407 C CA . GLU B 1 539 ? -15.695 -2.955 28.094 1 36.59 539 GLU B CA 1
ATOM 8408 C C . GLU B 1 539 ? -14.945 -1.752 28.672 1 36.59 539 GLU B C 1
ATOM 8410 O O . GLU B 1 539 ? -15.422 -1.105 29.609 1 36.59 539 GLU B O 1
#

Radius of gyration: 35.69 Å; Cα contacts (8 Å, |Δi|>4): 2014; chains: 2; bounding box: 87×109×115 Å

Secondary structure (DSSP, 8-state):
-------------------------------------------------TTHHHHHHHSS----SPPP-EEEEEEEES-TT-TTBSS--EEEEEEEEE-TTTT---S-------BTTBSS-EEEE---SS-HHHHHHT-HHHHHHHHHHTPEEEEEPPTTBTTB---S-GGG--HHHHHHHHHHHHHHHHHHTT-TTS-EEEEEETHHHHHHHHHHHH-TTT-SEEEEET--GGGG-GGGTGGGT--TTHHHHHHHHHHHTSTTHHHHHHHHHHHHHHGGG-HHHHHHHHHHHTBSSGGGG-S-TTHHHHHHHHHTGGG--SS-BTTBPSSHHHHHHHHHT--SSS-HHHHHHHHHHHHHT--TTSSPBPPPTT-SSSSTTSSS-SHHHHHHHHHT------BEET-SSSEESS-B-HHHHHHHHHHHHHHHHSB---TTHHHHHH-GGGHHHH--SEEEEEETT-GGGGG---HHHH-TTTTTTTEEEEEETT--TTGGGSPP-TTS-HHHHHHHHHHHHHHHHHHHHHHHHHHHHH-/--------------------------------------------------THHHHHHHSS----SPPP-EEEEEEEES-TT-TTBSS--EEEEEEEEE-TTTT---S-------BTTBSS-EEEE---SS-HHHHHHT-HHHHHHHHHHTPEEEEEPPTTBTTB---S-GGG--HHHHHHHHHHHHHHHHHHTT-TTS-EEEEEETHHHHHHHHHHHH-TTT-SEEEEET--GGGG-GGGTGGGT--TTHHHHHHHHHHHTSTTHHHHHHHHHHHHHHGGG-HHHHHHHHHHHTBSSGGGG-S-TTHHHHHHHHHTGGG--SS-BTTBPSSHHHHHHHHHH--SSS-HHHHHHHHHHHHHT--TTSSPBPPPTT-S-SSTTSSS-SHHHHHHHHHT------BEET-SSSEESS-B-HHHHHHHHHHHHHHHHSB---TTHHHHHH-GGGHHHH--SEEEEEETT-GGGGG---HHHH-TTTTTTTEEEEEETT--TTGGGSPP-TTS-HHHHHHHHHHHHHHHHHHHHHHHHHHHHH-

Nearest PDB structures (foldseek):
  4ebb-assembly1_A  TM=8.477E-01  e=2.874E-31  Homo sapiens
  4ebb-assembly2_B  TM=8.479E-01  e=1.330E-30  Homo sapiens
  7y1x-assembly1_A  TM=6.354E-01  e=5.587E-06  Microbulbifer arenaceous
  7z2x-assembly1_B  TM=6.173E-01  e=5.140E-05  Lentilactobacillus buchneri
  7z2v-assembly1_B  TM=5.864E-01  e=6.023E-05  Lentilactobacillus buchneri

Sequence (1078 aa):
MWPVPVLIPGIMASFLGLFPSIPEKHVDNGVASLVSRGNHVRGSNREDCSMTSSFLQQLHPSMTEVLSYETRYYNNTVDHLNPFSEDPPRFSHRYLINDTFFGKISHDDNIDMQSDNCPGPILLYAGNEGDITEFWNANGFMQYLAVKYGGLLLFPEERYYGKSFPSTDMRYLTTQQVLEDYIELLDHVKTEYQATSCPTIAFGGSYGGTLAAFLRSAYPFSIQGALASSSELGYYDINGWESRGISEYTFAEIVATQYNKTEGCLKAIWETAELLDAMSDSADDRTMIIKTFNFCDESALQPFPSSLFVYGLEGLPQQNYPYPVGGLPAWPVQAVCEILTAETSDSLLQRAAKVTALSMRYSLDGTCLSIPPEGPGNVPGDGPGQGSWGYQSCTETLHSFSSVARDSSRPGLRNYDIVQESSNLKRICHDLYGVQPNINILKSRYGGFDVAKTTSNTIFSSGALDPWGGAELTVNDGGPDAKERGVHFFLIANGAHHLDLRGWSYADPADVKETRQKEEEIIVGWMKDWFQASIVATEMWPVPVLIPGIMASFLGLFPSIPEKHVDNGVASLVSRGNHVRGSNREDCSMTSSFLQQLHPSMTEVLSYETRYYNNTVDHLNPFSEDPPRFSHRYLINDTFFGKISHDDNIDMQSDNCPGPILLYAGNEGDITEFWNANGFMQYLAVKYGGLLLFPEERYYGKSFPSTDMRYLTTQQVLEDYIELLDHVKTEYQATSCPTIAFGGSYGGTLAAFLRSAYPFSIQGALASSSELGYYDINGWESRGISEYTFAEIVATQYNKTEGCLKAIWETAELLDAMSDSADDRTMIIKTFNFCDESALQPFPS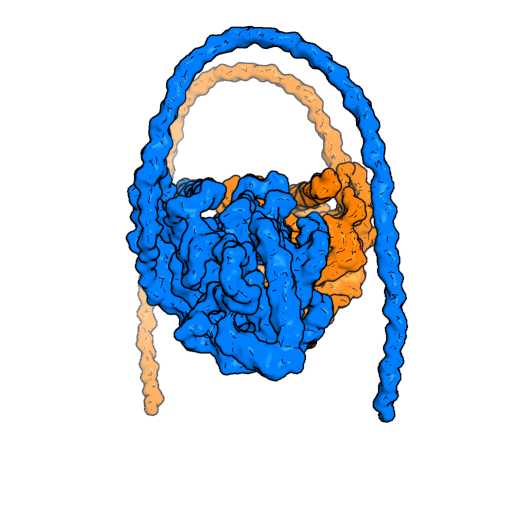SLFVYGLEGLPQQNYPYPVGGLPAWPVQAVCEILTAETSDSLLQRAAKVTALSMRYSLDGTCLSIPPEGPGNVPGDGPGQGSWGYQSCTETLHSFSSVARDSSRPGLRNYDIVQESSNLKRICHDLYGVQPNINILKSRYGGFDVAKTTSNTIFSSGALDPWGGAELTVNDGGPDAKERGVHFFLIANGAHHLDLRGWSYADPADVKETRQKEEEIIVGWMKDWFQASIVATE

Foldseek 3Di:
DDDDDDDPDDPDDPPPDDPDDDDDPPPDDDDPPDDCPPDDPDPPCPPPCVVPPPVVVPPPPPCVDQDDWDKAWDFAFLAPPDQPPPDGATWTWIKIKDQPQALPQPDPPPQPLDDPQASFAEEEFLADDEAQVVVSQFFQLSVSLCNNTRYMYMGTHFEQYDRHDRDPALVSPDLVNRLVRRQVVLVVVCVVVSHLLAAYEYEYFECRLVSQLLNCLVPVVRHLAYERELYLLLLLCQVCQVVVVHDLLLLQLLLLVLLVVDPCLLVLLQVLQVVQQVLVPDPVSLVVLCLLLLAPDSLCCPPHPCLLLQLLSSPCLLVQAQQDDDQAGHRNSVVLSCLSPPPDPDDNSNSSSVSSCRSVVHDSPDHGDDADQQGSDDSNPQAQGDGSNNLCRQEENVGSHFADDPDPVRHGSHGDHSVVCVVVRQVSSCVRNNGHYDSCVCCVVCPRLLSLQRGANYEWEYESSESSCSRTHDPVSNPPCSVVRLYYYYYQDHDHRSSLSGHDDPSDDPSSVVVNVVVSVSNSVSSSVSSVVVVVVVD/DDDDPDDDDDDDDDPDDDDDDDDDDDDDDDDDDDDDDPPPPDCPDDDDPPPPPPVVVPPPPPCVDQDDWDKAWDFAFLAPPDQPPPDGATWTWIKIKDQPQALPQPDPPPQPLDDPQASFAEEEFQADDEAQVVVSQFFQLSVSLCNNTRYMYMGTHFEQYDRHDRDPALVSVDLVNRLVRRQVVLVVVCVVVSHQLAAYEYEYFECRLVSQLLNCLVPVVRHLAYERELYLLLLLCQVCQVVVVHDLLLLQLLLLVLLVVDPCLLVLLQVLQVVQQVLVPDPVSLVVLCLLLQAPDSLCCPPHPCLLLQLLSSPCLLVQAQQDDDQAGHRNSVVLSCLSPPPDPDDNSNSSSVSSCRSVVHDSPDHGDDADQQGSDDDRPQAQGDGSNNLCRQEENVGSHFADDPDPVRHGSHGDHSVVCVVVRQVSSCVRNNGHYDSCVCCVVCPRLLSLQRGANYEWEYESSESSCSSTHDPVSNPPCSVVRLYYYYYQDHDHRSSLSGHDDPSDDPSSVVVNVVVSVSNSVSSSVSSVVVVVVVD

pLDDT: mean 82.64, std 25.03, range [13.97, 98.88]